Protein AF-B8ABE3-F1 (afdb_monomer_lite)

Foldseek 3Di:
DDDDPPDDVVLVVLVVLLVVLVVLLVLLVVQLVVLWCCPDCVRPVVLVVLLVVLVVLLVVLVVLLVVLVLLLVLLVLVLVLLVVLLVLLVVLLVLLVVLLDPPDDLVRLVVSQVVNLVSVVVSVVSQVVRDDPPHRDQCQPPDPRRRPLFFWLWAPWFFADKWDDQKFDKKWKWKAAQHIDIFTAHIRRALLNVQVRVQVCCVPRQKHKFKKWKKWKAKPDWAKWWKQKAWQAPGTDIFIFTQPDQQAQVRCVRVQVSQCVCCVRRQWHWDADPRNNTIIIIRRSQTKIKIATQDDPDTKMWMWIWPRNVCVVPVDTDTDDIDIHDHGDMIIHGMIMIMTGLGKMWMAMDTSRSGHNDIDTGDTGGLSPQRSSDSVSSVVNSVSSVSSSVNSVVSSVVSVVSSVVSVVSSVVSVVVSVVSVVVSCVSIGDDSVVSVVSSVVSVVSSVVSVVVVDDPDDDDDDAFFAQEDFDDDDVVVVVVVVVVCVVVVQDDDCDPVLVVVQVVLCVLQVHPGDHDDPWLLVVLLVVCVVVVQAFEEEEALAAPLSQVVSCVVNVYHYQHAAADLQQRKHDLVRVVVRDDPRYAAYEIECPQQFDDPLVSRVVVCVVVVHFYEYADQNNVPFAAPVGGSQVGTPGYTYGDDSQQDPPQVLFQVLLVVLLVLLCVLQPPQFQKDFHDGPTPRGSNSWGKIFRGPRQLDWPVVLQVLCVVVSWHKDLRPPPGNLPDPVRVPPPSSPCVSHVSNRNSSRGIIIGRGGNPDDSVNSNVSSCSSRCSSVVVPPD

Sequence (779 aa):
MASTINTNISSLTAQRNLSLSQSSLNTSIQRLSSGLRINSAKDDAAGLAISERFTSQIRGMNQAARNANDGISLSQVAESALAGAGNILQRVRELSVQSANATNSAGDRKAIQAEVGQLLSELDRIAGTTEFNGQKLLDGSFGSATFQLTASASGAATTGASAGSAGAAAGTVVIAGLQTKTVNVAASGTAADIASAVNAVADSTGVTASARNVSELKFSGTGSFSLAVKGENSTASNVTFNVTANSSAAGLAEAVKAFNDVSSQTGITAKLNSDNTGLILTNESGKDINIANGASSAAGITLASQDATQTLSTGDLTFTTATAAGTGTTVASRGTVEYNSDKGYTVSGTGDTMTTTTATTSSMKSVSTIDVSTVDGSTRALKIIDAALSAVNGQRASFGALQSRFETAIANLNTSSENMSASRSRIQDADFASETANLSRAQILQQAGTAMGLPMSERQQETPVYVTQPYLPPLEEFLPYLRGIWDRKILTNNGPCHQELEFKLQEYLGLQHISLFANGTIALVTALQALRITGEVITTPYSFVATAHSLLWNGIKPVFVDIDPQTLNLDPAKIEAAITPQTTAILPVHCYGHPCDVAAIQNIADNYGLKVIYDAAHAFGVRDTEGSILRHGDLSVLSFHATKLQHIDKVIARRADIHARYRRLLAGINGIAFIQSDAHRHNHAYFPILVGEDYPISRDALYEHLKLHGIHGRRYFHPPISSFPMYKALPSANAQNLPNAHRASASILCLPMFPALADDTVEMIAALIRDIGSGAAAA

Organism: Oryza sativa subsp. indica (NCBI:txid39946)

Structure (mmCIF, N/CA/C/O backbone):
data_AF-B8ABE3-F1
#
_entry.id   AF-B8ABE3-F1
#
loop_
_atom_site.group_PDB
_atom_site.id
_atom_site.type_symbol
_atom_site.label_atom_id
_atom_site.label_alt_id
_atom_site.label_comp_id
_atom_site.label_asym_id
_atom_site.label_entity_id
_atom_site.label_seq_id
_atom_site.pdbx_PDB_ins_code
_atom_site.Cartn_x
_atom_site.Cartn_y
_atom_site.Cartn_z
_atom_site.occupancy
_atom_site.B_iso_or_equiv
_atom_site.auth_seq_id
_atom_site.auth_comp_id
_atom_site.auth_asym_id
_atom_site.auth_atom_id
_atom_site.pdbx_PDB_model_num
ATOM 1 N N . MET A 1 1 ? -68.095 18.915 43.088 1.00 39.72 1 MET A N 1
ATOM 2 C CA . MET A 1 1 ? -68.014 18.411 41.700 1.00 39.72 1 MET A CA 1
ATOM 3 C C . MET A 1 1 ? -68.372 16.938 41.727 1.00 39.72 1 MET A C 1
ATOM 5 O O . MET A 1 1 ? -67.775 16.213 42.509 1.00 39.72 1 MET A O 1
ATOM 9 N N . ALA A 1 2 ? -69.401 16.534 40.983 1.00 39.31 2 ALA A N 1
ATOM 10 C CA . ALA A 1 2 ? -69.910 15.165 40.981 1.00 39.31 2 ALA A CA 1
ATOM 11 C C . ALA A 1 2 ? -68.869 14.199 40.389 1.00 39.31 2 ALA A C 1
ATOM 13 O O . ALA A 1 2 ? -68.450 14.383 39.248 1.00 39.31 2 ALA A O 1
ATOM 14 N N . SER A 1 3 ? -68.446 13.192 41.157 1.00 52.56 3 SER A N 1
ATOM 15 C CA . SER A 1 3 ? -67.665 12.068 40.641 1.00 52.56 3 SER A CA 1
ATOM 16 C C . SER A 1 3 ? -68.621 11.061 40.002 1.00 52.56 3 SER A C 1
ATOM 18 O O . SER A 1 3 ? -69.406 10.388 40.665 1.00 52.56 3 SER A O 1
ATOM 20 N N . THR A 1 4 ? -68.599 10.979 38.679 1.00 50.03 4 THR A N 1
ATOM 21 C CA . THR A 1 4 ? -69.268 9.915 37.931 1.00 50.03 4 THR A CA 1
ATOM 22 C C . THR A 1 4 ? -68.450 8.629 38.075 1.00 50.03 4 THR A C 1
ATOM 24 O O . THR A 1 4 ? -67.297 8.563 37.663 1.00 50.03 4 THR A O 1
ATOM 27 N N . ILE A 1 5 ? -69.035 7.606 38.706 1.00 54.06 5 ILE A N 1
ATOM 28 C CA . ILE A 1 5 ? -68.334 6.377 39.130 1.00 54.06 5 ILE A CA 1
ATOM 29 C C . ILE A 1 5 ? -68.120 5.389 37.964 1.00 54.06 5 ILE A C 1
ATOM 31 O O . ILE A 1 5 ? -67.139 4.653 37.956 1.00 54.06 5 ILE A O 1
ATOM 35 N N . ASN A 1 6 ? -68.981 5.406 36.939 1.00 54.00 6 ASN A N 1
ATOM 36 C CA . ASN A 1 6 ? -68.929 4.428 35.840 1.00 54.00 6 ASN A CA 1
ATOM 37 C C . ASN A 1 6 ? -67.890 4.736 34.745 1.00 54.00 6 ASN A C 1
ATOM 39 O O . ASN A 1 6 ? -67.515 3.830 34.006 1.00 54.00 6 ASN A O 1
ATOM 43 N N . THR A 1 7 ? -67.400 5.977 34.636 1.00 58.16 7 THR A N 1
ATOM 44 C CA . THR A 1 7 ? -66.435 6.373 33.595 1.00 58.16 7 THR A CA 1
ATOM 45 C C . THR A 1 7 ? -65.219 7.028 34.239 1.00 58.16 7 THR A C 1
ATOM 47 O O . THR A 1 7 ? -65.174 8.240 34.439 1.00 58.16 7 THR A O 1
ATOM 50 N N . ASN A 1 8 ? -64.210 6.222 34.569 1.00 69.00 8 ASN A N 1
ATOM 51 C CA . ASN A 1 8 ? -62.980 6.711 35.184 1.00 69.00 8 ASN A CA 1
ATOM 52 C C . ASN A 1 8 ? -62.058 7.347 34.124 1.00 69.00 8 ASN A C 1
ATOM 54 O O . ASN A 1 8 ? -61.225 6.682 33.505 1.00 69.00 8 ASN A O 1
ATOM 58 N N . ILE A 1 9 ? -62.211 8.658 33.915 1.00 71.56 9 ILE A N 1
ATOM 59 C CA . ILE A 1 9 ? -61.411 9.451 32.964 1.00 71.56 9 ILE A CA 1
ATOM 60 C C . ILE A 1 9 ? -59.908 9.375 33.291 1.00 71.56 9 ILE A C 1
ATOM 62 O O . ILE A 1 9 ? -59.082 9.349 32.376 1.00 71.56 9 ILE A O 1
ATOM 66 N N . SER A 1 10 ? -59.540 9.275 34.571 1.00 70.25 10 SER A N 1
ATOM 67 C CA . SER A 1 10 ? -58.145 9.124 35.004 1.00 70.25 10 SER A CA 1
ATOM 68 C C . SER A 1 10 ? -57.562 7.775 34.574 1.00 70.25 10 SER A C 1
ATOM 70 O O . SER A 1 10 ? -56.433 7.726 34.093 1.00 70.25 10 SER A O 1
ATOM 72 N N . SER A 1 11 ? -58.350 6.699 34.652 1.00 68.81 11 SER A N 1
ATOM 73 C CA . SER A 1 11 ? -57.968 5.369 34.155 1.00 68.81 11 SER A CA 1
ATOM 74 C C . SER A 1 11 ? -57.827 5.346 32.628 1.00 68.81 11 SER A C 1
ATOM 76 O O . SER A 1 11 ? -56.812 4.881 32.117 1.00 68.81 11 SER A O 1
ATOM 78 N N . LEU A 1 12 ? -58.770 5.943 31.889 1.00 75.62 12 LEU A N 1
ATOM 79 C CA . LEU A 1 12 ? -58.688 6.072 30.425 1.00 75.62 12 LEU A CA 1
ATOM 80 C C . LEU A 1 12 ? -57.478 6.911 29.974 1.00 75.62 12 LEU A C 1
ATOM 82 O O . LEU A 1 12 ? -56.841 6.610 28.963 1.00 75.62 12 LEU A O 1
ATOM 86 N N . THR A 1 13 ? -57.133 7.953 30.733 1.00 75.69 13 THR A N 1
ATOM 87 C CA . THR A 1 13 ? -55.951 8.790 30.476 1.00 75.69 13 THR A CA 1
ATOM 88 C C . THR A 1 13 ? -54.657 8.028 30.770 1.00 75.69 13 THR A C 1
ATOM 90 O O . THR A 1 13 ? -53.737 8.050 29.950 1.00 75.69 13 THR A O 1
ATOM 93 N N . ALA A 1 14 ? -54.597 7.287 31.883 1.00 73.81 14 ALA A N 1
ATOM 94 C CA . ALA A 1 14 ? -53.471 6.415 32.215 1.00 73.81 14 ALA A CA 1
ATOM 95 C C . ALA A 1 14 ? -53.269 5.315 31.156 1.00 73.81 14 ALA A C 1
ATOM 97 O O . ALA A 1 14 ? -52.148 5.097 30.704 1.00 73.81 14 ALA A O 1
ATOM 98 N N . GLN A 1 15 ? -54.351 4.695 30.674 1.00 77.06 15 GLN A N 1
ATOM 99 C CA . GLN A 1 15 ? -54.309 3.664 29.634 1.00 77.06 15 GLN A CA 1
ATOM 100 C C . GLN A 1 15 ? -53.825 4.209 28.278 1.00 77.06 15 GLN A C 1
ATOM 102 O O . GLN A 1 15 ? -53.043 3.551 27.582 1.00 77.06 15 GLN A O 1
ATOM 107 N N . ARG A 1 16 ? -54.227 5.433 27.906 1.00 80.62 16 ARG A N 1
ATOM 108 C CA . ARG A 1 16 ? -53.728 6.119 26.701 1.00 80.62 16 ARG A CA 1
ATOM 109 C C . ARG A 1 16 ? -52.229 6.423 26.804 1.00 80.62 16 ARG A C 1
ATOM 111 O O . ARG A 1 16 ? -51.490 6.147 25.862 1.00 80.62 16 ARG A O 1
ATOM 118 N N . ASN A 1 17 ? -51.772 6.937 27.947 1.00 81.25 17 ASN A N 1
ATOM 119 C CA . ASN A 1 17 ? -50.356 7.242 28.187 1.00 81.25 17 ASN A CA 1
ATOM 120 C C . ASN A 1 17 ? -49.483 5.978 28.255 1.00 81.25 17 ASN A C 1
ATOM 122 O O . ASN A 1 17 ? -48.353 5.980 27.757 1.00 81.25 17 ASN A O 1
ATOM 126 N N . LEU A 1 18 ? -50.019 4.881 28.798 1.00 83.44 18 LEU A N 1
ATOM 127 C CA . LEU A 1 18 ? -49.373 3.570 28.779 1.00 83.44 18 LEU A CA 1
ATOM 128 C C . LEU A 1 18 ? -49.218 3.052 27.343 1.00 83.44 18 LEU A C 1
ATOM 130 O O . LEU A 1 18 ? -48.127 2.643 26.960 1.00 83.44 18 LEU A O 1
ATOM 134 N N . SER A 1 19 ? -50.268 3.153 26.522 1.00 86.50 19 SER A N 1
ATOM 135 C CA . SER A 1 19 ? -50.233 2.730 25.112 1.00 86.50 19 SER A CA 1
ATOM 136 C C . SER A 1 19 ? -49.220 3.536 24.284 1.00 86.50 19 SER A C 1
ATOM 138 O O . SER A 1 19 ? -48.474 2.965 23.488 1.00 86.50 19 SER A O 1
ATOM 140 N N . LEU A 1 20 ? -49.131 4.854 24.507 1.00 86.50 20 LEU A N 1
ATOM 141 C CA . LEU A 1 20 ? -48.116 5.713 23.880 1.00 86.50 20 LEU A CA 1
ATOM 142 C C . LEU A 1 20 ? -46.692 5.320 24.303 1.00 86.50 20 LEU A C 1
ATOM 144 O O . LEU A 1 20 ? -45.801 5.208 23.458 1.00 86.50 20 LEU A O 1
ATOM 148 N N . SER A 1 21 ? -46.484 5.051 25.595 1.00 83.44 21 SER A N 1
ATOM 149 C CA . SER A 1 21 ? -45.188 4.606 26.127 1.00 83.44 21 SER A CA 1
ATOM 150 C C . SER A 1 21 ? -44.784 3.240 25.568 1.00 83.44 21 SER A C 1
ATOM 152 O O . SER A 1 21 ? -43.624 3.039 25.217 1.00 83.44 21 SER A O 1
ATOM 154 N N . GLN A 1 22 ? -45.745 2.331 25.396 1.00 85.81 22 GLN A N 1
ATOM 155 C CA . GLN A 1 22 ? -45.528 1.010 24.809 1.00 85.81 22 GLN A CA 1
ATOM 156 C C . GLN A 1 22 ? -45.150 1.088 23.321 1.00 85.81 22 GLN A C 1
ATOM 158 O O . GLN A 1 22 ? -44.256 0.377 22.869 1.00 85.81 22 GLN A O 1
ATOM 163 N N . SER A 1 23 ? -45.768 1.999 22.562 1.00 88.75 23 SER A N 1
ATOM 164 C CA . SER A 1 23 ? -45.387 2.257 21.167 1.00 88.75 23 SER A CA 1
ATOM 165 C C . SER A 1 23 ? -43.974 2.844 21.049 1.00 88.75 23 SER A C 1
ATOM 167 O O . SER A 1 23 ? -43.216 2.463 20.153 1.00 88.75 23 SER A O 1
ATOM 169 N N . SER A 1 24 ? -43.606 3.756 21.955 1.00 86.75 24 SER A N 1
ATOM 170 C CA . SER A 1 24 ? -42.259 4.337 22.016 1.00 86.75 24 SER A CA 1
ATOM 171 C C . SER A 1 24 ? -41.208 3.275 22.357 1.00 86.75 24 SER A C 1
ATOM 173 O O . SER A 1 24 ? -40.198 3.153 21.665 1.00 86.75 24 SER A O 1
ATOM 175 N N . LEU A 1 25 ? -41.503 2.420 23.343 1.00 88.62 25 LEU A N 1
ATOM 176 C CA . LEU A 1 25 ? -40.660 1.292 23.732 1.00 88.62 25 LEU A CA 1
ATOM 177 C C . LEU A 1 25 ? -40.395 0.345 22.555 1.00 88.62 25 LEU A C 1
ATOM 179 O O . LEU A 1 25 ? -39.243 0.034 22.266 1.00 88.62 25 LEU A O 1
ATOM 183 N N . ASN A 1 26 ? -41.447 -0.071 21.847 1.00 89.38 26 ASN A N 1
ATOM 184 C CA . ASN A 1 26 ? -41.320 -0.959 20.689 1.00 89.38 26 ASN A CA 1
ATOM 185 C C . ASN A 1 26 ? -40.455 -0.342 19.579 1.00 89.38 26 ASN A C 1
ATOM 187 O O . ASN A 1 26 ? -39.680 -1.047 18.937 1.00 89.38 26 ASN A O 1
ATOM 191 N N . THR A 1 27 ? -40.549 0.975 19.383 1.00 88.31 27 THR A N 1
ATOM 192 C CA . THR A 1 27 ? -39.736 1.698 18.395 1.00 88.31 27 THR A CA 1
ATOM 193 C C . THR A 1 27 ? -38.261 1.726 18.799 1.00 88.31 27 THR A C 1
ATOM 195 O O . THR A 1 27 ? -37.405 1.410 17.975 1.00 88.31 27 THR A O 1
ATOM 198 N N . SER A 1 28 ? -37.942 2.031 20.062 1.00 88.00 28 SER A N 1
ATOM 199 C CA . SER A 1 28 ? -36.553 1.992 20.539 1.00 88.00 28 SER A CA 1
ATOM 200 C C . SER A 1 28 ? -35.974 0.576 20.524 1.00 88.00 28 SER A C 1
ATOM 202 O O . SER A 1 28 ? -34.825 0.413 20.131 1.00 88.00 28 SER A O 1
ATOM 204 N N . ILE A 1 29 ? -36.758 -0.464 20.838 1.00 88.19 29 ILE A N 1
ATOM 205 C CA . ILE A 1 29 ? -36.323 -1.867 20.682 1.00 88.19 29 ILE A CA 1
ATOM 206 C C . ILE A 1 29 ? -36.001 -2.172 19.213 1.00 88.19 29 ILE A C 1
ATOM 208 O O . ILE A 1 29 ? -34.954 -2.746 18.914 1.00 88.19 29 ILE A O 1
ATOM 212 N N . GLN A 1 30 ? -36.862 -1.756 18.280 1.00 89.00 30 GLN A N 1
ATOM 213 C CA . GLN A 1 30 ? -36.632 -1.955 16.849 1.00 89.00 30 GLN A CA 1
ATOM 214 C C . GLN A 1 30 ? -35.341 -1.262 16.382 1.00 89.00 30 GLN A C 1
ATOM 216 O O . GLN A 1 30 ? -34.530 -1.877 15.689 1.00 89.00 30 GLN A O 1
ATOM 221 N N . ARG A 1 31 ? -35.097 -0.018 16.802 1.00 90.88 31 ARG A N 1
ATOM 222 C CA . ARG A 1 31 ? -33.874 0.727 16.458 1.00 90.88 31 ARG A CA 1
ATOM 223 C C . ARG A 1 31 ? -32.617 0.153 17.103 1.00 90.88 31 ARG A C 1
ATOM 225 O O . ARG A 1 31 ? -31.592 0.055 16.439 1.00 90.88 31 ARG A O 1
ATOM 232 N N . LEU A 1 32 ? -32.696 -0.288 18.358 1.00 88.12 32 LEU A N 1
ATOM 233 C CA . LEU A 1 32 ? -31.563 -0.899 19.057 1.00 88.12 32 LEU A CA 1
ATOM 234 C C . LEU A 1 32 ? -31.208 -2.275 18.474 1.00 88.12 32 LEU A C 1
ATOM 236 O O . LEU A 1 32 ? -30.036 -2.620 18.388 1.00 88.12 32 LEU A O 1
ATOM 240 N N . SER A 1 33 ? -32.215 -3.045 18.049 1.00 88.69 33 SER A N 1
ATOM 241 C CA . SER A 1 33 ? -32.013 -4.367 17.441 1.00 88.69 33 SER A CA 1
ATOM 242 C C . SER A 1 33 ? -31.449 -4.299 16.019 1.00 88.69 33 SER A C 1
ATOM 244 O O . SER A 1 33 ? -30.599 -5.106 15.659 1.00 88.69 33 SER A O 1
ATOM 246 N N . SER A 1 34 ? -31.899 -3.331 15.218 1.00 90.56 34 SER A N 1
ATOM 247 C CA . SER A 1 34 ? -31.419 -3.116 13.846 1.00 90.56 34 SER A CA 1
ATOM 248 C C . SER A 1 34 ? -30.115 -2.324 13.777 1.00 90.56 34 SER A C 1
ATOM 250 O O . SER A 1 34 ? -29.416 -2.392 12.770 1.00 90.56 34 SER A O 1
ATOM 252 N N . GLY A 1 35 ? -29.810 -1.532 14.810 1.00 92.31 35 GLY A N 1
ATOM 253 C CA . GLY A 1 35 ? -28.745 -0.530 14.781 1.00 92.31 35 GLY A CA 1
ATOM 254 C C . GLY A 1 35 ? -29.057 0.676 13.890 1.00 92.31 35 GLY A C 1
ATOM 255 O O . GLY A 1 35 ? -28.201 1.540 13.721 1.00 92.31 35 GLY A O 1
ATOM 256 N N . LEU A 1 36 ? -30.267 0.765 13.325 1.00 92.94 36 LEU A N 1
ATOM 257 C CA . LEU A 1 36 ? -30.668 1.822 12.401 1.00 92.94 36 LEU A CA 1
ATOM 258 C C . LEU A 1 36 ? -31.711 2.730 13.046 1.00 92.94 36 LEU A C 1
ATOM 260 O O . LEU A 1 36 ? -32.703 2.272 13.610 1.00 92.94 36 LEU A O 1
ATOM 264 N N . ARG A 1 37 ? -31.531 4.043 12.900 1.00 92.12 37 ARG A N 1
ATOM 265 C CA . ARG A 1 37 ? -32.539 5.055 13.237 1.00 92.12 37 ARG A CA 1
ATOM 266 C C . ARG A 1 37 ? -33.730 4.966 12.282 1.00 92.12 37 ARG A C 1
ATOM 268 O O . ARG A 1 37 ? -34.875 5.118 12.713 1.00 92.12 37 ARG A O 1
ATOM 275 N N . ILE A 1 38 ? -33.452 4.710 11.000 1.00 90.50 38 ILE A N 1
ATOM 276 C CA . ILE A 1 38 ? -34.440 4.586 9.922 1.00 90.50 38 ILE A CA 1
ATOM 277 C C . ILE A 1 38 ? -34.552 3.111 9.527 1.00 90.50 38 ILE A C 1
ATOM 279 O O . ILE A 1 38 ? -33.664 2.577 8.865 1.00 90.50 38 ILE A O 1
ATOM 283 N N . ASN A 1 39 ? -35.647 2.457 9.916 1.00 86.69 39 ASN A N 1
ATOM 284 C CA . ASN A 1 39 ? -35.898 1.048 9.594 1.00 86.69 39 ASN A CA 1
ATOM 285 C C . ASN A 1 39 ? -36.896 0.868 8.451 1.00 86.69 39 ASN A C 1
ATOM 287 O O . ASN A 1 39 ? -36.916 -0.161 7.782 1.00 86.69 39 ASN A O 1
ATOM 291 N N . SER A 1 40 ? -37.762 1.855 8.246 1.00 89.12 40 SER A N 1
ATOM 292 C CA . SER A 1 40 ? -38.794 1.837 7.219 1.00 89.12 40 SER A CA 1
ATOM 293 C C . SER A 1 40 ? -39.123 3.254 6.759 1.00 89.12 40 SER A C 1
ATOM 295 O O . SER A 1 40 ? -38.821 4.231 7.444 1.00 89.12 40 SER A O 1
ATOM 297 N N . ALA A 1 41 ? -39.799 3.378 5.614 1.00 86.00 41 ALA A N 1
ATOM 298 C CA . ALA A 1 41 ? -40.183 4.678 5.057 1.00 86.00 41 ALA A CA 1
ATOM 299 C C . ALA A 1 41 ? -41.081 5.513 5.993 1.00 86.00 41 ALA A C 1
ATOM 301 O O . ALA A 1 41 ? -41.134 6.732 5.852 1.00 86.00 41 ALA A O 1
ATOM 302 N N . LYS A 1 42 ? -41.756 4.879 6.968 1.00 89.00 42 LYS A N 1
ATOM 303 C CA . LYS A 1 42 ? -42.569 5.573 7.980 1.00 89.00 42 LYS A CA 1
ATOM 304 C C . LYS A 1 42 ? -41.724 6.409 8.953 1.00 89.00 42 LYS A C 1
ATOM 306 O O . LYS A 1 42 ? -42.254 7.334 9.554 1.00 89.00 42 LYS A O 1
ATOM 311 N N . ASP A 1 43 ? -40.450 6.051 9.141 1.00 86.75 43 ASP A N 1
ATOM 312 C CA . ASP A 1 43 ? -39.589 6.656 10.159 1.00 86.75 43 ASP A CA 1
ATOM 313 C C . ASP A 1 43 ? -38.986 7.977 9.659 1.00 86.75 43 ASP A C 1
ATOM 315 O O . ASP A 1 43 ? -38.913 8.941 10.418 1.00 86.75 43 ASP A O 1
ATOM 319 N N . ASP A 1 44 ? -38.562 8.011 8.388 1.00 90.44 44 ASP A N 1
ATOM 320 C CA . ASP A 1 44 ? -38.020 9.187 7.691 1.00 90.44 44 ASP A CA 1
ATOM 321 C C . ASP A 1 44 ? -37.884 8.889 6.180 1.00 90.44 44 ASP A C 1
ATOM 323 O O . ASP A 1 44 ? -36.875 8.348 5.721 1.00 90.44 44 ASP A O 1
ATOM 327 N N . ALA A 1 45 ? -38.913 9.209 5.387 1.00 89.19 45 ALA A N 1
ATOM 328 C CA . ALA A 1 45 ? -38.933 8.898 3.953 1.00 89.19 45 ALA A CA 1
ATOM 329 C C . ALA A 1 45 ? -37.813 9.606 3.163 1.00 89.19 45 ALA A C 1
ATOM 331 O O . ALA A 1 45 ? -37.221 9.017 2.256 1.00 89.19 45 ALA A O 1
ATOM 332 N N . ALA A 1 46 ? -37.490 10.854 3.519 1.00 90.50 46 ALA A N 1
ATOM 333 C CA . ALA A 1 46 ? -36.430 11.618 2.865 1.00 90.50 46 ALA A CA 1
ATOM 334 C C . ALA A 1 46 ? -35.039 11.092 3.254 1.00 90.50 46 ALA A C 1
ATOM 336 O O . ALA A 1 46 ? -34.182 10.904 2.386 1.00 90.50 46 ALA A O 1
ATOM 337 N N . GLY A 1 47 ? -34.825 10.795 4.541 1.00 91.31 47 GLY A N 1
ATOM 338 C CA . GLY A 1 47 ? -33.585 10.205 5.039 1.00 91.31 47 GLY A CA 1
ATOM 339 C C . GLY A 1 47 ? -33.311 8.824 4.442 1.00 91.31 47 GLY A C 1
ATOM 340 O O . GLY A 1 47 ? -32.167 8.536 4.078 1.00 91.31 47 GLY A O 1
ATOM 341 N N . LEU A 1 48 ? -34.351 8.004 4.248 1.00 92.19 48 LEU A N 1
ATOM 342 C CA . LEU A 1 48 ? -34.236 6.699 3.592 1.00 92.19 48 LEU A CA 1
ATOM 343 C C . LEU A 1 48 ? -33.796 6.841 2.127 1.00 92.19 48 LEU A C 1
ATOM 345 O O . LEU A 1 48 ? -32.804 6.234 1.731 1.00 92.19 48 LEU A O 1
ATOM 349 N N . ALA A 1 49 ? -34.456 7.706 1.348 1.00 92.19 49 ALA A N 1
ATOM 350 C CA . ALA A 1 49 ? -34.128 7.918 -0.066 1.00 92.19 49 ALA A CA 1
ATOM 351 C C . ALA A 1 49 ? -32.689 8.434 -0.279 1.00 92.19 49 ALA A C 1
ATOM 353 O O . ALA A 1 49 ? -31.983 8.003 -1.195 1.00 92.19 49 ALA A O 1
ATOM 354 N N . ILE A 1 50 ? -32.214 9.335 0.590 1.00 90.81 50 ILE A N 1
ATOM 355 C CA . ILE A 1 50 ? -30.826 9.823 0.550 1.00 90.81 50 ILE A CA 1
ATOM 356 C C . ILE A 1 50 ? -29.845 8.692 0.889 1.00 90.81 50 ILE A C 1
ATOM 358 O O . ILE A 1 50 ? -28.830 8.532 0.205 1.00 90.81 50 ILE A O 1
ATOM 362 N N . SER A 1 51 ? -30.159 7.883 1.903 1.00 92.62 51 SER A N 1
ATOM 363 C CA . SER A 1 51 ? -29.321 6.757 2.338 1.00 92.62 51 SER A CA 1
ATOM 364 C C . SER A 1 51 ? -29.207 5.669 1.268 1.00 92.62 51 SER A C 1
ATOM 366 O O . SER A 1 51 ? -28.123 5.122 1.049 1.00 92.62 51 SER A O 1
ATOM 368 N N . GLU A 1 52 ? -30.287 5.395 0.535 1.00 92.56 52 GLU A N 1
ATOM 369 C CA . GLU A 1 52 ? -30.284 4.477 -0.607 1.00 92.56 52 GLU A CA 1
ATOM 370 C C . GLU A 1 52 ? -29.422 5.001 -1.760 1.00 92.56 52 GLU A C 1
ATOM 372 O O . GLU A 1 52 ? -28.598 4.259 -2.306 1.00 92.56 52 GLU A O 1
ATOM 377 N N . ARG A 1 53 ? -29.525 6.299 -2.080 1.00 94.19 53 ARG A N 1
ATOM 378 C CA . ARG A 1 53 ? -28.665 6.937 -3.086 1.00 94.19 53 ARG A CA 1
ATOM 379 C C . ARG A 1 53 ? -27.190 6.849 -2.697 1.00 94.19 53 ARG A C 1
ATOM 381 O O . ARG A 1 53 ? -26.368 6.459 -3.526 1.00 94.19 53 ARG A O 1
ATOM 388 N N . PHE A 1 54 ? -26.855 7.146 -1.443 1.00 94.06 54 PHE A N 1
ATOM 389 C CA . PHE A 1 54 ? -25.496 6.997 -0.917 1.00 94.06 54 PHE A CA 1
ATOM 390 C C . PHE A 1 54 ? -25.020 5.546 -0.975 1.00 94.06 54 PHE A C 1
ATOM 392 O O . PHE A 1 54 ? -23.896 5.287 -1.390 1.00 94.06 54 PHE A O 1
ATOM 399 N N . THR A 1 55 ? -25.884 4.580 -0.666 1.00 94.06 55 THR A N 1
ATOM 400 C CA . THR A 1 55 ? -25.568 3.149 -0.791 1.00 94.06 55 THR A CA 1
ATOM 401 C C . THR A 1 55 ? -25.283 2.748 -2.240 1.00 94.06 55 THR A C 1
ATOM 403 O O . THR A 1 55 ? -24.366 1.967 -2.496 1.00 94.06 55 THR A O 1
ATOM 406 N N . SER A 1 56 ? -26.038 3.277 -3.206 1.00 94.69 56 SER A N 1
ATOM 407 C CA . SER A 1 56 ? -25.764 3.066 -4.632 1.00 94.69 56 SER A CA 1
ATOM 408 C C . SER A 1 56 ? -24.427 3.683 -5.049 1.00 94.69 56 SER A C 1
ATOM 410 O O . SER A 1 56 ? -23.637 3.035 -5.731 1.00 94.69 56 SER A O 1
ATOM 412 N N . GLN A 1 57 ? -24.144 4.911 -4.609 1.00 92.31 57 GLN A N 1
ATOM 413 C CA . GLN A 1 57 ? -22.895 5.612 -4.918 1.00 92.31 57 GLN A CA 1
ATOM 414 C C . GLN A 1 57 ? -21.674 4.915 -4.306 1.00 92.31 57 GLN A C 1
ATOM 416 O O . GLN A 1 57 ? -20.691 4.716 -5.008 1.00 92.31 57 GLN A O 1
ATOM 421 N N . ILE A 1 58 ? -21.746 4.468 -3.047 1.00 93.44 58 ILE A N 1
ATOM 422 C CA . ILE A 1 58 ? -20.684 3.695 -2.379 1.00 93.44 58 ILE A CA 1
ATOM 423 C C . ILE A 1 58 ? -20.401 2.397 -3.139 1.00 93.44 58 ILE A C 1
ATOM 425 O O . ILE A 1 58 ? -19.248 2.089 -3.428 1.00 93.44 58 ILE A O 1
ATOM 429 N N . ARG A 1 59 ? -21.445 1.652 -3.530 1.00 92.88 59 ARG A N 1
ATOM 430 C CA . ARG A 1 59 ? -21.280 0.435 -4.342 1.00 92.88 59 ARG A CA 1
ATOM 431 C C . ARG A 1 59 ? -20.627 0.734 -5.693 1.00 92.88 59 ARG A C 1
ATOM 433 O O . ARG A 1 59 ? -19.724 0.002 -6.091 1.00 92.88 59 ARG A O 1
ATOM 440 N N . GLY A 1 60 ? -21.038 1.817 -6.353 1.00 93.81 60 GLY A N 1
ATOM 441 C CA . GLY A 1 60 ? -20.436 2.283 -7.603 1.00 93.81 60 GLY A CA 1
ATOM 442 C C . GLY A 1 60 ? -18.958 2.649 -7.449 1.00 93.81 60 GLY A C 1
ATOM 443 O O . GLY A 1 60 ? -18.137 2.185 -8.233 1.00 93.81 60 GLY A O 1
ATOM 444 N N . MET A 1 61 ? -18.601 3.408 -6.409 1.00 90.94 61 MET A N 1
ATOM 445 C CA . MET A 1 61 ? -17.213 3.792 -6.119 1.00 90.94 61 MET A CA 1
ATOM 446 C C . MET A 1 61 ? -16.340 2.583 -5.773 1.00 90.94 61 MET A C 1
ATOM 448 O O . MET A 1 61 ? -15.233 2.471 -6.289 1.00 90.94 61 MET A O 1
ATOM 452 N N . ASN A 1 62 ? -16.849 1.635 -4.982 1.00 90.44 62 ASN A N 1
ATOM 453 C CA . ASN A 1 62 ? -16.122 0.407 -4.656 1.00 90.44 62 ASN A CA 1
ATOM 454 C C . ASN A 1 62 ? -15.893 -0.468 -5.900 1.00 90.44 62 ASN A C 1
ATOM 456 O O . ASN A 1 62 ? -14.822 -1.053 -6.053 1.00 90.44 62 ASN A O 1
ATOM 460 N N . GLN A 1 63 ? -16.870 -0.549 -6.812 1.00 91.25 63 GLN A N 1
ATOM 461 C CA . GLN A 1 63 ? -16.675 -1.243 -8.087 1.00 91.25 63 GLN A CA 1
ATOM 462 C C . GLN A 1 63 ? -15.684 -0.499 -8.990 1.00 91.25 63 GLN A C 1
ATOM 464 O O . GLN A 1 63 ? -14.833 -1.137 -9.597 1.00 91.25 63 GLN A O 1
ATOM 469 N N . ALA A 1 64 ? -15.748 0.832 -9.050 1.00 84.62 64 ALA A N 1
ATOM 470 C CA . ALA A 1 64 ? -14.799 1.640 -9.811 1.00 84.62 64 ALA A CA 1
ATOM 471 C C . ALA A 1 64 ? -13.363 1.485 -9.287 1.00 84.62 64 ALA A C 1
ATOM 473 O O . ALA A 1 64 ? -12.437 1.368 -10.084 1.00 84.62 64 ALA A O 1
ATOM 474 N N . ALA A 1 65 ? -13.180 1.412 -7.965 1.00 87.56 65 ALA A N 1
ATOM 475 C CA . ALA A 1 65 ? -11.884 1.142 -7.353 1.00 87.56 65 ALA A CA 1
ATOM 476 C C . ALA A 1 65 ? -11.361 -0.252 -7.735 1.00 87.56 65 ALA A C 1
ATOM 478 O O . ALA A 1 65 ? -10.190 -0.382 -8.078 1.00 87.56 65 ALA A O 1
ATOM 479 N N . ARG A 1 66 ? -12.215 -1.287 -7.750 1.00 89.81 66 ARG A N 1
ATOM 480 C CA . ARG A 1 66 ? -11.832 -2.621 -8.256 1.00 89.81 66 ARG A CA 1
ATOM 481 C C . ARG A 1 66 ? -11.430 -2.586 -9.730 1.00 89.81 66 ARG A C 1
ATOM 483 O O . ARG A 1 66 ? -10.340 -3.031 -10.053 1.00 89.81 66 ARG A O 1
ATOM 490 N N . ASN A 1 67 ? -12.234 -1.957 -10.585 1.00 83.88 67 ASN A N 1
ATOM 491 C CA . ASN A 1 67 ? -11.918 -1.822 -12.009 1.00 83.88 67 ASN A CA 1
ATOM 492 C C . ASN A 1 67 ? -10.589 -1.070 -12.239 1.00 83.88 67 ASN A C 1
ATOM 494 O O . ASN A 1 67 ? -9.844 -1.392 -13.159 1.00 83.88 67 ASN A O 1
ATOM 498 N N . ALA A 1 68 ? -10.282 -0.062 -11.414 1.00 84.38 68 ALA A N 1
ATOM 499 C CA . ALA A 1 68 ? -9.006 0.649 -11.472 1.00 84.38 68 ALA A CA 1
ATOM 500 C C . ALA A 1 68 ? -7.827 -0.232 -11.021 1.00 84.38 68 ALA A C 1
ATOM 502 O O . ALA A 1 68 ? -6.763 -0.160 -11.630 1.00 84.38 68 ALA A O 1
ATOM 503 N N . ASN A 1 69 ? -8.016 -1.095 -10.014 1.00 88.12 69 ASN A N 1
ATOM 504 C CA . ASN A 1 69 ? -7.015 -2.095 -9.628 1.00 88.12 69 ASN A CA 1
ATOM 505 C C . ASN A 1 69 ? -6.764 -3.105 -10.757 1.00 88.12 69 ASN A C 1
ATOM 507 O O . ASN A 1 69 ? -5.608 -3.374 -11.069 1.00 88.12 69 ASN A O 1
ATOM 511 N N . ASP A 1 70 ? -7.814 -3.583 -11.431 1.00 87.69 70 ASP A N 1
ATOM 512 C CA . ASP A 1 70 ? -7.667 -4.455 -12.605 1.00 87.69 70 ASP A CA 1
ATOM 513 C C . ASP A 1 70 ? -6.872 -3.749 -13.722 1.00 87.69 70 ASP A C 1
ATOM 515 O O . ASP A 1 70 ? -6.014 -4.352 -14.367 1.00 87.69 70 ASP A O 1
ATOM 519 N N . GLY A 1 71 ? -7.098 -2.442 -13.909 1.00 85.56 71 GLY A N 1
ATOM 520 C CA . GLY A 1 71 ? -6.326 -1.602 -14.827 1.00 85.56 71 GLY A CA 1
ATOM 521 C C . GLY A 1 71 ? -4.843 -1.471 -14.454 1.00 85.56 71 GLY A C 1
ATOM 522 O O . GLY A 1 71 ? -3.987 -1.483 -15.344 1.00 85.56 71 GLY A O 1
ATOM 523 N N . ILE A 1 72 ? -4.519 -1.391 -13.158 1.00 88.38 72 ILE A N 1
ATOM 524 C CA . ILE A 1 72 ? -3.132 -1.424 -12.664 1.00 88.38 72 ILE A CA 1
ATOM 525 C C . ILE A 1 72 ? -2.503 -2.785 -12.962 1.00 88.38 72 ILE A C 1
ATOM 527 O O . ILE A 1 72 ? -1.421 -2.824 -13.541 1.00 88.38 72 ILE A O 1
ATOM 531 N N . SER A 1 73 ? -3.183 -3.888 -12.640 1.00 90.50 73 SER A N 1
ATOM 532 C CA . SER A 1 73 ? -2.673 -5.240 -12.896 1.00 90.50 73 SER A CA 1
ATOM 533 C C . SER A 1 73 ? -2.408 -5.486 -14.382 1.00 90.50 73 SER A C 1
ATOM 535 O O . SER A 1 73 ? -1.342 -5.985 -14.736 1.00 90.50 73 SER A O 1
ATOM 537 N N . LEU A 1 74 ? -3.319 -5.066 -15.266 1.00 88.38 74 LEU A N 1
ATOM 538 C CA . LEU A 1 74 ? -3.109 -5.129 -16.715 1.00 88.38 74 LEU A CA 1
ATOM 539 C C . LEU A 1 74 ? -1.867 -4.330 -17.136 1.00 88.38 74 LEU A C 1
ATOM 541 O O . LEU A 1 74 ? -1.032 -4.822 -17.897 1.00 88.38 74 LEU A O 1
ATOM 545 N N . SER A 1 75 ? -1.721 -3.110 -16.615 1.00 88.25 75 SER A N 1
ATOM 546 C CA . SER A 1 75 ? -0.592 -2.229 -16.940 1.00 88.25 75 SER A CA 1
ATOM 547 C C . SER A 1 75 ? 0.745 -2.770 -16.431 1.00 88.25 75 SER A C 1
ATOM 549 O O . SER A 1 75 ? 1.762 -2.586 -17.091 1.00 88.25 75 SER A O 1
ATOM 551 N N . GLN A 1 76 ? 0.752 -3.455 -15.285 1.00 91.25 76 GLN A N 1
ATOM 552 C CA . GLN A 1 76 ? 1.937 -4.109 -14.725 1.00 91.25 76 GLN A CA 1
ATOM 553 C C . GLN A 1 76 ? 2.377 -5.308 -15.567 1.00 91.25 76 GLN A C 1
ATOM 555 O O . GLN A 1 76 ? 3.564 -5.446 -15.851 1.00 91.25 76 GLN A O 1
ATOM 560 N N . VAL A 1 77 ? 1.431 -6.139 -16.022 1.00 91.19 77 VAL A N 1
ATOM 561 C CA . VAL A 1 77 ? 1.726 -7.260 -16.930 1.00 91.19 77 VAL A CA 1
ATOM 562 C C . VAL A 1 77 ? 2.351 -6.746 -18.230 1.00 91.19 77 VAL A C 1
ATOM 564 O O . VAL A 1 77 ? 3.374 -7.271 -18.671 1.00 91.19 77 VAL A O 1
ATOM 567 N N . ALA A 1 78 ? 1.790 -5.681 -18.810 1.00 87.94 78 ALA A N 1
ATOM 568 C CA . ALA A 1 78 ? 2.338 -5.054 -20.010 1.00 87.94 78 ALA A CA 1
ATOM 569 C C . ALA A 1 78 ? 3.731 -4.436 -19.776 1.00 87.94 78 ALA A C 1
ATOM 571 O O . ALA A 1 78 ? 4.633 -4.637 -20.589 1.00 87.94 78 ALA A O 1
ATOM 572 N N . GLU A 1 79 ? 3.935 -3.711 -18.670 1.00 89.94 79 GLU A N 1
ATOM 573 C CA . GLU A 1 79 ? 5.225 -3.090 -18.334 1.00 89.94 79 GLU A CA 1
ATOM 574 C C . GLU A 1 79 ? 6.324 -4.134 -18.117 1.00 89.94 79 GLU A C 1
ATOM 576 O O . GLU A 1 79 ? 7.417 -3.981 -18.662 1.00 89.94 79 GLU A O 1
ATOM 581 N N . SER A 1 80 ? 6.023 -5.224 -17.407 1.00 91.62 80 SER A N 1
ATOM 582 C CA . SER A 1 80 ? 6.991 -6.289 -17.130 1.00 91.62 80 SER A CA 1
ATOM 583 C C . SER A 1 80 ? 7.421 -7.015 -18.405 1.00 91.62 80 SER A C 1
ATOM 585 O O . SER A 1 80 ? 8.608 -7.282 -18.608 1.00 91.62 80 SER A O 1
ATOM 587 N N . ALA A 1 81 ? 6.477 -7.289 -19.306 1.00 89.94 81 ALA A N 1
ATOM 588 C CA . ALA A 1 81 ? 6.788 -7.872 -20.606 1.00 89.94 81 ALA A CA 1
ATOM 589 C C . ALA A 1 81 ? 7.620 -6.914 -21.483 1.00 89.94 81 ALA A C 1
ATOM 591 O O . ALA A 1 81 ? 8.595 -7.335 -22.109 1.00 89.94 81 ALA A O 1
ATOM 592 N N . LEU A 1 82 ? 7.314 -5.611 -21.461 1.00 89.44 82 LEU A N 1
ATOM 593 C CA . LEU A 1 82 ? 8.114 -4.576 -22.126 1.00 89.44 82 LEU A CA 1
ATOM 594 C C . LEU A 1 82 ? 9.524 -4.433 -21.537 1.00 89.44 82 LEU A C 1
ATOM 596 O O . LEU A 1 82 ? 10.470 -4.167 -22.276 1.00 89.44 82 LEU A O 1
ATOM 600 N N . ALA A 1 83 ? 9.694 -4.615 -20.228 1.00 91.62 83 ALA A N 1
ATOM 601 C CA . ALA A 1 83 ? 11.011 -4.631 -19.598 1.00 91.62 83 ALA A CA 1
ATOM 602 C C . ALA A 1 83 ? 11.847 -5.825 -20.092 1.00 91.62 83 ALA A C 1
ATOM 604 O O . ALA A 1 83 ? 13.019 -5.656 -20.435 1.00 91.62 83 ALA A O 1
ATOM 605 N N . GLY A 1 84 ? 11.232 -7.008 -20.214 1.00 91.12 84 GLY A N 1
ATOM 606 C CA . GLY A 1 84 ? 11.852 -8.183 -20.833 1.00 91.12 84 GLY A CA 1
ATOM 607 C C . GLY A 1 84 ? 12.275 -7.928 -22.284 1.00 91.12 84 GLY A C 1
ATOM 608 O O . GLY A 1 84 ? 13.428 -8.166 -22.641 1.00 91.12 84 GLY A O 1
ATOM 609 N N . ALA A 1 85 ? 11.379 -7.352 -23.089 1.00 89.38 85 ALA A N 1
ATOM 610 C CA . ALA A 1 85 ? 11.673 -6.928 -24.458 1.00 89.38 85 ALA A CA 1
ATOM 611 C C . ALA A 1 85 ? 12.843 -5.925 -24.528 1.00 89.38 85 ALA A C 1
ATOM 613 O O . ALA A 1 85 ? 13.730 -6.058 -25.370 1.00 89.38 85 ALA A O 1
ATOM 614 N N . GLY A 1 86 ? 12.894 -4.956 -23.607 1.00 90.75 86 GLY A N 1
ATOM 615 C CA . GLY A 1 86 ? 13.986 -3.988 -23.501 1.00 90.75 86 GLY A CA 1
ATOM 616 C C . GLY A 1 86 ? 15.346 -4.636 -23.226 1.00 90.75 86 GLY A C 1
ATOM 617 O O . GLY A 1 86 ? 16.328 -4.285 -23.878 1.00 90.75 86 GLY A O 1
ATOM 618 N N . ASN A 1 87 ? 15.408 -5.619 -22.324 1.00 93.69 87 ASN A N 1
ATOM 619 C CA . ASN A 1 87 ? 16.644 -6.355 -22.029 1.00 93.69 87 ASN A CA 1
ATOM 620 C C . ASN A 1 87 ? 17.138 -7.158 -23.243 1.00 93.69 87 ASN A C 1
ATOM 622 O O . ASN A 1 87 ? 18.334 -7.174 -23.533 1.00 93.69 87 ASN A O 1
ATOM 626 N N . ILE A 1 88 ? 16.221 -7.785 -23.986 1.00 91.62 88 ILE A N 1
ATOM 627 C CA . ILE A 1 88 ? 16.551 -8.502 -25.225 1.00 91.62 88 ILE A CA 1
ATOM 628 C C . ILE A 1 88 ? 17.126 -7.534 -26.260 1.00 91.62 88 ILE A C 1
ATOM 630 O O . ILE A 1 88 ? 18.187 -7.796 -26.820 1.00 91.62 88 ILE A O 1
ATOM 634 N N . LEU A 1 89 ? 16.475 -6.390 -26.484 1.00 90.62 89 LEU A N 1
ATOM 635 C CA . LEU A 1 89 ? 16.956 -5.377 -27.425 1.00 90.62 89 LEU A CA 1
ATOM 636 C C . LEU A 1 89 ? 18.331 -4.824 -27.023 1.00 90.62 89 LEU A C 1
ATOM 638 O O . LEU A 1 89 ? 19.187 -4.639 -27.886 1.00 90.62 89 LEU A O 1
ATOM 642 N N . GLN A 1 90 ? 18.589 -4.619 -25.729 1.00 94.00 90 GLN A N 1
ATOM 643 C CA . GLN A 1 90 ? 19.920 -4.240 -25.239 1.00 94.00 90 GLN A CA 1
ATOM 644 C C . GLN A 1 90 ? 20.966 -5.320 -25.536 1.00 94.00 90 GLN A C 1
ATOM 646 O O . GLN A 1 90 ? 22.051 -4.997 -26.017 1.00 94.00 90 GLN A O 1
ATOM 651 N N . ARG A 1 91 ? 20.633 -6.602 -25.354 1.00 94.94 91 ARG A N 1
ATOM 652 C CA . ARG A 1 91 ? 21.533 -7.706 -25.708 1.00 94.94 91 ARG A CA 1
ATOM 653 C C . ARG A 1 91 ? 21.810 -7.767 -27.213 1.00 94.94 91 ARG A C 1
ATOM 655 O O . ARG A 1 91 ? 22.958 -7.910 -27.625 1.00 94.94 91 ARG A O 1
ATOM 662 N N . VAL A 1 92 ? 20.785 -7.599 -28.047 1.00 90.69 92 VAL A N 1
ATOM 663 C CA . VAL A 1 92 ? 20.950 -7.533 -29.510 1.00 90.69 92 VAL A CA 1
ATOM 664 C C . VAL A 1 92 ? 21.814 -6.327 -29.905 1.00 90.69 92 VAL A C 1
ATOM 666 O O . VAL A 1 92 ? 22.630 -6.425 -30.825 1.00 90.69 92 VAL A O 1
ATOM 669 N N . ARG A 1 93 ? 21.714 -5.206 -29.178 1.00 91.88 93 ARG A N 1
ATOM 670 C CA . ARG A 1 93 ? 22.586 -4.036 -29.356 1.00 91.88 93 ARG A CA 1
ATOM 671 C C . ARG A 1 93 ? 24.049 -4.366 -29.069 1.00 91.88 93 ARG A C 1
ATOM 673 O O . ARG A 1 93 ? 24.905 -4.024 -29.878 1.00 91.88 93 ARG A O 1
ATOM 680 N N . GLU A 1 94 ? 24.343 -5.041 -27.958 1.00 93.94 94 GLU A N 1
ATOM 681 C CA . GLU A 1 94 ? 25.705 -5.480 -27.608 1.00 93.94 94 GLU A CA 1
ATOM 682 C C . GLU A 1 94 ? 26.311 -6.358 -28.706 1.00 93.94 94 GLU A C 1
ATOM 684 O O . GLU A 1 94 ? 27.427 -6.106 -29.161 1.00 93.94 94 GLU A O 1
ATOM 689 N N . LEU A 1 95 ? 25.544 -7.340 -29.182 1.00 92.75 95 LEU A N 1
ATOM 690 C CA . LEU A 1 95 ? 25.945 -8.238 -30.264 1.00 92.75 95 LEU A CA 1
ATOM 691 C C . LEU A 1 95 ? 26.156 -7.490 -31.587 1.00 92.75 95 LEU A C 1
ATOM 693 O O . LEU A 1 95 ? 27.090 -7.789 -32.328 1.00 92.75 95 LEU A O 1
ATOM 697 N N . SER A 1 96 ? 25.344 -6.468 -31.862 1.00 90.06 96 SER A N 1
ATOM 698 C CA . SER A 1 96 ? 25.515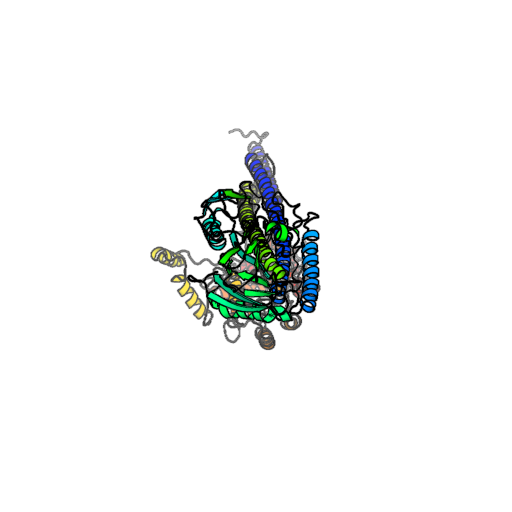 -5.600 -33.033 1.00 90.06 96 SER A CA 1
ATOM 699 C C . SER A 1 96 ? 26.808 -4.780 -32.940 1.00 90.06 96 SER A C 1
ATOM 701 O O . SER A 1 96 ? 27.553 -4.702 -33.915 1.00 90.06 96 SER A O 1
ATOM 703 N N . VAL A 1 97 ? 27.140 -4.228 -31.765 1.00 91.75 97 VAL A N 1
ATOM 704 C CA . VAL A 1 97 ? 28.433 -3.549 -31.535 1.00 91.75 97 VAL A CA 1
ATOM 705 C C . VAL A 1 97 ? 29.597 -4.530 -31.682 1.00 91.75 97 VAL A C 1
ATOM 707 O O . VAL A 1 97 ? 30.606 -4.203 -32.308 1.00 91.75 97 VAL A O 1
ATOM 710 N N . GLN A 1 98 ? 29.459 -5.745 -31.148 1.00 91.75 98 GLN A N 1
ATOM 711 C CA . GLN A 1 98 ? 30.466 -6.792 -31.289 1.00 91.75 98 GLN A CA 1
ATOM 712 C C . GLN A 1 98 ? 30.685 -7.134 -32.765 1.00 91.75 98 GLN A C 1
ATOM 714 O O . GLN A 1 98 ? 31.823 -7.139 -33.230 1.00 91.75 98 GLN A O 1
ATOM 719 N N . SER A 1 99 ? 29.617 -7.356 -33.529 1.00 89.44 99 SER A N 1
ATOM 720 C CA . SER A 1 99 ? 29.716 -7.700 -34.948 1.00 89.44 99 SER A CA 1
ATOM 721 C C . SER A 1 99 ? 30.297 -6.560 -35.798 1.00 89.44 99 SER A C 1
ATOM 723 O O . SER A 1 99 ? 31.072 -6.811 -36.726 1.00 89.44 99 SER A O 1
ATOM 725 N N . ALA A 1 100 ? 30.036 -5.301 -35.424 1.00 84.06 100 ALA A N 1
ATOM 726 C CA . ALA A 1 100 ? 30.622 -4.126 -36.069 1.00 84.06 100 ALA A CA 1
ATOM 727 C C . ALA A 1 100 ? 32.157 -4.040 -35.931 1.00 84.06 100 ALA A C 1
ATOM 729 O O . ALA A 1 100 ? 32.798 -3.337 -36.714 1.00 84.06 100 ALA A O 1
ATOM 730 N N . ASN A 1 101 ? 32.776 -4.762 -34.987 1.00 83.88 101 ASN A N 1
ATOM 731 C CA . ASN A 1 101 ? 34.230 -4.783 -34.849 1.00 83.88 101 ASN A CA 1
ATOM 732 C C . ASN A 1 101 ? 34.900 -5.428 -36.083 1.00 83.88 101 ASN A C 1
ATOM 734 O O . ASN A 1 101 ? 34.594 -6.554 -36.494 1.00 83.88 101 ASN A O 1
ATOM 738 N N . ALA A 1 102 ? 35.849 -4.703 -36.677 1.00 70.88 102 ALA A N 1
ATOM 739 C CA . ALA A 1 102 ? 36.564 -5.115 -37.879 1.00 70.88 102 ALA A CA 1
ATOM 740 C C . ALA A 1 102 ? 37.488 -6.328 -37.667 1.00 70.88 102 ALA A C 1
ATOM 742 O O . ALA A 1 102 ? 37.833 -6.984 -38.646 1.00 70.88 102 ALA A O 1
ATOM 743 N N . THR A 1 103 ? 37.862 -6.654 -36.424 1.00 79.88 103 THR A N 1
ATOM 744 C CA . THR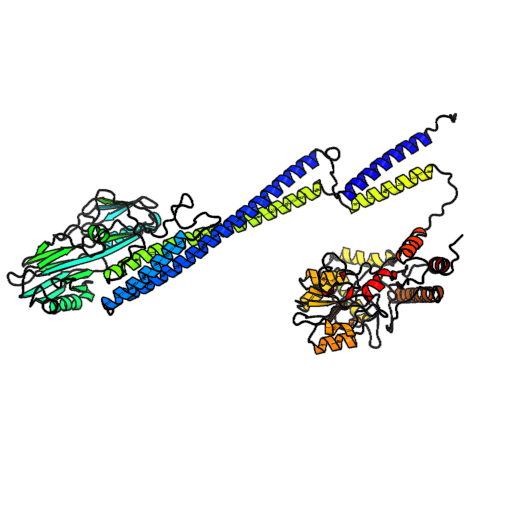 A 1 103 ? 38.694 -7.832 -36.118 1.00 79.88 103 THR A CA 1
ATOM 745 C C . THR A 1 103 ? 37.925 -9.153 -36.155 1.00 79.88 103 THR A C 1
ATOM 747 O O . THR A 1 103 ? 38.554 -10.207 -36.160 1.00 79.88 103 THR A O 1
ATOM 750 N N . ASN A 1 104 ? 36.587 -9.120 -36.165 1.00 85.25 104 ASN A N 1
ATOM 751 C CA . ASN A 1 104 ? 35.762 -10.326 -36.260 1.00 85.25 104 ASN A CA 1
ATOM 752 C C . ASN A 1 104 ? 35.715 -10.848 -37.698 1.00 85.25 104 ASN A C 1
ATOM 754 O O . ASN A 1 104 ? 35.481 -10.087 -38.643 1.00 85.25 104 ASN A O 1
ATOM 758 N N . SER A 1 105 ? 35.900 -12.159 -37.861 1.00 86.25 105 SER A N 1
ATOM 759 C CA . SER A 1 105 ? 35.812 -12.809 -39.165 1.00 86.25 105 SER A CA 1
ATOM 760 C C . SER A 1 105 ? 34.359 -12.910 -39.645 1.00 86.25 105 SER A C 1
ATOM 762 O O . SER A 1 105 ? 33.409 -12.793 -38.868 1.00 86.25 105 SER A O 1
ATOM 764 N N . ALA A 1 106 ? 34.161 -13.188 -40.936 1.00 79.06 106 ALA A N 1
ATOM 765 C CA . ALA A 1 106 ? 32.825 -13.466 -41.473 1.00 79.06 106 ALA A CA 1
ATOM 766 C C . ALA A 1 106 ? 32.158 -14.684 -40.796 1.00 79.06 106 ALA A C 1
ATOM 768 O O . ALA A 1 106 ? 30.936 -14.721 -40.659 1.00 79.06 106 ALA A O 1
ATOM 769 N N . GLY A 1 107 ? 32.954 -15.661 -40.340 1.00 83.56 107 GLY A N 1
ATOM 770 C CA . GLY A 1 107 ? 32.466 -16.808 -39.571 1.00 83.56 107 GLY A CA 1
ATOM 771 C C . GLY A 1 107 ? 31.940 -16.404 -38.192 1.00 83.56 107 GLY A C 1
ATOM 772 O O . GLY A 1 107 ? 30.839 -16.808 -37.821 1.00 83.56 107 GLY A O 1
ATOM 773 N N . ASP A 1 108 ? 32.672 -15.542 -37.481 1.00 89.31 108 ASP A N 1
ATOM 774 C CA . ASP A 1 108 ? 32.277 -15.049 -36.153 1.00 89.31 108 ASP A CA 1
ATOM 775 C C . ASP A 1 108 ? 30.985 -14.231 -36.229 1.00 89.31 108 ASP A C 1
ATOM 777 O O . ASP A 1 108 ? 30.063 -14.435 -35.440 1.00 89.31 108 ASP A O 1
ATOM 781 N N . ARG A 1 109 ? 30.858 -13.358 -37.238 1.00 87.75 109 ARG A N 1
ATOM 782 C CA . ARG A 1 109 ? 29.632 -12.569 -37.449 1.00 87.75 109 ARG A CA 1
ATOM 783 C C . ARG A 1 109 ? 28.418 -13.430 -37.769 1.00 87.75 109 ARG A C 1
ATOM 785 O O . ARG A 1 109 ? 27.314 -13.106 -37.343 1.00 87.75 109 ARG A O 1
ATOM 792 N N . LYS A 1 110 ? 28.605 -14.551 -38.472 1.00 88.44 110 LYS A N 1
ATOM 793 C CA . LYS A 1 110 ? 27.525 -15.511 -38.730 1.00 88.44 110 LYS A CA 1
ATOM 794 C C . LYS A 1 110 ? 27.051 -16.199 -37.444 1.00 88.44 110 LYS A C 1
ATOM 796 O O . LYS A 1 110 ? 25.854 -16.433 -37.298 1.00 88.44 110 LYS A O 1
ATOM 801 N N . ALA A 1 111 ? 27.958 -16.496 -36.513 1.00 89.69 111 ALA A N 1
ATOM 802 C CA . ALA A 1 111 ? 27.595 -17.036 -35.202 1.00 89.69 111 ALA A CA 1
ATOM 803 C C . ALA A 1 111 ? 26.846 -15.998 -34.348 1.00 89.69 111 ALA A C 1
ATOM 805 O O . ALA A 1 111 ? 25.801 -16.317 -33.784 1.00 89.69 111 ALA A O 1
ATOM 806 N N . ILE A 1 112 ? 27.316 -14.744 -34.337 1.00 92.75 112 ILE A N 1
ATOM 807 C CA . ILE A 1 112 ? 26.625 -13.628 -33.671 1.00 92.75 112 ILE A CA 1
ATOM 808 C C . ILE A 1 112 ? 25.213 -13.434 -34.254 1.00 92.75 112 ILE A C 1
ATOM 810 O O . ILE A 1 112 ? 24.252 -13.304 -33.500 1.00 92.75 112 ILE A O 1
ATOM 814 N N . GLN A 1 113 ? 25.057 -13.482 -35.583 1.00 91.62 113 GLN A N 1
ATOM 815 C CA . GLN A 1 113 ? 23.749 -13.380 -36.243 1.00 91.62 113 GLN A CA 1
ATOM 816 C C . GLN A 1 113 ? 22.784 -14.499 -35.817 1.00 91.62 113 GLN A C 1
ATOM 818 O O . GLN A 1 113 ? 21.583 -14.260 -35.705 1.00 91.62 113 GLN A O 1
ATOM 823 N N . ALA A 1 114 ? 23.279 -15.712 -35.555 1.00 91.38 114 ALA A N 1
ATOM 824 C CA . ALA A 1 114 ? 22.441 -16.802 -35.060 1.00 91.38 114 ALA A CA 1
ATOM 825 C C . ALA A 1 114 ? 21.923 -16.536 -33.633 1.00 91.38 114 ALA A C 1
ATOM 827 O O . ALA A 1 114 ? 20.745 -16.776 -33.367 1.00 91.38 114 ALA A O 1
ATOM 828 N N . GLU A 1 115 ? 22.764 -15.995 -32.739 1.00 94.44 115 GLU A N 1
ATOM 829 C CA . GLU A 1 115 ? 22.346 -15.566 -31.391 1.00 94.44 115 GLU A CA 1
ATOM 830 C C . GLU A 1 115 ? 21.315 -14.431 -31.474 1.00 94.44 115 GLU A C 1
ATOM 832 O O . GLU A 1 115 ? 20.264 -14.500 -30.835 1.00 94.44 115 GLU A O 1
ATOM 837 N N . VAL A 1 116 ? 21.557 -13.432 -32.332 1.00 91.81 116 VAL A N 1
ATOM 838 C CA . VAL A 1 116 ? 20.592 -12.359 -32.613 1.00 91.81 116 VAL A CA 1
ATOM 839 C C . VAL A 1 116 ? 19.254 -12.938 -33.085 1.00 91.81 116 VAL A C 1
ATOM 841 O O . VAL A 1 116 ? 18.219 -12.583 -32.533 1.00 91.81 116 VAL A O 1
ATOM 844 N N . GLY A 1 117 ? 19.246 -13.888 -34.025 1.00 88.88 117 GLY A N 1
ATOM 845 C CA . GLY A 1 117 ? 18.013 -14.522 -34.507 1.00 88.88 117 GLY A CA 1
ATOM 846 C C . GLY A 1 117 ? 17.204 -15.236 -33.412 1.00 88.88 117 GLY A C 1
ATOM 847 O O . GLY A 1 117 ? 15.971 -15.168 -33.408 1.00 88.88 117 GLY A O 1
ATOM 848 N N . GLN A 1 118 ? 17.872 -15.879 -32.447 1.00 91.62 118 GLN A N 1
ATOM 849 C CA . GLN A 1 118 ? 17.201 -16.497 -31.296 1.00 91.62 118 GLN A CA 1
ATOM 850 C C . GLN A 1 118 ? 16.586 -15.454 -30.360 1.00 91.62 118 GLN A C 1
ATOM 852 O O . GLN A 1 118 ? 15.440 -15.605 -29.940 1.00 91.62 118 GLN A O 1
ATOM 857 N N . LEU A 1 119 ? 17.318 -14.377 -30.073 1.00 91.56 119 LEU A N 1
ATOM 858 C CA . LEU A 1 119 ? 16.833 -13.267 -29.253 1.00 91.56 119 LEU A CA 1
ATOM 859 C C . LEU A 1 119 ? 15.617 -12.578 -29.886 1.00 91.56 119 LEU A C 1
ATOM 861 O O . LEU A 1 119 ? 14.660 -12.256 -29.188 1.00 91.56 119 LEU A O 1
ATOM 865 N N . LEU A 1 120 ? 15.614 -12.410 -31.209 1.00 87.12 120 LEU A N 1
ATOM 866 C CA . LEU A 1 120 ? 14.468 -11.868 -31.943 1.00 87.12 120 LEU A CA 1
ATOM 867 C C . LEU A 1 120 ? 13.252 -12.801 -31.899 1.00 87.12 120 LEU A C 1
ATOM 869 O O . LEU A 1 120 ? 12.135 -12.339 -31.690 1.00 87.12 120 LEU A O 1
ATOM 873 N N . SER A 1 121 ? 13.466 -14.113 -32.003 1.00 88.06 121 SER A N 1
ATOM 874 C CA . SER A 1 121 ? 12.382 -15.097 -31.855 1.00 88.06 121 SER A CA 1
ATOM 875 C C . SER A 1 121 ? 11.771 -15.065 -30.448 1.00 88.06 121 SER A C 1
ATOM 877 O O . SER A 1 121 ? 10.563 -15.221 -30.276 1.00 88.06 121 SER A O 1
ATOM 879 N N . GLU A 1 122 ? 12.600 -14.844 -29.428 1.00 90.25 122 GLU A N 1
ATOM 880 C CA . GLU A 1 122 ? 12.146 -14.681 -28.047 1.00 90.25 122 GLU A CA 1
ATOM 881 C C . GLU A 1 122 ? 11.366 -13.371 -27.849 1.00 90.25 122 GLU A C 1
ATOM 883 O O . GLU A 1 122 ? 10.349 -13.359 -27.153 1.00 90.25 122 GLU A O 1
ATOM 888 N N . LEU A 1 123 ? 11.780 -12.287 -28.510 1.00 87.06 123 LEU A N 1
ATOM 889 C CA . LEU A 1 123 ? 11.042 -11.023 -28.533 1.00 87.06 123 LEU A CA 1
ATOM 890 C C . LEU A 1 123 ? 9.632 -11.205 -29.124 1.00 87.06 123 LEU A C 1
ATOM 892 O O . LEU A 1 123 ? 8.650 -10.782 -28.509 1.00 87.06 123 LEU A O 1
ATOM 896 N N . ASP A 1 124 ? 9.521 -11.900 -30.261 1.00 83.62 124 ASP A N 1
ATOM 897 C CA . ASP A 1 124 ? 8.237 -12.236 -30.893 1.00 83.62 124 ASP A CA 1
ATOM 898 C C . ASP A 1 124 ? 7.377 -13.129 -29.988 1.00 83.62 124 ASP A C 1
ATOM 900 O O . ASP A 1 124 ? 6.160 -12.948 -29.878 1.00 83.62 124 ASP A O 1
ATOM 904 N N . ARG A 1 125 ? 8.003 -14.068 -29.268 1.00 86.38 125 ARG A N 1
ATOM 905 C CA . ARG A 1 125 ? 7.308 -14.902 -28.286 1.00 86.38 125 ARG A CA 1
ATOM 906 C C . ARG A 1 125 ? 6.728 -14.061 -27.150 1.00 86.38 125 ARG A C 1
ATOM 908 O O . ARG A 1 125 ? 5.568 -14.268 -26.799 1.00 86.38 125 ARG A O 1
ATOM 915 N N . ILE A 1 126 ? 7.484 -13.125 -26.572 1.00 88.62 126 ILE A N 1
ATOM 916 C CA . ILE A 1 126 ? 6.983 -12.227 -25.514 1.00 88.62 126 ILE A CA 1
ATOM 917 C C . ILE A 1 126 ? 5.795 -11.408 -26.033 1.00 88.62 126 ILE A C 1
ATOM 919 O O . ILE A 1 126 ? 4.762 -11.345 -25.361 1.00 88.62 126 ILE A O 1
ATOM 923 N N . ALA A 1 127 ? 5.898 -10.857 -27.245 1.00 82.75 127 ALA A N 1
ATOM 924 C CA . ALA A 1 127 ? 4.819 -10.102 -27.881 1.00 82.75 127 ALA A CA 1
ATOM 925 C C . ALA A 1 127 ? 3.535 -10.941 -28.046 1.00 82.75 127 ALA A C 1
ATOM 927 O O . ALA A 1 127 ? 2.453 -10.515 -27.645 1.00 82.75 127 ALA A O 1
ATOM 928 N N . GLY A 1 128 ? 3.655 -12.165 -28.575 1.00 83.31 128 GLY A N 1
ATOM 929 C CA . GLY A 1 128 ? 2.516 -13.046 -28.859 1.00 83.31 128 GLY A CA 1
ATOM 930 C C . GLY A 1 128 ? 1.937 -13.788 -27.646 1.00 83.31 128 GLY A C 1
ATOM 931 O O . GLY A 1 128 ? 0.795 -14.255 -27.685 1.00 83.31 128 GLY A O 1
ATOM 932 N N . THR A 1 129 ? 2.690 -13.921 -26.550 1.00 88.19 129 THR A N 1
ATOM 933 C CA . THR A 1 129 ? 2.245 -14.658 -25.350 1.00 88.19 129 THR A CA 1
ATOM 934 C C . THR A 1 129 ? 1.732 -13.766 -24.226 1.00 88.19 129 THR A C 1
ATOM 936 O O . THR A 1 129 ? 0.957 -14.250 -23.405 1.00 88.19 129 THR A O 1
ATOM 939 N N . THR A 1 130 ? 2.084 -12.478 -24.203 1.00 89.50 130 THR A N 1
ATOM 940 C CA . THR A 1 130 ? 1.640 -11.562 -23.143 1.00 89.50 130 THR A CA 1
ATOM 941 C C . THR A 1 130 ? 0.146 -11.268 -23.262 1.00 89.50 130 THR A C 1
ATOM 943 O O . THR A 1 130 ? -0.305 -10.582 -24.184 1.00 89.50 130 THR A O 1
ATOM 946 N N . GLU A 1 131 ? -0.625 -11.767 -22.299 1.00 88.50 131 GLU A N 1
ATOM 947 C CA . GLU A 1 131 ? -2.074 -11.608 -22.253 1.00 88.50 131 GLU A CA 1
ATOM 948 C C . GLU A 1 131 ? -2.586 -11.315 -20.845 1.00 88.50 131 GLU A C 1
ATOM 950 O O . GLU A 1 131 ? -1.998 -11.723 -19.844 1.00 88.50 131 GLU A O 1
ATOM 955 N N . PHE A 1 132 ? -3.720 -10.626 -20.779 1.00 86.19 132 PHE A N 1
ATOM 956 C CA . PHE A 1 132 ? -4.478 -10.434 -19.553 1.00 86.19 132 PHE A CA 1
ATOM 957 C C . PHE A 1 132 ? -5.934 -10.792 -19.825 1.00 86.19 132 PHE A C 1
ATOM 959 O O . PHE A 1 132 ? -6.573 -10.219 -20.706 1.00 86.19 132 PHE A O 1
ATOM 966 N N . ASN A 1 133 ? -6.453 -11.773 -19.085 1.00 83.38 133 ASN A N 1
ATOM 967 C CA . ASN A 1 133 ? -7.823 -12.268 -19.238 1.00 83.38 133 ASN A CA 1
ATOM 968 C C . ASN A 1 133 ? -8.175 -12.676 -20.692 1.00 83.38 133 ASN A C 1
ATOM 970 O O . ASN A 1 133 ? -9.244 -12.348 -21.204 1.00 83.38 133 ASN A O 1
ATOM 974 N N . GLY A 1 134 ? -7.236 -13.341 -21.378 1.00 81.50 134 GLY A N 1
ATOM 975 C CA . GLY A 1 134 ? -7.384 -13.796 -22.767 1.00 81.50 134 GLY A CA 1
ATOM 976 C C . GLY A 1 134 ? -7.238 -12.707 -23.838 1.00 81.50 134 GLY A C 1
ATOM 977 O O . GLY A 1 134 ? -7.305 -13.020 -25.025 1.00 81.50 134 GLY A O 1
ATOM 978 N N . GLN A 1 135 ? -7.023 -11.443 -23.458 1.00 81.75 135 GLN A N 1
ATOM 979 C CA . GLN A 1 135 ? -6.702 -10.373 -24.403 1.00 81.75 135 GLN A CA 1
ATOM 980 C C . GLN A 1 135 ? -5.192 -10.218 -24.526 1.00 81.75 135 GLN A C 1
ATOM 982 O O . GLN A 1 135 ? -4.501 -9.991 -23.530 1.00 81.75 135 GLN A O 1
ATOM 987 N N . LYS A 1 136 ? -4.684 -10.322 -25.755 1.00 83.19 136 LYS A N 1
ATOM 988 C CA . LYS A 1 136 ? -3.292 -10.002 -26.069 1.00 83.19 136 LYS A CA 1
ATOM 989 C C . LYS A 1 136 ? -3.062 -8.517 -25.845 1.00 83.19 136 LYS A C 1
ATOM 991 O O . LYS A 1 136 ? -3.876 -7.696 -26.251 1.00 83.19 136 LYS A O 1
ATOM 996 N N . LEU A 1 137 ? -1.975 -8.189 -25.156 1.00 82.06 137 LEU A N 1
ATOM 997 C CA . LEU A 1 137 ? -1.650 -6.803 -24.808 1.00 82.06 137 LEU A CA 1
ATOM 998 C C . LEU A 1 137 ? -0.614 -6.198 -25.756 1.00 82.06 137 LEU A C 1
ATOM 1000 O O . LEU A 1 137 ? -0.575 -4.984 -25.932 1.00 82.06 137 LEU A O 1
ATOM 1004 N N . LEU A 1 138 ? 0.236 -7.053 -26.331 1.00 76.69 138 LEU A N 1
ATOM 1005 C CA . LEU A 1 138 ? 1.487 -6.672 -26.981 1.00 76.69 138 LEU A CA 1
ATOM 1006 C C . LEU A 1 138 ? 1.577 -7.087 -28.466 1.00 76.69 138 LEU A C 1
ATOM 1008 O O . LEU A 1 138 ? 2.649 -7.020 -29.058 1.00 76.69 138 LEU A O 1
ATOM 1012 N N . ASP A 1 139 ? 0.465 -7.476 -29.090 1.00 68.50 139 ASP A N 1
ATOM 1013 C CA . ASP A 1 139 ? 0.410 -7.913 -30.498 1.00 68.50 139 ASP A CA 1
ATOM 1014 C C . ASP A 1 139 ? -0.166 -6.855 -31.461 1.00 68.50 139 ASP A C 1
ATOM 1016 O O . ASP A 1 139 ? -0.314 -7.098 -32.658 1.00 68.50 139 ASP A O 1
ATOM 1020 N N . GLY A 1 140 ? -0.531 -5.685 -30.936 1.00 63.56 140 GLY A N 1
ATOM 1021 C CA . GLY A 1 140 ? -1.100 -4.586 -31.712 1.00 63.56 140 GLY A CA 1
ATOM 1022 C C . GLY A 1 140 ? -2.612 -4.606 -31.875 1.00 63.56 140 GLY A C 1
ATOM 1023 O O . GLY A 1 140 ? -3.154 -3.649 -32.425 1.00 63.56 140 GLY A O 1
ATOM 1024 N N . SER A 1 141 ? -3.296 -5.630 -31.358 1.00 66.31 141 SER A N 1
ATOM 1025 C CA . SER A 1 141 ? -4.762 -5.704 -31.326 1.00 66.31 141 SER A CA 1
ATOM 1026 C C . SER A 1 141 ? -5.386 -4.914 -30.163 1.00 66.31 141 SER A C 1
ATOM 1028 O O . SER A 1 141 ? -6.581 -4.605 -30.180 1.00 66.31 141 SER A O 1
ATOM 1030 N N . PHE A 1 142 ? -4.583 -4.557 -29.155 1.00 60.75 142 PHE A N 1
ATOM 1031 C CA . PHE A 1 142 ? -5.036 -3.887 -27.940 1.00 60.75 142 PHE A CA 1
ATOM 1032 C C . PHE A 1 142 ? -5.158 -2.360 -28.111 1.00 60.75 142 PHE A C 1
ATOM 1034 O O . PHE A 1 142 ? -4.208 -1.607 -27.903 1.00 60.75 142 PHE A O 1
ATOM 1041 N N . GLY A 1 143 ? -6.369 -1.892 -28.438 1.00 55.25 143 GLY A N 1
ATOM 1042 C CA . GLY A 1 143 ? -6.721 -0.466 -28.523 1.00 55.25 143 GLY A CA 1
ATOM 1043 C C . GLY A 1 143 ? -6.424 0.197 -29.878 1.00 55.25 143 GLY A C 1
ATOM 1044 O O . GLY A 1 143 ? -5.941 -0.428 -30.812 1.00 55.25 143 GLY A O 1
ATOM 1045 N N . SER A 1 144 ? -6.738 1.494 -30.006 1.00 38.53 144 SER A N 1
ATOM 1046 C CA . SER A 1 144 ? -6.504 2.285 -31.233 1.00 38.53 144 SER A CA 1
ATOM 1047 C C . SER A 1 144 ? -5.043 2.710 -31.433 1.00 38.53 144 SER A C 1
ATOM 1049 O O . SER A 1 144 ? -4.725 3.387 -32.409 1.00 38.53 144 SER A O 1
ATOM 1051 N N . ALA A 1 145 ? -4.163 2.356 -30.497 1.00 39.38 145 ALA A N 1
ATOM 1052 C CA . ALA A 1 145 ? -2.725 2.442 -30.671 1.00 39.38 145 ALA A CA 1
ATOM 1053 C C . ALA A 1 145 ? -2.262 1.064 -31.141 1.00 39.38 145 ALA A C 1
ATOM 1055 O O . ALA A 1 145 ? -2.090 0.161 -30.329 1.00 39.38 145 ALA A O 1
ATOM 1056 N N . THR A 1 146 ? -2.113 0.890 -32.454 1.00 38.41 146 THR A N 1
ATOM 1057 C CA . THR A 1 146 ? -1.486 -0.298 -33.040 1.00 38.41 146 THR A CA 1
ATOM 1058 C C . THR A 1 146 ? -0.106 -0.472 -32.425 1.00 38.41 146 THR A C 1
ATOM 1060 O O . THR A 1 146 ? 0.853 0.206 -32.789 1.00 38.41 146 THR A O 1
ATOM 1063 N N . PHE A 1 147 ? -0.022 -1.359 -31.449 1.00 42.94 147 PHE A N 1
ATOM 1064 C CA . PHE A 1 147 ? 1.213 -1.747 -30.808 1.00 42.94 147 PHE A CA 1
ATOM 1065 C C . PHE A 1 147 ? 1.947 -2.740 -31.715 1.00 42.94 147 PHE A C 1
ATOM 1067 O O . PHE A 1 147 ? 1.818 -3.951 -31.597 1.00 42.94 147 PHE A O 1
ATOM 1074 N N . GLN A 1 148 ? 2.691 -2.221 -32.686 1.00 43.75 148 GLN A N 1
ATOM 1075 C CA . GLN A 1 148 ? 3.678 -3.016 -33.405 1.00 43.75 148 GLN A CA 1
ATOM 1076 C C . GLN A 1 148 ? 5.009 -2.853 -32.677 1.00 43.75 148 GLN A C 1
ATOM 1078 O O . GLN A 1 148 ? 5.685 -1.838 -32.825 1.00 43.75 148 GLN A O 1
ATOM 1083 N N . LEU A 1 149 ? 5.378 -3.872 -31.895 1.00 42.59 149 LEU A N 1
ATOM 1084 C CA . LEU A 1 149 ? 6.618 -4.000 -31.105 1.00 42.59 149 LEU A CA 1
ATOM 1085 C C . LEU A 1 149 ? 7.911 -3.889 -31.939 1.00 42.59 149 LEU A C 1
ATOM 1087 O O . LEU A 1 149 ? 9.005 -4.111 -31.430 1.00 42.59 149 LEU A O 1
ATOM 1091 N N . THR A 1 150 ? 7.811 -3.588 -33.232 1.00 40.41 150 THR A N 1
ATOM 1092 C CA . THR A 1 150 ? 8.894 -3.792 -34.184 1.00 40.41 150 THR A CA 1
ATOM 1093 C C . THR A 1 150 ? 9.064 -2.663 -35.184 1.00 40.41 150 THR A C 1
ATOM 1095 O O . THR A 1 150 ? 9.584 -2.933 -36.250 1.00 40.41 150 THR A O 1
ATOM 1098 N N . ALA A 1 151 ? 8.617 -1.434 -34.945 1.00 41.53 151 ALA A N 1
ATOM 1099 C CA . ALA A 1 151 ? 8.643 -0.456 -36.025 1.00 41.53 151 ALA A CA 1
ATOM 1100 C C . ALA A 1 151 ? 8.961 0.960 -35.572 1.00 41.53 151 ALA A C 1
ATOM 1102 O O . ALA A 1 151 ? 8.079 1.742 -35.233 1.00 41.53 151 ALA A O 1
ATOM 1103 N N . SER A 1 152 ? 10.229 1.332 -35.697 1.00 42.97 152 SER A N 1
ATOM 1104 C CA . SER A 1 152 ? 10.516 2.713 -36.059 1.00 42.97 152 SER A CA 1
ATOM 1105 C C . SER A 1 152 ? 10.153 2.884 -37.525 1.00 42.97 152 SER A C 1
ATOM 1107 O O . SER A 1 152 ? 10.541 2.083 -38.386 1.00 42.97 152 SER A O 1
ATOM 1109 N N . ALA A 1 153 ? 9.373 3.920 -37.801 1.00 45.59 153 ALA A N 1
ATOM 1110 C CA . ALA A 1 153 ? 9.253 4.450 -39.138 1.00 45.59 153 ALA A CA 1
ATOM 1111 C C . ALA A 1 153 ? 10.681 4.830 -39.559 1.00 45.59 153 ALA A C 1
ATOM 1113 O O . ALA A 1 153 ? 11.295 5.743 -39.014 1.00 45.59 153 ALA A O 1
ATOM 1114 N N . SER A 1 154 ? 11.264 4.039 -40.444 1.00 51.81 154 SER A N 1
ATOM 1115 C CA . SER A 1 154 ? 12.599 4.251 -40.984 1.00 51.81 154 SER A CA 1
ATOM 1116 C C . SER A 1 154 ? 12.532 3.723 -42.403 1.00 51.81 154 SER A C 1
ATOM 1118 O O . SER A 1 154 ? 12.334 2.533 -42.645 1.00 51.81 154 SER A O 1
ATOM 1120 N N . GLY A 1 155 ? 12.526 4.623 -43.377 1.00 48.84 155 GLY A N 1
ATOM 1121 C CA . GLY A 1 155 ? 12.122 4.192 -44.715 1.00 48.84 155 GLY A CA 1
ATOM 1122 C C . GLY A 1 155 ? 12.306 5.185 -45.835 1.00 48.84 155 GLY A C 1
ATOM 1123 O O . GLY A 1 155 ? 12.542 4.774 -46.964 1.00 48.84 155 GLY A O 1
ATOM 1124 N N . ALA A 1 156 ? 12.281 6.484 -45.549 1.00 51.06 156 ALA A N 1
ATOM 1125 C CA . ALA A 1 156 ? 12.804 7.438 -46.511 1.00 51.06 156 ALA A CA 1
ATOM 1126 C C . ALA A 1 156 ? 14.331 7.458 -46.343 1.00 51.06 156 ALA A C 1
ATOM 1128 O O . ALA A 1 156 ? 14.855 8.202 -45.522 1.00 51.06 156 ALA A O 1
ATOM 1129 N N . ALA A 1 157 ? 15.045 6.583 -47.047 1.00 52.84 157 ALA A N 1
ATOM 1130 C CA . ALA A 1 157 ? 16.446 6.835 -47.357 1.00 52.84 157 ALA A CA 1
ATOM 1131 C C . ALA A 1 157 ? 16.467 7.382 -48.773 1.00 52.84 157 ALA A C 1
ATOM 1133 O O . ALA A 1 157 ? 16.070 6.705 -49.726 1.00 52.84 157 ALA A O 1
ATOM 1134 N N . THR A 1 158 ? 16.831 8.646 -48.893 1.00 56.72 158 THR A N 1
ATOM 1135 C CA . THR A 1 158 ? 16.758 9.334 -50.165 1.00 56.72 158 THR A CA 1
ATOM 1136 C C . THR A 1 158 ? 18.125 9.292 -50.831 1.00 56.72 158 THR A C 1
ATOM 1138 O O . THR A 1 158 ? 19.150 9.685 -50.266 1.00 56.72 158 THR A O 1
ATOM 1141 N N . THR A 1 159 ? 18.148 8.715 -52.030 1.00 54.38 159 THR A N 1
ATOM 1142 C CA . THR A 1 159 ? 19.349 8.623 -52.852 1.00 54.38 159 THR A CA 1
ATOM 1143 C C . THR A 1 159 ? 19.773 9.997 -53.304 1.00 54.38 159 THR A C 1
ATOM 1145 O O . THR A 1 159 ? 18.955 10.793 -53.776 1.00 54.38 159 THR A O 1
ATOM 1148 N N . GLY A 1 160 ? 21.076 10.236 -53.229 1.00 54.03 160 GLY A N 1
ATOM 1149 C CA . GLY A 1 160 ? 21.644 11.345 -53.948 1.00 54.03 160 GLY A CA 1
ATOM 1150 C C . GLY A 1 160 ? 21.523 11.194 -55.453 1.00 54.03 160 GLY A C 1
ATOM 1151 O O . GLY A 1 160 ? 21.503 10.067 -55.946 1.00 54.03 160 GLY A O 1
ATOM 1152 N N . ALA A 1 161 ? 21.447 12.307 -56.189 1.00 49.94 161 ALA A N 1
ATOM 1153 C CA . ALA A 1 161 ? 21.591 12.261 -57.642 1.00 49.94 161 ALA A CA 1
ATOM 1154 C C . ALA A 1 161 ? 22.849 11.455 -58.022 1.00 49.94 161 ALA A C 1
ATOM 1156 O O . ALA A 1 161 ? 23.874 11.540 -57.339 1.00 49.94 161 ALA A O 1
ATOM 1157 N N . SER A 1 162 ? 22.737 10.658 -59.091 1.00 49.81 162 SER A N 1
ATOM 1158 C CA . SER A 1 162 ? 23.802 9.810 -59.645 1.00 49.81 162 SER A CA 1
ATOM 1159 C C . SER A 1 162 ? 25.141 10.546 -59.718 1.00 49.81 162 SER A C 1
ATOM 1161 O O . SER A 1 162 ? 25.155 11.734 -60.043 1.00 49.81 162 SER A O 1
ATOM 1163 N N . ALA A 1 163 ? 26.248 9.836 -59.470 1.00 51.62 163 ALA A N 1
ATOM 1164 C CA . ALA A 1 163 ? 27.596 10.402 -59.488 1.00 51.62 163 ALA A CA 1
ATOM 1165 C C . ALA A 1 163 ? 27.804 11.308 -60.724 1.00 51.62 163 ALA A C 1
ATOM 1167 O O . ALA A 1 163 ? 27.621 10.875 -61.856 1.00 51.62 163 ALA A O 1
ATOM 1168 N N . GLY A 1 164 ? 28.118 12.589 -60.544 1.00 56.81 164 GLY A N 1
ATOM 1169 C CA . GLY A 1 164 ? 28.087 13.602 -61.611 1.00 56.81 164 GLY A CA 1
ATOM 1170 C C . GLY A 1 164 ? 28.611 14.959 -61.132 1.00 56.81 164 GLY A C 1
ATOM 1171 O O . GLY A 1 164 ? 28.951 15.090 -59.959 1.00 56.81 164 GLY A O 1
ATOM 1172 N N . SER A 1 165 ? 28.745 15.946 -62.035 1.00 51.59 165 SER A N 1
ATOM 1173 C CA . SER A 1 165 ? 29.384 17.251 -61.762 1.00 51.59 165 SER A CA 1
ATOM 1174 C C . SER A 1 165 ? 28.899 17.907 -60.462 1.00 51.59 165 SER A C 1
ATOM 1176 O O . SER A 1 165 ? 27.703 17.971 -60.193 1.00 51.59 165 SER A O 1
ATOM 1178 N N . ALA A 1 166 ? 29.850 18.419 -59.675 1.00 52.50 166 ALA A N 1
ATOM 1179 C CA . ALA A 1 166 ? 29.630 18.922 -58.323 1.00 52.50 166 ALA A CA 1
ATOM 1180 C C . ALA A 1 166 ? 28.663 20.122 -58.268 1.00 52.50 166 ALA A C 1
ATOM 1182 O O . ALA A 1 166 ? 28.989 21.207 -58.749 1.00 52.50 166 ALA A O 1
ATOM 1183 N N . GLY A 1 167 ? 27.516 19.939 -57.606 1.00 58.09 167 GLY A N 1
ATOM 1184 C CA . GLY A 1 167 ? 26.677 21.039 -57.125 1.00 58.09 167 GLY A CA 1
ATOM 1185 C C . GLY A 1 167 ? 25.179 20.753 -57.177 1.00 58.09 167 GLY A C 1
ATOM 1186 O O . GLY A 1 167 ? 24.566 20.818 -58.237 1.00 58.09 167 GLY A O 1
ATOM 1187 N N . ALA A 1 168 ? 24.583 20.524 -56.009 1.00 61.62 168 ALA A N 1
ATOM 1188 C CA . ALA A 1 168 ? 23.135 20.504 -55.838 1.00 61.62 168 ALA A CA 1
ATOM 1189 C C . ALA A 1 168 ? 22.527 21.883 -56.125 1.00 61.62 168 ALA A C 1
ATOM 1191 O O . ALA A 1 168 ? 23.010 22.887 -55.591 1.00 61.62 168 ALA A O 1
ATOM 1192 N N . ALA A 1 169 ? 21.435 21.953 -56.885 1.00 67.50 169 ALA A N 1
ATOM 1193 C CA . ALA A 1 169 ? 20.605 23.154 -56.904 1.00 67.50 169 ALA A CA 1
ATOM 1194 C C . ALA A 1 169 ? 19.977 23.391 -55.518 1.00 67.50 169 ALA A C 1
ATOM 1196 O O . ALA A 1 169 ? 19.629 22.440 -54.815 1.00 67.50 169 ALA A O 1
ATOM 1197 N N . ALA A 1 170 ? 19.814 24.660 -55.132 1.00 78.31 170 ALA A N 1
ATOM 1198 C CA . ALA A 1 170 ? 19.103 25.006 -53.904 1.00 78.31 170 ALA A CA 1
ATOM 1199 C C . ALA A 1 170 ? 17.661 24.477 -53.941 1.00 78.31 170 ALA A C 1
ATOM 1201 O O . ALA A 1 170 ? 17.041 24.389 -55.004 1.00 78.31 170 ALA A O 1
ATOM 1202 N N . GLY A 1 171 ? 17.116 24.164 -52.772 1.00 81.62 171 GLY A N 1
ATOM 1203 C CA . GLY A 1 171 ? 15.768 23.627 -52.680 1.00 81.62 171 GLY A CA 1
ATOM 1204 C C . GLY A 1 171 ? 15.268 23.508 -51.251 1.00 81.62 171 GLY A C 1
ATOM 1205 O O . GLY A 1 171 ? 15.780 24.161 -50.340 1.00 81.62 171 GLY A O 1
ATOM 1206 N N . THR A 1 172 ? 14.248 22.682 -51.051 1.00 85.81 172 THR A N 1
ATOM 1207 C CA . THR A 1 172 ? 13.607 22.502 -49.744 1.00 85.81 172 THR A CA 1
ATOM 1208 C C . THR A 1 172 ? 13.373 21.036 -49.431 1.00 85.81 172 THR A C 1
ATOM 1210 O O . THR A 1 172 ? 13.199 20.229 -50.340 1.00 85.81 172 THR A O 1
ATOM 1213 N N . VAL A 1 173 ? 13.341 20.714 -48.140 1.00 86.38 173 VAL A N 1
ATOM 1214 C CA . VAL A 1 173 ? 12.900 19.428 -47.594 1.00 86.38 173 VAL A CA 1
ATOM 1215 C C . VAL A 1 173 ? 11.719 19.695 -46.668 1.00 86.38 173 VAL A C 1
ATOM 1217 O O . VAL A 1 173 ? 11.823 20.469 -45.720 1.00 86.38 173 VAL A O 1
ATOM 1220 N N . VAL A 1 174 ? 10.581 19.074 -46.950 1.00 88.44 174 VAL A N 1
ATOM 1221 C CA . VAL A 1 174 ? 9.360 19.133 -46.147 1.00 88.44 174 VAL A CA 1
ATOM 1222 C C . VAL A 1 174 ? 9.239 17.837 -45.359 1.00 88.44 174 VAL A C 1
ATOM 1224 O O . VAL A 1 174 ? 9.171 16.752 -45.936 1.00 88.44 174 VAL A O 1
ATOM 1227 N N . ILE A 1 175 ? 9.183 17.969 -44.039 1.00 88.62 175 ILE A N 1
ATOM 1228 C CA . ILE A 1 175 ? 9.037 16.874 -43.088 1.00 88.62 175 ILE A CA 1
ATOM 1229 C C . ILE A 1 175 ? 7.655 16.993 -42.460 1.00 88.62 175 ILE A C 1
ATOM 1231 O O . ILE A 1 175 ? 7.381 17.976 -41.772 1.00 88.62 175 ILE A O 1
ATOM 1235 N N . ALA A 1 176 ? 6.792 16.005 -42.687 1.00 87.25 176 ALA A N 1
ATOM 1236 C CA . ALA A 1 176 ? 5.486 15.913 -42.044 1.00 87.25 176 ALA A CA 1
ATOM 1237 C C . ALA A 1 176 ? 5.465 14.717 -41.087 1.00 87.25 176 ALA A C 1
ATOM 1239 O O . ALA A 1 176 ? 5.212 13.587 -41.503 1.00 87.25 176 ALA A O 1
ATOM 1240 N N . GLY A 1 177 ? 5.776 14.991 -39.817 1.00 84.75 177 GLY A N 1
ATOM 1241 C CA . GLY A 1 177 ? 5.651 14.053 -38.696 1.00 84.75 177 GLY A CA 1
ATOM 1242 C C . GLY A 1 177 ? 4.541 14.505 -37.744 1.00 84.75 177 GLY A C 1
ATOM 1243 O O . GLY A 1 177 ? 3.401 14.690 -38.163 1.00 84.75 177 GLY A O 1
ATOM 1244 N N . LEU A 1 178 ? 4.876 14.757 -36.474 1.00 83.31 178 LEU A N 1
ATOM 1245 C CA . LEU A 1 178 ? 3.960 15.349 -35.480 1.00 83.31 178 LEU A CA 1
ATOM 1246 C C . LEU A 1 178 ? 3.434 16.726 -35.907 1.00 83.31 178 LEU A C 1
ATOM 1248 O O . LEU A 1 178 ? 2.285 17.079 -35.649 1.00 83.31 178 LEU A O 1
ATOM 1252 N N . GLN A 1 179 ? 4.299 17.501 -36.557 1.00 88.56 179 GLN A N 1
ATOM 1253 C CA . GLN A 1 179 ? 3.975 18.740 -37.247 1.00 88.56 179 GLN A CA 1
ATOM 1254 C C . GLN A 1 179 ? 4.680 18.747 -38.600 1.00 88.56 179 GLN A C 1
ATOM 1256 O O . GLN A 1 179 ? 5.709 18.089 -38.782 1.00 88.56 179 GLN A O 1
ATOM 1261 N N . THR A 1 180 ? 4.159 19.545 -39.528 1.00 90.31 180 THR A N 1
ATOM 1262 C CA . THR A 1 180 ? 4.809 19.779 -40.817 1.00 90.31 180 THR A CA 1
ATOM 1263 C C . THR A 1 180 ? 5.774 20.957 -40.721 1.00 90.31 180 THR A C 1
ATOM 1265 O O . THR A 1 180 ? 5.372 22.069 -40.371 1.00 90.31 180 THR A O 1
ATOM 1268 N N . LYS A 1 181 ? 7.049 20.737 -41.051 1.00 92.25 181 LYS A N 1
ATOM 1269 C CA . LYS A 1 181 ? 8.078 21.782 -41.158 1.00 92.25 181 LYS A CA 1
ATOM 1270 C C . LYS A 1 181 ? 8.777 21.703 -42.508 1.00 92.25 181 LYS A C 1
ATOM 1272 O O . LYS A 1 181 ? 8.942 20.628 -43.070 1.00 92.25 181 LYS A O 1
ATOM 1277 N N . THR A 1 182 ? 9.179 22.861 -43.022 1.00 90.56 182 THR A N 1
ATOM 1278 C CA . THR A 1 182 ? 9.984 22.978 -44.243 1.00 90.56 182 THR A CA 1
ATOM 1279 C C . THR A 1 182 ? 11.362 23.500 -43.874 1.00 90.56 182 THR A C 1
ATOM 1281 O O . THR A 1 182 ? 11.475 24.466 -43.120 1.00 90.56 182 THR A O 1
ATOM 1284 N N . VAL A 1 183 ? 12.391 22.855 -44.405 1.00 88.62 183 VAL A N 1
ATOM 1285 C CA . VAL A 1 183 ? 13.801 23.162 -44.196 1.00 88.62 183 VAL A CA 1
ATOM 1286 C C . VAL A 1 183 ? 14.413 23.559 -45.535 1.00 88.62 183 VAL A C 1
ATOM 1288 O O . VAL A 1 183 ? 14.174 22.903 -46.548 1.00 88.62 183 VAL A O 1
ATOM 1291 N N . ASN A 1 184 ? 15.206 24.628 -45.549 1.00 86.81 184 ASN A N 1
ATOM 1292 C CA . ASN A 1 184 ? 15.865 25.105 -46.763 1.00 86.81 184 ASN A CA 1
ATOM 1293 C C . ASN A 1 184 ? 17.237 24.445 -46.921 1.00 86.81 184 ASN A C 1
ATOM 1295 O O . ASN A 1 184 ? 18.018 24.396 -45.973 1.00 86.81 184 ASN A O 1
ATOM 1299 N N . VAL A 1 185 ? 17.543 23.996 -48.136 1.00 82.25 185 VAL A N 1
ATOM 1300 C CA . VAL A 1 185 ? 18.833 23.415 -48.512 1.00 82.25 185 VAL A CA 1
ATOM 1301 C C . VAL A 1 185 ? 19.542 24.387 -49.447 1.00 82.25 185 VAL A C 1
ATOM 1303 O O . VAL A 1 185 ? 19.023 24.744 -50.507 1.00 82.25 185 VAL A O 1
ATOM 1306 N N . ALA A 1 186 ? 20.724 24.843 -49.036 1.00 81.62 186 ALA A N 1
ATOM 1307 C CA . ALA A 1 186 ? 21.547 25.740 -49.838 1.00 81.62 186 ALA A CA 1
ATOM 1308 C C . ALA A 1 186 ? 22.095 25.037 -51.094 1.00 81.62 186 ALA A C 1
ATOM 1310 O O . ALA A 1 186 ? 22.226 23.812 -51.131 1.00 81.62 186 ALA A O 1
ATOM 1311 N N . ALA A 1 187 ? 22.452 25.822 -52.115 1.00 78.75 187 ALA A N 1
ATOM 1312 C CA . ALA A 1 187 ? 23.163 25.299 -53.280 1.00 78.75 187 ALA A CA 1
ATOM 1313 C C . ALA A 1 187 ? 24.479 24.630 -52.843 1.00 78.75 187 ALA A C 1
ATOM 1315 O O . ALA A 1 187 ? 25.166 25.134 -51.953 1.00 78.75 187 ALA A O 1
ATOM 1316 N N . SER A 1 188 ? 24.809 23.492 -53.457 1.00 76.31 188 SER A N 1
ATOM 1317 C CA . SER A 1 188 ? 25.935 22.627 -53.068 1.00 76.31 188 SER A CA 1
ATOM 1318 C C . SER A 1 188 ? 25.874 22.098 -51.625 1.00 76.31 188 SER A C 1
ATOM 1320 O O . SER A 1 188 ? 26.900 21.707 -51.071 1.00 76.31 188 SER A O 1
ATOM 1322 N N . GLY A 1 189 ? 24.685 22.068 -51.012 1.00 78.69 189 GLY A N 1
ATOM 1323 C CA . GLY A 1 189 ? 24.471 21.436 -49.713 1.00 78.69 189 GLY A CA 1
ATOM 1324 C C . GLY A 1 189 ? 24.750 19.930 -49.755 1.00 78.69 189 GLY A C 1
ATOM 1325 O O . GLY A 1 189 ? 24.281 19.213 -50.647 1.00 78.69 189 GLY A O 1
ATOM 1326 N N . THR A 1 190 ? 25.507 19.454 -48.769 1.00 84.94 190 THR A N 1
ATOM 1327 C CA . THR A 1 190 ? 25.820 18.029 -48.583 1.00 84.94 190 THR A CA 1
ATOM 1328 C C . THR A 1 190 ? 24.709 17.318 -47.810 1.00 84.94 190 THR A C 1
ATOM 1330 O O . THR A 1 190 ? 23.887 17.962 -47.151 1.00 84.94 190 THR A O 1
ATOM 1333 N N . ALA A 1 191 ? 24.698 15.981 -47.822 1.00 85.25 191 ALA A N 1
ATOM 1334 C CA . ALA A 1 191 ? 23.765 15.206 -46.998 1.00 85.25 191 ALA A CA 1
ATOM 1335 C C . ALA A 1 191 ? 23.902 15.547 -45.500 1.00 85.25 191 ALA A C 1
ATOM 1337 O O . ALA A 1 191 ? 22.899 15.627 -44.792 1.00 85.25 191 ALA A O 1
ATOM 1338 N N . ALA A 1 192 ? 25.123 15.840 -45.040 1.00 87.31 192 ALA A N 1
ATOM 1339 C CA . ALA A 1 192 ? 25.397 16.315 -43.683 1.00 87.31 192 ALA A CA 1
ATOM 1340 C C . ALA A 1 192 ? 24.621 17.597 -43.328 1.00 87.31 192 ALA A C 1
ATOM 1342 O O . ALA A 1 192 ? 24.059 17.714 -42.238 1.00 87.31 192 ALA A O 1
ATOM 1343 N N . ASP A 1 193 ? 24.567 18.553 -44.259 1.00 87.19 193 ASP A N 1
ATOM 1344 C CA . ASP A 1 193 ? 23.910 19.845 -44.036 1.00 87.19 193 ASP A CA 1
ATOM 1345 C C . ASP A 1 193 ? 22.385 19.673 -43.986 1.00 87.19 193 ASP A C 1
ATOM 1347 O O . ASP A 1 193 ? 21.717 20.276 -43.147 1.00 87.19 193 ASP A O 1
ATOM 1351 N N . ILE A 1 194 ? 21.842 18.781 -44.824 1.00 86.19 194 ILE A N 1
ATOM 1352 C CA . ILE A 1 194 ? 20.421 18.412 -44.816 1.00 86.19 194 ILE A CA 1
ATOM 1353 C C . ILE A 1 194 ? 20.049 17.731 -43.494 1.00 86.19 194 ILE A C 1
ATOM 1355 O O . ILE A 1 194 ? 19.069 18.122 -42.861 1.00 86.19 194 ILE A O 1
ATOM 1359 N N . ALA A 1 195 ? 20.832 16.743 -43.047 1.00 87.75 195 ALA A N 1
ATOM 1360 C CA . ALA A 1 195 ? 20.570 16.042 -41.792 1.00 87.75 195 ALA A CA 1
ATOM 1361 C C . ALA A 1 195 ? 20.635 16.987 -40.584 1.00 87.75 195 ALA A C 1
ATOM 1363 O O . ALA A 1 195 ? 19.754 16.950 -39.727 1.00 87.75 195 ALA A O 1
ATOM 1364 N N . SER A 1 196 ? 21.624 17.885 -40.545 1.00 90.75 196 SER A N 1
ATOM 1365 C CA . SER A 1 196 ? 21.735 18.921 -39.512 1.00 90.75 196 SER A CA 1
ATOM 1366 C C . SER A 1 196 ? 20.502 19.830 -39.479 1.00 90.75 196 SER A C 1
ATOM 1368 O O . SER A 1 196 ? 19.902 20.048 -38.425 1.00 90.75 196 SER A O 1
ATOM 1370 N N . ALA A 1 197 ? 20.060 20.302 -40.645 1.00 89.62 197 ALA A N 1
ATOM 1371 C CA . ALA A 1 197 ? 18.928 21.210 -40.746 1.00 89.62 197 ALA A CA 1
ATOM 1372 C C . ALA A 1 197 ? 17.580 20.536 -40.401 1.00 89.62 197 ALA A C 1
ATOM 1374 O O . ALA A 1 197 ? 16.689 21.184 -39.853 1.00 89.62 197 ALA A O 1
ATOM 1375 N N . VAL A 1 198 ? 17.440 19.231 -40.653 1.00 88.75 198 VAL A N 1
ATOM 1376 C CA . VAL A 1 198 ? 16.283 18.430 -40.212 1.00 88.75 198 VAL A CA 1
ATOM 1377 C C . VAL A 1 198 ? 16.319 18.196 -38.702 1.00 88.75 198 VAL A C 1
ATOM 1379 O O . VAL A 1 198 ? 15.310 18.397 -38.029 1.00 88.75 198 VAL A O 1
ATOM 1382 N N . ASN A 1 199 ? 17.481 17.850 -38.145 1.00 91.62 199 ASN A N 1
ATOM 1383 C CA . ASN A 1 199 ? 17.636 17.653 -36.703 1.00 91.62 199 ASN A CA 1
ATOM 1384 C C . ASN A 1 199 ? 17.343 18.932 -35.903 1.00 91.62 199 ASN A C 1
ATOM 1386 O O . ASN A 1 199 ? 16.796 18.852 -34.809 1.00 91.62 199 ASN A O 1
ATOM 1390 N N . ALA A 1 200 ? 17.607 20.115 -36.466 1.00 93.19 200 ALA A N 1
ATOM 1391 C CA . ALA A 1 200 ? 17.248 21.393 -35.848 1.00 93.19 200 ALA A CA 1
ATOM 1392 C C . ALA A 1 200 ? 15.727 21.602 -35.674 1.00 93.19 200 ALA A C 1
ATOM 1394 O O . ALA A 1 200 ? 15.312 22.428 -34.863 1.00 93.19 200 ALA A O 1
ATOM 1395 N N . VAL A 1 201 ? 14.886 20.868 -36.415 1.00 92.25 201 VAL A N 1
ATOM 1396 C CA . VAL A 1 201 ? 13.417 20.894 -36.288 1.00 92.25 201 VAL A CA 1
ATOM 1397 C C . VAL A 1 201 ? 12.842 19.591 -35.713 1.00 92.25 201 VAL A C 1
ATOM 1399 O O . VAL A 1 201 ? 11.619 19.400 -35.725 1.00 92.25 201 VAL A O 1
ATOM 1402 N N . ALA A 1 202 ? 13.692 18.703 -35.188 1.00 88.38 202 ALA A N 1
ATOM 1403 C CA . ALA A 1 202 ? 13.290 17.404 -34.650 1.00 88.38 202 ALA A CA 1
ATOM 1404 C C . ALA A 1 202 ? 12.328 17.533 -33.458 1.00 88.38 202 ALA A C 1
ATOM 1406 O O . ALA A 1 202 ? 11.334 16.816 -33.416 1.00 88.38 202 ALA A O 1
ATOM 1407 N N . ASP A 1 203 ? 12.523 18.508 -32.565 1.00 89.12 203 ASP A N 1
ATOM 1408 C CA . ASP A 1 203 ? 11.645 18.722 -31.399 1.00 89.12 203 ASP A CA 1
ATOM 1409 C C . ASP A 1 203 ? 10.185 19.006 -31.788 1.00 89.12 203 ASP A C 1
ATOM 1411 O O . ASP A 1 203 ? 9.251 18.670 -31.062 1.00 89.12 203 ASP A O 1
ATOM 1415 N N . SER A 1 204 ? 9.969 19.636 -32.949 1.00 89.00 204 SER A N 1
ATOM 1416 C CA . SER A 1 204 ? 8.625 19.943 -33.455 1.00 89.00 204 SER A CA 1
ATOM 1417 C C . SER A 1 204 ? 8.044 18.828 -34.321 1.00 89.00 204 SER A C 1
ATOM 1419 O O . SER A 1 204 ? 6.833 18.619 -34.330 1.00 89.00 204 SER A O 1
ATOM 1421 N N . THR A 1 205 ? 8.888 18.162 -35.109 1.00 88.44 205 THR A N 1
ATOM 1422 C CA . THR A 1 205 ? 8.451 17.182 -36.115 1.00 88.44 205 THR A CA 1
ATOM 1423 C C . THR A 1 205 ? 8.437 15.750 -35.586 1.00 88.44 205 THR A C 1
ATOM 1425 O O . THR A 1 205 ? 7.674 14.936 -36.097 1.00 88.44 205 THR A O 1
ATOM 1428 N N . GLY A 1 206 ? 9.239 15.431 -34.569 1.00 83.19 206 GLY A N 1
ATOM 1429 C CA . GLY A 1 206 ? 9.483 14.067 -34.094 1.00 83.19 206 GLY A CA 1
ATOM 1430 C C . GLY A 1 206 ? 10.349 13.223 -35.038 1.00 83.19 206 GLY A C 1
ATOM 1431 O O . GLY A 1 206 ? 10.400 12.006 -34.878 1.00 83.19 206 GLY A O 1
ATOM 1432 N N . VAL A 1 207 ? 10.996 13.835 -36.038 1.00 84.38 207 VAL A N 1
ATOM 1433 C CA . VAL A 1 207 ? 11.805 13.141 -37.051 1.00 84.38 207 VAL A CA 1
ATOM 1434 C C . VAL A 1 207 ? 13.259 13.583 -36.930 1.00 84.38 207 VAL A C 1
ATOM 1436 O O . VAL A 1 207 ? 13.558 14.775 -36.985 1.00 84.38 207 VAL A O 1
ATOM 1439 N N . THR A 1 208 ? 14.165 12.619 -36.797 1.00 86.19 208 THR A N 1
ATOM 1440 C CA . THR A 1 208 ? 15.615 12.837 -36.835 1.00 86.19 208 THR A CA 1
ATOM 1441 C C . THR A 1 208 ? 16.187 12.375 -38.171 1.00 86.19 208 THR A C 1
ATOM 1443 O O . THR A 1 208 ? 15.556 11.617 -38.909 1.00 86.19 208 THR A O 1
ATOM 1446 N N . ALA A 1 209 ? 17.379 12.851 -38.514 1.00 85.81 209 ALA A N 1
ATOM 1447 C CA . ALA A 1 209 ? 18.074 12.497 -39.741 1.00 85.81 209 ALA A CA 1
ATOM 1448 C C . ALA A 1 209 ? 19.546 12.170 -39.470 1.00 85.81 209 ALA A C 1
ATOM 1450 O O . ALA A 1 209 ? 20.216 12.828 -38.673 1.00 85.81 209 ALA A O 1
ATOM 1451 N N . SER A 1 210 ? 20.065 11.175 -40.182 1.00 85.00 210 SER A N 1
ATOM 1452 C CA . SER A 1 210 ? 21.489 10.842 -40.225 1.00 85.00 210 SER A CA 1
ATOM 1453 C C . SER A 1 210 ? 21.985 10.894 -41.664 1.00 85.00 210 SER A C 1
ATOM 1455 O O . SER A 1 210 ? 21.244 10.551 -42.584 1.00 85.00 210 SER A O 1
ATOM 1457 N N . ALA A 1 211 ? 23.222 11.337 -41.863 1.00 87.00 211 ALA A N 1
ATOM 1458 C CA . ALA A 1 211 ? 23.836 11.426 -43.180 1.00 87.00 211 ALA A CA 1
ATOM 1459 C C . ALA A 1 211 ? 25.027 10.482 -43.272 1.00 87.00 211 ALA A C 1
ATOM 1461 O O . ALA A 1 211 ? 25.745 10.297 -42.293 1.00 87.00 211 ALA A O 1
ATOM 1462 N N . ARG A 1 212 ? 25.239 9.896 -44.451 1.00 86.94 212 ARG A N 1
ATOM 1463 C CA . ARG A 1 212 ? 26.396 9.042 -44.727 1.00 86.94 212 ARG A CA 1
ATOM 1464 C C . ARG A 1 212 ? 26.676 8.981 -46.217 1.00 86.94 212 ARG A C 1
ATOM 1466 O O . ARG A 1 212 ? 25.739 8.910 -47.006 1.00 86.94 212 ARG A O 1
ATOM 1473 N N . ASN A 1 213 ? 27.941 8.966 -46.617 1.00 88.75 213 ASN A N 1
ATOM 1474 C CA . ASN A 1 213 ? 28.320 8.800 -48.015 1.00 88.75 213 ASN A CA 1
ATOM 1475 C C . ASN A 1 213 ? 29.092 7.497 -48.207 1.00 88.75 213 ASN A C 1
ATOM 1477 O O . ASN A 1 213 ? 30.191 7.341 -47.680 1.00 88.75 213 ASN A O 1
ATOM 1481 N N . VAL A 1 214 ? 28.507 6.573 -48.967 1.00 89.88 214 VAL A N 1
ATOM 1482 C CA . VAL A 1 214 ? 29.142 5.320 -49.374 1.00 89.88 214 VAL A CA 1
ATOM 1483 C C . VAL A 1 214 ? 29.208 5.300 -50.894 1.00 89.88 214 VAL A C 1
ATOM 1485 O O . VAL A 1 214 ? 28.216 5.568 -51.571 1.00 89.88 214 VAL A O 1
ATOM 1488 N N . SER A 1 215 ? 30.385 5.009 -51.439 1.00 90.75 215 SER A N 1
ATOM 1489 C CA . SER A 1 215 ? 30.627 5.024 -52.882 1.00 90.75 215 SER A CA 1
ATOM 1490 C C . SER A 1 215 ? 31.480 3.845 -53.319 1.00 90.75 215 SER A C 1
ATOM 1492 O O . SER A 1 215 ? 32.422 3.478 -52.621 1.00 90.75 215 SER A O 1
ATOM 1494 N N . GLU A 1 216 ? 31.197 3.286 -54.491 1.00 92.81 216 GLU A N 1
ATOM 1495 C CA . GLU A 1 216 ? 32.041 2.274 -55.122 1.00 92.81 216 GLU A CA 1
ATOM 1496 C C . GLU A 1 216 ? 32.959 2.933 -56.157 1.00 92.81 216 GLU A C 1
ATOM 1498 O O . GLU A 1 216 ? 32.495 3.532 -57.128 1.00 92.81 216 GLU A O 1
ATOM 1503 N N . LEU A 1 217 ? 34.269 2.813 -55.947 1.00 92.75 217 LEU A N 1
ATOM 1504 C CA . LEU A 1 217 ? 35.316 3.238 -56.868 1.00 92.75 217 LEU A CA 1
ATOM 1505 C C . LEU A 1 217 ? 35.909 2.009 -57.567 1.00 92.75 217 LEU A C 1
ATOM 1507 O O . LEU A 1 217 ? 36.468 1.127 -56.916 1.00 92.75 217 LEU A O 1
ATOM 1511 N N . LYS A 1 218 ? 35.848 1.973 -58.898 1.00 92.44 218 LYS A N 1
ATOM 1512 C CA . LYS A 1 218 ? 36.485 0.937 -59.728 1.00 92.44 218 LYS A CA 1
ATOM 1513 C C . LYS A 1 218 ? 37.496 1.551 -60.689 1.00 92.44 218 LYS A C 1
ATOM 1515 O O . LYS A 1 218 ? 37.393 2.717 -61.074 1.00 92.44 218 LYS A O 1
ATOM 1520 N N . PHE A 1 219 ? 38.470 0.739 -61.087 1.00 91.12 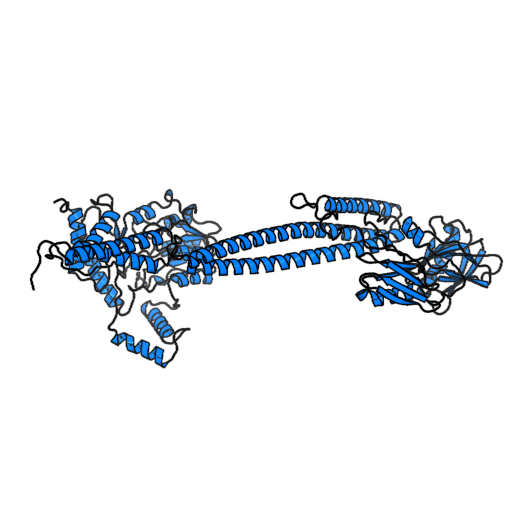219 PHE A N 1
ATOM 1521 C CA . PHE A 1 219 ? 39.559 1.132 -61.977 1.00 91.12 219 PHE A CA 1
ATOM 1522 C C . PHE A 1 219 ? 39.412 0.431 -63.327 1.00 91.12 219 PHE A C 1
ATOM 1524 O O . PHE A 1 219 ? 39.315 -0.795 -63.395 1.00 91.12 219 PHE A O 1
ATOM 1531 N N . SER A 1 220 ? 39.423 1.205 -64.413 1.00 87.00 220 SER A N 1
ATOM 1532 C CA . SER A 1 220 ? 39.250 0.678 -65.779 1.00 87.00 220 SER A CA 1
ATOM 1533 C C . SER A 1 220 ? 40.454 -0.121 -66.299 1.00 87.00 220 SER A C 1
ATOM 1535 O O . SER A 1 220 ? 40.330 -0.834 -67.291 1.00 87.00 220 SER A O 1
ATOM 1537 N N . GLY A 1 221 ? 41.601 -0.050 -65.618 1.00 85.06 221 GLY A N 1
ATOM 1538 C CA . GLY A 1 221 ? 42.809 -0.795 -65.961 1.00 85.06 221 GLY A CA 1
ATOM 1539 C C . GLY A 1 221 ? 43.861 -0.749 -64.854 1.00 85.06 221 GLY A C 1
ATOM 1540 O O . GLY A 1 221 ? 43.630 -0.207 -63.773 1.00 85.06 221 GLY A O 1
ATOM 1541 N N . THR A 1 222 ? 45.023 -1.334 -65.134 1.00 87.69 222 THR A N 1
ATOM 1542 C CA . THR A 1 222 ? 46.200 -1.347 -64.253 1.00 87.69 222 THR A CA 1
ATOM 1543 C C . THR A 1 222 ? 47.146 -0.197 -64.590 1.00 87.69 222 THR A C 1
ATOM 1545 O O . THR A 1 222 ? 47.243 0.198 -65.751 1.00 87.69 222 THR A O 1
ATOM 1548 N N . GLY A 1 223 ? 47.894 0.305 -63.612 1.00 88.38 223 GLY A N 1
ATOM 1549 C CA . GLY A 1 223 ? 48.838 1.405 -63.814 1.00 88.38 223 GLY A CA 1
ATOM 1550 C C . GLY A 1 223 ? 48.967 2.307 -62.594 1.00 88.38 223 GLY A C 1
ATOM 1551 O O . GLY A 1 223 ? 48.480 1.976 -61.513 1.00 88.38 223 GLY A O 1
ATOM 1552 N N . SER A 1 224 ? 49.640 3.444 -62.771 1.00 88.75 224 SER A N 1
ATOM 1553 C CA . SER A 1 224 ? 49.783 4.454 -61.721 1.00 88.75 224 SER A CA 1
ATOM 1554 C C . SER A 1 224 ? 48.616 5.436 -61.760 1.00 88.75 224 SER A C 1
ATOM 1556 O O . SER A 1 224 ? 48.298 5.990 -62.813 1.00 88.75 224 SER A O 1
ATOM 1558 N N . PHE A 1 225 ? 47.992 5.659 -60.609 1.00 90.31 225 PHE A N 1
ATOM 1559 C CA . PHE A 1 225 ? 46.895 6.601 -60.433 1.00 90.31 225 PHE A CA 1
ATOM 1560 C C . PHE A 1 225 ? 47.343 7.741 -59.523 1.00 90.31 225 PHE A C 1
ATOM 1562 O O . PHE A 1 225 ? 48.008 7.514 -58.515 1.00 90.31 225 PHE A O 1
ATOM 1569 N N . SER A 1 226 ? 46.947 8.970 -59.862 1.00 91.62 226 SER A N 1
ATOM 1570 C CA . SER A 1 226 ? 47.071 10.137 -58.986 1.00 91.62 226 SER A CA 1
ATOM 1571 C C . SER A 1 226 ? 45.709 10.800 -58.890 1.00 91.62 226 SER A C 1
ATOM 1573 O O . SER A 1 226 ? 45.220 11.354 -59.871 1.00 91.62 226 SER A O 1
ATOM 1575 N N . LEU A 1 227 ? 45.068 10.696 -57.733 1.00 91.88 227 LEU A N 1
ATOM 1576 C CA . LEU A 1 227 ? 43.704 11.156 -57.514 1.00 91.88 227 LEU A CA 1
ATOM 1577 C C . LEU A 1 227 ? 43.705 12.317 -56.524 1.00 91.88 227 LEU A C 1
ATOM 1579 O O . LEU A 1 227 ? 44.154 12.154 -55.394 1.00 91.88 227 LEU A O 1
ATOM 1583 N N . ALA A 1 228 ? 43.174 13.475 -56.907 1.00 92.56 228 ALA A N 1
ATOM 1584 C CA . ALA A 1 228 ? 42.934 14.552 -55.951 1.00 92.56 228 ALA A CA 1
ATOM 1585 C C . ALA A 1 228 ? 41.577 14.319 -55.276 1.00 92.56 228 ALA A C 1
ATOM 1587 O O . ALA A 1 228 ? 40.528 14.425 -55.913 1.00 92.56 228 ALA A O 1
ATOM 1588 N N . VAL A 1 229 ? 41.610 13.968 -53.992 1.00 92.94 229 VAL A N 1
ATOM 1589 C CA . VAL A 1 229 ? 40.450 13.539 -53.208 1.00 92.94 229 VAL A CA 1
ATOM 1590 C C . VAL A 1 229 ? 40.027 14.644 -52.245 1.00 92.94 229 VAL A C 1
ATOM 1592 O O . VAL A 1 229 ? 40.830 15.153 -51.456 1.00 92.94 229 VAL A O 1
ATOM 1595 N N . LYS A 1 230 ? 38.746 15.009 -52.290 1.00 91.19 230 LYS A N 1
ATOM 1596 C CA . LYS A 1 230 ? 38.133 15.983 -51.388 1.00 91.19 230 LYS A CA 1
ATOM 1597 C C . LYS A 1 230 ? 36.868 15.412 -50.748 1.00 91.19 230 LYS A C 1
ATOM 1599 O O . LYS A 1 230 ? 35.927 15.070 -51.459 1.00 91.19 230 LYS A O 1
ATOM 1604 N N . GLY A 1 231 ? 36.862 15.364 -49.421 1.00 91.38 231 GLY A N 1
ATOM 1605 C CA . GLY A 1 231 ? 35.712 15.083 -48.566 1.00 91.38 231 GLY A CA 1
ATOM 1606 C C . GLY A 1 231 ? 35.527 16.225 -47.567 1.00 91.38 231 GLY A C 1
ATOM 1607 O O . GLY A 1 231 ? 35.001 17.280 -47.915 1.00 91.38 231 GLY A O 1
ATOM 1608 N N . GLU A 1 232 ? 36.010 16.032 -46.341 1.00 90.81 232 GLU A N 1
ATOM 1609 C CA . GLU A 1 232 ? 35.942 17.018 -45.246 1.00 90.81 232 GLU A CA 1
ATOM 1610 C C . GLU A 1 232 ? 37.023 18.109 -45.317 1.00 90.81 232 GLU A C 1
ATOM 1612 O O . GLU A 1 232 ? 36.866 19.195 -44.756 1.00 90.81 232 GLU A O 1
ATOM 1617 N N . ASN A 1 233 ? 38.109 17.850 -46.040 1.00 89.38 233 ASN A N 1
ATOM 1618 C CA . ASN A 1 233 ? 39.194 18.794 -46.273 1.00 89.38 233 ASN A CA 1
ATOM 1619 C C . ASN A 1 233 ? 38.754 20.001 -47.120 1.00 89.38 233 ASN A C 1
ATOM 1621 O O . ASN A 1 233 ? 38.042 19.889 -48.121 1.00 89.38 233 ASN A O 1
ATOM 1625 N N . SER A 1 234 ? 39.264 21.184 -46.766 1.00 85.38 234 SER A N 1
ATOM 1626 C CA . SER A 1 234 ? 39.038 22.426 -47.520 1.00 85.38 234 SER A CA 1
ATOM 1627 C C . SER A 1 234 ? 39.688 22.390 -48.912 1.00 85.38 234 SER A C 1
ATOM 1629 O O . SER A 1 234 ? 39.060 22.791 -49.902 1.00 85.38 234 SER A O 1
ATOM 1631 N N . THR A 1 235 ? 40.898 21.829 -48.996 1.00 87.56 235 THR A N 1
ATOM 1632 C CA . THR A 1 235 ? 41.689 21.629 -50.221 1.00 87.56 235 THR A CA 1
ATOM 1633 C C . THR A 1 235 ? 41.885 20.139 -50.484 1.00 87.56 235 THR A C 1
ATOM 1635 O O . THR A 1 235 ? 42.184 19.403 -49.550 1.00 87.56 235 THR A O 1
ATOM 1638 N N . ALA A 1 236 ? 41.747 19.698 -51.741 1.00 89.38 236 ALA A N 1
ATOM 1639 C CA . ALA A 1 236 ? 41.890 18.290 -52.118 1.00 89.38 236 ALA A CA 1
ATOM 1640 C C . ALA A 1 236 ? 43.287 17.733 -51.779 1.00 89.38 236 ALA A C 1
ATOM 1642 O O . ALA A 1 236 ? 44.300 18.373 -52.063 1.00 89.38 236 ALA A O 1
ATOM 1643 N N . SER A 1 237 ? 43.332 16.525 -51.218 1.00 92.56 237 SER A N 1
ATOM 1644 C CA . SER A 1 237 ? 44.563 15.799 -50.898 1.00 92.56 237 SER A CA 1
ATOM 1645 C C . SER A 1 237 ? 44.898 14.854 -52.050 1.00 92.56 237 SER A C 1
ATOM 1647 O O . SER A 1 237 ? 44.024 14.137 -52.535 1.00 92.56 237 SER A O 1
ATOM 1649 N N . ASN A 1 238 ? 46.147 14.855 -52.515 1.00 91.19 238 ASN A N 1
ATOM 1650 C CA . ASN A 1 238 ? 46.562 13.983 -53.613 1.00 91.19 238 ASN A CA 1
ATOM 1651 C C . ASN A 1 238 ? 46.879 12.571 -53.097 1.00 91.19 238 ASN A C 1
ATOM 1653 O O . ASN A 1 238 ? 47.679 12.410 -52.177 1.00 91.19 238 ASN A O 1
ATOM 1657 N N . VAL A 1 239 ? 46.268 11.564 -53.712 1.00 92.56 239 VAL A N 1
ATOM 1658 C CA . VAL A 1 239 ? 46.388 10.144 -53.381 1.00 92.56 239 VAL A CA 1
ATOM 1659 C C . VAL A 1 239 ? 47.012 9.435 -54.579 1.00 92.56 239 VAL A C 1
ATOM 1661 O O . VAL A 1 239 ? 46.376 9.301 -55.625 1.00 92.56 239 VAL A O 1
ATOM 1664 N N . THR A 1 240 ? 48.267 9.005 -54.441 1.00 91.44 24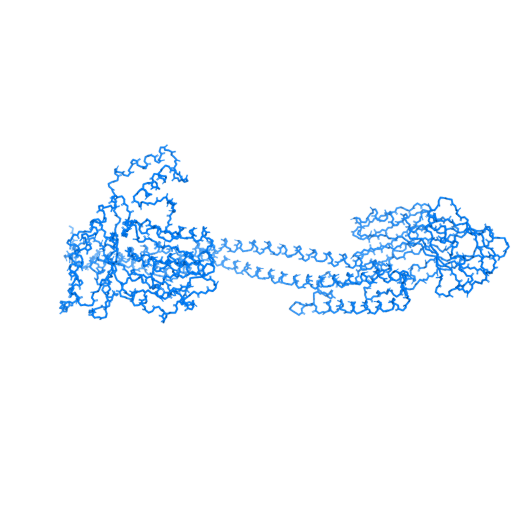0 THR A N 1
ATOM 1665 C CA . THR A 1 240 ? 49.024 8.333 -55.509 1.00 91.44 240 THR A CA 1
ATOM 1666 C C . THR A 1 240 ? 49.316 6.885 -55.132 1.00 91.44 240 THR A C 1
ATOM 1668 O O . THR A 1 240 ? 49.764 6.618 -54.019 1.00 91.44 240 THR A O 1
ATOM 1671 N N . PHE A 1 241 ? 49.063 5.954 -56.050 1.00 92.75 241 PHE A N 1
ATOM 1672 C CA . PHE A 1 241 ? 49.269 4.513 -55.856 1.00 92.75 241 PHE A CA 1
ATOM 1673 C C . PHE A 1 241 ? 49.359 3.790 -57.201 1.00 92.75 241 PHE A C 1
ATOM 1675 O O . PHE A 1 241 ? 48.984 4.345 -58.239 1.00 92.75 241 PHE A O 1
ATOM 1682 N N . ASN A 1 242 ? 49.792 2.528 -57.183 1.00 91.00 242 ASN A N 1
ATOM 1683 C CA . ASN A 1 242 ? 49.727 1.659 -58.348 1.00 91.00 242 ASN A CA 1
ATOM 1684 C C . ASN A 1 242 ? 48.649 0.581 -58.181 1.00 91.00 242 ASN A C 1
ATOM 1686 O O . ASN A 1 242 ? 48.506 -0.040 -57.132 1.00 91.00 242 ASN A O 1
ATOM 1690 N N . VAL A 1 243 ? 47.905 0.328 -59.256 1.00 91.38 243 VAL A N 1
ATOM 1691 C CA . VAL A 1 243 ? 47.004 -0.824 -59.376 1.00 91.38 243 VAL A CA 1
ATOM 1692 C C . VAL A 1 243 ? 47.697 -1.867 -60.238 1.00 91.38 243 VAL A C 1
ATOM 1694 O O . VAL A 1 243 ? 47.908 -1.642 -61.431 1.00 91.38 243 VAL A O 1
ATOM 1697 N N . THR A 1 244 ? 48.055 -3.006 -59.648 1.00 90.12 244 THR A N 1
ATOM 1698 C CA . THR A 1 244 ? 48.752 -4.100 -60.352 1.00 90.12 244 THR A CA 1
ATOM 1699 C C . THR A 1 244 ? 47.787 -5.131 -60.942 1.00 90.12 244 THR A C 1
ATOM 1701 O O . THR A 1 244 ? 48.117 -5.776 -61.932 1.00 90.12 244 THR A O 1
ATOM 1704 N N . ALA A 1 245 ? 46.575 -5.238 -60.388 1.00 91.12 245 ALA A N 1
ATOM 1705 C CA . ALA A 1 245 ? 45.435 -5.964 -60.950 1.00 91.12 245 ALA A CA 1
ATOM 1706 C C . ALA A 1 245 ? 44.128 -5.352 -60.417 1.00 91.12 245 ALA A C 1
ATOM 1708 O O . ALA A 1 245 ? 44.003 -5.122 -59.217 1.00 91.12 245 ALA A O 1
ATOM 1709 N N . ASN A 1 246 ? 43.141 -5.111 -61.282 1.00 85.88 246 ASN A N 1
ATOM 1710 C CA . ASN A 1 246 ? 41.878 -4.447 -60.924 1.00 85.88 246 ASN A CA 1
ATOM 1711 C C . ASN A 1 246 ? 40.739 -5.413 -60.527 1.00 85.88 246 ASN A C 1
ATOM 1713 O O . ASN A 1 246 ? 39.610 -4.980 -60.325 1.00 85.88 246 ASN A O 1
ATOM 1717 N N . SER A 1 247 ? 41.031 -6.710 -60.390 1.00 88.94 247 SER A N 1
ATOM 1718 C CA . SER A 1 247 ? 40.076 -7.756 -59.989 1.00 88.94 247 SER A CA 1
ATOM 1719 C C . SER A 1 247 ? 40.663 -8.721 -58.948 1.00 88.94 247 SER A C 1
ATOM 1721 O O . SER A 1 247 ? 40.419 -9.927 -58.994 1.00 88.94 247 SER A O 1
ATOM 1723 N N . SER A 1 248 ? 41.524 -8.223 -58.055 1.00 91.38 248 SER A N 1
ATOM 1724 C CA . SER A 1 248 ? 42.088 -9.022 -56.963 1.00 91.38 248 SER A CA 1
ATOM 1725 C C . SER A 1 248 ? 42.384 -8.170 -55.730 1.00 91.38 248 SER A C 1
ATOM 1727 O O . SER A 1 248 ? 42.789 -7.013 -55.849 1.00 91.38 248 SER A O 1
ATOM 1729 N N . ALA A 1 249 ? 42.272 -8.772 -54.543 1.00 88.75 249 ALA A N 1
ATOM 1730 C CA . ALA A 1 249 ? 42.562 -8.094 -53.280 1.00 88.75 249 ALA A CA 1
ATOM 1731 C C . ALA A 1 249 ? 44.016 -7.596 -53.199 1.00 88.75 249 ALA A C 1
ATOM 1733 O O . ALA A 1 249 ? 44.265 -6.472 -52.771 1.00 88.75 249 ALA A O 1
ATOM 1734 N N . ALA A 1 250 ? 44.974 -8.407 -53.663 1.00 91.12 250 ALA A N 1
ATOM 1735 C CA . ALA A 1 250 ? 46.389 -8.039 -53.685 1.00 91.12 250 ALA A CA 1
ATOM 1736 C C . ALA A 1 250 ? 46.671 -6.869 -54.642 1.00 91.12 250 ALA A C 1
ATOM 1738 O O . ALA A 1 250 ? 47.457 -5.985 -54.314 1.00 91.12 250 ALA A O 1
ATOM 1739 N N . GLY A 1 251 ? 45.997 -6.831 -55.797 1.00 91.31 251 GLY A N 1
ATOM 1740 C CA . GLY A 1 251 ? 46.207 -5.797 -56.811 1.00 91.31 251 GLY A CA 1
ATOM 1741 C C . GLY A 1 251 ? 45.662 -4.412 -56.455 1.00 91.31 251 GLY A C 1
ATOM 1742 O O . GLY A 1 251 ? 46.088 -3.420 -57.045 1.00 91.31 251 GLY A O 1
ATOM 1743 N N . LEU A 1 252 ? 44.759 -4.350 -55.472 1.00 92.75 252 LEU A N 1
ATOM 1744 C CA . LEU A 1 252 ? 44.100 -3.135 -54.986 1.00 92.75 252 LEU A CA 1
ATOM 1745 C C . LEU A 1 252 ? 44.568 -2.708 -53.580 1.00 92.75 252 LEU A C 1
ATOM 1747 O O . LEU A 1 252 ? 44.127 -1.676 -53.072 1.00 92.75 252 LEU A O 1
ATOM 1751 N N . ALA A 1 253 ? 45.465 -3.467 -52.942 1.00 93.12 253 ALA A N 1
ATOM 1752 C CA . ALA A 1 253 ? 45.904 -3.216 -51.568 1.00 93.12 253 ALA A CA 1
ATOM 1753 C C . ALA A 1 253 ? 46.610 -1.857 -51.395 1.00 93.12 253 ALA A C 1
ATOM 1755 O O . ALA A 1 253 ? 46.362 -1.157 -50.411 1.00 93.12 253 ALA A O 1
ATOM 1756 N N . GLU A 1 254 ? 47.441 -1.448 -52.363 1.00 94.31 254 GLU A N 1
ATOM 1757 C CA . GLU A 1 254 ? 48.095 -0.130 -52.340 1.00 94.31 254 GLU A CA 1
ATOM 1758 C C . GLU A 1 254 ? 47.085 1.014 -52.435 1.00 94.31 254 GLU A C 1
ATOM 1760 O O . GLU A 1 254 ? 47.225 2.007 -51.725 1.00 94.31 254 GLU A O 1
ATOM 1765 N N . ALA A 1 255 ? 46.035 0.856 -53.248 1.00 92.88 255 ALA A N 1
ATOM 1766 C CA . ALA A 1 255 ? 44.965 1.840 -53.354 1.00 92.88 255 ALA A CA 1
ATOM 1767 C C . ALA A 1 255 ? 44.238 2.003 -52.011 1.00 92.88 255 ALA A C 1
ATOM 1769 O O . ALA A 1 255 ? 44.081 3.121 -51.523 1.00 92.88 255 ALA A O 1
ATOM 1770 N N . VAL A 1 256 ? 43.857 0.893 -51.366 1.00 94.31 256 VAL A N 1
ATOM 1771 C CA . VAL A 1 256 ? 43.211 0.912 -50.040 1.00 94.31 256 VAL A CA 1
ATOM 1772 C C . VAL A 1 256 ? 44.094 1.621 -49.013 1.00 94.31 256 VAL A C 1
ATOM 1774 O O . VAL A 1 256 ? 43.614 2.483 -48.276 1.00 94.31 256 VAL A O 1
ATOM 1777 N N . LYS A 1 257 ? 45.392 1.296 -48.983 1.00 94.88 257 LYS A N 1
ATOM 1778 C CA . LYS A 1 257 ? 46.349 1.941 -48.080 1.00 94.88 257 LYS A CA 1
ATOM 1779 C C . LYS A 1 257 ? 46.459 3.444 -48.354 1.00 94.88 257 LYS A C 1
ATOM 1781 O O . LYS A 1 257 ? 46.346 4.227 -47.420 1.00 94.88 257 LYS A O 1
ATOM 1786 N N . ALA A 1 258 ? 46.620 3.850 -49.612 1.00 94.50 258 ALA A N 1
ATOM 1787 C CA . ALA A 1 258 ? 46.818 5.250 -49.982 1.00 94.50 258 ALA A CA 1
ATOM 1788 C C . ALA A 1 258 ? 45.616 6.142 -49.622 1.00 94.50 258 ALA A C 1
ATOM 1790 O O . ALA A 1 258 ? 45.807 7.258 -49.145 1.00 94.50 258 ALA A O 1
ATOM 1791 N N . PHE A 1 259 ? 44.383 5.649 -49.792 1.00 94.62 259 PHE A N 1
ATOM 1792 C CA . PHE A 1 259 ? 43.187 6.359 -49.324 1.00 94.62 259 PHE A CA 1
ATOM 1793 C C . PHE A 1 259 ? 43.143 6.458 -47.792 1.00 94.62 259 PHE A C 1
ATOM 1795 O O . PHE A 1 259 ? 42.856 7.525 -47.251 1.00 94.62 259 PHE A O 1
ATOM 1802 N N . ASN A 1 260 ? 43.464 5.372 -47.084 1.00 94.88 260 ASN A N 1
ATOM 1803 C CA . ASN A 1 260 ? 43.431 5.357 -45.621 1.00 94.88 260 ASN A CA 1
ATOM 1804 C C . ASN A 1 260 ? 44.546 6.202 -44.977 1.00 94.88 260 ASN A C 1
ATOM 1806 O O . ASN A 1 260 ? 44.303 6.795 -43.926 1.00 94.88 260 ASN A O 1
ATOM 1810 N N . ASP A 1 261 ? 45.712 6.343 -45.613 1.00 94.38 261 ASP A N 1
ATOM 1811 C CA . ASP A 1 261 ? 46.816 7.196 -45.144 1.00 94.38 261 ASP A CA 1
ATOM 1812 C C . ASP A 1 261 ? 46.418 8.692 -45.097 1.00 94.38 261 ASP A C 1
ATOM 1814 O O . ASP A 1 261 ? 46.931 9.444 -44.268 1.00 94.38 261 ASP A O 1
ATOM 1818 N N . VAL A 1 262 ? 45.463 9.129 -45.935 1.00 93.56 262 VAL A N 1
ATOM 1819 C CA . VAL A 1 262 ? 44.918 10.505 -45.939 1.00 93.56 262 VAL A CA 1
ATOM 1820 C C . VAL A 1 262 ? 43.531 10.623 -45.287 1.00 93.56 262 VAL A C 1
ATOM 1822 O O . VAL A 1 262 ? 42.908 11.690 -45.337 1.00 93.56 262 VAL A O 1
ATOM 1825 N N . SER A 1 263 ? 43.022 9.553 -44.668 1.00 93.94 263 SER A N 1
ATOM 1826 C CA . SER A 1 263 ? 41.672 9.511 -44.078 1.00 93.94 263 SER A CA 1
ATOM 1827 C C . SER A 1 263 ? 41.451 10.557 -42.982 1.00 93.94 263 SER A C 1
ATOM 1829 O O . SER A 1 263 ? 40.367 11.122 -42.898 1.00 93.94 263 SER A O 1
ATOM 1831 N N . SER A 1 264 ? 42.476 10.895 -42.193 1.00 92.12 264 SER A N 1
ATOM 1832 C CA . SER A 1 264 ? 42.379 11.905 -41.126 1.00 92.12 264 SER A CA 1
ATOM 1833 C C . SER A 1 264 ? 42.158 13.331 -41.640 1.00 92.12 264 SER A C 1
ATOM 1835 O O . SER A 1 264 ? 41.685 14.182 -40.894 1.00 92.12 264 SER A O 1
ATOM 1837 N N . GLN A 1 265 ? 42.501 13.599 -42.904 1.00 91.62 265 GLN A N 1
ATOM 1838 C CA . GLN A 1 265 ? 42.284 14.893 -43.556 1.00 91.62 265 GLN A CA 1
ATOM 1839 C C . GLN A 1 265 ? 41.001 14.888 -44.386 1.00 91.62 265 GLN A C 1
ATOM 1841 O O . GLN A 1 265 ? 40.253 15.859 -44.391 1.00 91.62 265 GLN A O 1
ATOM 1846 N N . THR A 1 266 ? 40.770 13.804 -45.126 1.00 92.50 266 THR A N 1
ATOM 1847 C CA . THR A 1 266 ? 39.655 13.700 -46.076 1.00 92.50 266 THR A CA 1
ATOM 1848 C C . THR A 1 266 ? 38.350 13.237 -45.428 1.00 92.50 266 THR A C 1
ATOM 1850 O O . THR A 1 266 ? 37.286 13.455 -46.002 1.00 92.50 266 THR A O 1
ATOM 1853 N N . GLY A 1 267 ? 38.414 12.580 -44.266 1.00 91.75 267 GLY A N 1
ATOM 1854 C CA . GLY A 1 267 ? 37.287 11.887 -43.638 1.00 91.75 267 GLY A CA 1
ATOM 1855 C C . GLY A 1 267 ? 36.829 10.643 -44.410 1.00 91.75 267 GLY A C 1
ATOM 1856 O O . GLY A 1 267 ? 35.744 10.128 -44.153 1.00 91.75 267 GLY A O 1
ATOM 1857 N N . ILE A 1 268 ? 37.599 10.184 -45.405 1.00 94.38 268 ILE A N 1
ATOM 1858 C CA . ILE A 1 268 ? 37.237 9.061 -46.275 1.00 94.38 268 ILE A CA 1
ATOM 1859 C C . ILE A 1 268 ? 38.053 7.838 -45.873 1.00 94.38 268 ILE A C 1
ATOM 1861 O O . ILE A 1 268 ? 39.281 7.869 -45.862 1.00 94.38 268 ILE A O 1
ATOM 1865 N N . THR A 1 269 ? 37.358 6.745 -45.587 1.00 92.94 269 THR A N 1
ATOM 1866 C CA . THR A 1 269 ? 37.959 5.427 -45.367 1.00 92.94 269 THR A CA 1
ATOM 1867 C C . THR A 1 269 ? 37.708 4.534 -46.574 1.00 92.94 269 THR A C 1
ATOM 1869 O O . THR A 1 269 ? 36.662 4.627 -47.216 1.00 92.94 269 THR A O 1
ATOM 1872 N N . ALA A 1 270 ? 38.669 3.672 -46.896 1.00 93.62 270 ALA A N 1
ATOM 1873 C CA . ALA A 1 270 ? 38.595 2.746 -48.017 1.00 93.62 270 ALA A CA 1
ATOM 1874 C C . ALA A 1 270 ? 38.704 1.293 -47.547 1.00 93.62 270 ALA A C 1
ATOM 1876 O O . ALA A 1 270 ? 39.548 0.949 -46.716 1.00 93.62 270 ALA A O 1
ATOM 1877 N N . LYS A 1 271 ? 37.883 0.424 -48.137 1.00 90.94 271 LYS A N 1
ATOM 1878 C CA . LYS A 1 271 ? 37.983 -1.041 -48.037 1.00 90.94 271 LYS A CA 1
ATOM 1879 C C . LYS A 1 271 ? 37.701 -1.679 -49.394 1.00 90.94 271 LYS A C 1
ATOM 1881 O O . LYS A 1 271 ? 37.146 -1.023 -50.264 1.00 90.94 271 LYS A O 1
ATOM 1886 N N . LEU A 1 272 ? 38.041 -2.950 -49.580 1.00 90.50 272 LEU A N 1
ATOM 1887 C CA . LEU A 1 272 ? 37.648 -3.687 -50.787 1.00 90.50 272 LEU A CA 1
ATOM 1888 C C . LEU A 1 272 ? 36.135 -3.946 -50.804 1.00 90.50 272 LEU A C 1
ATOM 1890 O O . LEU A 1 272 ? 35.517 -4.115 -49.748 1.00 90.50 272 LEU A O 1
ATOM 1894 N N . ASN A 1 273 ? 35.542 -3.976 -51.999 1.00 88.06 273 ASN A N 1
ATOM 1895 C CA . ASN A 1 273 ? 34.194 -4.513 -52.184 1.00 88.06 273 ASN A CA 1
ATOM 1896 C C . ASN A 1 273 ? 34.189 -6.048 -52.019 1.00 88.06 273 ASN A C 1
ATOM 1898 O O . ASN A 1 273 ? 35.244 -6.683 -52.013 1.00 88.06 273 ASN A O 1
ATOM 1902 N N . SER A 1 274 ? 33.004 -6.650 -51.866 1.00 82.38 274 SER A N 1
ATOM 1903 C CA . SER A 1 274 ? 32.846 -8.103 -51.655 1.00 82.38 274 SER A CA 1
ATOM 1904 C C . SER A 1 274 ? 33.507 -8.947 -52.746 1.00 82.38 274 SER A C 1
ATOM 1906 O O . SER A 1 274 ? 34.021 -10.028 -52.467 1.00 82.38 274 SER A O 1
ATOM 1908 N N . ASP A 1 275 ? 33.538 -8.420 -53.969 1.00 85.69 275 ASP A N 1
ATOM 1909 C CA . ASP A 1 275 ? 33.991 -9.137 -55.159 1.00 85.69 275 ASP A CA 1
ATOM 1910 C C . ASP A 1 275 ? 35.483 -8.904 -55.454 1.00 85.69 275 ASP A C 1
ATOM 1912 O O . ASP A 1 275 ? 36.022 -9.457 -56.410 1.00 85.69 275 ASP A O 1
ATOM 1916 N N . ASN A 1 276 ? 36.171 -8.085 -54.647 1.00 88.75 276 ASN A N 1
ATOM 1917 C CA . ASN A 1 276 ? 37.562 -7.659 -54.842 1.00 88.75 276 ASN A CA 1
ATOM 1918 C C . ASN A 1 276 ? 37.848 -7.013 -56.217 1.00 88.75 276 ASN A C 1
ATOM 1920 O O . ASN A 1 276 ? 38.954 -7.125 -56.749 1.00 88.75 276 ASN A O 1
ATOM 1924 N N . THR A 1 277 ? 36.857 -6.333 -56.794 1.00 90.75 277 THR A N 1
ATOM 1925 C CA . THR A 1 277 ? 36.928 -5.637 -58.094 1.00 90.75 277 THR A CA 1
ATOM 1926 C C . THR A 1 277 ? 36.989 -4.113 -57.969 1.00 90.75 277 THR A C 1
ATOM 1928 O O . THR A 1 277 ? 37.117 -3.407 -58.968 1.00 90.75 277 THR A O 1
ATOM 1931 N N . GLY A 1 278 ? 36.891 -3.583 -56.750 1.00 92.38 278 GLY A N 1
ATOM 1932 C CA . GLY A 1 278 ? 36.884 -2.150 -56.485 1.00 92.38 278 GLY A CA 1
ATOM 1933 C C . GLY A 1 278 ? 37.010 -1.820 -55.002 1.00 92.38 278 GLY A C 1
ATOM 1934 O O . GLY A 1 278 ? 37.155 -2.700 -54.150 1.00 92.38 278 GLY A O 1
ATOM 1935 N N . LEU A 1 279 ? 36.962 -0.525 -54.703 1.00 93.50 279 LEU A N 1
ATOM 1936 C CA . LEU A 1 279 ? 37.032 0.034 -53.358 1.00 93.50 279 LEU A CA 1
ATOM 1937 C C . LEU A 1 279 ? 35.664 0.581 -52.955 1.00 93.50 279 LEU A C 1
ATOM 1939 O O . LEU A 1 279 ? 35.035 1.314 -53.710 1.00 93.50 279 LEU A O 1
ATOM 1943 N N . ILE A 1 280 ? 35.243 0.288 -51.731 1.00 92.94 280 ILE A N 1
ATOM 1944 C CA . ILE A 1 280 ? 34.166 0.997 -51.051 1.00 92.94 280 ILE A CA 1
ATOM 1945 C C . ILE A 1 280 ? 34.785 2.149 -50.272 1.00 92.94 280 ILE A C 1
ATOM 1947 O O . ILE A 1 280 ? 35.532 1.931 -49.316 1.00 92.94 280 ILE A O 1
ATOM 1951 N N . LEU A 1 281 ? 34.461 3.367 -50.691 1.00 93.44 281 LEU A N 1
ATOM 1952 C CA . LEU A 1 281 ? 34.825 4.604 -50.019 1.00 93.44 281 LEU A CA 1
ATOM 1953 C C . LEU A 1 281 ? 33.679 5.029 -49.109 1.00 93.44 281 LEU A C 1
ATOM 1955 O O . LEU A 1 281 ? 32.532 5.091 -49.546 1.00 93.44 281 LEU A O 1
ATOM 1959 N N . THR A 1 282 ? 33.983 5.305 -47.846 1.00 91.88 282 THR A N 1
ATOM 1960 C CA . THR A 1 282 ? 32.989 5.695 -46.844 1.00 91.88 282 THR A CA 1
ATOM 1961 C C . THR A 1 282 ? 33.405 6.983 -46.155 1.00 91.88 282 THR A C 1
ATOM 1963 O O . THR A 1 282 ? 34.500 7.061 -45.598 1.00 91.88 282 THR A O 1
ATOM 1966 N N . ASN A 1 283 ? 32.511 7.967 -46.161 1.00 91.56 283 ASN A N 1
ATOM 1967 C CA . ASN A 1 283 ? 32.580 9.151 -45.319 1.00 91.56 283 ASN A CA 1
ATOM 1968 C C . ASN A 1 283 ? 31.367 9.154 -44.373 1.00 91.56 283 ASN A C 1
ATOM 1970 O O . ASN A 1 283 ? 30.215 9.267 -44.805 1.00 91.56 283 ASN A O 1
ATOM 1974 N N . GLU A 1 284 ? 31.638 8.993 -43.078 1.00 88.44 284 GLU A N 1
ATOM 1975 C CA . GLU A 1 284 ? 30.602 8.839 -42.047 1.00 88.44 284 GLU A CA 1
ATOM 1976 C C . GLU A 1 284 ? 29.918 10.161 -41.673 1.00 88.44 284 GLU A C 1
ATOM 1978 O O . GLU A 1 284 ? 28.823 10.136 -41.122 1.00 88.44 284 GLU A O 1
ATOM 1983 N N . SER A 1 285 ? 30.503 11.321 -41.998 1.00 87.94 285 SER A N 1
ATOM 1984 C CA . SER A 1 285 ? 29.837 12.612 -41.772 1.00 87.94 285 SER A CA 1
ATOM 1985 C C . SER A 1 285 ? 28.772 12.924 -42.827 1.00 87.94 285 SER A C 1
ATOM 1987 O O . SER A 1 285 ? 27.939 13.805 -42.617 1.00 87.94 285 SER A O 1
ATOM 1989 N N . GLY A 1 286 ? 28.766 12.203 -43.955 1.00 86.50 286 GLY A N 1
ATOM 1990 C CA . GLY A 1 286 ? 27.840 12.434 -45.061 1.00 86.50 286 GLY A CA 1
ATOM 1991 C C . GLY A 1 286 ? 28.231 13.613 -45.954 1.00 86.50 286 GLY A C 1
ATOM 1992 O O . GLY A 1 286 ? 27.379 14.147 -46.670 1.00 86.50 286 GLY A O 1
ATOM 1993 N N . LYS A 1 287 ? 29.500 14.036 -45.917 1.00 88.44 287 LYS A N 1
ATOM 1994 C CA . LYS A 1 287 ? 30.057 14.985 -46.889 1.00 88.44 287 LYS A CA 1
ATOM 1995 C C . LYS A 1 287 ? 30.248 14.310 -48.252 1.00 88.44 287 LYS A C 1
ATOM 1997 O O . LYS A 1 287 ? 30.355 13.086 -48.362 1.00 88.44 287 LYS A O 1
ATOM 2002 N N . ASP A 1 288 ? 30.247 15.111 -49.312 1.00 88.31 288 ASP A N 1
ATOM 2003 C CA . ASP A 1 288 ? 30.399 14.608 -50.681 1.00 88.31 288 ASP A CA 1
ATOM 2004 C C . ASP A 1 288 ? 31.831 14.104 -50.922 1.00 88.31 288 ASP A C 1
ATOM 2006 O O . ASP A 1 288 ? 32.797 14.722 -50.478 1.00 88.31 288 ASP A O 1
ATOM 2010 N N . ILE A 1 289 ? 31.971 12.992 -51.644 1.00 90.94 289 ILE A N 1
ATOM 2011 C CA . ILE A 1 289 ? 33.259 12.403 -52.022 1.00 90.94 289 ILE A CA 1
ATOM 2012 C C . ILE A 1 289 ? 33.576 12.864 -53.440 1.00 90.94 289 ILE A C 1
ATOM 2014 O O . ILE A 1 289 ? 33.001 12.369 -54.407 1.00 90.94 289 ILE A O 1
ATOM 2018 N N . ASN A 1 290 ? 34.500 13.811 -53.567 1.00 90.00 290 ASN A N 1
ATOM 2019 C CA . ASN A 1 290 ? 34.945 14.347 -54.848 1.00 90.00 290 ASN A CA 1
ATOM 2020 C C . ASN A 1 290 ? 36.316 13.775 -55.201 1.00 90.00 290 ASN A C 1
ATOM 2022 O O . ASN A 1 290 ? 37.252 13.861 -54.405 1.00 90.00 290 ASN A O 1
ATOM 2026 N N . ILE A 1 291 ? 36.448 13.222 -56.402 1.00 91.06 291 ILE A N 1
ATOM 2027 C CA . ILE A 1 291 ? 37.685 12.617 -56.891 1.00 91.06 291 ILE A CA 1
ATOM 2028 C C . ILE A 1 291 ? 37.993 13.193 -58.266 1.00 91.06 291 ILE A C 1
ATOM 2030 O O . ILE A 1 291 ? 37.260 12.953 -59.225 1.00 91.06 291 ILE A O 1
ATOM 2034 N N . ALA A 1 292 ? 39.091 13.938 -58.368 1.00 89.94 292 ALA A N 1
ATOM 2035 C CA . ALA A 1 292 ? 39.633 14.376 -59.647 1.00 89.94 292 ALA A CA 1
ATOM 2036 C C . ALA A 1 292 ? 40.745 13.428 -60.099 1.00 89.94 292 ALA A C 1
ATOM 2038 O O . ALA A 1 292 ? 41.706 13.188 -59.365 1.00 89.94 292 ALA A O 1
ATOM 2039 N N . ASN A 1 293 ? 40.616 12.885 -61.309 1.00 87.25 293 ASN A N 1
ATOM 2040 C CA . ASN A 1 293 ? 41.590 11.954 -61.864 1.00 87.25 293 ASN A CA 1
ATOM 2041 C C . ASN A 1 293 ? 42.748 12.715 -62.527 1.00 87.25 293 ASN A C 1
ATOM 2043 O O . ASN A 1 293 ? 42.617 13.219 -63.640 1.00 87.25 293 ASN A O 1
ATOM 2047 N N . GLY A 1 294 ? 43.889 12.790 -61.848 1.00 80.38 294 GLY A N 1
ATOM 2048 C CA . GLY A 1 294 ? 45.130 13.392 -62.340 1.00 80.38 294 GLY A CA 1
ATOM 2049 C C . GLY A 1 294 ? 46.115 12.394 -62.961 1.00 80.38 294 GLY A C 1
ATOM 2050 O O . GLY A 1 294 ? 47.282 12.737 -63.124 1.00 80.38 294 GLY A O 1
ATOM 2051 N N . ALA A 1 295 ? 45.699 11.158 -63.265 1.00 75.19 295 ALA A N 1
ATOM 2052 C CA . ALA A 1 295 ? 46.590 10.124 -63.793 1.00 75.19 295 ALA A CA 1
ATOM 2053 C C . ALA A 1 295 ? 47.056 10.400 -65.239 1.00 75.19 295 ALA A C 1
ATOM 2055 O O . ALA A 1 295 ? 46.280 10.848 -66.089 1.00 75.19 295 ALA A O 1
ATOM 2056 N N . SER A 1 296 ? 48.315 10.066 -65.539 1.00 64.81 296 SER A N 1
ATOM 2057 C CA . SER A 1 296 ? 48.927 10.207 -66.869 1.00 64.81 296 SER A CA 1
ATOM 2058 C C . SER A 1 296 ? 48.618 8.991 -67.765 1.00 64.81 296 SER A C 1
ATOM 2060 O O . SER A 1 296 ? 49.151 7.913 -67.526 1.00 64.81 296 SER A O 1
ATOM 2062 N N . SER A 1 297 ? 47.832 9.198 -68.836 1.00 58.75 297 SER A N 1
ATOM 2063 C CA . SER A 1 297 ? 47.342 8.222 -69.849 1.00 58.75 297 SER A CA 1
ATOM 2064 C C . SER A 1 297 ? 46.304 7.184 -69.392 1.00 58.75 297 SER A C 1
ATOM 2066 O O . SER A 1 297 ? 46.500 6.544 -68.372 1.00 58.75 297 SER A O 1
ATOM 2068 N N . ALA A 1 298 ? 45.246 6.998 -70.209 1.00 58.59 298 ALA A N 1
ATOM 2069 C CA . ALA A 1 298 ? 44.218 5.927 -70.307 1.00 58.59 298 ALA A CA 1
ATOM 2070 C C . ALA A 1 298 ? 43.643 5.248 -69.033 1.00 58.59 298 ALA A C 1
ATOM 2072 O O . ALA A 1 298 ? 42.781 4.379 -69.142 1.00 58.59 298 ALA A O 1
ATOM 2073 N N . ALA A 1 299 ? 44.059 5.648 -67.837 1.00 71.31 299 ALA A N 1
ATOM 2074 C CA . ALA A 1 299 ? 43.686 5.075 -66.556 1.00 71.31 299 ALA A CA 1
ATOM 2075 C C . ALA A 1 299 ? 42.408 5.752 -66.041 1.00 71.31 299 ALA A C 1
ATOM 2077 O O . ALA A 1 299 ? 42.437 6.656 -65.206 1.00 71.31 299 ALA A O 1
ATOM 2078 N N . GLY A 1 300 ? 41.265 5.355 -66.598 1.00 85.25 300 GLY A N 1
ATOM 2079 C CA . GLY A 1 300 ? 39.955 5.830 -66.159 1.00 85.25 300 GLY A CA 1
ATOM 2080 C C . GLY A 1 300 ? 39.546 5.232 -64.812 1.00 85.25 300 GLY A C 1
ATOM 2081 O O . GLY A 1 300 ? 39.884 4.086 -64.493 1.00 85.25 300 GLY A O 1
ATOM 2082 N N . ILE A 1 301 ? 38.772 5.991 -64.047 1.00 90.38 301 ILE A N 1
ATOM 2083 C CA . ILE A 1 301 ? 38.075 5.504 -62.854 1.00 90.38 301 ILE A CA 1
ATOM 2084 C C . ILE A 1 301 ? 36.570 5.541 -63.099 1.00 90.38 301 ILE A C 1
ATOM 2086 O O . ILE A 1 301 ? 36.096 6.331 -63.914 1.00 90.38 301 ILE A O 1
ATOM 2090 N N . THR A 1 302 ? 35.810 4.729 -62.378 1.00 90.88 302 THR A N 1
ATOM 2091 C CA . THR A 1 302 ? 34.354 4.874 -62.299 1.00 90.88 302 THR A CA 1
ATOM 2092 C C . THR A 1 302 ? 33.941 5.004 -60.847 1.00 90.88 302 THR A C 1
ATOM 2094 O O . THR A 1 302 ? 34.397 4.215 -60.019 1.00 90.88 302 THR A O 1
ATOM 2097 N N . LEU A 1 303 ? 33.075 5.968 -60.548 1.00 91.00 303 LEU A N 1
ATOM 2098 C CA . LEU A 1 303 ? 32.537 6.191 -59.211 1.00 91.00 303 LEU A CA 1
ATOM 2099 C C . LEU A 1 303 ? 31.019 6.014 -59.242 1.00 91.00 303 LEU A C 1
ATOM 2101 O O . LEU A 1 303 ? 30.349 6.609 -60.084 1.00 91.00 303 LEU A O 1
ATOM 2105 N N . ALA A 1 304 ? 30.485 5.210 -58.331 1.00 89.25 304 ALA A N 1
ATOM 2106 C CA . ALA A 1 304 ? 29.052 5.018 -58.154 1.00 89.25 304 ALA A CA 1
ATOM 2107 C C . ALA A 1 304 ? 28.646 5.384 -56.724 1.00 89.25 304 ALA A C 1
ATOM 2109 O O . ALA A 1 304 ? 29.261 4.916 -55.767 1.00 89.25 304 ALA A O 1
ATOM 2110 N N . SER A 1 305 ? 27.611 6.208 -56.572 1.00 87.44 305 SER A N 1
ATOM 2111 C CA . SER A 1 305 ? 27.020 6.522 -55.265 1.00 87.44 305 SER A CA 1
ATOM 2112 C C . SER A 1 305 ? 26.134 5.377 -54.791 1.00 87.44 305 SER A C 1
ATOM 2114 O O . SER A 1 305 ? 25.542 4.679 -55.618 1.00 87.44 305 SER A O 1
ATOM 2116 N N . GLN A 1 306 ? 26.008 5.198 -53.477 1.00 85.75 306 GLN A N 1
ATOM 2117 C CA . GLN A 1 306 ? 25.068 4.244 -52.895 1.00 85.75 306 GLN A CA 1
ATOM 2118 C C . GLN A 1 306 ? 23.632 4.513 -53.365 1.00 85.75 306 GLN A C 1
ATOM 2120 O O . GLN A 1 306 ? 23.114 5.623 -53.231 1.00 85.75 306 GLN A O 1
ATOM 2125 N N . ASP A 1 307 ? 22.965 3.465 -53.846 1.00 82.31 307 ASP A N 1
ATOM 2126 C CA . ASP A 1 307 ? 21.520 3.465 -54.035 1.00 82.31 307 ASP A CA 1
ATOM 2127 C C . ASP A 1 307 ? 20.860 3.158 -52.685 1.00 82.31 307 ASP A C 1
ATOM 2129 O O . ASP A 1 307 ? 20.653 2.007 -52.304 1.00 82.31 307 ASP A O 1
ATOM 2133 N N . ALA A 1 308 ? 20.604 4.205 -51.905 1.00 74.94 308 ALA A N 1
ATOM 2134 C CA . ALA A 1 308 ? 19.973 4.126 -50.597 1.00 74.94 308 ALA A CA 1
ATOM 2135 C C . ALA A 1 308 ? 18.600 3.440 -50.634 1.00 74.94 308 ALA A C 1
ATOM 2137 O O . ALA A 1 308 ? 18.276 2.715 -49.700 1.00 74.94 308 ALA A O 1
ATOM 2138 N N . THR A 1 309 ? 17.811 3.632 -51.696 1.00 72.56 309 THR A N 1
ATOM 2139 C CA . THR A 1 309 ? 16.459 3.072 -51.810 1.00 72.56 309 THR A CA 1
ATOM 2140 C C . THR A 1 309 ? 16.517 1.568 -52.057 1.00 72.56 309 THR A C 1
ATOM 2142 O O . THR A 1 309 ? 15.898 0.801 -51.318 1.00 72.56 309 THR A O 1
ATOM 2145 N N . GLN A 1 310 ? 17.326 1.126 -53.024 1.00 73.81 310 GLN A N 1
ATOM 2146 C CA . GLN A 1 310 ? 17.521 -0.299 -53.286 1.00 73.81 310 GLN A CA 1
ATOM 2147 C C . GLN A 1 310 ? 18.256 -0.983 -52.130 1.00 73.81 310 GLN A C 1
ATOM 2149 O O . GLN A 1 310 ? 17.828 -2.056 -51.713 1.00 73.81 310 GLN A O 1
ATOM 2154 N N . THR A 1 311 ? 19.265 -0.335 -51.533 1.00 74.19 311 THR A N 1
ATOM 2155 C CA . THR A 1 311 ? 19.984 -0.850 -50.351 1.00 74.19 311 THR A CA 1
ATOM 2156 C C . THR A 1 311 ? 19.038 -1.064 -49.172 1.00 74.19 311 THR A C 1
ATOM 2158 O O . THR A 1 311 ? 19.161 -2.045 -48.440 1.00 74.19 311 THR A O 1
ATOM 2161 N N . LEU A 1 312 ? 18.065 -0.165 -48.989 1.00 68.31 312 LEU A N 1
ATOM 2162 C CA . LEU A 1 312 ? 17.028 -0.327 -47.975 1.00 68.31 312 LEU A CA 1
ATOM 2163 C C . LEU A 1 312 ? 16.119 -1.528 -48.241 1.00 68.31 312 LEU A C 1
ATOM 2165 O O . LEU A 1 312 ? 15.675 -2.156 -47.284 1.00 68.31 312 LEU A O 1
ATOM 2169 N N . SER A 1 313 ? 15.829 -1.821 -49.509 1.00 67.81 313 SER A N 1
ATOM 2170 C CA . SER A 1 313 ? 14.921 -2.903 -49.901 1.00 67.81 313 SER A CA 1
ATOM 2171 C C . SER A 1 313 ? 15.568 -4.289 -49.864 1.00 67.81 313 SER A C 1
ATOM 2173 O O . SER A 1 313 ? 14.910 -5.258 -49.494 1.00 67.81 313 SER A O 1
ATOM 2175 N N . THR A 1 314 ? 16.847 -4.392 -50.235 1.00 68.06 314 THR A N 1
ATOM 2176 C CA . THR A 1 314 ? 17.559 -5.672 -50.360 1.00 68.06 314 THR A CA 1
ATOM 2177 C C . THR A 1 314 ? 18.343 -6.039 -49.107 1.00 68.06 314 THR A C 1
ATOM 2179 O O . THR A 1 314 ? 18.646 -7.210 -48.912 1.00 68.06 314 THR A O 1
ATOM 2182 N N . GLY A 1 315 ? 18.691 -5.059 -48.266 1.00 64.88 315 GLY A N 1
ATOM 2183 C CA . GLY A 1 315 ? 19.584 -5.257 -47.123 1.00 64.88 315 GLY A CA 1
ATOM 2184 C C . GLY A 1 315 ? 21.071 -5.298 -47.496 1.00 64.88 315 GLY A C 1
ATOM 2185 O O . GLY A 1 315 ? 21.919 -5.219 -46.610 1.00 64.88 315 GLY A O 1
ATOM 2186 N N . ASP A 1 316 ? 21.419 -5.315 -48.779 1.00 73.38 316 ASP A N 1
ATOM 2187 C CA . ASP A 1 316 ? 22.802 -5.304 -49.259 1.00 73.38 316 ASP A CA 1
ATOM 2188 C C . ASP A 1 316 ? 23.177 -3.941 -49.840 1.00 73.38 316 ASP A C 1
ATOM 2190 O O . ASP A 1 316 ? 22.335 -3.235 -50.394 1.00 73.38 316 ASP A O 1
ATOM 2194 N N . LEU A 1 317 ? 24.455 -3.560 -49.734 1.00 80.69 317 LEU A N 1
ATOM 2195 C CA . LEU A 1 317 ? 24.949 -2.335 -50.366 1.00 80.69 317 LEU A CA 1
ATOM 2196 C C . LEU A 1 317 ? 24.770 -2.436 -51.884 1.00 80.69 317 LEU A C 1
ATOM 2198 O O . LEU A 1 317 ? 25.421 -3.242 -52.546 1.00 80.69 317 LEU A O 1
ATOM 2202 N N . THR A 1 318 ? 23.910 -1.583 -52.427 1.00 84.06 318 THR A N 1
ATOM 2203 C CA . THR A 1 318 ? 23.693 -1.435 -53.866 1.00 84.06 318 THR A CA 1
ATOM 2204 C C . THR A 1 318 ? 24.154 -0.053 -54.308 1.00 84.06 318 THR A C 1
ATOM 2206 O O . THR A 1 318 ? 24.169 0.902 -53.526 1.00 84.06 318 THR A O 1
ATOM 2209 N N . PHE A 1 319 ? 24.573 0.055 -55.565 1.00 86.94 319 PHE A N 1
ATOM 2210 C CA . PHE A 1 319 ? 25.144 1.275 -56.121 1.00 86.94 319 PHE A CA 1
ATOM 2211 C C . PHE A 1 319 ? 24.373 1.708 -57.364 1.00 86.94 319 PHE A C 1
ATOM 2213 O O . PHE A 1 319 ? 23.885 0.884 -58.137 1.00 86.94 319 PHE A O 1
ATOM 2220 N N . THR A 1 320 ? 24.280 3.021 -57.541 1.00 85.44 320 THR A N 1
ATOM 2221 C CA . THR A 1 320 ? 23.713 3.664 -58.729 1.00 85.44 320 THR A CA 1
ATOM 2222 C C . THR A 1 320 ? 24.569 3.389 -59.972 1.00 85.44 320 THR A C 1
ATOM 2224 O O . THR A 1 320 ? 25.646 2.795 -59.900 1.00 85.44 320 THR A O 1
ATOM 2227 N N . THR A 1 321 ? 24.104 3.823 -61.147 1.00 83.88 321 THR A N 1
ATOM 2228 C CA . THR A 1 321 ? 24.908 3.713 -62.375 1.00 83.88 321 THR A CA 1
ATOM 2229 C C . THR A 1 321 ? 26.227 4.473 -62.205 1.00 83.88 321 THR A C 1
ATOM 2231 O O . THR A 1 321 ? 26.222 5.652 -61.855 1.00 83.88 321 THR A O 1
ATOM 2234 N N . ALA A 1 322 ? 27.351 3.790 -62.434 1.00 84.81 322 ALA A N 1
ATOM 2235 C CA . ALA A 1 322 ? 28.675 4.364 -62.233 1.00 84.81 322 ALA A CA 1
ATOM 2236 C C . ALA A 1 322 ? 29.006 5.417 -63.297 1.00 84.81 322 ALA A C 1
ATOM 2238 O O . ALA A 1 322 ? 28.752 5.218 -64.486 1.00 84.81 322 ALA A O 1
ATOM 2239 N N . THR A 1 323 ? 29.663 6.493 -62.876 1.00 85.50 323 THR A N 1
ATOM 2240 C CA . THR A 1 323 ? 30.104 7.571 -63.765 1.00 85.50 323 THR A CA 1
ATOM 2241 C C . THR A 1 323 ? 31.599 7.489 -63.987 1.00 85.50 323 THR A C 1
ATOM 2243 O O . THR A 1 323 ? 32.381 7.414 -63.038 1.00 85.50 323 THR A O 1
ATOM 2246 N N . ALA A 1 324 ? 31.998 7.488 -65.257 1.00 85.88 324 ALA A N 1
ATOM 2247 C CA . ALA A 1 324 ? 33.394 7.413 -65.652 1.00 85.88 324 ALA A CA 1
ATOM 2248 C C . ALA A 1 324 ? 34.083 8.782 -65.551 1.00 85.88 324 ALA A C 1
ATOM 2250 O O . ALA A 1 324 ? 33.571 9.782 -66.050 1.00 85.88 324 ALA A O 1
ATOM 2251 N N . ALA A 1 325 ? 35.281 8.800 -64.969 1.00 83.19 325 ALA A N 1
ATOM 2252 C CA . ALA A 1 325 ? 36.207 9.925 -64.990 1.00 83.19 325 ALA A CA 1
ATOM 2253 C C . ALA A 1 325 ? 37.510 9.532 -65.699 1.00 83.19 325 ALA A C 1
ATOM 2255 O O . ALA A 1 325 ? 38.320 8.749 -65.187 1.00 83.19 325 ALA A O 1
ATOM 2256 N N . GLY A 1 326 ? 37.723 10.110 -66.882 1.00 80.00 326 GLY A N 1
ATOM 2257 C CA . GLY A 1 326 ? 39.016 10.103 -67.566 1.00 80.00 326 GLY A CA 1
ATOM 2258 C C . GLY A 1 326 ? 39.995 11.120 -66.966 1.00 80.00 326 GLY A C 1
ATOM 2259 O O . GLY A 1 326 ? 39.663 11.855 -66.035 1.00 80.00 326 GLY A O 1
ATOM 2260 N N . THR A 1 327 ? 41.206 11.191 -67.512 1.00 80.69 327 THR A N 1
ATOM 2261 C CA . THR A 1 327 ? 42.228 12.157 -67.079 1.00 80.69 327 THR A CA 1
ATOM 2262 C C . THR A 1 327 ? 41.708 13.601 -67.129 1.00 80.69 327 THR A C 1
ATOM 2264 O O . THR A 1 327 ? 41.115 14.024 -68.118 1.00 80.69 327 THR A O 1
ATOM 2267 N N . GLY A 1 328 ? 41.951 14.364 -66.063 1.00 79.44 328 GLY A N 1
ATOM 2268 C CA . GLY A 1 328 ? 41.568 15.771 -65.922 1.00 79.44 328 GLY A CA 1
ATOM 2269 C C . GLY A 1 328 ? 40.105 16.005 -65.538 1.00 79.44 328 GLY A C 1
ATOM 2270 O O . GLY A 1 328 ? 39.691 17.158 -65.435 1.00 79.44 328 GLY A O 1
ATOM 2271 N N . THR A 1 329 ? 39.320 14.946 -65.321 1.00 84.19 329 THR A N 1
ATOM 2272 C CA . THR A 1 329 ? 37.900 15.056 -64.954 1.00 84.19 329 THR A CA 1
ATOM 2273 C C . THR A 1 329 ? 37.670 14.776 -63.470 1.00 84.19 329 THR A C 1
ATOM 2275 O O . THR A 1 329 ? 38.388 13.982 -62.855 1.00 84.19 329 THR A O 1
ATOM 2278 N N . THR A 1 330 ? 36.657 15.433 -62.901 1.00 85.00 330 THR A N 1
ATOM 2279 C CA . THR A 1 330 ? 36.223 15.244 -61.512 1.00 85.00 330 THR A CA 1
ATOM 2280 C C . THR A 1 330 ? 34.888 14.524 -61.485 1.00 85.00 330 THR A C 1
ATOM 2282 O O . THR A 1 330 ? 33.935 14.964 -62.125 1.00 85.00 330 THR A O 1
ATOM 2285 N N . VAL A 1 331 ? 34.809 13.455 -60.700 1.00 87.25 331 VAL A N 1
ATOM 2286 C CA . VAL A 1 331 ? 33.557 12.790 -60.335 1.00 87.25 331 VAL A CA 1
ATOM 2287 C C . VAL A 1 331 ? 33.254 13.065 -58.874 1.00 87.25 331 VAL A C 1
ATOM 2289 O O . VAL A 1 331 ? 34.144 13.021 -58.026 1.00 87.25 331 VAL A O 1
ATOM 2292 N N . ALA A 1 332 ? 31.994 13.361 -58.584 1.00 85.69 332 ALA A N 1
ATOM 2293 C CA . ALA A 1 332 ? 31.501 13.521 -57.230 1.00 85.69 332 ALA A CA 1
ATOM 2294 C C . ALA A 1 332 ? 30.490 12.420 -56.944 1.00 85.69 332 ALA A C 1
ATOM 2296 O O . ALA A 1 332 ? 29.622 12.141 -57.769 1.00 85.69 332 ALA A O 1
ATOM 2297 N N . SER A 1 333 ? 30.600 11.813 -55.772 1.00 86.62 333 SER A N 1
ATOM 2298 C CA . SER A 1 333 ? 29.554 10.988 -55.197 1.00 86.62 333 SER A CA 1
ATOM 2299 C C . SER A 1 333 ? 28.949 11.729 -54.025 1.00 86.62 333 SER A C 1
ATOM 2301 O O . SER A 1 333 ? 29.668 12.220 -53.147 1.00 86.62 333 SER A O 1
ATOM 2303 N N . ARG A 1 334 ? 27.626 11.809 -54.009 1.00 80.06 334 ARG A N 1
ATOM 2304 C CA . ARG A 1 334 ? 26.915 12.542 -52.977 1.00 80.06 334 ARG A CA 1
ATOM 2305 C C . ARG A 1 334 ? 26.416 11.611 -51.873 1.00 80.06 334 ARG A C 1
ATOM 2307 O O . ARG A 1 334 ? 26.144 10.435 -52.108 1.00 80.06 334 ARG A O 1
ATOM 2314 N N . GLY A 1 335 ? 26.304 12.157 -50.664 1.00 80.75 335 GLY A N 1
ATOM 2315 C CA . GLY A 1 335 ? 25.822 11.411 -49.503 1.00 80.75 335 GLY A CA 1
ATOM 2316 C C . GLY A 1 335 ? 24.334 11.050 -49.568 1.00 80.75 335 GLY A C 1
ATOM 2317 O O . GLY A 1 335 ? 23.557 11.619 -50.333 1.00 80.75 335 GLY A O 1
ATOM 2318 N N . THR A 1 336 ? 23.940 10.121 -48.709 1.00 80.31 336 THR A N 1
ATOM 2319 C CA . THR A 1 336 ? 22.562 9.684 -48.466 1.00 80.31 336 THR A CA 1
ATOM 2320 C C . THR A 1 336 ? 22.070 10.267 -47.143 1.00 80.31 336 THR A C 1
ATOM 2322 O O . THR A 1 336 ? 22.862 10.437 -46.209 1.00 80.31 336 THR A O 1
ATOM 2325 N N . VAL A 1 337 ? 20.775 10.587 -47.062 1.00 80.56 337 VAL A N 1
ATOM 2326 C CA . VAL A 1 337 ? 20.114 11.001 -45.816 1.00 80.56 337 VAL A CA 1
ATOM 2327 C C . VAL A 1 337 ? 19.093 9.938 -45.437 1.00 80.56 337 VAL A C 1
ATOM 2329 O O . VAL A 1 337 ? 18.234 9.572 -46.237 1.00 80.56 337 VAL A O 1
ATOM 2332 N N . GLU A 1 338 ? 19.195 9.440 -44.212 1.00 79.75 338 GLU A N 1
ATOM 2333 C CA . GLU A 1 338 ? 18.256 8.491 -43.626 1.00 79.75 338 GLU A CA 1
ATOM 2334 C C . GLU A 1 338 ? 17.478 9.191 -42.513 1.00 79.75 338 GLU A C 1
ATOM 2336 O O . GLU A 1 338 ? 18.066 9.655 -41.531 1.00 79.75 338 GLU A O 1
ATOM 2341 N N . TYR A 1 339 ? 16.161 9.274 -42.687 1.00 79.12 339 TYR A N 1
ATOM 2342 C CA . TYR A 1 339 ? 15.234 9.845 -41.711 1.00 79.12 339 TYR A CA 1
ATOM 2343 C C . TYR A 1 339 ? 14.705 8.754 -40.776 1.00 79.12 339 TYR A C 1
ATOM 2345 O O . TYR A 1 339 ? 14.483 7.626 -41.219 1.00 79.12 339 TYR A O 1
ATOM 2353 N N . ASN A 1 340 ? 14.467 9.089 -39.509 1.00 76.12 340 ASN A N 1
ATOM 2354 C CA . ASN A 1 340 ? 14.015 8.142 -38.496 1.00 76.12 340 ASN A CA 1
ATOM 2355 C C . ASN A 1 340 ? 13.008 8.779 -37.526 1.00 76.12 340 ASN A C 1
ATOM 2357 O O . ASN A 1 340 ? 13.165 9.933 -37.127 1.00 76.12 340 ASN A O 1
ATOM 2361 N N . SER A 1 341 ? 11.982 8.024 -37.129 1.00 75.75 341 SER A N 1
ATOM 2362 C CA . SER A 1 341 ? 11.005 8.435 -36.114 1.00 75.75 341 SER A CA 1
ATOM 2363 C C . SER A 1 341 ? 10.373 7.222 -35.422 1.00 75.75 341 SER A C 1
ATOM 2365 O O . SER A 1 341 ? 10.314 6.124 -35.979 1.00 75.75 341 SER A O 1
ATOM 2367 N N . ASP A 1 342 ? 9.872 7.423 -34.205 1.00 65.44 342 ASP A N 1
ATOM 2368 C CA . ASP A 1 342 ? 9.036 6.463 -33.475 1.00 65.44 342 ASP A CA 1
ATOM 2369 C C . ASP A 1 342 ? 7.582 6.429 -33.992 1.00 65.44 342 ASP A C 1
ATOM 2371 O O . ASP A 1 342 ? 6.787 5.597 -33.556 1.00 65.44 342 ASP A O 1
ATOM 2375 N N . LYS A 1 343 ? 7.221 7.316 -34.932 1.00 69.44 343 LYS A N 1
ATOM 2376 C CA . LYS A 1 343 ? 5.882 7.439 -35.528 1.00 69.44 343 LYS A CA 1
ATOM 2377 C C . LYS A 1 343 ? 5.953 7.568 -37.045 1.00 69.44 343 LYS A C 1
ATOM 2379 O O . LYS A 1 343 ? 6.973 7.961 -37.595 1.00 69.44 343 LYS A O 1
ATOM 2384 N N . GLY A 1 344 ? 4.848 7.277 -37.733 1.00 73.62 344 GLY A N 1
ATOM 2385 C CA . GLY A 1 344 ? 4.759 7.470 -39.183 1.00 73.62 344 GLY A CA 1
ATOM 2386 C C . GLY A 1 344 ? 5.006 8.928 -39.594 1.00 73.62 344 GLY A C 1
ATOM 2387 O O . GLY A 1 344 ? 4.489 9.849 -38.962 1.00 73.62 344 GLY A O 1
ATOM 2388 N N . TYR A 1 345 ? 5.776 9.131 -40.662 1.00 78.31 345 TYR A N 1
ATOM 2389 C CA . TYR A 1 345 ? 6.069 10.449 -41.232 1.00 78.31 345 TYR A CA 1
ATOM 2390 C C . TYR A 1 345 ? 6.131 10.388 -42.761 1.00 78.31 345 TYR A C 1
ATOM 2392 O O . TYR A 1 345 ? 6.225 9.320 -43.369 1.00 78.31 345 TYR A O 1
ATOM 2400 N N . THR A 1 346 ? 6.107 11.554 -43.402 1.00 82.19 346 THR A N 1
ATOM 2401 C CA . THR A 1 346 ? 6.423 11.679 -44.829 1.00 82.19 346 THR A CA 1
ATOM 2402 C C . THR A 1 346 ? 7.528 12.704 -45.041 1.00 82.19 346 THR A C 1
ATOM 2404 O O . THR A 1 346 ? 7.619 13.698 -44.313 1.00 82.19 346 THR A O 1
ATOM 2407 N N . VAL A 1 347 ? 8.380 12.449 -46.033 1.00 80.50 347 VAL A N 1
ATOM 2408 C CA . VAL A 1 347 ? 9.409 13.392 -46.482 1.00 80.50 347 VAL A CA 1
ATOM 2409 C C . VAL A 1 347 ? 9.208 13.659 -47.963 1.00 80.50 347 VAL A C 1
ATOM 2411 O O . VAL A 1 347 ? 9.046 12.738 -48.760 1.00 80.50 347 VAL A O 1
ATOM 2414 N N . SER A 1 348 ? 9.220 14.931 -48.332 1.00 82.56 348 SER A N 1
ATOM 2415 C CA . SER A 1 348 ? 9.249 15.384 -49.725 1.00 82.56 348 SER A CA 1
ATOM 2416 C C . SER A 1 348 ? 10.236 16.529 -49.855 1.00 82.56 348 SER A C 1
ATOM 2418 O O . SER A 1 348 ? 10.659 17.102 -48.852 1.00 82.56 348 SER A O 1
ATOM 2420 N N . GLY A 1 349 ? 10.582 16.905 -51.075 1.00 78.81 349 GLY A N 1
ATOM 2421 C CA . GLY A 1 349 ? 11.339 18.125 -51.282 1.00 78.81 349 GLY A CA 1
ATOM 2422 C C . GLY A 1 349 ? 11.296 18.626 -52.709 1.00 78.81 349 GLY A C 1
ATOM 2423 O O . GLY A 1 349 ? 10.697 18.027 -53.596 1.00 78.81 349 GLY A O 1
ATOM 2424 N N . THR A 1 350 ? 11.900 19.787 -52.916 1.00 73.81 350 THR A N 1
ATOM 2425 C CA . THR A 1 350 ? 12.031 20.421 -54.230 1.00 73.81 350 THR A CA 1
ATOM 2426 C C . THR A 1 350 ? 13.501 20.700 -54.511 1.00 73.81 350 THR A C 1
ATOM 2428 O O . THR A 1 350 ? 14.271 20.903 -53.572 1.00 73.81 350 THR A O 1
ATOM 2431 N N . GLY A 1 351 ? 13.890 20.722 -55.790 1.00 67.75 351 GLY A N 1
ATOM 2432 C CA . GLY A 1 351 ? 15.285 20.897 -56.213 1.00 67.75 351 GLY A CA 1
ATOM 2433 C C . GLY A 1 351 ? 16.093 19.593 -56.216 1.00 67.75 351 GLY A C 1
ATOM 2434 O O . GLY A 1 351 ? 15.544 18.510 -56.045 1.00 67.75 351 GLY A O 1
ATOM 2435 N N . ASP A 1 352 ? 17.410 19.697 -56.412 1.00 63.53 352 ASP A N 1
ATOM 2436 C CA . ASP A 1 352 ? 18.353 18.561 -56.392 1.00 63.53 352 ASP A CA 1
ATOM 2437 C C . ASP A 1 352 ? 18.804 18.232 -54.948 1.00 63.53 352 ASP A C 1
ATOM 2439 O O . ASP A 1 352 ? 19.987 18.114 -54.615 1.00 63.53 352 ASP A O 1
ATOM 2443 N N . THR A 1 353 ? 17.833 18.174 -54.036 1.00 56.38 353 THR A N 1
ATOM 2444 C CA . THR A 1 353 ? 18.039 18.151 -52.578 1.00 56.38 353 THR A CA 1
ATOM 2445 C C . THR A 1 353 ? 18.103 16.752 -51.993 1.00 56.38 353 THR A C 1
ATOM 2447 O O . THR A 1 353 ? 17.888 16.586 -50.797 1.00 56.38 353 THR A O 1
ATOM 2450 N N . MET A 1 354 ? 18.418 15.738 -52.804 1.00 65.44 354 MET A N 1
ATOM 2451 C CA . MET A 1 354 ? 18.471 14.346 -52.340 1.00 65.44 354 MET A CA 1
ATOM 2452 C C . MET A 1 354 ? 17.133 13.920 -51.763 1.00 65.44 354 MET A C 1
ATOM 2454 O O . MET A 1 354 ? 17.103 13.300 -50.717 1.00 65.44 354 MET A O 1
ATOM 2458 N N . THR A 1 355 ? 16.021 14.334 -52.366 1.00 59.75 355 THR A N 1
ATOM 2459 C CA . THR A 1 355 ? 14.657 13.963 -51.975 1.00 59.75 355 THR A CA 1
ATOM 2460 C C . THR A 1 355 ? 13.776 13.962 -53.223 1.00 59.75 355 THR A C 1
ATOM 2462 O O . THR A 1 355 ? 14.100 14.607 -54.220 1.00 59.75 355 THR A O 1
ATOM 2465 N N . THR A 1 356 ? 12.671 13.218 -53.207 1.00 60.91 356 THR A N 1
ATOM 2466 C CA . THR A 1 356 ? 11.719 13.198 -54.323 1.00 60.91 356 THR A CA 1
ATOM 2467 C C . THR A 1 356 ? 10.665 14.293 -54.164 1.00 60.91 356 THR A C 1
ATOM 2469 O O . THR A 1 356 ? 10.216 14.593 -53.056 1.00 60.91 356 THR A O 1
ATOM 2472 N N . THR A 1 357 ? 10.199 14.851 -55.286 1.00 62.44 357 THR A N 1
ATOM 2473 C CA . THR A 1 357 ? 9.060 15.792 -55.317 1.00 62.44 357 THR A CA 1
ATOM 2474 C C . THR A 1 357 ? 7.750 15.152 -54.869 1.00 62.44 357 THR A C 1
ATOM 2476 O O . THR A 1 357 ? 6.869 15.833 -54.351 1.00 62.44 357 THR A O 1
ATOM 2479 N N . THR A 1 358 ? 7.630 13.833 -55.028 1.00 67.31 358 THR A N 1
ATOM 2480 C CA . THR A 1 358 ? 6.539 13.043 -54.449 1.00 67.31 358 THR A CA 1
ATOM 2481 C C . THR A 1 358 ? 6.875 12.688 -53.005 1.00 67.31 358 THR A C 1
ATOM 2483 O O . THR A 1 358 ? 7.984 12.228 -52.730 1.00 67.31 358 THR A O 1
ATOM 2486 N N . ALA A 1 359 ? 5.923 12.883 -52.091 1.00 66.75 359 ALA A N 1
ATOM 2487 C CA . ALA A 1 359 ? 6.092 12.539 -50.685 1.00 66.75 359 ALA A CA 1
ATOM 2488 C C . ALA A 1 359 ? 6.341 11.039 -50.508 1.00 66.75 359 ALA A C 1
ATOM 2490 O O . ALA A 1 359 ? 5.484 10.206 -50.803 1.00 66.75 359 ALA A O 1
ATOM 2491 N N . THR A 1 360 ? 7.525 10.709 -50.004 1.00 68.75 360 THR A N 1
ATOM 2492 C CA . THR A 1 360 ? 7.884 9.351 -49.617 1.00 68.75 360 THR A CA 1
ATOM 2493 C C . THR A 1 360 ? 7.343 9.108 -48.217 1.00 68.75 360 THR A C 1
ATOM 2495 O O . THR A 1 360 ? 7.691 9.820 -47.271 1.00 68.75 360 THR A O 1
ATOM 2498 N N . THR A 1 361 ? 6.458 8.121 -48.092 1.00 70.06 361 THR A N 1
ATOM 2499 C CA . THR A 1 361 ? 5.912 7.703 -46.797 1.00 70.06 361 THR A CA 1
ATOM 2500 C C . THR A 1 361 ? 6.905 6.788 -46.104 1.00 70.06 361 THR A C 1
ATOM 2502 O O . THR A 1 361 ? 7.511 5.926 -46.739 1.00 70.06 361 THR A O 1
ATOM 2505 N N . SER A 1 362 ? 7.079 6.968 -44.800 1.00 70.56 362 SER A N 1
ATOM 2506 C CA . SER A 1 362 ? 7.932 6.104 -44.002 1.00 70.56 362 SER A CA 1
ATOM 2507 C C . SER A 1 362 ? 7.431 4.657 -44.025 1.00 70.56 362 SER A C 1
ATOM 2509 O O . SER A 1 362 ? 6.289 4.393 -43.645 1.00 70.56 362 SER A O 1
ATOM 2511 N N . SER A 1 363 ? 8.288 3.715 -44.413 1.00 60.31 363 SER A N 1
ATOM 2512 C CA . SER A 1 363 ? 8.067 2.292 -44.159 1.00 60.31 363 SER A CA 1
ATOM 2513 C C . SER A 1 363 ? 8.503 1.937 -42.740 1.00 60.31 363 SER A C 1
ATOM 2515 O O . SER A 1 363 ? 9.447 2.510 -42.200 1.00 60.31 363 SER A O 1
ATOM 2517 N N . MET A 1 364 ? 7.831 0.969 -42.137 1.00 59.06 364 MET A N 1
ATOM 2518 C CA . MET A 1 364 ? 8.218 0.410 -40.848 1.00 59.06 364 MET A CA 1
ATOM 2519 C C . MET A 1 364 ? 9.232 -0.715 -41.071 1.00 59.06 364 MET A C 1
ATOM 2521 O O . MET A 1 364 ? 8.905 -1.690 -41.747 1.00 59.06 364 MET A O 1
ATOM 2525 N N . LYS A 1 365 ? 10.454 -0.597 -40.532 1.00 58.88 365 LYS A N 1
ATOM 2526 C CA . LYS A 1 365 ? 11.425 -1.705 -40.567 1.00 58.88 365 LYS A CA 1
ATOM 2527 C C . LYS A 1 365 ? 11.219 -2.593 -39.357 1.00 58.88 365 LYS A C 1
ATOM 2529 O O . LYS A 1 365 ? 11.396 -2.129 -38.235 1.00 58.88 365 LYS A O 1
ATOM 2534 N N . SER A 1 366 ? 10.867 -3.853 -39.607 1.00 63.53 366 SER A N 1
ATOM 2535 C CA . SER A 1 366 ? 10.715 -4.838 -38.544 1.00 63.53 366 SER A CA 1
ATOM 2536 C C . SER A 1 366 ? 12.061 -5.136 -37.890 1.00 63.53 366 SER A C 1
ATOM 2538 O O . SER A 1 366 ? 13.054 -5.386 -38.568 1.00 63.53 366 SER A O 1
ATOM 2540 N N . VAL A 1 367 ? 12.087 -5.184 -36.561 1.00 64.44 367 VAL A N 1
ATOM 2541 C CA . VAL A 1 367 ? 13.233 -5.692 -35.789 1.00 64.44 367 VAL A CA 1
ATOM 2542 C C . VAL A 1 367 ? 13.569 -7.143 -36.204 1.00 64.44 367 VAL A C 1
ATOM 2544 O O . VAL A 1 367 ? 14.724 -7.550 -36.131 1.00 64.44 367 VAL A O 1
ATOM 2547 N N . SER A 1 368 ? 12.602 -7.895 -36.751 1.00 64.75 368 SER A N 1
ATOM 2548 C CA . SER A 1 368 ? 12.811 -9.250 -37.296 1.00 64.75 368 SER A CA 1
ATOM 2549 C C . SER A 1 368 ? 13.726 -9.314 -38.529 1.00 64.75 368 SER A C 1
ATOM 2551 O O . SER A 1 368 ? 14.273 -10.373 -38.823 1.00 64.75 368 SER A O 1
ATOM 2553 N N . THR A 1 369 ? 13.942 -8.200 -39.241 1.00 68.62 369 THR A N 1
ATOM 2554 C CA . THR A 1 369 ? 14.802 -8.146 -40.439 1.00 68.62 369 THR A CA 1
ATOM 2555 C C . THR A 1 369 ? 16.221 -7.657 -40.134 1.00 68.62 369 THR A C 1
ATOM 2557 O O . THR A 1 369 ? 16.929 -7.214 -41.038 1.00 68.62 369 THR A O 1
ATOM 2560 N N . ILE A 1 370 ? 16.637 -7.664 -38.863 1.00 76.38 370 ILE A N 1
ATOM 2561 C CA . ILE A 1 370 ? 17.993 -7.275 -38.468 1.00 76.38 370 ILE A CA 1
ATOM 2562 C C . ILE A 1 370 ? 19.000 -8.335 -38.931 1.00 76.38 370 ILE A C 1
ATOM 2564 O O . ILE A 1 370 ? 18.937 -9.500 -38.535 1.00 76.38 370 ILE A O 1
ATOM 2568 N N . ASP A 1 371 ? 19.974 -7.892 -39.725 1.00 81.88 371 ASP A N 1
ATOM 2569 C CA . ASP A 1 371 ? 21.129 -8.688 -40.131 1.00 81.88 371 ASP A CA 1
ATOM 2570 C C . ASP A 1 371 ? 22.435 -7.984 -39.741 1.00 81.88 371 ASP A C 1
ATOM 2572 O O . ASP A 1 371 ? 22.748 -6.896 -40.230 1.00 81.88 371 ASP A O 1
ATOM 2576 N N . VAL A 1 372 ? 23.201 -8.619 -38.857 1.00 86.06 372 VAL A N 1
ATOM 2577 C CA . VAL A 1 372 ? 24.515 -8.181 -38.380 1.00 86.06 372 VAL A CA 1
ATOM 2578 C C . VAL A 1 372 ? 25.662 -8.979 -39.002 1.00 86.06 372 VAL A C 1
ATOM 2580 O O . VAL A 1 372 ? 26.806 -8.813 -38.593 1.00 86.06 372 VAL A O 1
ATOM 2583 N N . SER A 1 373 ? 25.415 -9.821 -40.009 1.00 85.44 373 SER A N 1
ATOM 2584 C CA . SER A 1 373 ? 26.451 -10.631 -40.674 1.00 85.44 373 SER A CA 1
ATOM 2585 C C . SER A 1 373 ? 27.536 -9.793 -41.374 1.00 85.44 373 SER A C 1
ATOM 2587 O O . SER A 1 373 ? 28.660 -10.257 -41.593 1.00 85.44 373 SER A O 1
ATOM 2589 N N . THR A 1 374 ? 27.245 -8.522 -41.663 1.00 80.81 374 THR A N 1
ATOM 2590 C CA . THR A 1 374 ? 28.177 -7.547 -42.240 1.00 80.81 374 THR A CA 1
ATOM 2591 C C . THR A 1 374 ? 28.393 -6.354 -41.297 1.00 80.81 374 THR A C 1
ATOM 2593 O O . THR A 1 374 ? 27.520 -6.017 -40.496 1.00 80.81 374 THR A O 1
ATOM 2596 N N . VAL A 1 375 ? 29.552 -5.674 -41.394 1.00 76.56 375 VAL A N 1
ATOM 2597 C CA . VAL A 1 375 ? 29.813 -4.428 -40.625 1.00 76.56 375 VAL A CA 1
ATOM 2598 C C . VAL A 1 375 ? 28.729 -3.390 -40.900 1.00 76.56 375 VAL A C 1
ATOM 2600 O O . VAL A 1 375 ? 28.251 -2.726 -39.990 1.00 76.56 375 VAL A O 1
ATOM 2603 N N . ASP A 1 376 ? 28.329 -3.273 -42.166 1.00 73.62 376 ASP A N 1
ATOM 2604 C CA . ASP A 1 376 ? 27.306 -2.321 -42.587 1.00 73.62 376 ASP A CA 1
ATOM 2605 C C . ASP A 1 376 ? 25.933 -2.679 -42.004 1.00 73.62 376 ASP A C 1
ATOM 2607 O O . ASP A 1 376 ? 25.253 -1.827 -41.433 1.00 73.62 376 ASP A O 1
ATOM 2611 N N . GLY A 1 377 ? 25.580 -3.967 -42.058 1.00 78.19 377 GLY A N 1
ATOM 2612 C CA . GLY A 1 377 ? 24.397 -4.525 -41.412 1.00 78.19 377 GLY A CA 1
ATOM 2613 C C . GLY A 1 377 ? 24.355 -4.243 -39.917 1.00 78.19 377 GLY A C 1
ATOM 2614 O O . GLY A 1 377 ? 23.344 -3.758 -39.421 1.00 78.19 377 GLY A O 1
ATOM 2615 N N . SER A 1 378 ? 25.483 -4.406 -39.227 1.00 83.06 378 SER A N 1
ATOM 2616 C CA . SER A 1 378 ? 25.614 -4.116 -37.794 1.00 83.06 378 SER A CA 1
ATOM 2617 C C . SER A 1 378 ? 25.379 -2.643 -37.465 1.00 83.06 378 SER A C 1
ATOM 2619 O O . SER A 1 378 ? 24.635 -2.326 -36.540 1.00 83.06 378 SER A O 1
ATOM 2621 N N . THR A 1 379 ? 25.939 -1.721 -38.251 1.00 77.00 379 THR A N 1
ATOM 2622 C CA . THR A 1 379 ? 25.720 -0.280 -38.052 1.00 77.00 379 THR A CA 1
ATOM 2623 C C . THR A 1 379 ? 24.258 0.114 -38.279 1.00 77.00 379 THR A C 1
ATOM 2625 O O . THR A 1 379 ? 23.721 0.944 -37.546 1.00 77.00 379 THR A O 1
ATOM 2628 N N . ARG A 1 380 ? 23.576 -0.497 -39.256 1.00 74.44 380 ARG A N 1
ATOM 2629 C CA . ARG A 1 380 ? 22.135 -0.279 -39.483 1.00 74.44 380 ARG A CA 1
ATOM 2630 C C . ARG A 1 380 ? 21.283 -0.913 -38.386 1.00 74.44 380 ARG A C 1
ATOM 2632 O O . ARG A 1 380 ? 20.323 -0.292 -37.937 1.00 74.44 380 ARG A O 1
ATOM 2639 N N . ALA A 1 381 ? 21.651 -2.109 -37.929 1.00 80.81 381 ALA A N 1
ATOM 2640 C CA . ALA A 1 381 ? 20.996 -2.797 -36.826 1.00 80.81 381 ALA A CA 1
ATOM 2641 C C . ALA A 1 381 ? 20.990 -1.928 -35.567 1.00 80.81 381 ALA A C 1
ATOM 2643 O O . ALA A 1 381 ? 19.937 -1.752 -34.965 1.00 80.81 381 ALA A O 1
ATOM 2644 N N . LEU A 1 382 ? 22.120 -1.293 -35.227 1.00 82.25 382 LEU A N 1
ATOM 2645 C CA . LEU A 1 382 ? 22.208 -0.378 -34.084 1.00 82.25 382 LEU A CA 1
ATOM 2646 C C . LEU A 1 382 ? 21.181 0.757 -34.154 1.00 82.25 382 LEU A C 1
ATOM 2648 O O . LEU A 1 382 ? 20.506 1.016 -33.162 1.00 82.25 382 LEU A O 1
ATOM 2652 N N . LYS A 1 383 ? 20.995 1.380 -35.325 1.00 74.75 383 LYS A N 1
ATOM 2653 C CA . LYS A 1 383 ? 19.991 2.444 -35.496 1.00 74.75 383 LYS A CA 1
ATOM 2654 C C . LYS A 1 383 ? 18.563 1.934 -35.284 1.00 74.75 383 LYS A C 1
ATOM 2656 O O . LYS A 1 383 ? 17.770 2.598 -34.622 1.00 74.75 383 LYS A O 1
ATOM 2661 N N . ILE A 1 384 ? 18.242 0.760 -35.834 1.00 75.44 384 ILE A N 1
ATOM 2662 C CA . ILE A 1 384 ? 16.920 0.131 -35.684 1.00 75.44 384 ILE A CA 1
ATOM 2663 C C . ILE A 1 384 ? 16.666 -0.215 -34.211 1.00 75.44 384 ILE A C 1
ATOM 2665 O O . ILE A 1 384 ? 15.585 0.052 -33.691 1.00 75.44 384 ILE A O 1
ATOM 2669 N N . ILE A 1 385 ? 17.669 -0.762 -33.520 1.00 81.50 385 ILE A N 1
ATOM 2670 C CA . ILE A 1 385 ? 17.568 -1.165 -32.114 1.00 81.50 385 ILE A CA 1
ATOM 2671 C C . ILE A 1 385 ? 17.445 0.047 -31.193 1.00 81.50 385 ILE A C 1
ATOM 2673 O O . ILE A 1 385 ? 16.602 0.032 -30.303 1.00 81.50 385 ILE A O 1
ATOM 2677 N N . ASP A 1 386 ? 18.236 1.102 -31.399 1.00 79.94 386 ASP A N 1
ATOM 2678 C CA . ASP A 1 386 ? 18.157 2.325 -30.590 1.00 79.94 386 ASP A CA 1
ATOM 2679 C C . ASP A 1 386 ? 16.767 2.969 -30.705 1.00 79.94 386 ASP A C 1
ATOM 2681 O O . ASP A 1 386 ? 16.184 3.422 -29.715 1.00 79.94 386 ASP A O 1
ATOM 2685 N N . ALA A 1 387 ? 16.190 2.943 -31.904 1.00 72.75 387 ALA A N 1
ATOM 2686 C CA . ALA A 1 387 ? 14.860 3.468 -32.151 1.00 72.75 387 ALA A CA 1
ATOM 2687 C C . ALA A 1 387 ? 13.750 2.557 -31.572 1.00 72.75 387 ALA A C 1
ATOM 2689 O O . ALA A 1 387 ? 12.803 3.059 -30.961 1.00 72.75 387 ALA A O 1
ATOM 2690 N N . ALA A 1 388 ? 13.912 1.229 -31.633 1.00 76.81 388 ALA A N 1
ATOM 2691 C CA . ALA A 1 388 ? 13.031 0.269 -30.961 1.00 76.81 388 ALA A CA 1
ATOM 2692 C C . ALA A 1 388 ? 13.094 0.383 -29.424 1.00 76.81 388 ALA A C 1
ATOM 2694 O O . ALA A 1 388 ? 12.060 0.369 -28.756 1.00 76.81 388 ALA A O 1
ATOM 2695 N N . LEU A 1 389 ? 14.289 0.563 -28.850 1.00 83.00 389 LEU A N 1
ATOM 2696 C CA . LEU A 1 389 ? 14.490 0.810 -27.419 1.00 83.00 389 LEU A CA 1
ATOM 2697 C C . LEU A 1 389 ? 13.810 2.107 -26.975 1.00 83.00 389 LEU A C 1
ATOM 2699 O O . LEU A 1 389 ? 13.177 2.135 -25.919 1.00 83.00 389 LEU A O 1
ATOM 2703 N N . SER A 1 390 ? 13.903 3.168 -27.781 1.00 79.75 390 SER A N 1
ATOM 2704 C CA . SER A 1 390 ? 13.196 4.426 -27.525 1.00 79.75 390 SER A CA 1
ATOM 2705 C C . SER A 1 390 ? 11.677 4.218 -27.479 1.00 79.75 390 SER A C 1
ATOM 2707 O O . SER A 1 390 ? 11.027 4.645 -26.523 1.00 79.75 390 SER A O 1
ATOM 2709 N N . ALA A 1 391 ? 11.118 3.476 -28.441 1.00 75.38 391 ALA A N 1
ATOM 2710 C CA . ALA A 1 391 ? 9.692 3.151 -28.473 1.00 75.38 391 ALA A CA 1
ATOM 2711 C C . ALA A 1 391 ? 9.247 2.320 -27.251 1.00 75.38 391 ALA A C 1
ATOM 2713 O O . ALA A 1 391 ? 8.252 2.655 -26.603 1.00 75.38 391 ALA A O 1
ATOM 2714 N N . VAL A 1 392 ? 10.012 1.285 -26.873 1.00 82.69 392 VAL A N 1
ATOM 2715 C CA . VAL A 1 392 ? 9.758 0.476 -25.664 1.00 82.69 392 VAL A CA 1
ATOM 2716 C C . VAL A 1 392 ? 9.777 1.348 -24.406 1.00 82.69 392 VAL A C 1
ATOM 2718 O O . VAL A 1 392 ? 8.867 1.263 -23.579 1.00 82.69 392 VAL A O 1
ATOM 2721 N N . ASN A 1 393 ? 10.769 2.228 -24.267 1.00 83.50 393 ASN A N 1
ATOM 2722 C CA . ASN A 1 393 ? 10.873 3.131 -23.122 1.00 83.50 393 ASN A CA 1
ATOM 2723 C C . ASN A 1 393 ? 9.719 4.144 -23.069 1.00 83.50 393 ASN A C 1
ATOM 2725 O O . ASN A 1 393 ? 9.162 4.371 -21.993 1.00 83.50 393 ASN A O 1
ATOM 2729 N N . GLY A 1 394 ? 9.311 4.707 -24.211 1.00 81.94 394 GLY A N 1
ATOM 2730 C CA . GLY A 1 394 ? 8.158 5.607 -24.301 1.00 81.94 394 GLY A CA 1
ATOM 2731 C C . GLY A 1 394 ? 6.848 4.932 -23.882 1.00 81.94 394 GLY A C 1
ATOM 2732 O O . GLY A 1 394 ? 6.038 5.515 -23.152 1.00 81.94 394 GLY A O 1
ATOM 2733 N N . GLN A 1 395 ? 6.664 3.666 -24.259 1.00 80.94 395 GLN A N 1
ATOM 2734 C CA . GLN A 1 395 ? 5.492 2.900 -23.848 1.00 80.94 395 GLN A CA 1
ATOM 2735 C C . GLN A 1 395 ? 5.520 2.550 -22.354 1.00 80.94 395 GLN A C 1
ATOM 2737 O O . GLN A 1 395 ? 4.505 2.703 -21.672 1.00 80.94 395 GLN A O 1
ATOM 2742 N N . ARG A 1 396 ? 6.677 2.146 -21.809 1.00 86.75 396 ARG A N 1
ATOM 2743 C CA . ARG A 1 396 ? 6.844 1.909 -20.362 1.00 86.75 396 ARG A CA 1
ATOM 2744 C C . ARG A 1 396 ? 6.552 3.165 -19.546 1.00 86.75 396 ARG A C 1
ATOM 2746 O O . ARG A 1 396 ? 5.851 3.086 -18.541 1.00 86.75 396 ARG A O 1
ATOM 2753 N N . ALA A 1 397 ? 7.006 4.329 -20.012 1.00 85.75 397 ALA A N 1
ATOM 2754 C CA . ALA A 1 397 ? 6.683 5.609 -19.388 1.00 85.75 397 ALA A CA 1
ATOM 2755 C C . ALA A 1 397 ? 5.168 5.886 -19.397 1.00 85.75 397 ALA A C 1
ATOM 2757 O O . ALA A 1 397 ? 4.611 6.321 -18.390 1.00 85.75 397 ALA A O 1
ATOM 2758 N N . SER A 1 398 ? 4.486 5.573 -20.502 1.00 84.06 398 SER A N 1
ATOM 2759 C CA . SER A 1 398 ? 3.031 5.735 -20.622 1.00 84.06 398 SER A CA 1
ATOM 2760 C C . SER A 1 398 ? 2.260 4.813 -19.670 1.00 84.06 398 SER A C 1
ATOM 2762 O O . SER A 1 398 ? 1.338 5.271 -18.993 1.00 84.06 398 SER A O 1
ATOM 2764 N N . PHE A 1 399 ? 2.657 3.540 -19.551 1.00 86.12 399 PHE A N 1
ATOM 2765 C CA . PHE A 1 399 ? 2.067 2.613 -18.579 1.00 86.12 399 PHE A CA 1
ATOM 2766 C C . PHE A 1 399 ? 2.362 3.021 -17.132 1.00 86.12 399 PHE A C 1
ATOM 2768 O O . PHE A 1 399 ? 1.469 2.928 -16.294 1.00 86.12 399 PHE A O 1
ATOM 2775 N N . GLY A 1 400 ? 3.560 3.532 -16.836 1.00 88.12 400 GLY A N 1
ATOM 2776 C CA . GLY A 1 400 ? 3.890 4.083 -15.519 1.00 88.12 400 GLY A CA 1
ATOM 2777 C C . GLY A 1 400 ? 3.015 5.286 -15.152 1.00 88.12 400 GLY A C 1
ATOM 2778 O O . GLY A 1 400 ? 2.427 5.324 -14.075 1.00 88.12 400 GLY A O 1
ATOM 2779 N N . ALA A 1 401 ? 2.833 6.233 -16.078 1.00 85.81 401 ALA A N 1
ATOM 2780 C CA . ALA A 1 401 ? 1.945 7.380 -15.870 1.00 85.81 401 ALA A CA 1
ATOM 2781 C C . ALA A 1 401 ? 0.480 6.956 -15.655 1.00 85.81 401 ALA A C 1
ATOM 2783 O O . ALA A 1 401 ? -0.234 7.534 -14.831 1.00 85.81 401 ALA A O 1
ATOM 2784 N N . LEU A 1 402 ? 0.027 5.932 -16.382 1.00 84.19 402 LEU A N 1
ATOM 2785 C CA . LEU A 1 402 ? -1.316 5.376 -16.252 1.00 84.19 402 LEU A CA 1
ATOM 2786 C C . LEU A 1 402 ? -1.514 4.667 -14.900 1.00 84.19 402 LEU A C 1
ATOM 2788 O O . LEU A 1 402 ? -2.558 4.859 -14.276 1.00 84.19 402 LEU A O 1
ATOM 2792 N N . GLN A 1 403 ? -0.500 3.950 -14.401 1.00 89.19 403 GLN A N 1
ATOM 2793 C CA . GLN A 1 403 ? -0.490 3.384 -13.045 1.00 89.19 403 GLN A CA 1
ATOM 2794 C C . GLN A 1 403 ? -0.631 4.481 -11.983 1.00 89.19 403 GLN A C 1
ATOM 2796 O O . GLN A 1 403 ? -1.575 4.436 -11.195 1.00 89.19 403 GLN A O 1
ATOM 2801 N N . SER A 1 404 ? 0.198 5.531 -12.021 1.00 89.94 404 SER A N 1
ATOM 2802 C CA . SER A 1 404 ? 0.105 6.645 -11.060 1.00 89.94 404 SER A CA 1
ATOM 2803 C C . SER A 1 404 ? -1.252 7.357 -11.106 1.00 89.94 404 SER A C 1
ATOM 2805 O O . SER A 1 404 ? -1.795 7.787 -10.081 1.00 89.94 404 SER A O 1
ATOM 2807 N N . ARG A 1 405 ? -1.848 7.464 -12.301 1.00 89.50 405 ARG A N 1
ATOM 2808 C CA . ARG A 1 405 ? -3.194 8.021 -12.466 1.00 89.50 405 ARG A CA 1
ATOM 2809 C C . ARG A 1 405 ? -4.260 7.127 -11.828 1.00 89.50 405 ARG A C 1
ATOM 2811 O O . ARG A 1 405 ? -5.169 7.663 -11.191 1.00 89.50 405 ARG A O 1
ATOM 2818 N N . PHE A 1 406 ? -4.169 5.804 -11.972 1.00 87.81 406 PHE A N 1
ATOM 2819 C CA . PHE A 1 406 ? -5.090 4.875 -11.313 1.00 87.81 406 PHE A CA 1
ATOM 2820 C C . PHE A 1 406 ? -4.915 4.853 -9.795 1.00 87.81 406 PHE A C 1
ATOM 2822 O O . PHE A 1 406 ? -5.921 4.893 -9.094 1.00 87.81 406 PHE A O 1
ATOM 2829 N N . GLU A 1 407 ? -3.688 4.887 -9.274 1.00 92.56 407 GLU A N 1
ATOM 2830 C CA . GLU A 1 407 ? -3.425 4.984 -7.830 1.00 92.56 407 GLU A CA 1
ATOM 2831 C C . GLU A 1 407 ? -4.067 6.240 -7.226 1.00 92.56 407 GLU A C 1
ATOM 2833 O O . GLU A 1 407 ? -4.799 6.168 -6.235 1.00 92.56 407 GLU A O 1
ATOM 2838 N N . THR A 1 408 ? -3.884 7.388 -7.885 1.00 93.38 408 THR A N 1
ATOM 2839 C CA . THR A 1 408 ? -4.508 8.654 -7.469 1.00 93.38 408 THR A CA 1
ATOM 2840 C C . THR A 1 408 ? -6.037 8.580 -7.551 1.00 93.38 408 THR A C 1
ATOM 2842 O O . THR A 1 408 ? -6.742 9.065 -6.663 1.00 93.38 408 THR A O 1
ATOM 2845 N N . ALA A 1 409 ? -6.582 7.959 -8.602 1.00 87.88 409 ALA A N 1
ATOM 2846 C CA . ALA A 1 409 ? -8.023 7.771 -8.744 1.00 87.88 409 ALA A CA 1
ATOM 2847 C C . ALA A 1 409 ? -8.596 6.863 -7.642 1.00 87.88 409 ALA A C 1
ATOM 2849 O O . ALA A 1 409 ? -9.639 7.189 -7.080 1.00 87.88 409 ALA A O 1
ATOM 2850 N N . ILE A 1 410 ? -7.909 5.772 -7.291 1.00 91.94 410 ILE A N 1
ATOM 2851 C CA . ILE A 1 410 ? -8.300 4.857 -6.209 1.00 91.94 410 ILE A CA 1
ATOM 2852 C C . ILE A 1 410 ? -8.291 5.584 -4.865 1.00 91.94 410 ILE A C 1
ATOM 2854 O O . ILE A 1 410 ? -9.265 5.478 -4.120 1.00 91.94 410 ILE A O 1
ATOM 2858 N N . ALA A 1 411 ? -7.246 6.363 -4.569 1.00 92.88 411 ALA A N 1
ATOM 2859 C CA . ALA A 1 411 ? -7.180 7.157 -3.344 1.00 92.88 411 ALA A CA 1
ATOM 2860 C C . ALA A 1 411 ? -8.388 8.105 -3.228 1.00 92.88 411 ALA A C 1
ATOM 2862 O O . ALA A 1 411 ? -9.099 8.088 -2.223 1.00 92.88 411 ALA A O 1
ATOM 2863 N N . ASN A 1 412 ? -8.700 8.843 -4.299 1.00 93.00 412 ASN A N 1
ATOM 2864 C CA . ASN A 1 412 ? -9.857 9.742 -4.341 1.00 93.00 412 ASN A CA 1
ATOM 2865 C C . ASN A 1 412 ? -11.202 9.006 -4.209 1.00 93.00 412 ASN A C 1
ATOM 2867 O O . ASN A 1 412 ? -12.110 9.489 -3.523 1.00 93.00 412 ASN A O 1
ATOM 2871 N N . LEU A 1 413 ? -11.348 7.844 -4.854 1.00 92.12 413 LEU A N 1
ATOM 2872 C CA . LEU A 1 413 ? -12.545 7.004 -4.761 1.00 92.12 413 LEU A CA 1
ATOM 2873 C C . LEU A 1 413 ? -12.744 6.467 -3.340 1.00 92.12 413 LEU A C 1
ATOM 2875 O O . LEU A 1 413 ? -13.867 6.499 -2.839 1.00 92.12 413 LEU A O 1
ATOM 2879 N N . ASN A 1 414 ? -11.674 6.036 -2.672 1.00 92.06 414 ASN A N 1
ATOM 2880 C CA . ASN A 1 414 ? -11.720 5.542 -1.297 1.00 92.06 414 ASN A CA 1
ATOM 2881 C C . ASN A 1 414 ? -12.096 6.654 -0.315 1.00 92.06 414 ASN A C 1
ATOM 2883 O O . ASN A 1 414 ? -13.027 6.473 0.467 1.00 92.06 414 ASN A O 1
ATOM 2887 N N . THR A 1 415 ? -11.470 7.831 -0.413 1.00 93.81 415 THR A N 1
ATOM 2888 C CA . THR A 1 415 ? -11.840 8.995 0.409 1.00 93.81 415 THR A CA 1
ATOM 2889 C C . THR A 1 415 ? -13.293 9.411 0.173 1.00 93.81 415 THR A C 1
ATOM 2891 O O . THR A 1 415 ? -14.028 9.709 1.115 1.00 93.81 415 THR A O 1
ATOM 2894 N N . SER A 1 416 ? -13.759 9.395 -1.078 1.00 91.19 416 SER A N 1
ATOM 2895 C CA . SER A 1 416 ? -15.160 9.698 -1.397 1.00 91.19 416 SER A CA 1
ATOM 2896 C C . SER A 1 416 ? -16.119 8.638 -0.842 1.00 91.19 416 SER A C 1
ATOM 2898 O O . SER A 1 416 ? -17.177 8.985 -0.317 1.00 91.19 416 SER A O 1
ATOM 2900 N N . SER A 1 417 ? -15.743 7.356 -0.900 1.00 94.56 417 SER A N 1
ATOM 2901 C CA . SER A 1 417 ? -16.499 6.232 -0.331 1.00 94.56 417 SER A CA 1
ATOM 2902 C C . SER A 1 417 ? -16.595 6.316 1.196 1.00 94.56 417 SER A C 1
ATOM 2904 O O . SER A 1 417 ? -17.678 6.122 1.755 1.00 94.56 417 SER A O 1
ATOM 2906 N N . GLU A 1 418 ? -15.510 6.695 1.872 1.00 94.50 418 GLU A N 1
ATOM 2907 C CA . GLU A 1 418 ? -15.467 6.924 3.319 1.00 94.50 418 GLU A CA 1
ATOM 2908 C C . GLU A 1 418 ? -16.355 8.106 3.727 1.00 94.50 418 GLU A C 1
ATOM 2910 O O . GLU A 1 418 ? -17.239 7.957 4.574 1.00 94.50 418 GLU A O 1
ATOM 2915 N N . ASN A 1 419 ? -16.214 9.254 3.057 1.00 93.69 419 ASN A N 1
ATOM 2916 C CA . ASN A 1 419 ? -17.037 10.440 3.308 1.00 93.69 419 ASN A CA 1
ATOM 2917 C C . ASN A 1 419 ? -18.533 10.165 3.097 1.00 93.69 419 ASN A C 1
ATOM 2919 O O . ASN A 1 419 ? -19.384 10.630 3.868 1.00 93.69 419 ASN A O 1
ATOM 2923 N N . MET A 1 420 ? -18.864 9.388 2.063 1.00 93.12 420 MET A N 1
ATOM 2924 C CA . MET A 1 420 ? -20.235 8.987 1.771 1.00 93.12 420 MET A CA 1
ATOM 2925 C C . MET A 1 420 ? -20.766 7.990 2.805 1.00 93.12 420 MET A C 1
ATOM 2927 O O . MET A 1 420 ? -21.918 8.097 3.223 1.00 93.12 420 MET A O 1
ATOM 2931 N N . SER A 1 421 ? -19.927 7.061 3.268 1.00 94.12 421 SER A N 1
ATOM 2932 C CA . SER A 1 421 ? -20.273 6.097 4.319 1.00 94.12 421 SER A CA 1
ATOM 2933 C C . SER A 1 421 ? -20.508 6.789 5.660 1.00 94.12 421 SER A C 1
ATOM 2935 O O . SER A 1 421 ? -21.523 6.529 6.301 1.00 94.12 421 SER A O 1
ATOM 2937 N N . ALA A 1 422 ? -19.654 7.741 6.041 1.00 94.75 422 ALA A N 1
ATOM 2938 C CA . ALA A 1 422 ? -19.835 8.556 7.241 1.00 94.75 422 ALA A CA 1
ATOM 2939 C C . ALA A 1 422 ? -21.107 9.418 7.159 1.00 94.75 422 ALA A C 1
ATOM 2941 O O . ALA A 1 422 ? -21.844 9.558 8.136 1.00 94.75 422 ALA A O 1
ATOM 2942 N N . SER A 1 423 ? -21.402 9.977 5.980 1.00 94.00 423 SER A N 1
ATOM 2943 C CA . SER A 1 423 ? -22.632 10.746 5.752 1.00 94.00 423 SER A CA 1
ATOM 2944 C C . SER A 1 423 ? -23.882 9.871 5.803 1.00 94.00 423 SER A C 1
ATOM 2946 O O . SER A 1 423 ? -24.878 10.287 6.389 1.00 94.00 423 SER A O 1
ATOM 2948 N N . ARG A 1 424 ? -23.827 8.649 5.257 1.00 94.56 424 ARG A N 1
ATOM 2949 C CA . ARG A 1 424 ? -24.909 7.664 5.376 1.00 94.56 424 ARG A CA 1
ATOM 2950 C C . ARG A 1 424 ? -25.120 7.247 6.830 1.00 94.56 424 ARG A C 1
ATOM 2952 O O . ARG A 1 424 ? -26.257 7.255 7.282 1.00 94.56 424 ARG A O 1
ATOM 2959 N N . SER A 1 425 ? -24.043 6.958 7.559 1.00 94.75 425 SER A N 1
ATOM 2960 C CA . SER A 1 425 ? -24.085 6.550 8.967 1.00 94.75 425 SER A CA 1
ATOM 2961 C C . SER A 1 425 ? -24.793 7.590 9.839 1.00 94.75 425 SER A C 1
ATOM 2963 O O . SER A 1 425 ? -25.736 7.258 10.548 1.00 94.75 425 SER A O 1
ATOM 2965 N N . ARG A 1 426 ? -24.472 8.883 9.679 1.00 92.00 426 ARG A N 1
ATOM 2966 C CA . ARG A 1 426 ? -25.167 9.973 10.394 1.00 92.00 426 ARG A CA 1
ATOM 2967 C C . ARG A 1 426 ? -26.674 10.050 10.124 1.00 92.00 426 ARG A C 1
ATOM 2969 O O . ARG A 1 426 ? -27.413 10.556 10.963 1.00 92.00 426 ARG A O 1
ATOM 2976 N N . ILE A 1 427 ? -27.127 9.623 8.946 1.00 90.94 427 ILE A N 1
ATOM 2977 C CA . ILE A 1 427 ? -28.543 9.681 8.561 1.00 90.94 427 ILE A CA 1
ATOM 2978 C C . ILE A 1 427 ? -29.272 8.417 9.019 1.00 90.94 427 ILE A C 1
ATOM 2980 O O . ILE A 1 427 ? -30.381 8.512 9.553 1.00 90.94 427 ILE A O 1
ATOM 2984 N N . GLN A 1 428 ? -28.669 7.253 8.790 1.00 91.88 428 GLN A N 1
ATOM 2985 C CA . GLN A 1 428 ? -29.339 5.962 8.868 1.00 91.88 428 GLN A CA 1
ATOM 2986 C C . GLN A 1 428 ? -29.105 5.234 10.194 1.00 91.88 428 GLN A C 1
ATOM 2988 O O . GLN A 1 428 ? -30.027 4.564 10.660 1.00 91.88 428 GLN A O 1
ATOM 2993 N N . ASP A 1 429 ? -27.931 5.373 10.808 1.00 93.88 429 ASP A N 1
ATOM 2994 C CA . ASP A 1 429 ? -27.551 4.595 11.987 1.00 93.88 429 ASP A CA 1
ATOM 2995 C C . ASP A 1 429 ? -28.141 5.208 13.264 1.00 93.88 429 ASP A C 1
ATOM 2997 O O . ASP A 1 429 ? -28.357 6.419 13.373 1.00 93.88 429 ASP A O 1
ATOM 3001 N N . ALA A 1 430 ? -28.454 4.349 14.232 1.00 89.69 430 ALA A N 1
ATOM 3002 C CA . ALA A 1 430 ? -28.928 4.760 15.544 1.00 89.69 430 ALA A CA 1
ATOM 3003 C C . ALA A 1 430 ? -27.750 4.987 16.498 1.00 89.69 430 ALA A C 1
ATOM 3005 O O . ALA A 1 430 ? -26.870 4.139 16.635 1.00 89.69 430 ALA A O 1
ATOM 3006 N N . ASP A 1 431 ? -27.776 6.103 17.227 1.00 91.69 431 ASP A N 1
ATOM 3007 C CA . ASP A 1 431 ? -26.878 6.304 18.363 1.00 91.69 431 ASP A CA 1
ATOM 3008 C C . ASP A 1 431 ? -27.328 5.407 19.523 1.00 91.69 431 ASP A C 1
ATOM 3010 O O . ASP A 1 431 ? -28.373 5.632 20.144 1.00 91.69 431 ASP A O 1
ATOM 3014 N N . PHE A 1 432 ? -26.519 4.389 19.819 1.00 87.25 432 PHE A N 1
ATOM 3015 C CA . PHE A 1 432 ? -26.788 3.421 20.875 1.00 87.25 432 PHE A CA 1
ATOM 3016 C C . PHE A 1 432 ? -26.971 4.082 22.246 1.00 87.25 432 PHE A C 1
ATOM 3018 O O . PHE A 1 432 ? -27.824 3.645 23.019 1.00 87.25 432 PHE A O 1
ATOM 3025 N N . ALA A 1 433 ? -26.220 5.142 22.561 1.00 86.06 433 ALA A N 1
ATOM 3026 C CA . ALA A 1 433 ? -26.337 5.828 23.844 1.00 86.06 433 ALA A CA 1
ATOM 3027 C C . ALA A 1 433 ? -27.696 6.530 23.966 1.00 86.06 433 ALA A C 1
ATOM 3029 O O . ALA A 1 433 ? -28.378 6.407 24.987 1.00 86.06 433 ALA A O 1
ATOM 3030 N N . SER A 1 434 ? -28.121 7.208 22.896 1.00 88.31 434 SER A N 1
ATOM 3031 C CA . SER A 1 434 ? -29.420 7.882 22.841 1.00 88.31 434 SER A CA 1
ATOM 3032 C C . SER A 1 434 ? -30.585 6.888 22.873 1.00 88.31 434 SER A C 1
ATOM 3034 O O . SER A 1 434 ? -31.504 7.036 23.681 1.00 88.31 434 SER A O 1
ATOM 3036 N N . GLU A 1 435 ? -30.540 5.825 22.063 1.00 89.38 435 GLU A N 1
ATOM 3037 C CA . GLU A 1 435 ? -31.623 4.834 22.020 1.00 89.38 435 GLU A CA 1
ATOM 3038 C C . GLU A 1 435 ? -31.688 3.971 23.287 1.00 89.38 435 GLU A C 1
ATOM 3040 O O . GLU A 1 435 ? -32.783 3.630 23.728 1.00 89.38 435 GLU A O 1
ATOM 3045 N N . THR A 1 436 ? -30.564 3.698 23.957 1.00 85.69 436 THR A N 1
ATOM 3046 C CA . THR A 1 436 ? -30.564 3.024 25.271 1.00 85.69 436 THR A CA 1
ATOM 3047 C C . THR A 1 436 ? -31.166 3.916 26.358 1.00 85.69 436 THR A C 1
ATOM 3049 O O . THR A 1 436 ? -31.900 3.431 27.225 1.00 85.69 436 THR A O 1
ATOM 3052 N N . ALA A 1 437 ? -30.917 5.228 26.308 1.00 87.56 437 ALA A N 1
ATOM 3053 C CA . ALA A 1 437 ? -31.548 6.188 27.209 1.00 87.56 437 ALA A CA 1
ATOM 3054 C C . ALA A 1 437 ? -33.061 6.302 26.952 1.00 87.56 437 ALA A C 1
ATOM 3056 O O . ALA A 1 437 ? -33.845 6.311 27.904 1.00 87.56 437 ALA A O 1
ATOM 3057 N N . ASN A 1 438 ? -33.486 6.329 25.685 1.00 85.38 438 ASN A N 1
ATOM 3058 C CA . ASN A 1 438 ? -34.903 6.327 25.309 1.00 85.38 438 ASN A CA 1
ATOM 3059 C C . ASN A 1 438 ? -35.598 5.019 25.703 1.00 85.38 438 ASN A C 1
ATOM 3061 O O . ASN A 1 438 ? -36.695 5.069 26.258 1.00 85.38 438 ASN A O 1
ATOM 3065 N N . LEU A 1 439 ? -34.943 3.870 25.505 1.00 87.50 439 LEU A N 1
ATOM 3066 C CA . LEU A 1 439 ? -35.423 2.562 25.945 1.00 87.50 439 LEU A CA 1
ATOM 3067 C C . LEU A 1 439 ? -35.611 2.538 27.462 1.00 87.50 439 LEU A C 1
ATOM 3069 O O . LEU A 1 439 ? -36.687 2.194 27.942 1.00 87.50 439 LEU A O 1
ATOM 3073 N N . SER A 1 440 ? -34.592 2.959 28.212 1.00 86.81 440 SER A N 1
ATOM 3074 C CA . SER A 1 440 ? -34.637 3.001 29.677 1.00 86.81 440 SER A CA 1
ATOM 3075 C C . SER A 1 440 ? -35.746 3.935 30.167 1.00 86.81 440 SER A C 1
ATOM 3077 O O . SER A 1 440 ? -36.533 3.567 31.036 1.00 86.81 440 SER A O 1
ATOM 3079 N N . ARG A 1 441 ? -35.885 5.121 29.558 1.00 86.81 441 ARG A N 1
ATOM 3080 C CA . ARG A 1 441 ? -36.982 6.056 29.845 1.00 86.81 441 ARG A CA 1
ATOM 3081 C C . ARG A 1 441 ? -38.346 5.418 29.570 1.00 86.81 441 ARG A C 1
ATOM 3083 O O . ARG A 1 441 ? -39.241 5.535 30.400 1.00 86.81 441 ARG A O 1
ATOM 3090 N N . ALA A 1 442 ? -38.511 4.751 28.429 1.00 85.50 442 ALA A N 1
ATOM 3091 C CA . ALA A 1 442 ? -39.765 4.109 28.046 1.00 85.50 442 ALA A CA 1
ATOM 3092 C C . ALA A 1 442 ? -40.115 2.921 28.960 1.00 85.50 442 ALA A C 1
ATOM 3094 O O . ALA A 1 442 ? -41.277 2.774 29.333 1.00 85.50 442 ALA A O 1
ATOM 3095 N N . GLN A 1 443 ? -39.127 2.128 29.391 1.00 84.50 443 GLN A N 1
ATOM 3096 C CA . GLN A 1 443 ? -39.300 1.047 30.369 1.00 84.50 443 GLN A CA 1
ATOM 3097 C C . GLN A 1 443 ? -39.715 1.585 31.741 1.00 84.50 443 GLN A C 1
ATOM 3099 O O . GLN A 1 443 ? -40.657 1.071 32.338 1.00 84.50 443 GLN A O 1
ATOM 3104 N N . ILE A 1 444 ? -39.073 2.657 32.217 1.00 83.31 444 ILE A N 1
ATOM 3105 C CA . ILE A 1 444 ? -39.438 3.314 33.480 1.00 83.31 444 ILE A CA 1
ATOM 3106 C C . ILE A 1 444 ? -40.861 3.877 33.398 1.00 83.31 444 ILE A C 1
ATOM 3108 O O . ILE A 1 444 ? -41.640 3.690 34.325 1.00 83.31 444 ILE A O 1
ATOM 3112 N N . LEU A 1 445 ? -41.239 4.517 32.288 1.00 79.88 445 LEU A N 1
ATOM 3113 C CA . LEU A 1 445 ? -42.599 5.030 32.084 1.00 79.88 445 LEU A CA 1
ATOM 3114 C C . LEU A 1 445 ? -43.644 3.911 31.989 1.00 79.88 445 LEU A C 1
ATOM 3116 O O . LEU A 1 445 ? -44.746 4.068 32.507 1.00 79.88 445 LEU A O 1
ATOM 3120 N N . GLN A 1 446 ? -43.309 2.771 31.382 1.00 79.56 446 GLN A N 1
ATOM 3121 C CA . GLN A 1 446 ? -44.177 1.593 31.350 1.00 79.56 446 GLN A CA 1
ATOM 3122 C C . GLN A 1 446 ? -44.360 1.000 32.756 1.00 79.56 446 GLN A C 1
ATOM 3124 O O . GLN A 1 446 ? -45.483 0.696 33.162 1.00 79.56 446 GLN A O 1
ATOM 3129 N N . GLN A 1 447 ? -43.276 0.873 33.526 1.00 79.06 447 GLN A N 1
ATOM 3130 C CA . GLN A 1 447 ? -43.313 0.404 34.913 1.00 79.06 447 GLN A CA 1
ATOM 3131 C C . GLN A 1 447 ? -44.060 1.386 35.826 1.00 79.06 447 GLN A C 1
ATOM 3133 O O . GLN A 1 447 ? -44.843 0.963 36.668 1.00 79.06 447 GLN A O 1
ATOM 3138 N N . ALA A 1 448 ? -43.895 2.694 35.627 1.00 71.69 448 ALA A N 1
ATOM 3139 C CA . ALA A 1 448 ? -44.626 3.724 36.360 1.00 71.69 448 ALA A CA 1
ATOM 3140 C C . ALA A 1 448 ? -46.116 3.753 35.982 1.00 71.69 448 ALA A C 1
ATOM 3142 O O . ALA A 1 448 ? -46.965 3.845 36.861 1.00 71.69 448 ALA A O 1
ATOM 3143 N N . GLY A 1 449 ? -46.452 3.620 34.696 1.00 66.44 449 GLY A N 1
ATOM 3144 C CA . GLY A 1 449 ? -47.836 3.580 34.215 1.00 66.44 449 GLY A CA 1
ATOM 3145 C C . GLY A 1 449 ? -48.594 2.324 34.653 1.00 66.44 449 GLY A C 1
ATOM 3146 O O . GLY A 1 449 ? -49.792 2.396 34.914 1.00 66.44 449 GLY A O 1
ATOM 3147 N N . THR A 1 450 ? -47.900 1.191 34.790 1.00 68.69 450 THR A N 1
ATOM 3148 C CA . THR A 1 450 ? -48.458 -0.045 35.370 1.00 68.69 450 THR A CA 1
ATOM 3149 C C . THR A 1 450 ? -48.546 0.025 36.898 1.00 68.69 450 THR A C 1
ATOM 3151 O O . THR A 1 450 ? -49.550 -0.401 37.463 1.00 68.69 450 THR A O 1
ATOM 3154 N N . ALA A 1 451 ? -47.566 0.638 37.572 1.00 53.16 451 ALA A N 1
ATOM 3155 C CA . ALA A 1 451 ? -47.574 0.848 39.023 1.00 53.16 451 ALA A CA 1
ATOM 3156 C C . ALA A 1 451 ? -48.614 1.885 39.491 1.00 53.16 451 ALA A C 1
ATOM 3158 O O . ALA A 1 451 ? -49.212 1.703 40.544 1.00 53.16 451 ALA A O 1
ATOM 3159 N N . MET A 1 452 ? -48.901 2.925 38.699 1.00 53.56 452 MET A N 1
ATOM 3160 C CA . MET A 1 452 ? -49.994 3.883 38.951 1.00 53.56 452 MET A CA 1
ATOM 3161 C C . MET A 1 452 ? -51.392 3.233 38.925 1.00 53.56 452 MET A C 1
ATOM 3163 O O . MET A 1 452 ? -52.359 3.851 39.366 1.00 53.56 452 MET A O 1
ATOM 3167 N N . GLY A 1 453 ? -51.510 2.003 38.411 1.00 47.28 453 GLY A N 1
ATOM 3168 C CA . GLY A 1 453 ? -52.731 1.198 38.437 1.00 47.28 453 GLY A CA 1
ATOM 3169 C C . GLY A 1 453 ? -52.905 0.313 39.681 1.00 47.28 453 GLY A C 1
ATOM 3170 O O . GLY A 1 453 ? -53.924 -0.368 39.771 1.00 47.28 453 GLY A O 1
ATOM 3171 N N . LEU A 1 454 ? -51.954 0.297 40.626 1.00 38.03 454 LEU A N 1
ATOM 3172 C CA . LEU A 1 454 ? -51.976 -0.548 41.832 1.00 38.03 454 LEU A CA 1
ATOM 3173 C C . LEU A 1 454 ? -52.026 0.295 43.127 1.00 38.03 454 LEU A C 1
ATOM 3175 O O . LEU A 1 454 ? -51.579 1.444 43.119 1.00 38.03 454 LEU A O 1
ATOM 3179 N N . PRO A 1 455 ? -52.564 -0.236 44.250 1.00 36.69 455 PRO A N 1
ATOM 3180 C CA . PRO A 1 455 ? -52.653 0.501 45.509 1.00 36.69 455 PRO A CA 1
ATOM 3181 C C . PRO A 1 455 ? -51.265 0.889 46.028 1.00 36.69 455 PRO A C 1
ATOM 3183 O O . PRO A 1 455 ? -50.378 0.055 46.185 1.00 36.69 455 PRO A O 1
ATOM 3186 N N . MET A 1 456 ? -51.100 2.181 46.298 1.00 32.88 456 MET A N 1
ATOM 3187 C CA . MET A 1 456 ? -49.859 2.835 46.697 1.00 32.88 456 MET A CA 1
ATOM 3188 C C . MET A 1 456 ? -49.646 2.685 48.213 1.00 32.88 456 MET A C 1
ATOM 3190 O O . MET A 1 456 ? -49.886 3.613 48.976 1.00 32.88 456 MET A O 1
ATOM 3194 N N . SER A 1 457 ? -49.242 1.500 48.664 1.00 34.69 457 SER A N 1
ATOM 3195 C CA . SER A 1 457 ? -48.720 1.280 50.017 1.00 34.69 457 SER A CA 1
ATOM 3196 C C . SER A 1 457 ? -47.491 0.387 49.898 1.00 34.69 457 SER A C 1
ATOM 3198 O O . SER A 1 457 ? -47.575 -0.670 49.290 1.00 34.69 457 SER A O 1
ATOM 3200 N N . GLU A 1 458 ? -46.369 0.847 50.453 1.00 37.16 458 GLU A N 1
ATOM 3201 C CA . GLU A 1 458 ? -45.065 0.163 50.535 1.00 37.16 458 GLU A CA 1
ATOM 3202 C C . GLU A 1 458 ? -44.202 0.125 49.259 1.00 37.16 458 GLU A C 1
ATOM 3204 O O . GLU A 1 458 ? -44.130 -0.870 48.546 1.00 37.16 458 GLU A O 1
ATOM 3209 N N . ARG A 1 459 ? -43.414 1.189 49.039 1.00 36.53 459 ARG A N 1
ATOM 3210 C CA . ARG A 1 459 ? -42.012 1.052 48.596 1.00 36.53 459 ARG A CA 1
ATOM 3211 C C . ARG A 1 459 ? -41.163 2.170 49.191 1.00 36.53 459 ARG A C 1
ATOM 3213 O O . ARG A 1 459 ? -41.305 3.328 48.804 1.00 36.53 459 ARG A O 1
ATOM 3220 N N . GLN A 1 460 ? -40.251 1.815 50.090 1.00 34.53 460 GLN A N 1
ATOM 3221 C CA . GLN A 1 460 ? -39.061 2.620 50.351 1.00 34.53 460 GLN A CA 1
ATOM 3222 C C . GLN A 1 460 ? -38.123 2.460 49.142 1.00 34.53 460 GLN A C 1
ATOM 3224 O O . GLN A 1 460 ? -37.789 1.345 48.751 1.00 34.53 460 GLN A O 1
ATOM 3229 N N . GLN A 1 461 ? -37.763 3.565 48.487 1.00 37.97 461 GLN A N 1
ATOM 3230 C CA . GLN A 1 461 ? -36.723 3.588 47.456 1.00 37.97 461 GLN A CA 1
ATOM 3231 C C . GLN A 1 461 ? -35.364 3.705 48.150 1.00 37.97 461 GLN A C 1
ATOM 3233 O O . GLN A 1 461 ? -35.009 4.790 48.607 1.00 37.97 461 GLN A O 1
ATOM 3238 N N . GLU A 1 462 ? -34.605 2.613 48.228 1.00 52.28 462 GLU A N 1
ATOM 3239 C CA . GLU A 1 462 ? -33.200 2.664 48.638 1.00 52.28 462 GLU A CA 1
ATOM 3240 C C . GLU A 1 462 ? -32.282 2.935 47.435 1.00 52.28 462 GLU A C 1
ATOM 3242 O O . GLU A 1 462 ? -32.497 2.454 46.319 1.00 52.28 462 GLU A O 1
ATOM 3247 N N . THR A 1 463 ? -31.267 3.768 47.657 1.00 68.44 463 THR A N 1
ATOM 3248 C CA . THR A 1 463 ? -30.271 4.194 46.664 1.00 68.44 463 THR A CA 1
ATOM 3249 C C . THR A 1 463 ? -29.400 3.006 46.215 1.00 68.44 463 THR A C 1
ATOM 3251 O O . THR A 1 463 ? -28.881 2.303 47.079 1.00 68.44 463 THR A O 1
ATOM 3254 N N . PRO A 1 464 ? -29.168 2.778 44.905 1.00 83.31 464 PRO A N 1
ATOM 3255 C CA . PRO A 1 464 ? -28.382 1.634 44.434 1.00 83.31 464 PRO A CA 1
ATOM 3256 C C . PRO A 1 464 ? -26.908 1.716 44.861 1.00 83.31 464 PRO A C 1
ATOM 3258 O O . PRO A 1 464 ? -26.262 2.758 44.728 1.00 83.31 464 PRO A O 1
ATOM 3261 N N . VAL A 1 465 ? -26.355 0.588 45.311 1.00 89.12 465 VAL A N 1
ATOM 3262 C CA . VAL A 1 465 ? -24.964 0.442 45.760 1.00 89.12 465 VAL A CA 1
ATOM 3263 C C . VAL A 1 465 ? -24.130 -0.158 44.631 1.00 89.12 465 VAL A C 1
ATOM 3265 O O . VAL A 1 465 ? -24.294 -1.319 44.265 1.00 89.12 465 VAL A O 1
ATOM 3268 N N . TYR A 1 466 ? -23.205 0.615 44.064 1.00 89.19 466 TYR A N 1
ATOM 3269 C CA . TYR A 1 466 ? -22.343 0.158 42.968 1.00 89.19 466 TYR A CA 1
ATOM 3270 C C . TYR A 1 466 ? -21.039 -0.474 43.459 1.00 89.19 466 TYR A C 1
ATOM 3272 O O . TYR A 1 466 ? -20.556 -0.167 44.542 1.00 89.19 466 TYR A O 1
ATOM 3280 N N . VAL A 1 467 ? -20.413 -1.311 42.621 1.00 87.38 467 VAL A N 1
ATOM 3281 C CA . VAL A 1 467 ? -19.118 -1.954 42.919 1.00 87.38 467 VAL A CA 1
ATOM 3282 C C . VAL A 1 467 ? -18.042 -0.950 43.370 1.00 87.38 467 VAL A C 1
ATOM 3284 O O . VAL A 1 467 ? -17.174 -1.268 44.174 1.00 87.38 467 VAL A O 1
ATOM 3287 N N . THR A 1 468 ? -18.093 0.270 42.835 1.00 84.44 468 THR A N 1
ATOM 3288 C CA . THR A 1 468 ? -17.182 1.367 43.142 1.00 84.44 468 THR A CA 1
ATOM 3289 C C . THR A 1 468 ? -17.928 2.688 43.031 1.00 84.44 468 THR A C 1
ATOM 3291 O O . THR A 1 468 ? -18.781 2.854 42.160 1.00 84.44 468 THR A O 1
ATOM 3294 N N . GLN A 1 469 ? -17.520 3.657 43.844 1.00 79.12 469 GLN A N 1
ATOM 3295 C CA . GLN A 1 469 ? -17.944 5.049 43.760 1.00 79.12 469 GLN A CA 1
ATOM 3296 C C . GLN A 1 469 ? -16.707 5.951 43.919 1.00 79.12 469 GLN A C 1
ATOM 3298 O O . GLN A 1 469 ? -15.860 5.648 44.768 1.00 79.12 469 GLN A O 1
ATOM 3303 N N . PRO A 1 470 ? -16.545 7.012 43.102 1.00 74.94 470 PRO A N 1
ATOM 3304 C CA . PRO A 1 470 ? -15.462 7.969 43.294 1.00 74.94 470 PRO A CA 1
ATOM 3305 C C . PRO A 1 470 ? -15.576 8.649 44.655 1.00 74.94 470 PRO A C 1
ATOM 3307 O O . PRO A 1 470 ? -16.660 9.069 45.057 1.00 74.94 470 PRO A O 1
ATOM 3310 N N . TYR A 1 471 ? -14.439 8.811 45.328 1.00 73.12 471 TYR A N 1
ATOM 3311 C CA . TYR A 1 471 ? -14.341 9.794 46.399 1.00 73.12 471 TYR A CA 1
ATOM 3312 C C . TYR A 1 471 ? -14.208 11.177 45.759 1.00 73.12 471 TYR A C 1
ATOM 3314 O O . TYR A 1 471 ? -13.263 11.417 45.005 1.00 73.12 471 TYR A O 1
ATOM 3322 N N . LEU A 1 472 ? -15.164 12.060 46.037 1.00 73.75 472 LEU A N 1
ATOM 3323 C CA . LEU A 1 472 ? -15.115 13.454 45.617 1.00 73.75 472 LEU A CA 1
ATOM 3324 C C . LEU A 1 472 ? -14.797 14.302 46.856 1.00 73.75 472 LEU A C 1
ATOM 3326 O O . LEU A 1 472 ? -15.594 14.276 47.797 1.00 73.75 472 LEU A O 1
ATOM 3330 N N . PRO A 1 473 ? -13.653 15.011 46.901 1.00 71.62 473 PRO A N 1
ATOM 3331 C CA . PRO A 1 473 ? -13.408 15.982 47.963 1.00 71.62 473 PRO A CA 1
ATOM 3332 C C . PRO A 1 473 ? -14.462 17.105 47.899 1.00 71.62 473 PRO A C 1
ATOM 3334 O O . PRO A 1 473 ? -15.092 17.282 46.847 1.00 71.62 473 PRO A O 1
ATOM 3337 N N . PRO A 1 474 ? -14.664 17.870 48.991 1.00 81.31 474 PRO A N 1
ATOM 3338 C CA . PRO A 1 474 ? -15.498 19.067 48.958 1.00 81.31 474 PRO A CA 1
ATOM 3339 C C . PRO A 1 474 ? -15.131 19.947 47.762 1.00 81.31 474 PRO A C 1
ATOM 3341 O O . PRO A 1 474 ? -13.950 20.153 47.464 1.00 81.31 474 PRO A O 1
ATOM 3344 N N . LEU A 1 475 ? -16.139 20.451 47.047 1.00 82.44 475 LEU A N 1
ATOM 3345 C CA . LEU A 1 475 ? -15.918 21.198 45.808 1.00 82.44 475 LEU A CA 1
ATOM 3346 C C . LEU A 1 475 ? -15.035 22.431 46.058 1.00 82.44 475 LEU A C 1
ATOM 3348 O O . LEU A 1 475 ? -14.226 22.806 45.211 1.00 82.44 475 LEU A O 1
ATOM 3352 N N . GLU A 1 476 ? -15.142 23.014 47.247 1.00 87.19 476 GLU A N 1
ATOM 3353 C CA . GLU A 1 476 ? -14.376 24.157 47.731 1.00 87.19 476 GLU A CA 1
ATOM 3354 C C . GLU A 1 476 ? -12.865 23.896 47.761 1.00 87.19 476 GLU A C 1
ATOM 3356 O O . GLU A 1 476 ? -12.095 24.827 47.535 1.00 87.19 476 GLU A O 1
ATOM 3361 N N . GLU A 1 477 ? -12.429 22.651 47.977 1.00 82.25 477 GLU A N 1
ATOM 3362 C CA . GLU A 1 477 ? -11.012 22.263 47.922 1.00 82.25 477 GLU A CA 1
ATOM 3363 C C . GLU A 1 477 ? -10.504 22.151 46.475 1.00 82.25 477 GLU A C 1
ATOM 3365 O O . GLU A 1 477 ? -9.318 22.343 46.204 1.00 82.25 477 GLU A O 1
ATOM 3370 N N . PHE A 1 478 ? -11.401 21.890 45.519 1.00 83.31 478 PHE A N 1
ATOM 3371 C CA . PHE A 1 478 ? -11.071 21.765 44.099 1.00 83.31 478 PHE A CA 1
ATOM 3372 C C . PHE A 1 478 ? -11.061 23.116 43.363 1.00 83.31 478 PHE A C 1
ATOM 3374 O O . PHE A 1 478 ? -10.252 23.337 42.457 1.00 83.31 478 PHE A O 1
ATOM 3381 N N . LEU A 1 479 ? -11.928 24.053 43.766 1.00 88.25 479 LEU A N 1
ATOM 3382 C CA . LEU A 1 479 ? -12.070 25.372 43.134 1.00 88.25 479 LEU A CA 1
ATOM 3383 C C . LEU A 1 479 ? -10.759 26.185 43.027 1.00 88.25 479 LEU A C 1
ATOM 3385 O O . LEU A 1 479 ? -10.564 26.808 41.980 1.00 88.25 479 LEU A O 1
ATOM 3389 N N . PRO A 1 480 ? -9.843 26.206 44.019 1.00 89.94 480 PRO A N 1
ATOM 3390 C CA . PRO A 1 480 ? -8.568 26.917 43.907 1.00 89.94 480 PRO A CA 1
ATOM 3391 C C . PRO A 1 480 ? -7.693 26.423 42.750 1.00 89.94 480 PRO A C 1
ATOM 3393 O O . PRO A 1 480 ? -7.088 27.238 42.052 1.00 89.94 480 PRO A O 1
ATOM 3396 N N . TYR A 1 481 ? -7.667 25.109 42.496 1.00 87.25 481 TYR A N 1
ATOM 3397 C CA . TYR A 1 481 ? -6.925 24.535 41.371 1.00 87.25 481 TYR A CA 1
ATOM 3398 C C . TYR A 1 481 ? -7.509 24.996 40.033 1.00 87.25 481 TYR A C 1
ATOM 3400 O O . TYR A 1 481 ? -6.766 25.459 39.166 1.00 87.25 481 TYR A O 1
ATOM 3408 N N . LEU A 1 482 ? -8.840 24.948 39.887 1.00 89.94 482 LEU A N 1
ATOM 3409 C CA . LEU A 1 482 ? -9.530 25.418 38.682 1.00 89.94 482 LEU A CA 1
ATOM 3410 C C . LEU A 1 482 ? -9.328 26.915 38.437 1.00 89.94 482 LEU A C 1
ATOM 3412 O O . LEU A 1 482 ? -9.042 27.304 37.306 1.00 89.94 482 LEU A O 1
ATOM 3416 N N . ARG A 1 483 ? -9.432 27.751 39.479 1.00 93.94 483 ARG A N 1
ATOM 3417 C CA . ARG A 1 483 ? -9.158 29.196 39.381 1.00 93.94 483 ARG A CA 1
ATOM 3418 C C . ARG A 1 483 ? -7.733 29.448 38.904 1.00 93.94 483 ARG A C 1
ATOM 3420 O O . ARG A 1 483 ? -7.544 30.165 37.932 1.00 93.94 483 ARG A O 1
ATOM 3427 N N . GLY A 1 484 ? -6.750 28.760 39.491 1.00 91.75 484 GLY A N 1
ATOM 3428 C CA . GLY A 1 484 ? -5.358 28.862 39.056 1.00 91.75 484 GLY A CA 1
ATOM 3429 C C . GLY A 1 484 ? -5.141 28.446 37.596 1.00 91.75 484 GLY A C 1
ATOM 3430 O O . GLY A 1 484 ? -4.310 29.036 36.908 1.00 91.75 484 GLY A O 1
ATOM 3431 N N . ILE A 1 485 ? -5.873 27.449 37.091 1.00 93.19 485 ILE A N 1
ATOM 3432 C CA . ILE A 1 485 ? -5.849 27.080 35.665 1.00 93.19 485 ILE A CA 1
ATOM 3433 C C . ILE A 1 485 ? -6.460 28.200 34.807 1.00 93.19 485 ILE A C 1
ATOM 3435 O O . ILE A 1 485 ? -5.868 28.580 33.794 1.00 93.19 485 ILE A O 1
ATOM 3439 N N . TRP A 1 486 ? -7.604 28.754 35.223 1.00 94.44 486 TRP A N 1
ATOM 3440 C CA . TRP A 1 486 ? -8.318 29.822 34.513 1.00 94.44 486 TRP A CA 1
ATOM 3441 C C . TRP A 1 486 ? -7.496 31.111 34.411 1.00 94.44 486 TRP A C 1
ATOM 3443 O O . TRP A 1 486 ? -7.402 31.700 33.334 1.00 94.44 486 TRP A O 1
ATOM 3453 N N . ASP A 1 487 ? -6.844 31.500 35.508 1.00 95.81 487 ASP A N 1
ATOM 3454 C CA . ASP A 1 487 ? -6.014 32.703 35.589 1.00 95.81 487 ASP A CA 1
ATOM 3455 C C . ASP A 1 487 ? -4.766 32.582 34.706 1.00 95.81 487 ASP A C 1
ATOM 3457 O O . ASP A 1 487 ? -4.410 33.514 33.983 1.00 95.81 487 ASP A O 1
ATOM 3461 N N . ARG A 1 488 ? -4.117 31.407 34.713 1.00 95.25 488 ARG A N 1
ATOM 3462 C CA . ARG A 1 488 ? -2.913 31.148 33.904 1.00 95.25 488 ARG A CA 1
ATOM 3463 C C . ARG A 1 488 ? -3.223 30.927 32.425 1.00 95.25 488 ARG A C 1
ATOM 3465 O O . ARG A 1 488 ? -2.336 31.116 31.600 1.00 95.25 488 ARG A O 1
ATOM 3472 N N . LYS A 1 489 ? -4.445 30.496 32.087 1.00 95.12 489 LYS A N 1
ATOM 3473 C CA . LYS A 1 489 ? -4.860 30.080 30.732 1.00 95.12 489 LYS A CA 1
ATOM 3474 C C . LYS A 1 489 ? -3.996 28.952 30.144 1.00 95.12 489 LYS A C 1
ATOM 3476 O O . LYS A 1 489 ? -3.872 28.826 28.928 1.00 95.12 489 LYS A O 1
ATOM 3481 N N . ILE A 1 490 ? -3.418 28.112 31.005 1.00 92.75 490 ILE A N 1
ATOM 3482 C CA . ILE A 1 490 ? -2.632 26.930 30.622 1.00 92.75 490 ILE A CA 1
ATOM 3483 C C . ILE A 1 490 ? -3.451 25.689 30.981 1.00 92.75 490 ILE A C 1
ATOM 3485 O O . ILE A 1 490 ? -3.517 25.304 32.146 1.00 92.75 490 ILE A O 1
ATOM 3489 N N . LEU A 1 491 ? -4.095 25.088 29.978 1.00 91.56 491 LEU A N 1
ATOM 3490 C CA . LEU A 1 491 ? -5.033 23.967 30.152 1.00 91.56 491 LEU A CA 1
ATOM 3491 C C . LEU A 1 491 ? -4.370 22.579 30.061 1.00 91.56 491 LEU A C 1
ATOM 3493 O O . LEU A 1 491 ? -4.898 21.613 30.599 1.00 91.56 491 LEU A O 1
ATOM 3497 N N . THR A 1 492 ? -3.249 22.460 29.345 1.00 91.75 492 THR A N 1
ATOM 3498 C CA . THR A 1 492 ? -2.571 21.191 29.011 1.00 91.75 492 THR A CA 1
ATOM 3499 C C . THR A 1 492 ? -1.077 21.451 28.723 1.00 91.75 492 THR A C 1
ATOM 3501 O O . THR A 1 492 ? -0.557 22.487 29.134 1.00 91.75 492 THR A O 1
ATOM 3504 N N . ASN A 1 493 ? -0.392 20.540 28.022 1.00 90.44 493 ASN A N 1
ATOM 3505 C CA . ASN A 1 493 ? 0.967 20.669 27.482 1.00 90.44 493 ASN A CA 1
ATOM 3506 C C . ASN A 1 493 ? 2.024 20.945 28.560 1.00 90.44 493 ASN A C 1
ATOM 3508 O O . ASN A 1 493 ? 2.680 21.983 28.550 1.00 90.44 493 ASN A O 1
ATOM 3512 N N . ASN A 1 494 ? 2.181 19.997 29.488 1.00 89.75 494 ASN A N 1
ATOM 3513 C CA . ASN A 1 494 ? 3.138 20.082 30.596 1.00 89.75 494 ASN A CA 1
ATOM 3514 C C . ASN A 1 494 ? 2.962 21.346 31.472 1.00 89.75 494 ASN A C 1
ATOM 3516 O O . ASN A 1 494 ? 3.928 21.975 31.902 1.00 89.75 494 ASN A O 1
ATOM 3520 N N . GLY A 1 495 ? 1.711 21.756 31.710 1.00 92.44 495 GLY A N 1
ATOM 3521 C CA . GLY A 1 495 ? 1.390 22.898 32.567 1.00 92.44 495 GLY A CA 1
ATOM 3522 C C . GLY A 1 495 ? 1.697 22.660 34.058 1.00 92.44 495 GLY A C 1
ATOM 3523 O O . GLY A 1 495 ? 1.967 21.531 34.465 1.00 92.44 495 GLY A O 1
ATOM 3524 N N . PRO A 1 496 ? 1.586 23.688 34.919 1.00 92.31 496 PRO A N 1
ATOM 3525 C CA . PRO A 1 496 ? 1.996 23.599 36.327 1.00 92.31 496 PRO A CA 1
ATOM 3526 C C . PRO A 1 496 ? 1.345 22.457 37.122 1.00 92.31 496 PRO A C 1
ATOM 3528 O O . PRO A 1 496 ? 2.021 21.783 37.890 1.00 92.31 496 PRO A O 1
ATOM 3531 N N . CYS A 1 497 ? 0.051 22.188 36.907 1.00 89.81 497 CYS A N 1
ATOM 3532 C CA . CYS A 1 497 ? -0.646 21.090 37.589 1.00 89.81 497 CYS A CA 1
ATOM 3533 C C . CYS A 1 497 ? -0.144 19.701 37.159 1.00 89.81 497 CYS A C 1
ATOM 3535 O O . CYS A 1 497 ? -0.208 18.769 37.954 1.00 89.81 497 CYS A O 1
ATOM 3537 N N . HIS A 1 498 ? 0.349 19.558 35.922 1.00 91.81 498 HIS A N 1
ATOM 3538 C CA . HIS A 1 498 ? 0.960 18.318 35.437 1.00 91.81 498 HIS A CA 1
ATOM 3539 C C . HIS A 1 498 ? 2.279 18.062 36.170 1.00 91.81 498 HIS A C 1
ATOM 3541 O O . HIS A 1 498 ? 2.433 17.014 36.787 1.00 91.81 498 HIS A O 1
ATOM 3547 N N . GLN A 1 499 ? 3.170 19.058 36.178 1.00 92.44 499 GLN A N 1
ATOM 3548 C CA . GLN A 1 499 ? 4.480 18.974 36.832 1.00 92.44 499 GLN A CA 1
ATOM 3549 C C . GLN A 1 499 ? 4.353 18.748 38.346 1.00 92.44 499 GLN A C 1
ATOM 3551 O O . GLN A 1 499 ? 5.067 17.933 38.921 1.00 92.44 499 GLN A O 1
ATOM 3556 N N . GLU A 1 500 ? 3.408 19.433 39.002 1.00 90.75 500 GLU A N 1
ATOM 3557 C CA . GLU A 1 500 ? 3.157 19.256 40.437 1.00 90.75 500 GLU A CA 1
ATOM 3558 C C . GLU A 1 500 ? 2.648 17.845 40.759 1.00 90.75 500 GLU A C 1
ATOM 3560 O O . GLU A 1 500 ? 3.082 17.236 41.739 1.00 90.75 500 GLU A O 1
ATOM 3565 N N . LEU A 1 501 ? 1.730 17.313 39.944 1.00 89.25 501 LEU A N 1
ATOM 3566 C CA . LEU A 1 501 ? 1.222 15.957 40.124 1.00 89.25 501 LEU A CA 1
ATOM 3567 C C . LEU A 1 501 ? 2.328 14.920 39.903 1.00 89.25 501 LEU A C 1
ATOM 3569 O O . LEU A 1 501 ? 2.457 13.999 40.702 1.00 89.25 501 LEU A O 1
ATOM 3573 N N . GLU A 1 502 ? 3.127 15.078 38.851 1.00 91.81 502 GLU A N 1
ATOM 3574 C CA . GLU A 1 502 ? 4.245 14.191 38.527 1.00 91.81 502 GLU A CA 1
ATOM 3575 C C . GLU A 1 502 ? 5.263 14.136 39.676 1.00 91.81 502 GLU A C 1
ATOM 3577 O O . GLU A 1 502 ? 5.548 13.050 40.183 1.00 91.81 502 GLU A O 1
ATOM 3582 N N . PHE A 1 503 ? 5.684 15.299 40.186 1.00 92.06 503 PHE A N 1
ATOM 3583 C CA . PHE A 1 503 ? 6.589 15.405 41.332 1.00 92.06 503 PHE A CA 1
ATOM 3584 C C . PHE A 1 503 ? 6.024 14.732 42.593 1.00 92.06 503 PHE A C 1
ATOM 3586 O O . PHE A 1 503 ? 6.689 13.911 43.226 1.00 92.06 503 PHE A O 1
ATOM 3593 N N . LYS A 1 504 ? 4.762 15.021 42.942 1.00 89.88 504 LYS A N 1
ATOM 3594 C CA . LYS A 1 504 ? 4.108 14.424 44.120 1.00 89.88 504 LYS A CA 1
ATOM 3595 C C . LYS A 1 504 ? 3.979 12.908 44.010 1.00 89.88 504 LYS A C 1
ATOM 3597 O O . LYS A 1 504 ? 4.048 12.207 45.019 1.00 89.88 504 LYS A O 1
ATOM 3602 N N . LEU A 1 505 ? 3.769 12.387 42.803 1.00 90.38 505 LEU A N 1
ATOM 3603 C CA . LEU A 1 505 ? 3.697 10.947 42.580 1.00 90.38 505 LEU A CA 1
ATOM 3604 C C . LEU A 1 505 ? 5.067 10.281 42.678 1.00 90.38 505 LEU A C 1
ATOM 3606 O O . LEU A 1 505 ? 5.142 9.195 43.250 1.00 90.38 505 LEU A O 1
ATOM 3610 N N . GLN A 1 506 ? 6.129 10.921 42.178 1.00 92.69 506 GLN A N 1
ATOM 3611 C CA . GLN A 1 506 ? 7.503 10.430 42.329 1.00 92.69 506 GLN A CA 1
ATOM 3612 C C . GLN A 1 506 ? 7.868 10.304 43.809 1.00 92.69 506 GLN A C 1
ATOM 3614 O O . GLN A 1 506 ? 8.327 9.246 44.239 1.00 92.69 506 GLN A O 1
ATOM 3619 N N . GLU A 1 507 ? 7.568 11.337 44.601 1.00 92.06 507 GLU A N 1
ATOM 3620 C CA . GLU A 1 507 ? 7.798 11.343 46.047 1.00 92.06 507 GLU A CA 1
ATOM 3621 C C . GLU A 1 507 ? 6.963 10.266 46.763 1.00 92.06 507 GLU A C 1
ATOM 3623 O O . GLU A 1 507 ? 7.504 9.446 47.504 1.00 92.06 507 GLU A O 1
ATOM 3628 N N . TYR A 1 508 ? 5.650 10.206 46.505 1.00 89.62 508 TYR A N 1
ATOM 3629 C CA . TYR A 1 508 ? 4.754 9.268 47.191 1.00 89.62 508 TYR A CA 1
ATOM 3630 C C . TYR A 1 508 ? 5.066 7.795 46.881 1.00 89.62 508 TYR A C 1
ATOM 3632 O O . TYR A 1 508 ? 5.020 6.935 47.769 1.00 89.62 508 TYR A O 1
ATOM 3640 N N . LEU A 1 509 ? 5.359 7.487 45.614 1.00 90.44 509 LEU A N 1
ATOM 3641 C CA . LEU A 1 509 ? 5.655 6.127 45.160 1.00 90.44 509 LEU A CA 1
ATOM 3642 C C . LEU A 1 509 ? 7.134 5.755 45.337 1.00 90.44 509 LEU A C 1
ATOM 3644 O O . LEU A 1 509 ? 7.463 4.579 45.210 1.00 90.44 509 LEU A O 1
ATOM 3648 N N . GLY A 1 510 ? 8.009 6.713 45.654 1.00 92.06 510 GLY A N 1
ATOM 3649 C CA . GLY A 1 510 ? 9.450 6.486 45.774 1.00 92.06 510 GLY A CA 1
ATOM 3650 C C . GLY A 1 510 ? 10.100 6.086 44.447 1.00 92.06 510 GLY A C 1
ATOM 3651 O O . GLY A 1 510 ? 10.967 5.216 44.433 1.00 92.06 510 GLY A O 1
ATOM 3652 N N . LEU A 1 511 ? 9.648 6.668 43.332 1.00 92.12 511 LEU A N 1
ATOM 3653 C CA . LEU A 1 511 ? 10.138 6.367 41.983 1.00 92.12 511 LEU A CA 1
ATOM 3654 C C . LEU A 1 511 ? 10.941 7.548 41.434 1.00 92.12 511 LEU A C 1
ATOM 3656 O O . LEU A 1 511 ? 10.534 8.698 41.577 1.00 92.12 511 LEU A O 1
ATOM 3660 N N . GLN A 1 512 ? 12.056 7.266 40.757 1.00 89.81 512 GLN A N 1
ATOM 3661 C CA . GLN A 1 512 ? 12.904 8.309 40.164 1.00 89.81 512 GLN A CA 1
ATOM 3662 C C . GLN A 1 512 ? 12.235 8.995 38.970 1.00 89.81 512 GLN A C 1
ATOM 3664 O O . GLN A 1 512 ? 12.363 10.204 38.794 1.00 89.81 512 GLN A O 1
ATOM 3669 N N . HIS A 1 513 ? 11.487 8.240 38.167 1.00 91.88 513 HIS A N 1
ATOM 3670 C CA . HIS A 1 513 ? 10.855 8.726 36.946 1.00 91.88 513 HIS A CA 1
ATOM 3671 C C . HIS A 1 513 ? 9.399 8.274 36.891 1.00 91.88 513 HIS A C 1
ATOM 3673 O O . HIS A 1 513 ? 9.089 7.105 37.109 1.00 91.88 513 HIS A O 1
ATOM 3679 N N . ILE A 1 514 ? 8.512 9.214 36.590 1.00 92.88 514 ILE A N 1
ATOM 3680 C CA . ILE A 1 514 ? 7.105 8.987 36.261 1.00 92.88 514 ILE A CA 1
ATOM 3681 C C . ILE A 1 514 ? 6.823 9.832 35.025 1.00 92.88 514 ILE A C 1
ATOM 3683 O O . ILE A 1 514 ? 7.469 10.853 34.841 1.00 92.88 514 ILE A O 1
ATOM 3687 N N . SER A 1 515 ? 5.900 9.383 34.177 1.00 93.19 515 SER A N 1
ATOM 3688 C CA . SER A 1 515 ? 5.357 10.194 33.092 1.00 93.19 515 SER A CA 1
ATOM 3689 C C . SER A 1 515 ? 3.843 10.040 33.052 1.00 93.19 515 SER A C 1
ATOM 3691 O O . SER A 1 515 ? 3.315 8.931 33.198 1.00 93.19 515 SER A O 1
ATOM 3693 N N . LEU A 1 516 ? 3.133 11.157 32.905 1.00 92.25 516 LEU A N 1
ATOM 3694 C CA . LEU A 1 516 ? 1.675 11.184 32.946 1.00 92.25 516 LEU A CA 1
ATOM 3695 C C . LEU A 1 516 ? 1.073 11.103 31.542 1.00 92.25 516 LEU A C 1
ATOM 3697 O O . LEU A 1 516 ? 1.349 11.923 30.669 1.00 92.25 516 LEU A O 1
ATOM 3701 N N . PHE A 1 517 ? 0.155 10.156 31.370 1.00 92.88 517 PHE A N 1
ATOM 3702 C CA . PHE A 1 517 ? -0.610 9.954 30.143 1.00 92.88 517 PHE A CA 1
ATOM 3703 C C . PHE A 1 517 ? -2.096 10.216 30.376 1.00 92.88 517 PHE A C 1
ATOM 3705 O O . PHE A 1 517 ? -2.584 10.187 31.506 1.00 92.88 517 PHE A O 1
ATOM 3712 N N . ALA A 1 518 ? -2.845 10.412 29.290 1.00 90.69 518 ALA A N 1
ATOM 3713 C CA . ALA A 1 518 ? -4.289 10.629 29.363 1.00 90.69 518 ALA A CA 1
ATOM 3714 C C . ALA A 1 518 ? -5.058 9.421 29.941 1.00 90.69 518 ALA A C 1
ATOM 3716 O O . ALA A 1 518 ? -6.115 9.599 30.542 1.00 90.69 518 ALA A O 1
ATOM 3717 N N . ASN A 1 519 ? -4.559 8.193 29.750 1.00 91.62 519 ASN A N 1
ATOM 3718 C CA . ASN A 1 519 ? -5.109 6.966 30.334 1.00 91.62 519 ASN A CA 1
ATOM 3719 C C . ASN A 1 519 ? -4.075 5.821 30.321 1.00 91.62 519 ASN A C 1
ATOM 3721 O O . ASN A 1 519 ? -3.050 5.902 29.643 1.00 91.62 519 ASN A O 1
ATOM 3725 N N . GLY A 1 520 ? -4.377 4.736 31.046 1.00 91.12 520 GLY A N 1
ATOM 3726 C CA . GLY A 1 520 ? -3.492 3.569 31.161 1.00 91.12 520 GLY A CA 1
ATOM 3727 C C . GLY A 1 520 ? -3.266 2.804 29.850 1.00 91.12 520 GLY A C 1
ATOM 3728 O O . GLY A 1 520 ? -2.191 2.251 29.651 1.00 91.12 520 GLY A O 1
ATOM 3729 N N . THR A 1 521 ? -4.226 2.804 28.917 1.00 95.00 521 THR A N 1
ATOM 3730 C CA . THR A 1 521 ? -4.058 2.128 27.616 1.00 95.00 521 THR A CA 1
ATOM 3731 C C . THR A 1 521 ? -3.018 2.834 26.752 1.00 95.00 521 THR A C 1
ATOM 3733 O O . THR A 1 521 ? -2.146 2.173 26.201 1.00 95.00 521 THR A O 1
ATOM 3736 N N . ILE A 1 522 ? -3.064 4.169 26.667 1.00 95.56 522 ILE A N 1
ATOM 3737 C CA . ILE A 1 522 ? -2.052 4.953 25.942 1.00 95.56 522 ILE A CA 1
ATOM 3738 C C . ILE A 1 522 ? -0.680 4.797 26.604 1.00 95.56 522 ILE A C 1
ATOM 3740 O O . ILE A 1 522 ? 0.320 4.698 25.897 1.00 95.56 522 ILE A O 1
ATOM 3744 N N . ALA A 1 523 ? -0.622 4.722 27.936 1.00 95.62 523 ALA A N 1
ATOM 3745 C CA . ALA A 1 523 ? 0.628 4.468 28.646 1.00 95.62 523 ALA A CA 1
ATOM 3746 C C . ALA A 1 523 ? 1.222 3.089 28.297 1.00 95.62 523 ALA A C 1
ATOM 3748 O O . ALA A 1 523 ? 2.408 3.014 27.994 1.00 95.62 523 ALA A O 1
ATOM 3749 N N . LEU A 1 524 ? 0.410 2.023 28.237 1.00 97.12 524 LEU A N 1
ATOM 3750 C CA . LEU A 1 524 ? 0.852 0.696 27.774 1.00 97.12 524 LEU A CA 1
ATOM 3751 C C . LEU A 1 524 ? 1.322 0.723 26.315 1.00 97.12 524 LEU A C 1
ATOM 3753 O O . LEU A 1 524 ? 2.403 0.229 26.008 1.00 97.12 524 LEU A O 1
ATOM 3757 N N . VAL A 1 525 ? 0.544 1.343 25.420 1.00 97.69 525 VAL A N 1
ATOM 3758 C CA . VAL A 1 525 ? 0.912 1.485 24.001 1.00 97.69 525 VAL A CA 1
ATOM 3759 C C . VAL A 1 525 ? 2.248 2.212 23.859 1.00 97.69 525 VAL A C 1
ATOM 3761 O O . VAL A 1 525 ? 3.112 1.757 23.115 1.00 97.69 525 VAL A O 1
ATOM 3764 N N . THR A 1 526 ? 2.439 3.299 24.607 1.00 97.50 526 THR A N 1
ATOM 3765 C CA . THR A 1 526 ? 3.675 4.086 24.576 1.00 97.50 526 THR A CA 1
ATOM 3766 C C . THR A 1 526 ? 4.845 3.316 25.184 1.00 97.50 526 THR A C 1
ATOM 3768 O O . THR A 1 526 ? 5.939 3.365 24.635 1.00 97.50 526 THR A O 1
ATOM 3771 N N . ALA A 1 527 ? 4.635 2.565 26.271 1.00 97.06 527 ALA A N 1
ATOM 3772 C CA . ALA A 1 527 ? 5.665 1.728 26.887 1.00 97.06 527 ALA A CA 1
ATOM 3773 C C . ALA A 1 527 ? 6.198 0.666 25.910 1.00 97.06 527 ALA A C 1
ATOM 3775 O O . ALA A 1 527 ? 7.410 0.517 25.756 1.00 97.06 527 ALA A O 1
ATOM 3776 N N . LEU A 1 528 ? 5.295 -0.011 25.190 1.00 98.12 528 LEU A N 1
ATOM 3777 C CA . LEU A 1 528 ? 5.647 -0.991 24.158 1.00 98.12 528 LEU A CA 1
ATOM 3778 C C . LEU A 1 528 ? 6.466 -0.353 23.023 1.00 98.12 528 LEU A C 1
ATOM 3780 O O . LEU A 1 528 ? 7.474 -0.916 22.597 1.00 98.12 528 LEU A O 1
ATOM 3784 N N . GLN A 1 529 ? 6.078 0.842 22.567 1.00 97.69 529 GLN A N 1
ATOM 3785 C CA . GLN A 1 529 ? 6.798 1.577 21.520 1.00 97.69 529 GLN A CA 1
ATOM 3786 C C . GLN A 1 529 ? 8.162 2.095 21.990 1.00 97.69 529 GLN A C 1
ATOM 3788 O O . GLN A 1 529 ? 9.146 1.986 21.259 1.00 97.69 529 GLN A O 1
ATOM 3793 N N . ALA A 1 530 ? 8.241 2.627 23.212 1.00 97.31 530 ALA A N 1
ATOM 3794 C CA . ALA A 1 530 ? 9.471 3.162 23.791 1.00 97.31 530 ALA A CA 1
ATOM 3795 C C . ALA A 1 530 ? 10.547 2.078 23.939 1.00 97.31 530 ALA A C 1
ATOM 3797 O O . ALA A 1 530 ? 11.716 2.322 23.643 1.00 97.31 530 ALA A O 1
ATOM 3798 N N . LEU A 1 531 ? 10.137 0.865 24.322 1.00 97.50 531 LEU A N 1
ATOM 3799 C CA . LEU A 1 531 ? 11.011 -0.306 24.406 1.00 97.50 531 LEU A CA 1
ATOM 3800 C C . LEU A 1 531 ? 11.192 -1.036 23.064 1.00 97.50 531 LEU A C 1
ATOM 3802 O O . LEU A 1 531 ? 11.958 -1.994 22.998 1.00 97.50 531 LEU A O 1
ATOM 3806 N N . ARG A 1 532 ? 10.538 -0.570 21.988 1.00 97.44 532 ARG A N 1
ATOM 3807 C CA . ARG A 1 532 ? 10.587 -1.148 20.630 1.00 97.44 532 ARG A CA 1
ATOM 3808 C C . ARG A 1 532 ? 10.192 -2.629 20.587 1.00 97.44 532 ARG A C 1
ATOM 3810 O O . ARG A 1 532 ? 10.790 -3.424 19.863 1.00 97.44 532 ARG A O 1
ATOM 3817 N N . ILE A 1 533 ? 9.176 -2.994 21.364 1.00 98.31 533 ILE A N 1
ATOM 3818 C CA . ILE A 1 533 ? 8.661 -4.363 21.435 1.00 98.31 533 ILE A CA 1
ATOM 3819 C C . ILE A 1 533 ? 7.951 -4.718 20.124 1.00 98.31 533 ILE A C 1
ATOM 3821 O O . ILE A 1 533 ? 7.139 -3.945 19.618 1.00 98.31 533 ILE A O 1
ATOM 3825 N N . THR A 1 534 ? 8.260 -5.887 19.565 1.00 97.12 534 THR A N 1
ATOM 3826 C CA . THR A 1 534 ? 7.698 -6.401 18.301 1.00 97.12 534 THR A CA 1
ATOM 3827 C C . THR A 1 534 ? 7.528 -7.923 18.372 1.00 97.12 534 THR A C 1
ATOM 3829 O O . THR A 1 534 ? 7.973 -8.548 19.328 1.00 97.12 534 THR A O 1
ATOM 3832 N N . GLY A 1 535 ? 6.883 -8.554 17.389 1.00 97.56 535 GLY A N 1
ATOM 3833 C CA . GLY A 1 535 ? 6.726 -10.014 17.379 1.00 97.56 535 GLY A CA 1
ATOM 3834 C C . GLY A 1 535 ? 5.687 -10.499 18.393 1.00 97.56 535 GLY A C 1
ATOM 3835 O O . GLY A 1 535 ? 4.520 -10.109 18.312 1.00 97.56 535 GLY A O 1
ATOM 3836 N N . GLU A 1 536 ? 6.099 -11.366 19.316 1.00 98.44 536 GLU A N 1
ATOM 3837 C CA . GLU A 1 536 ? 5.238 -12.015 20.306 1.00 98.44 536 GLU A CA 1
ATOM 3838 C C . GLU A 1 536 ? 5.492 -11.495 21.726 1.00 98.44 536 GLU A C 1
ATOM 3840 O O . GLU A 1 536 ? 6.635 -11.307 22.148 1.00 98.44 536 GLU A O 1
ATOM 3845 N N . VAL A 1 537 ? 4.412 -11.299 22.486 1.00 98.75 537 VAL A N 1
ATOM 3846 C CA . VAL A 1 537 ? 4.485 -10.927 23.906 1.00 98.75 537 VAL A CA 1
ATOM 3847 C C . VAL A 1 537 ? 3.652 -11.881 24.737 1.00 98.75 537 VAL A C 1
ATOM 3849 O O . VAL A 1 537 ? 2.448 -12.027 24.509 1.00 98.75 537 VAL A O 1
ATOM 3852 N N . ILE A 1 538 ? 4.295 -12.504 25.723 1.00 98.75 538 ILE A N 1
ATOM 3853 C CA . ILE A 1 538 ? 3.635 -13.409 26.662 1.00 98.75 538 ILE A CA 1
ATOM 3854 C C . ILE A 1 538 ? 2.822 -12.581 27.657 1.00 98.75 538 ILE A C 1
ATOM 3856 O O . ILE A 1 538 ? 3.338 -11.649 28.265 1.00 98.75 538 ILE A O 1
ATOM 3860 N N . THR A 1 539 ? 1.543 -12.899 27.834 1.00 98.44 539 THR A N 1
ATOM 3861 C CA . THR A 1 539 ? 0.660 -12.172 28.756 1.00 98.44 539 THR A CA 1
ATOM 3862 C C . THR A 1 539 ? -0.427 -13.078 29.332 1.00 98.44 539 THR A C 1
ATOM 3864 O O . THR A 1 539 ? -0.611 -14.218 28.905 1.00 98.44 539 THR A O 1
ATOM 3867 N N . THR A 1 540 ? -1.164 -12.572 30.318 1.00 97.62 540 THR A N 1
ATOM 3868 C CA . THR A 1 540 ? -2.266 -13.297 30.957 1.00 97.62 540 THR A CA 1
ATOM 3869 C C . THR A 1 540 ? -3.567 -13.168 30.150 1.00 97.62 540 THR A C 1
ATOM 3871 O O . THR A 1 540 ? -3.900 -12.080 29.671 1.00 97.62 540 THR A O 1
ATOM 3874 N N . PRO A 1 541 ? -4.369 -14.241 30.012 1.00 96.88 541 PRO A N 1
ATOM 3875 C CA . PRO A 1 541 ? -5.735 -14.155 29.493 1.00 96.88 541 PRO A CA 1
ATOM 3876 C C . PRO A 1 541 ? -6.714 -13.554 30.515 1.00 96.88 541 PRO A C 1
ATOM 3878 O O . PRO A 1 541 ? -7.873 -13.305 30.179 1.00 96.88 541 PRO A O 1
ATOM 3881 N N . TYR A 1 542 ? -6.284 -13.352 31.762 1.00 97.25 542 TYR A N 1
ATOM 3882 C CA . TYR A 1 542 ? -7.122 -12.951 32.884 1.00 97.25 542 TYR A CA 1
ATOM 3883 C C . TYR A 1 542 ? -6.769 -11.537 33.361 1.00 97.25 542 TYR A C 1
ATOM 3885 O O . TYR A 1 542 ? -6.014 -11.333 34.307 1.00 97.25 542 TYR A O 1
ATOM 3893 N N . SER A 1 543 ? -7.307 -10.538 32.663 1.00 95.69 543 SER A N 1
ATOM 3894 C CA . SER A 1 543 ? -7.164 -9.115 32.990 1.00 95.69 543 SER A CA 1
ATOM 3895 C C . SER A 1 543 ? -8.283 -8.308 32.319 1.00 95.69 543 SER A C 1
ATOM 3897 O O . SER A 1 543 ? -9.162 -8.858 31.647 1.00 95.69 543 SER A O 1
ATOM 3899 N N . PHE A 1 544 ? -8.251 -6.986 32.466 1.00 94.62 544 PHE A N 1
ATOM 3900 C CA . PHE A 1 544 ? -9.025 -6.088 31.627 1.00 94.62 544 PHE A CA 1
ATOM 3901 C C . PHE A 1 544 ? -8.458 -6.052 30.200 1.00 94.62 544 PHE A C 1
ATOM 3903 O O . PHE A 1 544 ? -7.250 -6.090 29.984 1.00 94.62 544 PHE A O 1
ATOM 3910 N N . VAL A 1 545 ? -9.334 -5.916 29.202 1.00 94.69 545 VAL A N 1
ATOM 3911 C CA . VAL A 1 545 ? -8.972 -6.058 27.779 1.00 94.69 545 VAL A CA 1
ATOM 3912 C C . VAL A 1 545 ? -7.878 -5.091 27.297 1.00 94.69 545 VAL A C 1
ATOM 3914 O O . VAL A 1 545 ? -7.193 -5.376 26.317 1.00 94.69 545 VAL A O 1
ATOM 3917 N N . ALA A 1 546 ? -7.686 -3.961 27.986 1.00 95.31 546 ALA A N 1
ATOM 3918 C CA . ALA A 1 546 ? -6.658 -2.976 27.655 1.00 95.31 546 ALA A CA 1
ATOM 3919 C C . ALA A 1 546 ? -5.246 -3.579 27.578 1.00 95.31 546 ALA A C 1
ATOM 3921 O O . ALA A 1 546 ? -4.483 -3.157 26.711 1.00 95.31 546 ALA A O 1
ATOM 3922 N N . THR A 1 547 ? -4.928 -4.579 28.412 1.00 96.56 547 THR A N 1
ATOM 3923 C CA . THR A 1 547 ? -3.622 -5.250 28.413 1.00 96.56 547 THR A CA 1
ATOM 3924 C C . THR A 1 547 ? -3.326 -5.847 27.030 1.00 96.56 547 THR A C 1
ATOM 3926 O O . THR A 1 547 ? -2.387 -5.425 26.359 1.00 96.56 547 THR A O 1
ATOM 3929 N N . ALA A 1 548 ? -4.187 -6.739 26.528 1.00 96.69 548 ALA A N 1
ATOM 3930 C CA . ALA A 1 548 ? -3.987 -7.377 25.224 1.00 96.69 548 ALA A CA 1
ATOM 3931 C C . ALA A 1 548 ? -4.266 -6.438 24.039 1.00 96.69 548 ALA A C 1
ATOM 3933 O O . ALA A 1 548 ? -3.570 -6.506 23.028 1.00 96.69 548 ALA A O 1
ATOM 3934 N N . HIS A 1 549 ? -5.246 -5.529 24.148 1.00 96.06 549 HIS A N 1
ATOM 3935 C CA . HIS A 1 549 ? -5.505 -4.563 23.074 1.00 96.06 549 HIS A CA 1
ATOM 3936 C C . HIS A 1 549 ? -4.313 -3.632 22.849 1.00 96.06 549 HIS A C 1
ATOM 3938 O O . HIS A 1 549 ? -4.078 -3.251 21.710 1.00 96.06 549 HIS A O 1
ATOM 3944 N N . SER A 1 550 ? -3.538 -3.297 23.887 1.00 97.25 550 SER A N 1
ATOM 3945 C CA . SER A 1 550 ? -2.326 -2.485 23.718 1.00 97.25 550 SER A CA 1
ATOM 3946 C C . SER A 1 550 ? -1.257 -3.180 22.862 1.00 97.25 550 SER A C 1
ATOM 3948 O O . SER A 1 550 ? -0.551 -2.509 22.109 1.00 97.25 550 SER A O 1
ATOM 3950 N N . LEU A 1 551 ? -1.193 -4.518 22.908 1.00 97.81 551 LEU A N 1
ATOM 3951 C CA . LEU A 1 551 ? -0.340 -5.334 22.041 1.00 97.81 551 LEU A CA 1
ATOM 3952 C C . LEU A 1 551 ? -0.867 -5.322 20.606 1.00 97.81 551 LEU A C 1
ATOM 3954 O O . LEU A 1 551 ? -0.148 -4.933 19.687 1.00 97.81 551 LEU A O 1
ATOM 3958 N N . LEU A 1 552 ? -2.150 -5.652 20.424 1.00 95.44 552 LEU A N 1
ATOM 3959 C CA . LEU A 1 552 ? -2.783 -5.686 19.104 1.00 95.44 552 LEU A CA 1
ATOM 3960 C C . LEU A 1 552 ? -2.688 -4.331 18.386 1.00 95.44 552 LEU A C 1
ATOM 3962 O O . LEU A 1 552 ? -2.419 -4.285 17.188 1.00 95.44 552 LEU A O 1
ATOM 3966 N N . TRP A 1 553 ? -2.863 -3.224 19.114 1.00 96.19 553 TRP A N 1
ATOM 3967 C CA . TRP A 1 553 ? -2.797 -1.870 18.558 1.00 96.19 553 TRP A CA 1
ATOM 3968 C C . TRP A 1 553 ? -1.391 -1.485 18.077 1.00 96.19 553 TRP A C 1
ATOM 3970 O O . TRP A 1 553 ? -1.256 -0.651 17.187 1.00 96.19 553 TRP A O 1
ATOM 3980 N N . ASN A 1 554 ? -0.356 -2.133 18.618 1.00 96.94 554 ASN A N 1
ATOM 3981 C CA . ASN A 1 554 ? 1.031 -2.013 18.170 1.00 96.94 554 ASN A CA 1
ATOM 3982 C C . ASN A 1 554 ? 1.432 -3.074 17.130 1.00 96.94 554 ASN A C 1
ATOM 3984 O O . ASN A 1 554 ? 2.608 -3.183 16.794 1.00 96.94 554 ASN A O 1
ATOM 3988 N N . GLY A 1 555 ? 0.488 -3.879 16.626 1.00 96.56 555 GLY A N 1
ATOM 3989 C CA . GLY A 1 555 ? 0.790 -4.979 15.705 1.00 96.56 555 GLY A CA 1
ATOM 3990 C C . GLY A 1 555 ? 1.565 -6.133 16.354 1.00 96.56 555 GLY A C 1
ATOM 3991 O O . GLY A 1 555 ? 2.188 -6.923 15.650 1.00 96.56 555 GLY A O 1
ATOM 3992 N N . ILE A 1 556 ? 1.539 -6.231 17.685 1.00 98.25 556 ILE A N 1
ATOM 3993 C CA . ILE A 1 556 ? 2.211 -7.270 18.468 1.00 98.25 556 ILE A CA 1
ATOM 3994 C C . ILE A 1 556 ? 1.223 -8.409 18.728 1.00 98.25 556 ILE A C 1
ATOM 3996 O O . ILE A 1 556 ? 0.068 -8.182 19.102 1.00 98.25 556 ILE A O 1
ATOM 4000 N N . LYS A 1 557 ? 1.676 -9.652 18.560 1.00 97.88 557 LYS A N 1
ATOM 4001 C CA . LYS A 1 557 ? 0.856 -10.845 18.773 1.00 97.88 557 LYS A CA 1
ATOM 4002 C C . LYS A 1 557 ? 0.871 -11.248 20.258 1.00 97.88 557 LYS A C 1
ATOM 4004 O O . LYS A 1 557 ? 1.934 -11.596 20.774 1.00 97.88 557 LYS A O 1
ATOM 4009 N N . PRO A 1 558 ? -0.279 -11.255 20.958 1.00 98.06 558 PRO A N 1
ATOM 4010 C CA . PRO A 1 558 ? -0.333 -11.760 22.323 1.00 98.06 558 PRO A CA 1
ATOM 4011 C C . PRO A 1 558 ? -0.195 -13.287 22.351 1.00 98.06 558 PRO A C 1
ATOM 4013 O O . PRO A 1 558 ? -0.840 -14.006 21.583 1.00 98.06 558 PRO A O 1
ATOM 4016 N N . VAL A 1 559 ? 0.611 -13.786 23.283 1.00 98.38 559 VAL A N 1
ATOM 4017 C CA . VAL A 1 559 ? 0.736 -15.207 23.613 1.00 98.38 559 VAL A CA 1
ATOM 4018 C C . VAL A 1 559 ? 0.178 -15.405 25.017 1.00 98.38 559 VAL A C 1
ATOM 4020 O O . VAL A 1 559 ? 0.800 -15.022 26.003 1.00 98.38 559 VAL A O 1
ATOM 4023 N N . PHE A 1 560 ? -1.034 -15.953 25.109 1.00 98.44 560 PHE A N 1
ATOM 4024 C CA . PHE A 1 560 ? -1.677 -16.176 26.399 1.00 98.44 560 PHE A CA 1
ATOM 4025 C C . PHE A 1 560 ? -1.074 -17.378 27.121 1.00 98.44 560 PHE A C 1
ATOM 4027 O O . PHE A 1 560 ? -1.021 -18.476 26.569 1.00 98.44 560 PHE A O 1
ATOM 4034 N N . VAL A 1 561 ? -0.674 -17.158 28.369 1.00 98.38 561 VAL A N 1
ATOM 4035 C CA . VAL A 1 561 ? -0.229 -18.193 29.304 1.00 98.38 561 VAL A CA 1
ATOM 4036 C C . VAL A 1 561 ? -1.159 -18.185 30.510 1.00 98.38 561 VAL A C 1
ATOM 4038 O O . VAL A 1 561 ? -1.603 -17.128 30.958 1.00 98.38 561 VAL A O 1
ATOM 4041 N N . ASP A 1 562 ? -1.513 -19.376 30.985 1.00 98.19 562 ASP A N 1
ATOM 4042 C CA . ASP A 1 562 ? -2.494 -19.555 32.054 1.00 98.19 562 ASP A CA 1
ATOM 4043 C C . ASP A 1 562 ? -2.044 -18.916 33.379 1.00 98.19 562 ASP A C 1
ATOM 4045 O O . ASP A 1 562 ? -0.873 -18.597 33.587 1.00 98.19 562 ASP A O 1
ATOM 4049 N N . ILE A 1 563 ? -3.002 -18.735 34.281 1.00 97.38 563 ILE A N 1
ATOM 4050 C CA . ILE A 1 563 ? -2.765 -18.140 35.596 1.00 97.38 563 ILE A CA 1
ATOM 4051 C C . ILE A 1 563 ? -2.522 -19.197 36.671 1.00 97.38 563 ILE A C 1
ATOM 4053 O O . ILE A 1 563 ? -2.990 -20.340 36.573 1.00 97.38 563 ILE A O 1
ATOM 4057 N N . ASP A 1 564 ? -1.851 -18.775 37.736 1.00 95.50 564 ASP A N 1
ATOM 4058 C CA . ASP A 1 564 ? -1.808 -19.507 38.994 1.00 95.50 564 ASP A CA 1
ATOM 4059 C C . ASP A 1 564 ? -3.199 -19.419 39.657 1.00 95.50 564 ASP A C 1
ATOM 4061 O O . ASP A 1 564 ? -3.728 -18.319 39.853 1.00 95.50 564 ASP A O 1
ATOM 4065 N N . PRO A 1 565 ? -3.839 -20.554 39.990 1.00 92.12 565 PRO A N 1
ATOM 4066 C CA . PRO A 1 565 ? -5.189 -20.569 40.543 1.00 92.12 565 PRO A CA 1
ATOM 4067 C C . PRO A 1 565 ? -5.300 -19.956 41.950 1.00 92.12 565 PRO A C 1
ATOM 4069 O O . PRO A 1 565 ? -6.419 -19.668 42.374 1.00 92.12 565 PRO A O 1
ATOM 4072 N N . GLN A 1 566 ? -4.196 -19.767 42.681 1.00 90.25 566 GLN A N 1
ATOM 4073 C CA . GLN A 1 566 ? -4.206 -19.182 44.028 1.00 90.25 566 GLN A CA 1
ATOM 4074 C C . GLN A 1 566 ? -4.098 -17.654 44.002 1.00 90.25 566 GLN A C 1
ATOM 4076 O O . GLN A 1 566 ? -4.842 -16.966 44.710 1.00 90.25 566 GLN A O 1
ATOM 4081 N N . THR A 1 567 ? -3.195 -17.129 43.172 1.00 92.00 567 THR A N 1
ATOM 4082 C CA . THR A 1 567 ? -2.905 -15.688 43.071 1.00 92.00 567 THR A CA 1
ATOM 4083 C C . THR A 1 567 ? -3.696 -14.991 41.960 1.00 92.00 567 THR A C 1
ATOM 4085 O O . THR A 1 567 ? -3.891 -13.776 41.998 1.00 92.00 567 THR A O 1
ATOM 4088 N N . LEU A 1 568 ? -4.176 -15.754 40.973 1.00 94.75 568 LEU A N 1
ATOM 4089 C CA . LEU A 1 568 ? -4.775 -15.296 39.712 1.00 94.75 568 LEU A CA 1
ATOM 4090 C C . LEU A 1 568 ? -3.848 -14.436 38.835 1.00 94.75 568 LEU A C 1
ATOM 4092 O O . LEU A 1 568 ? -4.301 -13.824 37.864 1.00 94.75 568 LEU A O 1
ATOM 4096 N N . ASN A 1 569 ? -2.556 -14.408 39.157 1.00 96.06 569 ASN A N 1
ATOM 4097 C CA . ASN A 1 569 ? -1.522 -13.772 38.355 1.00 96.06 569 ASN A CA 1
ATOM 4098 C C . ASN A 1 569 ? -0.967 -14.752 37.310 1.00 96.06 569 ASN A C 1
ATOM 4100 O O . ASN A 1 569 ? -1.221 -15.954 37.363 1.00 96.06 569 ASN A O 1
ATOM 4104 N N . LEU A 1 570 ? -0.225 -14.222 36.335 1.00 97.38 570 LEU A N 1
ATOM 4105 C CA . LEU A 1 570 ? 0.471 -15.022 35.324 1.00 97.38 570 LEU A CA 1
ATOM 4106 C C . LEU A 1 570 ? 1.376 -16.066 36.001 1.00 97.38 570 LEU A C 1
ATOM 4108 O O . LEU A 1 570 ? 2.202 -15.677 36.823 1.00 97.38 570 LEU A O 1
ATOM 4112 N N . ASP A 1 571 ? 1.225 -17.347 35.653 1.00 97.44 571 ASP A N 1
ATOM 4113 C CA . ASP A 1 571 ? 1.995 -18.448 36.247 1.00 97.44 571 ASP A CA 1
ATOM 4114 C C . ASP A 1 571 ? 3.421 -18.497 35.663 1.00 97.44 571 ASP A C 1
ATOM 4116 O O . ASP A 1 571 ? 3.572 -18.865 34.489 1.00 97.44 571 ASP A O 1
ATOM 4120 N N . PRO A 1 572 ? 4.477 -18.169 36.438 1.00 97.00 572 PRO A N 1
ATOM 4121 C CA . PRO A 1 572 ? 5.846 -18.167 35.930 1.00 97.00 572 PRO A CA 1
ATOM 4122 C C . PRO A 1 572 ? 6.298 -19.539 35.422 1.00 97.00 572 PRO A C 1
ATOM 4124 O O . PRO A 1 572 ? 7.037 -19.610 34.441 1.00 97.00 572 PRO A O 1
ATOM 4127 N N . ALA A 1 573 ? 5.805 -20.632 36.019 1.00 97.00 573 ALA A N 1
ATOM 4128 C CA . ALA A 1 573 ? 6.195 -21.993 35.649 1.00 97.00 573 ALA A CA 1
ATOM 4129 C C . ALA A 1 573 ? 5.716 -22.396 34.244 1.00 97.00 573 ALA A C 1
ATOM 4131 O O . ALA A 1 573 ? 6.207 -23.368 33.672 1.00 97.00 573 ALA A O 1
ATOM 4132 N N . LYS A 1 574 ? 4.762 -21.653 33.670 1.00 97.19 574 LYS A N 1
ATOM 4133 C CA . LYS A 1 574 ? 4.225 -21.894 32.325 1.00 97.19 574 LYS A CA 1
ATOM 4134 C C . LYS A 1 574 ? 4.778 -20.937 31.264 1.00 97.19 574 LYS A C 1
ATOM 4136 O O . LYS A 1 574 ? 4.470 -21.121 30.088 1.00 97.19 574 LYS A O 1
ATOM 4141 N N . ILE A 1 575 ? 5.577 -19.935 31.646 1.00 97.94 575 ILE A N 1
ATOM 4142 C CA . ILE A 1 575 ? 6.088 -18.915 30.715 1.00 97.94 575 ILE A CA 1
ATOM 4143 C C . ILE A 1 575 ? 7.104 -19.515 29.743 1.00 97.94 575 ILE A C 1
ATOM 4145 O O . ILE A 1 575 ? 6.958 -19.324 28.539 1.00 97.94 575 ILE A O 1
ATOM 4149 N N . GLU A 1 576 ? 8.104 -20.255 30.233 1.00 97.25 576 GLU A N 1
ATOM 4150 C CA . GLU A 1 576 ? 9.202 -20.761 29.389 1.00 97.25 576 GLU A CA 1
ATOM 4151 C C . GLU A 1 576 ? 8.702 -21.640 28.235 1.00 97.25 576 GLU A C 1
ATOM 4153 O O . GLU A 1 576 ? 9.174 -21.518 27.108 1.00 97.25 576 GLU A O 1
ATOM 4158 N N . ALA A 1 577 ? 7.680 -22.464 28.486 1.00 96.56 577 ALA A N 1
ATOM 4159 C CA . ALA A 1 577 ? 7.073 -23.327 27.474 1.00 96.56 577 ALA A CA 1
ATOM 4160 C C . ALA A 1 577 ? 6.367 -22.555 26.341 1.00 96.56 577 ALA A C 1
ATOM 4162 O O . ALA A 1 577 ? 6.083 -23.131 25.291 1.00 96.56 577 ALA A O 1
ATOM 4163 N N . ALA A 1 578 ? 6.065 -21.271 26.548 1.00 97.12 578 ALA A N 1
ATOM 4164 C CA . ALA A 1 578 ? 5.427 -20.403 25.565 1.00 97.12 578 ALA A CA 1
ATOM 4165 C C . ALA A 1 578 ? 6.420 -19.513 24.797 1.00 97.12 578 ALA A C 1
ATOM 4167 O O . ALA A 1 578 ? 5.998 -18.803 23.882 1.00 97.12 578 ALA A O 1
ATOM 4168 N N . ILE A 1 579 ? 7.712 -19.537 25.148 1.00 97.94 579 ILE A N 1
ATOM 4169 C CA . ILE A 1 579 ? 8.745 -18.736 24.483 1.00 97.94 579 ILE A CA 1
ATOM 4170 C C . ILE A 1 579 ? 9.032 -19.308 23.091 1.00 97.94 579 ILE A C 1
ATOM 4172 O O . ILE A 1 579 ? 9.262 -20.503 22.905 1.00 97.94 579 ILE A O 1
ATOM 4176 N N . THR A 1 580 ? 9.067 -18.423 22.100 1.00 97.38 580 THR A N 1
ATOM 4177 C CA . THR A 1 580 ? 9.460 -18.712 20.718 1.00 97.38 580 THR A CA 1
ATOM 4178 C C . THR A 1 580 ? 10.587 -17.765 20.288 1.00 97.38 580 THR A C 1
ATOM 4180 O O . THR A 1 580 ? 10.819 -16.748 20.944 1.00 97.38 580 THR A O 1
ATOM 4183 N N . PRO A 1 581 ? 11.253 -18.004 19.141 1.00 97.12 581 PRO A N 1
ATOM 4184 C CA . PRO A 1 581 ? 12.205 -17.038 18.583 1.00 97.12 581 PRO A CA 1
ATOM 4185 C C . PRO A 1 581 ? 11.605 -15.656 18.260 1.00 97.12 581 PRO A C 1
ATOM 4187 O O . PRO A 1 581 ? 12.354 -14.728 17.977 1.00 97.12 581 PRO A O 1
ATOM 4190 N N . GLN A 1 582 ? 10.272 -15.515 18.249 1.00 97.88 582 GLN A N 1
ATOM 4191 C CA . GLN A 1 582 ? 9.583 -14.237 18.038 1.00 97.88 582 GLN A CA 1
ATOM 4192 C C . GLN A 1 582 ? 9.217 -13.535 19.351 1.00 97.88 582 GLN A C 1
ATOM 4194 O O . GLN A 1 582 ? 8.739 -12.402 19.307 1.00 97.88 582 GLN A O 1
ATOM 4199 N N . THR A 1 583 ? 9.390 -14.186 20.504 1.00 98.50 583 THR A N 1
ATOM 4200 C CA . THR A 1 583 ? 9.055 -13.600 21.804 1.00 98.50 583 THR A CA 1
ATOM 4201 C C . THR A 1 583 ? 10.056 -12.510 22.167 1.00 98.50 583 THR A C 1
ATOM 4203 O O . THR A 1 583 ? 11.259 -12.748 22.165 1.00 98.50 583 THR A O 1
ATOM 4206 N N . THR A 1 584 ? 9.562 -11.314 22.492 1.00 98.38 584 THR A N 1
ATOM 4207 C CA . THR A 1 584 ? 10.417 -10.160 22.833 1.00 98.38 584 THR A CA 1
ATOM 4208 C C . THR A 1 584 ? 10.129 -9.565 24.206 1.00 98.38 584 THR A C 1
ATOM 4210 O O . THR A 1 584 ? 10.989 -8.886 24.771 1.00 98.38 584 THR A O 1
ATOM 4213 N N . ALA A 1 585 ? 8.947 -9.817 24.775 1.00 98.69 585 ALA A N 1
ATOM 4214 C CA . ALA A 1 585 ? 8.608 -9.342 26.110 1.00 98.69 585 ALA A CA 1
ATOM 4215 C C . ALA A 1 585 ? 7.596 -10.233 26.839 1.00 98.69 585 ALA A C 1
ATOM 4217 O O . ALA A 1 585 ? 6.887 -11.046 26.240 1.00 98.69 585 ALA A O 1
ATOM 4218 N N . ILE A 1 586 ? 7.502 -10.006 28.146 1.00 98.75 586 ILE A N 1
ATOM 4219 C CA . ILE A 1 586 ? 6.483 -10.528 29.048 1.00 98.75 586 ILE A CA 1
ATOM 4220 C C . ILE A 1 586 ? 5.698 -9.324 29.592 1.00 98.75 586 ILE A C 1
ATOM 4222 O O . ILE A 1 586 ? 6.281 -8.371 30.111 1.00 98.75 586 ILE A O 1
ATOM 4226 N N . LEU A 1 587 ? 4.371 -9.366 29.467 1.00 98.69 587 LEU A N 1
ATOM 4227 C CA . LEU A 1 587 ? 3.428 -8.353 29.950 1.00 98.69 587 LEU A CA 1
ATOM 4228 C C . LEU A 1 587 ? 2.506 -8.955 31.030 1.00 98.69 587 LEU A C 1
ATOM 4230 O O . LEU A 1 587 ? 1.345 -9.272 30.742 1.00 98.69 587 LEU A O 1
ATOM 4234 N N . PRO A 1 588 ? 3.005 -9.200 32.256 1.00 98.00 588 PRO A N 1
ATOM 4235 C CA . PRO A 1 588 ? 2.185 -9.636 33.386 1.00 98.00 588 PRO A CA 1
ATOM 4236 C C . PRO A 1 588 ? 1.292 -8.510 33.934 1.00 98.00 588 PRO A C 1
ATOM 4238 O O . PRO A 1 588 ? 1.537 -7.323 33.719 1.00 98.00 588 PRO A O 1
ATOM 4241 N N . VAL A 1 589 ? 0.256 -8.889 34.686 1.00 97.56 589 VAL A N 1
ATOM 4242 C CA . VAL A 1 589 ? -0.692 -7.963 35.328 1.00 97.56 589 VAL A CA 1
ATOM 4243 C C . VAL A 1 589 ? -0.709 -8.236 36.825 1.00 97.56 589 VAL A C 1
ATOM 4245 O O . VAL A 1 589 ? -0.934 -9.375 37.222 1.00 97.56 589 VAL A O 1
ATOM 4248 N N . HIS A 1 590 ? -0.566 -7.199 37.652 1.00 95.31 590 HIS A N 1
ATOM 4249 C CA . HIS A 1 590 ? -0.793 -7.300 39.100 1.00 95.31 590 HIS A CA 1
ATOM 4250 C C . HIS A 1 590 ? -2.300 -7.356 39.397 1.00 95.31 590 HIS A C 1
ATOM 4252 O O . HIS A 1 590 ? -2.954 -6.330 39.640 1.00 95.31 590 HIS A O 1
ATOM 4258 N N . CYS A 1 591 ? -2.893 -8.546 39.302 1.00 94.12 591 CYS A N 1
ATOM 4259 C CA . CYS A 1 591 ? -4.338 -8.728 39.333 1.00 94.12 591 CYS A CA 1
ATOM 4260 C C . CYS A 1 591 ? -4.926 -8.284 40.684 1.00 94.12 591 CYS A C 1
ATOM 4262 O O . CYS A 1 591 ? -4.456 -8.666 41.748 1.00 94.12 591 CYS A O 1
ATOM 4264 N N . TYR A 1 592 ? -5.943 -7.415 40.649 1.00 92.12 592 TYR A N 1
ATOM 4265 C CA . TYR A 1 592 ? -6.579 -6.779 41.821 1.00 92.12 592 TYR A CA 1
ATOM 4266 C C . TYR A 1 592 ? -5.661 -6.034 42.805 1.00 92.12 592 TYR A C 1
ATOM 4268 O O . TYR A 1 592 ? -6.136 -5.610 43.857 1.00 92.12 592 TYR A O 1
ATOM 4276 N N . GLY A 1 593 ? -4.398 -5.796 42.444 1.00 90.25 593 GLY A N 1
ATOM 4277 C CA . GLY A 1 593 ? -3.394 -5.212 43.333 1.00 90.25 593 GLY A CA 1
ATOM 4278 C C . GLY A 1 593 ? -2.515 -6.252 44.032 1.00 90.25 593 GLY A C 1
ATOM 4279 O O . GLY A 1 593 ? -1.630 -5.862 44.790 1.00 90.25 593 GLY A O 1
ATOM 4280 N N . HIS A 1 594 ? -2.703 -7.544 43.753 1.00 92.62 594 HIS A N 1
ATOM 4281 C CA . HIS A 1 594 ? -1.809 -8.605 44.201 1.00 92.62 594 HIS A CA 1
ATOM 4282 C C . HIS A 1 594 ? -0.542 -8.623 43.330 1.00 92.62 594 HIS A C 1
ATOM 4284 O O . HIS A 1 594 ? -0.653 -8.760 42.105 1.00 92.62 594 HIS A O 1
ATOM 4290 N N . PRO A 1 595 ? 0.658 -8.473 43.923 1.00 93.88 595 PRO A N 1
ATOM 4291 C CA . PRO A 1 595 ? 1.922 -8.573 43.205 1.00 93.88 595 PRO A CA 1
ATOM 4292 C C . PRO A 1 595 ? 2.061 -9.901 42.462 1.00 93.88 595 PRO A C 1
ATOM 4294 O O . PRO A 1 595 ? 1.677 -10.949 42.977 1.00 93.88 595 PRO A O 1
ATOM 4297 N N . CYS A 1 596 ? 2.621 -9.850 41.254 1.00 95.12 596 CYS A N 1
ATOM 4298 C CA . CYS A 1 596 ? 3.084 -11.057 40.572 1.00 95.12 596 CYS A CA 1
ATOM 4299 C C . CYS A 1 596 ? 4.346 -11.578 41.271 1.00 95.12 596 CYS A C 1
ATOM 4301 O O . CYS A 1 596 ? 4.975 -10.837 42.028 1.00 95.12 596 CYS A O 1
ATOM 4303 N N . ASP A 1 597 ? 4.766 -12.801 40.948 1.00 94.56 597 ASP A N 1
ATOM 4304 C CA . ASP A 1 597 ? 6.106 -13.275 41.300 1.00 94.56 597 ASP A CA 1
ATOM 4305 C C . ASP A 1 597 ? 7.155 -12.557 40.435 1.00 94.56 597 ASP A C 1
ATOM 4307 O O . ASP A 1 597 ? 7.598 -13.033 39.387 1.00 94.56 597 ASP A O 1
ATOM 4311 N N . VAL A 1 598 ? 7.485 -11.334 40.854 1.00 95.69 598 VAL A N 1
ATOM 4312 C CA . VAL A 1 598 ? 8.371 -10.434 40.115 1.00 95.69 598 VAL A CA 1
ATOM 4313 C C . VAL A 1 598 ? 9.784 -10.994 39.992 1.00 95.69 598 VAL A C 1
ATOM 4315 O O . VAL A 1 598 ? 10.435 -10.757 38.978 1.00 95.69 598 VAL A O 1
ATOM 4318 N N . ALA A 1 599 ? 10.233 -11.776 40.978 1.00 95.06 599 ALA A N 1
ATOM 4319 C CA . ALA A 1 599 ? 11.554 -12.388 40.978 1.00 95.06 599 ALA A CA 1
ATOM 4320 C C . ALA A 1 599 ? 11.633 -13.525 39.953 1.00 95.06 599 ALA A C 1
ATOM 4322 O O . ALA A 1 599 ? 12.552 -13.548 39.136 1.00 95.06 599 ALA A O 1
ATOM 4323 N N . ALA A 1 600 ? 10.655 -14.438 39.940 1.00 97.06 600 ALA A N 1
ATOM 4324 C CA . ALA A 1 600 ? 10.628 -15.524 38.963 1.00 97.06 600 ALA A CA 1
ATOM 4325 C C . ALA A 1 600 ? 10.487 -15.000 37.527 1.00 97.06 600 ALA A C 1
ATOM 4327 O O . ALA A 1 600 ? 11.214 -15.440 36.637 1.00 97.06 600 ALA A O 1
ATOM 4328 N N . ILE A 1 601 ? 9.601 -14.023 37.299 1.00 98.06 601 ILE A N 1
ATOM 4329 C CA . ILE A 1 601 ? 9.402 -13.431 35.969 1.00 98.06 601 ILE A CA 1
ATOM 4330 C C . ILE A 1 601 ? 10.665 -12.702 35.495 1.00 98.06 601 ILE A C 1
ATOM 4332 O O . ILE A 1 601 ? 11.040 -12.856 34.333 1.00 98.06 601 ILE A O 1
ATOM 4336 N N . GLN A 1 602 ? 11.339 -11.949 36.373 1.00 98.12 602 GLN A N 1
ATOM 4337 C CA . GLN A 1 602 ? 12.581 -11.260 36.013 1.00 98.12 602 GLN A CA 1
ATOM 4338 C C . GLN A 1 602 ? 13.699 -12.255 35.681 1.00 98.12 602 GLN A C 1
ATOM 4340 O O . GLN A 1 602 ? 14.357 -12.094 34.659 1.00 98.12 602 GLN A O 1
ATOM 4345 N N . ASN A 1 603 ? 13.854 -13.327 36.465 1.00 98.31 603 ASN A N 1
ATOM 4346 C CA . ASN A 1 603 ? 14.842 -14.373 36.181 1.00 98.31 603 ASN A CA 1
ATOM 4347 C C . ASN A 1 603 ? 14.614 -15.024 34.806 1.00 98.31 603 ASN A C 1
ATOM 4349 O O . ASN A 1 603 ? 15.567 -15.256 34.065 1.00 98.31 603 ASN A O 1
ATOM 4353 N N . ILE A 1 604 ? 13.357 -15.300 34.438 1.00 98.38 604 ILE A N 1
ATOM 4354 C CA . ILE A 1 604 ? 13.023 -15.817 33.102 1.00 98.38 604 ILE A CA 1
ATOM 4355 C C . ILE A 1 604 ? 13.366 -14.772 32.036 1.00 98.38 604 ILE A C 1
ATOM 4357 O O . ILE A 1 604 ? 13.993 -15.096 31.032 1.00 98.38 604 ILE A O 1
ATOM 4361 N N . ALA A 1 605 ? 12.996 -13.512 32.240 1.00 98.25 605 ALA A N 1
ATOM 4362 C CA . ALA A 1 605 ? 13.282 -12.465 31.270 1.00 98.25 605 ALA A CA 1
ATOM 4363 C C . ALA A 1 605 ? 14.789 -12.287 31.025 1.00 98.25 605 ALA A C 1
ATOM 4365 O O . ALA A 1 605 ? 15.211 -12.240 29.871 1.00 98.25 605 ALA A O 1
ATOM 4366 N N . ASP A 1 606 ? 15.597 -12.289 32.085 1.00 98.06 606 ASP A N 1
ATOM 4367 C CA . ASP A 1 606 ? 17.052 -12.158 32.005 1.00 98.06 606 ASP A CA 1
ATOM 4368 C C . ASP A 1 606 ? 17.692 -13.354 31.278 1.00 98.06 606 ASP A C 1
ATOM 4370 O O . ASP A 1 606 ? 18.567 -13.165 30.431 1.00 98.06 606 ASP A O 1
ATOM 4374 N N . ASN A 1 607 ? 17.212 -14.577 31.535 1.00 97.75 607 ASN A N 1
ATOM 4375 C CA . ASN A 1 607 ? 17.721 -15.797 30.897 1.00 97.75 607 ASN A CA 1
ATOM 4376 C C . ASN A 1 607 ? 17.502 -15.826 29.375 1.00 97.75 607 ASN A C 1
ATOM 4378 O O . ASN A 1 607 ? 18.341 -16.359 28.648 1.00 97.75 607 ASN A O 1
ATOM 4382 N N . TYR A 1 608 ? 16.392 -15.264 28.886 1.00 97.62 608 TYR A N 1
ATOM 4383 C CA . TYR A 1 608 ? 16.024 -15.285 27.461 1.00 97.62 608 TYR A CA 1
ATOM 4384 C C . TYR A 1 608 ? 16.165 -13.918 26.772 1.00 97.62 608 TYR A C 1
ATOM 4386 O O . TYR A 1 608 ? 15.818 -13.783 25.599 1.00 97.62 608 TYR A O 1
ATOM 4394 N N . GLY A 1 609 ? 16.678 -12.901 27.472 1.00 97.06 609 GLY A N 1
ATOM 4395 C CA . GLY A 1 609 ? 16.842 -11.547 26.938 1.00 97.06 609 GLY A CA 1
ATOM 4396 C C . GLY A 1 609 ? 15.521 -10.838 26.611 1.00 97.06 609 GLY A C 1
ATOM 4397 O O . GLY A 1 609 ? 15.472 -10.035 25.678 1.00 97.06 609 GLY A O 1
ATOM 4398 N N . LEU A 1 610 ? 14.449 -11.143 27.346 1.00 98.38 610 LEU A N 1
ATOM 4399 C CA . LEU A 1 610 ? 13.123 -10.552 27.163 1.00 98.38 610 LEU A CA 1
ATOM 4400 C C . LEU A 1 610 ? 12.966 -9.274 27.989 1.00 98.38 610 LEU A C 1
ATOM 4402 O O . LEU A 1 610 ? 13.592 -9.099 29.031 1.00 98.38 610 LEU A O 1
ATOM 4406 N N . LYS A 1 611 ? 12.077 -8.386 27.544 1.00 98.56 611 LYS A N 1
ATOM 4407 C CA . LYS A 1 611 ? 11.652 -7.218 28.326 1.00 98.56 611 LYS A CA 1
ATOM 4408 C C . LYS A 1 611 ? 10.479 -7.548 29.238 1.00 98.56 611 LYS A C 1
ATOM 4410 O O . LYS A 1 611 ? 9.629 -8.355 28.874 1.00 98.56 611 LYS A O 1
ATOM 4415 N N . VAL A 1 612 ? 10.392 -6.904 30.398 1.00 98.56 612 VAL A N 1
ATOM 4416 C CA . VAL A 1 612 ? 9.266 -7.073 31.327 1.00 98.56 612 VAL A CA 1
ATOM 4417 C C . VAL A 1 612 ? 8.538 -5.755 31.490 1.00 98.56 612 VAL A C 1
ATOM 4419 O O . VAL A 1 612 ? 9.105 -4.766 31.949 1.00 98.56 612 VAL A O 1
ATOM 4422 N N . ILE A 1 613 ? 7.260 -5.740 31.133 1.00 98.44 613 ILE A N 1
ATOM 4423 C CA . ILE A 1 613 ? 6.397 -4.574 31.311 1.00 98.44 613 ILE A CA 1
ATOM 4424 C C . ILE A 1 613 ? 5.264 -4.996 32.233 1.00 98.44 613 ILE A C 1
ATOM 4426 O O . ILE A 1 613 ? 4.518 -5.900 31.890 1.00 98.44 613 ILE A O 1
ATOM 4430 N N . TYR A 1 614 ? 5.095 -4.367 33.391 1.00 98.19 614 TYR A N 1
ATOM 4431 C CA . TYR A 1 614 ? 3.967 -4.687 34.267 1.00 98.19 614 TYR A CA 1
ATOM 4432 C C . TYR A 1 614 ? 2.762 -3.812 33.930 1.00 98.19 614 TYR A C 1
ATOM 4434 O O . TYR A 1 614 ? 2.818 -2.582 34.017 1.00 98.19 614 TYR A O 1
ATOM 4442 N N . ASP A 1 615 ? 1.627 -4.441 33.623 1.00 97.62 615 ASP A N 1
ATOM 4443 C CA . ASP A 1 615 ? 0.332 -3.781 33.758 1.00 97.62 615 ASP A CA 1
ATOM 4444 C C . ASP A 1 615 ? -0.018 -3.719 35.250 1.00 97.62 615 ASP A C 1
ATOM 4446 O O . ASP A 1 615 ? -0.603 -4.618 35.864 1.00 97.62 615 ASP A O 1
ATOM 4450 N N . ALA A 1 616 ? 0.400 -2.616 35.852 1.00 95.19 616 ALA A N 1
ATOM 4451 C CA . ALA A 1 616 ? 0.201 -2.304 37.249 1.00 95.19 616 ALA A CA 1
ATOM 4452 C C . ALA A 1 616 ? -1.070 -1.471 37.462 1.00 95.19 616 ALA A C 1
ATOM 4454 O O . ALA A 1 616 ? -1.193 -0.774 38.474 1.00 95.19 616 ALA A O 1
ATOM 4455 N N . ALA A 1 617 ? -2.054 -1.542 36.552 1.00 92.69 617 ALA A N 1
ATOM 4456 C CA . ALA A 1 617 ? -3.261 -0.733 36.630 1.00 92.69 617 ALA A CA 1
ATOM 4457 C C . ALA A 1 617 ? -3.931 -0.821 38.003 1.00 92.69 617 ALA A C 1
ATOM 4459 O O . ALA A 1 617 ? -4.451 0.184 38.469 1.00 92.69 617 ALA A O 1
ATOM 4460 N N . HIS A 1 618 ? -3.894 -1.960 38.697 1.00 91.38 618 HIS A N 1
ATOM 4461 C CA . HIS A 1 618 ? -4.517 -2.133 40.014 1.00 91.38 618 HIS A CA 1
ATOM 4462 C C . HIS A 1 618 ? -3.592 -1.866 41.206 1.00 91.38 618 HIS A C 1
ATOM 4464 O O . HIS A 1 618 ? -4.073 -1.859 42.334 1.00 91.38 618 HIS A O 1
ATOM 4470 N N . ALA A 1 619 ? -2.305 -1.600 40.991 1.00 92.25 619 ALA A N 1
ATOM 4471 C CA . ALA A 1 619 ? -1.280 -1.666 42.032 1.00 92.25 619 ALA A CA 1
ATOM 4472 C C . ALA A 1 619 ? -0.856 -0.3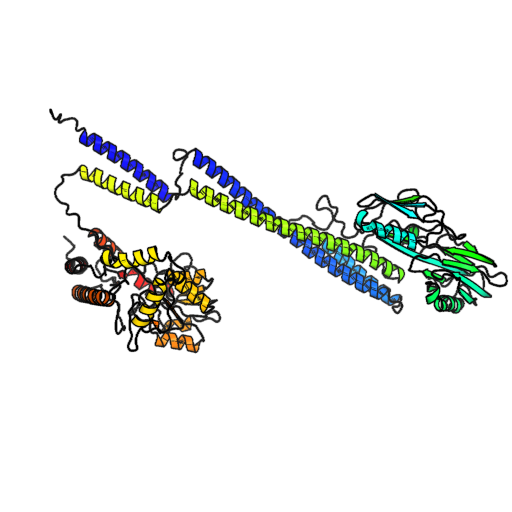01 42.612 1.00 92.25 619 ALA A C 1
ATOM 4474 O O . ALA A 1 619 ? 0.210 -0.169 43.209 1.00 92.25 619 ALA A O 1
ATOM 4475 N N . PHE A 1 620 ? -1.688 0.739 42.478 1.00 90.94 620 PHE A N 1
ATOM 4476 C CA . PHE A 1 620 ? -1.374 2.051 43.056 1.00 90.94 620 PHE A CA 1
ATOM 4477 C C . PHE A 1 620 ? -1.247 1.969 44.583 1.00 90.94 620 PHE A C 1
ATOM 4479 O O . PHE A 1 620 ? -2.200 1.570 45.254 1.00 90.94 620 PHE A O 1
ATOM 4486 N N . GLY A 1 621 ? -0.088 2.353 45.122 1.00 88.75 621 GLY A N 1
ATOM 4487 C CA . GLY A 1 621 ? 0.199 2.301 46.559 1.00 88.75 621 GLY A CA 1
ATOM 4488 C C . GLY A 1 621 ? 0.473 0.899 47.117 1.00 88.75 621 GLY A C 1
ATOM 4489 O O . GLY A 1 621 ? 0.608 0.761 48.333 1.00 88.75 621 GLY A O 1
ATOM 4490 N N . VAL A 1 622 ? 0.562 -0.128 46.264 1.00 91.75 622 VAL A N 1
ATOM 4491 C CA . VAL A 1 622 ? 0.964 -1.480 46.675 1.00 91.75 622 VAL A CA 1
ATOM 4492 C C . VAL A 1 622 ? 2.473 -1.511 46.905 1.00 91.75 622 VAL A C 1
ATOM 4494 O O . VAL A 1 622 ? 3.243 -0.983 46.097 1.00 91.75 622 VAL A O 1
ATOM 4497 N N . ARG A 1 623 ? 2.891 -2.111 48.023 1.00 91.62 623 ARG A N 1
ATOM 4498 C CA . ARG A 1 623 ? 4.302 -2.231 48.401 1.00 91.62 623 ARG A CA 1
ATOM 4499 C C . ARG A 1 623 ? 4.663 -3.670 48.740 1.00 91.62 623 ARG A C 1
ATOM 4501 O O . ARG A 1 623 ? 3.872 -4.382 49.363 1.00 91.62 623 ARG A O 1
ATOM 4508 N N . ASP A 1 624 ? 5.868 -4.051 48.350 1.00 89.75 624 ASP A N 1
ATOM 4509 C CA . ASP A 1 624 ? 6.560 -5.238 48.843 1.00 89.75 624 ASP A CA 1
ATOM 4510 C C . ASP A 1 624 ? 7.523 -4.843 49.983 1.00 89.75 624 ASP A C 1
ATOM 4512 O O . ASP A 1 624 ? 7.414 -3.752 50.553 1.00 89.75 624 ASP A O 1
ATOM 4516 N N . THR A 1 625 ? 8.449 -5.731 50.339 1.00 86.38 625 THR A N 1
ATOM 4517 C CA . THR A 1 625 ? 9.410 -5.522 51.429 1.00 86.38 625 THR A CA 1
ATOM 4518 C C . THR A 1 625 ? 10.415 -4.397 51.185 1.00 86.38 625 THR A C 1
ATOM 4520 O O . THR A 1 625 ? 10.929 -3.851 52.157 1.00 86.38 625 THR A O 1
ATOM 4523 N N . GLU A 1 626 ? 10.698 -4.022 49.934 1.00 87.19 626 GLU A N 1
ATOM 4524 C CA . GLU A 1 626 ? 11.715 -3.004 49.609 1.00 87.19 626 GLU A CA 1
ATOM 4525 C C . GLU A 1 626 ? 11.118 -1.711 49.026 1.00 87.19 626 GLU A C 1
ATOM 4527 O O . GLU A 1 626 ? 11.849 -0.781 48.693 1.00 87.19 626 GLU A O 1
ATOM 4532 N N . GLY A 1 627 ? 9.787 -1.598 48.947 1.00 91.12 627 GLY A N 1
ATOM 4533 C CA . GLY A 1 627 ? 9.113 -0.361 48.548 1.00 91.12 627 GLY A CA 1
ATOM 4534 C C . GLY A 1 627 ? 7.967 -0.569 47.565 1.00 91.12 627 GLY A C 1
ATOM 4535 O O . GLY A 1 627 ? 7.242 -1.557 47.624 1.00 91.12 627 GLY A O 1
ATOM 4536 N N . SER A 1 628 ? 7.755 0.402 46.675 1.00 93.31 628 SER A N 1
ATOM 4537 C CA . SER A 1 628 ? 6.697 0.334 45.660 1.00 93.31 628 SER A CA 1
ATOM 4538 C C . SER A 1 628 ? 6.926 -0.832 44.702 1.00 93.31 628 SER A C 1
ATOM 4540 O O . SER A 1 628 ? 8.038 -1.001 44.204 1.00 93.31 628 SER A O 1
ATOM 4542 N N . ILE A 1 629 ? 5.868 -1.592 44.402 1.00 94.00 629 ILE A N 1
ATOM 4543 C CA . ILE A 1 629 ? 5.935 -2.704 43.438 1.00 94.00 629 ILE A CA 1
ATOM 4544 C C . ILE A 1 629 ? 6.223 -2.219 42.006 1.00 94.00 629 ILE A C 1
ATOM 4546 O O . ILE A 1 629 ? 6.725 -2.956 41.170 1.00 94.00 629 ILE A O 1
ATOM 4550 N N . LEU A 1 630 ? 5.974 -0.938 41.734 1.00 94.19 630 LEU A N 1
ATOM 4551 C CA . LEU A 1 630 ? 6.156 -0.318 40.420 1.00 94.19 630 LEU A CA 1
ATOM 4552 C C . LEU A 1 630 ? 7.624 -0.131 40.020 1.00 94.19 630 LEU A C 1
ATOM 4554 O O . LEU A 1 630 ? 7.890 0.358 38.926 1.00 94.19 630 LEU A O 1
ATOM 4558 N N . ARG A 1 631 ? 8.568 -0.456 40.913 1.00 94.31 631 ARG A N 1
ATOM 4559 C CA . ARG A 1 631 ? 10.005 -0.427 40.611 1.00 94.31 631 ARG A CA 1
ATOM 4560 C C . ARG A 1 631 ? 10.472 -1.638 39.799 1.00 94.31 631 ARG A C 1
ATOM 4562 O O . ARG A 1 631 ? 11.607 -1.634 39.342 1.00 94.31 631 ARG A O 1
ATOM 4569 N N . HIS A 1 632 ? 9.637 -2.673 39.690 1.00 94.75 632 HIS A N 1
ATOM 4570 C CA . HIS A 1 632 ? 9.977 -3.917 39.003 1.00 94.75 632 HIS A CA 1
ATOM 4571 C C . HIS A 1 632 ? 9.686 -3.841 37.501 1.00 94.75 632 HIS A C 1
ATOM 4573 O O . HIS A 1 632 ? 8.789 -3.113 37.060 1.00 94.75 632 HIS A O 1
ATOM 4579 N N . GLY A 1 633 ? 10.426 -4.650 36.739 1.00 95.06 633 GLY A N 1
ATOM 4580 C CA . GLY A 1 633 ? 10.403 -4.683 35.276 1.00 95.06 633 GLY A CA 1
ATOM 4581 C C . GLY A 1 633 ? 11.113 -3.492 34.627 1.00 95.06 633 GLY A C 1
ATOM 4582 O O . GLY A 1 633 ? 11.588 -2.582 35.302 1.00 95.06 633 GLY A O 1
ATOM 4583 N N . ASP A 1 634 ? 11.170 -3.484 33.295 1.00 97.25 634 ASP A N 1
ATOM 4584 C CA . ASP A 1 634 ? 11.693 -2.354 32.522 1.00 97.25 634 ASP A CA 1
ATOM 4585 C C . ASP A 1 634 ? 10.762 -1.133 32.620 1.00 97.25 634 ASP A C 1
ATOM 4587 O O . ASP A 1 634 ? 11.227 0.004 32.683 1.00 97.25 634 ASP A O 1
ATOM 4591 N N . LEU A 1 635 ? 9.441 -1.360 32.620 1.00 96.75 635 LEU A N 1
ATOM 4592 C CA . LEU A 1 635 ? 8.413 -0.330 32.792 1.00 96.75 635 LEU A CA 1
ATOM 4593 C C . LEU A 1 635 ? 7.201 -0.889 33.551 1.00 96.75 635 LEU A C 1
ATOM 4595 O O . LEU A 1 635 ? 6.761 -2.009 33.309 1.00 96.75 635 LEU A O 1
ATOM 4599 N N . SER A 1 636 ? 6.597 -0.068 34.408 1.00 96.25 636 SER A N 1
ATOM 4600 C CA . SER A 1 636 ? 5.341 -0.378 35.101 1.00 96.25 636 SER A CA 1
ATOM 4601 C C . SER A 1 636 ? 4.285 0.674 34.773 1.00 96.25 636 SER A C 1
ATOM 4603 O O . SER A 1 636 ? 4.510 1.871 34.960 1.00 96.25 636 SER A O 1
ATOM 4605 N N . VAL A 1 637 ? 3.114 0.244 34.302 1.00 95.50 637 VAL A N 1
ATOM 4606 C CA . VAL A 1 637 ? 2.041 1.151 33.876 1.00 95.50 637 VAL A CA 1
ATOM 4607 C C . VAL A 1 637 ? 0.901 1.180 34.885 1.00 95.50 637 VAL A C 1
ATOM 4609 O O . VAL A 1 637 ? 0.260 0.175 35.171 1.00 95.50 637 VAL A O 1
ATOM 4612 N N . LEU A 1 638 ? 0.608 2.373 35.397 1.00 90.50 638 LEU A N 1
ATOM 4613 C CA . LEU A 1 638 ? -0.508 2.630 36.300 1.00 90.50 638 LEU A CA 1
ATOM 4614 C C . LEU A 1 638 ? -1.748 3.135 35.555 1.00 90.50 638 LEU A C 1
ATOM 4616 O O . LEU A 1 638 ? -1.680 3.711 34.472 1.00 90.50 638 LEU A O 1
ATOM 4620 N N . SER A 1 639 ? -2.900 3.011 36.214 1.00 85.44 639 SER A N 1
ATOM 4621 C CA . SER A 1 639 ? -4.140 3.659 35.790 1.00 85.44 639 SER A CA 1
ATOM 4622 C C . SER A 1 639 ? -4.760 4.458 36.937 1.00 85.44 639 SER A C 1
ATOM 4624 O O . SER A 1 639 ? -5.001 3.914 38.022 1.00 85.44 639 SER A O 1
ATOM 4626 N N . PHE A 1 640 ? -5.057 5.737 36.690 1.00 74.31 640 PHE A N 1
ATOM 4627 C CA . PHE A 1 640 ? -5.823 6.599 37.592 1.00 74.31 640 PHE A CA 1
ATOM 4628 C C . PHE A 1 640 ? -7.312 6.467 37.278 1.00 74.31 640 PHE A C 1
ATOM 4630 O O . PHE A 1 640 ? -7.832 7.046 36.331 1.00 74.31 640 PHE A O 1
ATOM 4637 N N . HIS A 1 641 ? -7.993 5.658 38.085 1.00 64.69 641 HIS A N 1
ATOM 4638 C CA . HIS A 1 641 ? -9.442 5.487 38.045 1.00 64.69 641 HIS A CA 1
ATOM 4639 C C . HIS A 1 641 ? -10.074 6.229 39.233 1.00 64.69 641 HIS A C 1
ATOM 4641 O O . HIS A 1 641 ? -9.376 6.565 40.191 1.00 64.69 641 HIS A O 1
ATOM 4647 N N . ALA A 1 642 ? -11.401 6.398 39.224 1.00 52.03 642 ALA A N 1
ATOM 4648 C CA . ALA A 1 642 ? -12.215 6.948 40.320 1.00 52.03 642 ALA A CA 1
ATOM 4649 C C . ALA A 1 642 ? -11.884 6.386 41.724 1.00 52.03 642 ALA A C 1
ATOM 4651 O O . ALA A 1 642 ? -12.217 6.985 42.742 1.00 52.03 642 ALA A O 1
ATOM 4652 N N . THR A 1 643 ? -11.208 5.237 41.795 1.00 50.16 643 THR A N 1
ATOM 4653 C CA . THR A 1 643 ? -10.755 4.588 43.025 1.00 50.16 643 THR A CA 1
ATOM 4654 C C . THR A 1 643 ? -9.436 5.135 43.602 1.00 50.16 643 THR A C 1
ATOM 4656 O O . THR A 1 643 ? -9.046 4.670 44.673 1.00 50.16 643 THR A O 1
ATOM 4659 N N . LYS A 1 644 ? -8.722 6.067 42.953 1.00 61.41 644 LYS A N 1
ATOM 4660 C CA . LYS A 1 644 ? -7.333 6.447 43.310 1.00 61.41 644 LYS A CA 1
ATOM 4661 C C . LYS A 1 644 ? -7.105 7.960 43.284 1.00 61.41 644 LYS A C 1
ATOM 4663 O O . LYS A 1 644 ? -6.328 8.463 42.479 1.00 61.41 644 LYS A O 1
ATOM 4668 N N . LEU A 1 645 ? -7.810 8.692 44.137 1.00 60.84 645 LEU A N 1
ATOM 4669 C CA . LEU A 1 645 ? -7.733 10.155 44.201 1.00 60.84 645 LEU A CA 1
ATOM 4670 C C . LEU A 1 645 ? -7.446 10.622 45.638 1.00 60.84 645 LEU A C 1
ATOM 4672 O O . LEU A 1 645 ? -7.325 9.788 46.532 1.00 60.84 645 LEU A O 1
ATOM 4676 N N . GLN A 1 646 ? -7.241 11.935 45.798 1.00 57.09 646 GLN A N 1
ATOM 4677 C CA . GLN A 1 646 ? -6.743 12.656 46.984 1.00 57.09 646 GLN A CA 1
ATOM 4678 C C . GLN A 1 646 ? -7.077 12.013 48.351 1.00 57.09 646 GLN A C 1
ATOM 4680 O O . GLN A 1 646 ? -8.167 11.494 48.567 1.00 57.09 646 GLN A O 1
ATOM 4685 N N . HIS A 1 647 ? -6.123 12.087 49.292 1.00 72.94 647 HIS A N 1
ATOM 4686 C CA . HIS A 1 647 ? -6.122 11.371 50.584 1.00 72.94 647 HIS A CA 1
ATOM 4687 C C . HIS A 1 647 ? -6.001 9.845 50.475 1.00 72.94 647 HIS A C 1
ATOM 4689 O O . HIS A 1 647 ? -6.614 9.104 51.247 1.00 72.94 647 HIS A O 1
ATOM 4695 N N . ILE A 1 648 ? -5.170 9.371 49.546 1.00 79.62 648 ILE A N 1
ATOM 4696 C CA . ILE A 1 648 ? -5.050 7.944 49.243 1.00 79.62 648 ILE A CA 1
ATOM 4697 C C . ILE A 1 648 ? -4.740 7.077 50.474 1.00 79.62 648 ILE A C 1
ATOM 4699 O O . ILE A 1 648 ? -5.325 6.009 50.600 1.00 79.62 648 ILE A O 1
ATOM 4703 N N . ASP A 1 649 ? -3.916 7.530 51.425 1.00 84.56 649 ASP A N 1
ATOM 4704 C CA . ASP A 1 649 ? -3.620 6.733 52.624 1.00 84.56 649 ASP A CA 1
ATOM 4705 C C . ASP A 1 649 ? -4.858 6.533 53.509 1.00 84.56 649 ASP A C 1
ATOM 4707 O O . ASP A 1 649 ? -5.088 5.428 53.998 1.00 84.56 649 ASP A O 1
ATOM 4711 N N . LYS A 1 650 ? -5.712 7.561 53.645 1.00 84.62 650 LYS A N 1
ATOM 4712 C CA . LYS A 1 650 ? -6.997 7.443 54.356 1.00 84.62 650 LYS A CA 1
ATOM 4713 C C . LYS A 1 650 ? -7.949 6.504 53.616 1.00 84.62 650 LYS A C 1
ATOM 4715 O O . LYS A 1 650 ? -8.626 5.693 54.240 1.00 84.62 650 LYS A O 1
ATOM 4720 N N . VAL A 1 651 ? -7.982 6.589 52.285 1.00 86.69 651 VAL A N 1
ATOM 4721 C CA . VAL A 1 651 ? -8.803 5.710 51.440 1.00 86.69 651 VAL A CA 1
ATOM 4722 C C . VAL A 1 651 ? -8.340 4.255 51.543 1.00 86.69 651 VAL A C 1
ATOM 4724 O O . VAL A 1 651 ? -9.179 3.367 51.677 1.00 86.69 651 VAL A O 1
ATOM 4727 N N . ILE A 1 652 ? -7.028 3.999 51.510 1.00 88.81 652 ILE A N 1
ATOM 4728 C CA . ILE A 1 652 ? -6.446 2.660 51.667 1.00 88.81 652 ILE A CA 1
ATOM 4729 C C . ILE A 1 652 ? -6.770 2.104 53.057 1.00 88.81 652 ILE A C 1
ATOM 4731 O O . ILE A 1 652 ? -7.219 0.966 53.144 1.00 88.81 652 ILE A O 1
ATOM 4735 N N . ALA A 1 653 ? -6.616 2.903 54.119 1.00 89.94 653 ALA A N 1
ATOM 4736 C CA . ALA A 1 653 ? -6.960 2.488 55.480 1.00 89.94 653 ALA A CA 1
ATOM 4737 C C . ALA A 1 653 ? -8.447 2.110 55.599 1.00 89.94 653 ALA A C 1
ATOM 4739 O O . ALA A 1 653 ? -8.770 0.999 56.011 1.00 89.94 653 ALA A O 1
ATOM 4740 N N . ARG A 1 654 ? -9.358 2.968 55.120 1.00 90.88 654 ARG A N 1
ATOM 4741 C CA . ARG A 1 654 ? -10.801 2.681 55.152 1.00 90.88 654 ARG A CA 1
ATOM 4742 C C . ARG A 1 654 ? -11.175 1.439 54.337 1.00 90.88 654 ARG A C 1
ATOM 4744 O O . ARG A 1 654 ? -12.040 0.667 54.743 1.00 90.88 654 ARG A O 1
ATOM 4751 N N . ARG A 1 655 ? -10.532 1.218 53.188 1.00 91.56 655 ARG A N 1
ATOM 4752 C CA . ARG A 1 655 ? -10.733 -0.008 52.399 1.00 91.56 655 ARG A CA 1
ATOM 4753 C C . ARG A 1 655 ? -10.195 -1.247 53.101 1.00 91.56 655 ARG A C 1
ATOM 4755 O O . ARG A 1 655 ? -10.815 -2.298 52.980 1.00 91.56 655 ARG A O 1
ATOM 4762 N N . ALA A 1 656 ? -9.084 -1.138 53.828 1.00 92.50 656 ALA A N 1
ATOM 4763 C CA . ALA A 1 656 ? -8.558 -2.234 54.635 1.00 92.50 656 ALA A CA 1
ATOM 4764 C C . ALA A 1 656 ? -9.561 -2.647 55.726 1.00 92.50 656 ALA A C 1
ATOM 4766 O O . ALA A 1 656 ? -9.811 -3.842 55.888 1.00 92.50 656 ALA A O 1
ATOM 4767 N N . ASP A 1 657 ? -10.218 -1.682 56.381 1.00 94.06 657 ASP A N 1
ATOM 4768 C CA . ASP A 1 657 ? -11.268 -1.948 57.375 1.00 94.06 657 ASP A CA 1
ATOM 4769 C C . ASP A 1 657 ? -12.471 -2.680 56.758 1.00 94.06 657 ASP A C 1
ATOM 4771 O O . ASP A 1 657 ? -12.900 -3.723 57.259 1.00 94.06 657 ASP A O 1
ATOM 4775 N N . ILE A 1 658 ? -12.987 -2.176 55.629 1.00 94.44 658 ILE A N 1
ATOM 4776 C CA . ILE A 1 658 ? -14.101 -2.801 54.894 1.00 94.44 658 ILE A CA 1
ATOM 4777 C C . ILE A 1 658 ? -13.713 -4.210 54.425 1.00 94.44 658 ILE A C 1
ATOM 4779 O O . ILE A 1 658 ? -14.489 -5.156 54.563 1.00 94.44 658 ILE A O 1
ATOM 4783 N N . HIS A 1 659 ? -12.499 -4.375 53.898 1.00 94.19 659 HIS A N 1
ATOM 4784 C CA . HIS A 1 659 ? -11.976 -5.663 53.452 1.00 94.19 659 HIS A CA 1
ATOM 4785 C C . HIS A 1 659 ? -11.876 -6.661 54.617 1.00 94.19 659 HIS A C 1
ATOM 4787 O O . HIS A 1 659 ? -12.294 -7.812 54.480 1.00 94.19 659 HIS A O 1
ATOM 4793 N N . ALA A 1 660 ? -11.366 -6.238 55.777 1.00 93.69 660 ALA A N 1
ATOM 4794 C CA . ALA A 1 660 ? -11.313 -7.068 56.979 1.00 93.69 660 ALA A CA 1
ATOM 4795 C C . ALA A 1 660 ? -12.719 -7.461 57.463 1.00 93.69 660 ALA A C 1
ATOM 4797 O O . ALA A 1 660 ? -12.930 -8.606 57.873 1.00 93.69 660 ALA A O 1
ATOM 4798 N N . ARG A 1 661 ? -13.694 -6.546 57.364 1.00 95.12 661 ARG A N 1
ATOM 4799 C CA . ARG A 1 661 ? -15.098 -6.808 57.704 1.00 95.12 661 ARG A CA 1
ATOM 4800 C C . ARG A 1 661 ? -15.722 -7.845 56.771 1.00 95.12 661 ARG A C 1
ATOM 4802 O O . ARG A 1 661 ? -16.234 -8.844 57.268 1.00 95.12 661 ARG A O 1
ATOM 4809 N N . TYR A 1 662 ? -15.612 -7.683 55.450 1.00 95.75 662 TYR A N 1
ATOM 4810 C CA . TYR A 1 662 ? -16.092 -8.699 54.506 1.00 95.75 662 TYR A CA 1
ATOM 4811 C C . TYR A 1 662 ? -15.437 -10.060 54.746 1.00 95.75 662 TYR A C 1
ATOM 4813 O O . TYR A 1 662 ? -16.145 -11.061 54.810 1.00 95.75 662 TYR A O 1
ATOM 4821 N N . ARG A 1 663 ? -14.107 -10.116 54.931 1.00 93.88 663 ARG A N 1
ATOM 4822 C CA . ARG A 1 663 ? -13.419 -11.387 55.214 1.00 93.88 663 ARG A CA 1
ATOM 4823 C C . ARG A 1 663 ? -13.951 -12.058 56.472 1.00 93.88 663 ARG A C 1
ATOM 4825 O O . ARG A 1 663 ? -14.149 -13.263 56.453 1.00 93.88 663 ARG A O 1
ATOM 4832 N N . ARG A 1 664 ? -14.210 -11.299 57.540 1.00 94.62 664 ARG A N 1
ATOM 4833 C CA . ARG A 1 664 ? -14.783 -11.843 58.778 1.00 94.62 664 ARG A CA 1
ATOM 4834 C C . ARG A 1 664 ? -16.206 -12.365 58.572 1.00 94.62 664 ARG A C 1
ATOM 4836 O O . ARG A 1 664 ? -16.519 -13.443 59.056 1.00 94.62 664 ARG A O 1
ATOM 4843 N N . LEU A 1 665 ? -17.056 -11.606 57.881 1.00 94.62 665 LEU A N 1
ATOM 4844 C CA . LEU A 1 665 ? -18.478 -11.932 57.717 1.00 94.62 665 LEU A CA 1
ATOM 4845 C C . LEU A 1 665 ? -18.734 -13.074 56.729 1.00 94.62 665 LEU A C 1
ATOM 4847 O O . LEU A 1 665 ? -19.725 -13.784 56.870 1.00 94.62 665 LEU A O 1
ATOM 4851 N N . LEU A 1 666 ? -17.856 -13.225 55.737 1.00 93.94 666 LEU A N 1
ATOM 4852 C CA . LEU A 1 666 ? -17.951 -14.252 54.701 1.00 93.94 666 LEU A CA 1
ATOM 4853 C C . LEU A 1 666 ? -17.078 -15.484 55.000 1.00 93.94 666 LEU A C 1
ATOM 4855 O O . LEU A 1 666 ? -17.129 -16.463 54.258 1.00 93.94 666 LEU A O 1
ATOM 4859 N N . ALA A 1 667 ? -16.268 -15.456 56.064 1.00 91.31 667 ALA A N 1
ATOM 4860 C CA . ALA A 1 667 ? -15.457 -16.600 56.467 1.00 91.31 667 ALA A CA 1
ATOM 4861 C C . ALA A 1 667 ? -16.341 -17.800 56.837 1.00 91.31 667 ALA A C 1
ATOM 4863 O O . ALA A 1 667 ? -17.296 -17.673 57.600 1.00 91.31 667 ALA A O 1
ATOM 4864 N N . GLY A 1 668 ? -15.983 -18.978 56.323 1.00 86.06 668 GLY A N 1
ATOM 4865 C CA . GLY A 1 668 ? -16.666 -20.234 56.639 1.00 86.06 668 GLY A CA 1
ATOM 4866 C C . GLY A 1 668 ? -17.950 -20.498 55.847 1.00 86.06 668 GLY A C 1
ATOM 4867 O O . GLY A 1 668 ? -18.578 -21.527 56.075 1.00 86.06 668 GLY A O 1
ATOM 4868 N N . ILE A 1 669 ? -18.337 -19.626 54.907 1.00 92.06 669 ILE A N 1
ATOM 4869 C CA . ILE A 1 669 ? -19.434 -19.921 53.975 1.00 92.06 669 ILE A CA 1
ATOM 4870 C C . ILE A 1 669 ? -18.945 -20.961 52.960 1.00 92.06 669 ILE A C 1
ATOM 4872 O O . ILE A 1 669 ? -18.002 -20.707 52.208 1.00 92.06 669 ILE A O 1
ATOM 4876 N N . ASN A 1 670 ? -19.590 -22.130 52.934 1.00 90.62 670 ASN A N 1
ATOM 4877 C CA . ASN A 1 670 ? -19.236 -23.198 52.002 1.00 90.62 670 ASN A CA 1
ATOM 4878 C C . ASN A 1 670 ? -19.395 -22.729 50.546 1.00 90.62 670 ASN A C 1
ATOM 4880 O O . ASN A 1 670 ? -20.389 -22.090 50.210 1.00 90.62 670 ASN A O 1
ATOM 4884 N N . GLY A 1 671 ? -18.409 -23.016 49.695 1.00 91.00 671 GLY A N 1
ATOM 4885 C CA . GLY A 1 671 ? -18.398 -22.575 48.297 1.00 91.00 671 GLY A CA 1
ATOM 4886 C C . GLY A 1 671 ? -17.994 -21.111 48.055 1.00 91.00 671 GLY A C 1
ATOM 4887 O O . GLY A 1 671 ? -17.945 -20.702 46.899 1.00 91.00 671 GLY A O 1
ATOM 4888 N N . ILE A 1 672 ? -17.656 -20.322 49.086 1.00 93.88 672 ILE A N 1
ATOM 4889 C CA . ILE A 1 672 ? -17.081 -18.974 48.925 1.00 93.88 672 ILE A CA 1
ATOM 4890 C C . ILE A 1 672 ? -15.599 -18.984 49.310 1.00 93.88 672 ILE A C 1
ATOM 4892 O O . ILE A 1 672 ? -15.242 -19.235 50.459 1.00 93.88 672 ILE A O 1
ATOM 4896 N N . ALA A 1 673 ? -14.728 -18.662 48.352 1.00 92.31 673 ALA A N 1
ATOM 4897 C CA . ALA A 1 673 ? -13.285 -18.563 48.562 1.00 92.31 673 ALA A CA 1
ATOM 4898 C C . ALA A 1 673 ? -12.749 -17.146 48.302 1.00 92.31 673 ALA A C 1
ATOM 4900 O O . ALA A 1 673 ? -13.337 -16.350 47.566 1.00 92.31 673 ALA A O 1
ATOM 4901 N N . PHE A 1 674 ? -11.598 -16.839 48.904 1.00 91.12 674 PHE A N 1
ATOM 4902 C CA . PHE A 1 674 ? -10.893 -15.568 48.734 1.00 91.12 674 PHE A CA 1
ATOM 4903 C C . PHE A 1 674 ? -9.568 -15.783 48.008 1.00 91.12 674 PHE A C 1
ATOM 4905 O O . PHE A 1 674 ? -8.908 -16.800 48.211 1.00 91.12 674 PHE A O 1
ATOM 4912 N N . ILE A 1 675 ? -9.143 -14.780 47.243 1.00 88.00 675 ILE A N 1
ATOM 4913 C CA . ILE A 1 675 ? -7.813 -14.760 46.624 1.00 88.00 675 ILE A CA 1
ATOM 4914 C C . ILE A 1 675 ? -6.743 -14.611 47.719 1.00 88.00 675 ILE A C 1
ATOM 4916 O O . ILE A 1 675 ? -6.944 -13.876 48.701 1.00 88.00 675 ILE A O 1
ATOM 4920 N N . GLN A 1 676 ? -5.629 -15.330 47.576 1.00 75.25 676 GLN A N 1
ATOM 4921 C CA . GLN A 1 676 ? -4.468 -15.199 48.457 1.00 75.25 676 GLN A CA 1
ATOM 4922 C C . GLN A 1 676 ? -3.571 -14.037 48.010 1.00 75.25 676 GLN A C 1
ATOM 4924 O O . GLN A 1 676 ? -3.529 -13.683 46.837 1.00 75.25 676 GLN A O 1
ATOM 4929 N N . SER A 1 677 ? -2.901 -13.390 48.964 1.00 69.75 677 SER A N 1
ATOM 4930 C CA . SER A 1 677 ? -2.104 -12.192 48.704 1.00 69.75 677 SER A CA 1
ATOM 4931 C C . SER A 1 677 ? -0.812 -12.218 49.496 1.00 69.75 677 SER A C 1
ATOM 4933 O O . SER A 1 677 ? -0.868 -12.205 50.723 1.00 69.75 677 SER A O 1
ATOM 4935 N N . ASP A 1 678 ? 0.307 -12.076 48.791 1.00 67.06 678 ASP A N 1
ATOM 4936 C CA . ASP A 1 678 ? 1.648 -11.965 49.382 1.00 67.06 678 ASP A CA 1
ATOM 4937 C C . ASP A 1 678 ? 2.127 -10.506 49.505 1.00 67.06 678 ASP A C 1
ATOM 4939 O O . ASP A 1 678 ? 3.262 -10.223 49.885 1.00 67.06 678 ASP A O 1
ATOM 4943 N N . ALA A 1 679 ? 1.259 -9.539 49.185 1.00 69.75 679 ALA A N 1
ATOM 4944 C CA . ALA A 1 679 ? 1.570 -8.117 49.310 1.00 69.75 679 ALA A CA 1
ATOM 4945 C C . ALA A 1 679 ? 1.854 -7.720 50.769 1.00 69.75 679 ALA A C 1
ATOM 4947 O O . ALA A 1 679 ? 0.992 -7.881 51.634 1.00 69.75 679 ALA A O 1
ATOM 4948 N N . HIS A 1 680 ? 3.005 -7.086 51.016 1.00 76.94 680 HIS A N 1
ATOM 4949 C CA . HIS A 1 680 ? 3.331 -6.528 52.332 1.00 76.94 680 HIS A CA 1
ATOM 4950 C C . HIS A 1 680 ? 2.387 -5.374 52.709 1.00 76.94 680 HIS A C 1
ATOM 4952 O O . HIS A 1 680 ? 1.902 -5.293 53.837 1.00 76.94 680 HIS A O 1
ATOM 4958 N N . ARG A 1 681 ? 2.065 -4.500 51.744 1.00 85.94 681 ARG A N 1
ATOM 4959 C CA . ARG A 1 681 ? 1.004 -3.489 51.866 1.00 85.94 681 ARG A CA 1
ATOM 4960 C C . ARG A 1 681 ? 0.123 -3.507 50.620 1.00 85.94 681 ARG A C 1
ATOM 4962 O O . ARG A 1 681 ? 0.590 -3.198 49.527 1.00 85.94 681 ARG A O 1
ATOM 4969 N N . HIS A 1 682 ? -1.158 -3.821 50.798 1.00 90.25 682 HIS A N 1
ATOM 4970 C CA . HIS A 1 682 ? -2.163 -3.861 49.733 1.00 90.25 682 HIS A CA 1
ATOM 4971 C C . HIS A 1 682 ? -3.043 -2.594 49.739 1.00 90.25 682 HIS A C 1
ATOM 4973 O O . HIS A 1 682 ? -3.204 -1.943 50.770 1.00 90.25 682 HIS A O 1
ATOM 4979 N N . ASN A 1 683 ? -3.629 -2.225 48.593 1.00 89.88 683 ASN A N 1
ATOM 4980 C CA . ASN A 1 683 ? -4.459 -1.011 48.473 1.00 89.88 683 ASN A CA 1
ATOM 4981 C C . ASN A 1 683 ? -5.975 -1.255 48.620 1.00 89.88 683 ASN A C 1
ATOM 4983 O O . ASN A 1 683 ? -6.756 -0.303 48.689 1.00 89.88 683 ASN A O 1
ATOM 4987 N N . HIS A 1 684 ? -6.378 -2.529 48.634 1.00 90.81 684 HIS A N 1
ATOM 4988 C CA . HIS A 1 684 ? -7.748 -3.018 48.819 1.00 90.81 684 HIS A CA 1
ATOM 4989 C C . HIS A 1 684 ? -8.773 -2.361 47.881 1.00 90.81 684 HIS A C 1
ATOM 4991 O O . HIS A 1 684 ? -9.927 -2.165 48.247 1.00 90.81 684 HIS A O 1
ATOM 4997 N N . ALA A 1 685 ? -8.362 -2.003 46.660 1.00 88.62 685 ALA A N 1
ATOM 4998 C CA . ALA A 1 685 ? -9.244 -1.352 45.692 1.00 88.62 685 ALA A CA 1
ATOM 4999 C C . ALA A 1 685 ? -10.382 -2.262 45.193 1.00 88.62 685 ALA A C 1
ATOM 5001 O O . ALA A 1 685 ? -11.381 -1.757 44.684 1.00 88.62 685 ALA A O 1
ATOM 5002 N N . TYR A 1 686 ? -10.237 -3.579 45.350 1.00 91.75 686 TYR A N 1
ATOM 5003 C CA . TYR A 1 686 ? -11.206 -4.591 44.945 1.00 91.75 686 TYR A CA 1
ATOM 5004 C C . TYR A 1 686 ? -11.450 -5.588 46.080 1.00 91.75 686 TYR A C 1
ATOM 5006 O O . TYR A 1 686 ? -10.543 -5.881 46.860 1.00 91.75 686 TYR A O 1
ATOM 5014 N N . PHE A 1 687 ? -12.666 -6.143 46.131 1.00 93.81 687 PHE A N 1
ATOM 5015 C CA . PHE A 1 687 ? -13.001 -7.288 46.979 1.00 93.81 687 PHE A CA 1
ATOM 5016 C C . PHE A 1 687 ? -13.588 -8.434 46.141 1.00 93.81 687 PHE A C 1
ATOM 5018 O O . PHE A 1 687 ? -14.810 -8.561 46.025 1.00 93.81 687 PHE A O 1
ATOM 5025 N N . PRO A 1 688 ? -12.732 -9.217 45.469 1.00 94.44 688 PRO A N 1
ATOM 5026 C CA . PRO A 1 688 ? -13.157 -10.402 44.739 1.00 94.44 688 PRO A CA 1
ATOM 5027 C C . PRO A 1 688 ? -13.473 -11.574 45.679 1.00 94.44 688 PRO A C 1
ATOM 5029 O O . PRO A 1 688 ? -12.688 -11.892 46.572 1.00 94.44 688 PRO A O 1
ATOM 5032 N N . ILE A 1 689 ? -14.584 -12.256 45.412 1.00 95.25 689 ILE A N 1
ATOM 5033 C CA . ILE A 1 689 ? -14.900 -13.586 45.941 1.00 95.25 689 ILE A CA 1
ATOM 5034 C C . ILE A 1 689 ? -14.984 -14.593 44.791 1.00 95.25 689 ILE A C 1
ATOM 5036 O O . ILE A 1 689 ? -15.404 -14.250 43.683 1.00 95.25 689 ILE A O 1
ATOM 5040 N N . LEU A 1 690 ? -14.584 -15.832 45.051 1.00 94.69 690 LEU A N 1
ATOM 5041 C CA . LEU A 1 690 ? -14.732 -16.959 44.136 1.00 94.69 690 LEU A CA 1
ATOM 5042 C C . LEU A 1 690 ? -15.933 -17.790 44.590 1.00 94.69 690 LEU A C 1
ATOM 5044 O O . LEU A 1 690 ? -15.916 -18.350 45.684 1.00 94.69 690 LEU A O 1
ATOM 5048 N N . VAL A 1 691 ? -16.964 -17.844 43.752 1.00 95.62 691 VAL A N 1
ATOM 5049 C CA . VAL A 1 691 ? -18.170 -18.653 43.951 1.00 95.62 691 VAL A CA 1
ATOM 5050 C C . VAL A 1 691 ? -17.932 -20.017 43.307 1.00 95.62 691 VAL A C 1
ATOM 5052 O O . VAL A 1 691 ? -17.939 -20.138 42.081 1.00 95.62 691 VAL A O 1
ATOM 5055 N N . GLY A 1 692 ? -17.638 -21.013 44.137 1.00 92.31 692 GLY A N 1
ATOM 5056 C CA . GLY A 1 692 ? -17.425 -22.398 43.733 1.00 92.31 692 GLY A CA 1
ATOM 5057 C C . GLY A 1 692 ? -18.731 -23.144 43.463 1.00 92.31 692 GLY A C 1
ATOM 5058 O O . GLY A 1 692 ? -19.819 -22.652 43.749 1.00 92.31 692 GLY A O 1
ATOM 5059 N N . GLU A 1 693 ? -18.608 -24.358 42.929 1.00 88.44 693 GLU A N 1
ATOM 5060 C CA . GLU A 1 693 ? -19.751 -25.234 42.627 1.00 88.44 693 GLU A CA 1
ATOM 5061 C C . GLU A 1 693 ? -20.482 -25.713 43.890 1.00 88.44 693 GLU A C 1
ATOM 5063 O O . GLU A 1 693 ? -21.672 -26.004 43.834 1.00 88.44 693 GLU A O 1
ATOM 5068 N N . ASP A 1 694 ? -19.793 -25.726 45.035 1.00 90.44 694 ASP A N 1
ATOM 5069 C CA . ASP A 1 694 ? -20.367 -26.081 46.338 1.00 90.44 694 ASP A CA 1
ATOM 5070 C C . ASP A 1 694 ? -21.284 -24.989 46.921 1.00 90.44 694 ASP A C 1
ATOM 5072 O O . ASP A 1 694 ? -21.919 -25.200 47.958 1.00 90.44 694 ASP A O 1
ATOM 5076 N N . TYR A 1 695 ? -21.341 -23.807 46.296 1.00 93.56 695 TYR A N 1
ATOM 5077 C CA . TYR A 1 695 ? -22.271 -22.753 46.689 1.00 93.56 695 TYR A CA 1
ATOM 5078 C C . TYR A 1 695 ? -23.655 -23.010 46.054 1.00 93.56 695 TYR A C 1
ATOM 5080 O O . TYR A 1 695 ? -23.718 -23.379 44.881 1.00 93.56 695 TYR A O 1
ATOM 5088 N N . PRO A 1 696 ? -24.786 -22.789 46.759 1.00 92.06 696 PRO A N 1
ATOM 5089 C CA . PRO A 1 696 ? -26.109 -23.248 46.303 1.00 92.06 696 PRO A CA 1
ATOM 5090 C C . PRO A 1 696 ? -26.608 -22.686 44.964 1.00 92.06 696 PRO A C 1
ATOM 5092 O O . PRO A 1 696 ? -27.527 -23.243 44.364 1.00 92.06 696 PRO A O 1
ATOM 5095 N N . ILE A 1 697 ? -26.040 -21.573 44.498 1.00 93.50 697 ILE A N 1
ATOM 5096 C CA . ILE A 1 697 ? -26.384 -20.943 43.222 1.00 93.50 697 ILE A CA 1
ATOM 5097 C C . ILE A 1 697 ? -25.115 -20.569 42.454 1.00 93.50 697 ILE A C 1
ATOM 5099 O O . ILE A 1 697 ? -24.062 -20.330 43.037 1.00 93.50 697 ILE A O 1
ATOM 5103 N N . SER A 1 698 ? -25.205 -20.457 41.129 1.00 95.00 698 SER A N 1
ATOM 5104 C CA . SER A 1 698 ? -24.053 -20.045 40.319 1.00 95.00 698 SER A CA 1
ATOM 5105 C C . SER A 1 698 ? -23.625 -18.600 40.614 1.00 95.00 698 SER A C 1
ATOM 5107 O O . SER A 1 698 ? -24.421 -17.775 41.069 1.00 95.00 698 SER A O 1
ATOM 5109 N N . ARG A 1 699 ? -22.380 -18.247 40.263 1.00 95.12 699 ARG A N 1
ATOM 5110 C CA . ARG A 1 699 ? -21.871 -16.864 40.338 1.00 95.12 699 ARG A CA 1
ATOM 5111 C C . ARG A 1 699 ? -22.815 -15.860 39.673 1.00 95.12 699 ARG A C 1
ATOM 5113 O O . ARG A 1 699 ? -23.072 -14.795 40.228 1.00 95.12 699 ARG A O 1
ATOM 5120 N N . ASP A 1 700 ? -23.328 -16.186 38.486 1.00 94.56 700 ASP A N 1
ATOM 5121 C CA . ASP A 1 700 ? -24.234 -15.307 37.737 1.00 94.56 700 ASP A CA 1
ATOM 5122 C C . ASP A 1 700 ? -25.611 -15.180 38.407 1.00 94.56 700 ASP A C 1
ATOM 5124 O O . ASP A 1 700 ? -26.173 -14.086 38.435 1.00 94.56 700 ASP A O 1
ATOM 5128 N N . ALA A 1 701 ? -26.122 -16.258 39.010 1.00 93.69 701 ALA A N 1
ATOM 5129 C CA . ALA A 1 701 ? -27.348 -16.207 39.801 1.00 93.69 701 ALA A CA 1
ATOM 5130 C C . ALA A 1 701 ? -27.166 -15.364 41.074 1.00 93.69 701 ALA A C 1
ATOM 5132 O O . ALA A 1 701 ? -28.024 -14.539 41.381 1.00 93.69 701 ALA A O 1
ATOM 5133 N N . LEU A 1 702 ? -26.027 -15.491 41.768 1.00 94.62 702 LEU A N 1
ATOM 5134 C CA . LEU A 1 702 ? -25.693 -14.639 42.913 1.00 94.62 702 LEU A CA 1
ATOM 5135 C C . LEU A 1 702 ? -25.570 -13.168 42.502 1.00 94.62 702 LEU A C 1
ATOM 5137 O O . LEU A 1 702 ? -26.064 -12.282 43.196 1.00 94.62 702 LEU A O 1
ATOM 5141 N N . TYR A 1 703 ? -24.949 -12.897 41.354 1.00 94.94 703 TYR A N 1
ATOM 5142 C CA . TYR A 1 703 ? -24.852 -11.549 40.804 1.00 94.94 703 TYR A CA 1
ATOM 5143 C C . TYR A 1 703 ? -26.232 -10.918 40.560 1.00 94.94 703 TYR A C 1
ATOM 5145 O O . TYR A 1 703 ? -26.460 -9.781 40.976 1.00 94.94 703 TYR A O 1
ATOM 5153 N N . GLU A 1 704 ? -27.160 -11.640 39.923 1.00 93.94 704 GLU A N 1
ATOM 5154 C CA . GLU A 1 704 ? -28.523 -11.141 39.708 1.00 93.94 704 GLU A CA 1
ATOM 5155 C C . GLU A 1 704 ? -29.308 -11.028 41.025 1.00 93.94 704 GLU A C 1
ATOM 5157 O O . GLU A 1 704 ? -30.035 -10.055 41.211 1.00 93.94 704 GLU A O 1
ATOM 5162 N N . HIS A 1 705 ? -29.102 -11.939 41.982 1.00 91.00 705 HIS A N 1
ATOM 5163 C CA . HIS A 1 705 ? -29.723 -11.859 43.305 1.00 91.00 705 HIS A CA 1
ATOM 5164 C C . HIS A 1 705 ? -29.311 -10.593 44.073 1.00 91.00 705 HIS A C 1
ATOM 5166 O O . HIS A 1 705 ? -30.165 -9.869 44.583 1.00 91.00 705 HIS A O 1
ATOM 5172 N N . LEU A 1 706 ? -28.013 -10.275 44.109 1.00 92.69 706 LEU A N 1
ATOM 5173 C CA . LEU A 1 706 ? -27.519 -9.034 44.713 1.00 92.69 706 LEU A CA 1
ATOM 5174 C C . LEU A 1 706 ? -28.080 -7.803 43.989 1.00 92.69 706 LEU A C 1
ATOM 5176 O O . LEU A 1 706 ? -28.515 -6.842 44.621 1.00 92.69 706 LEU A O 1
ATOM 5180 N N . LYS A 1 707 ? -28.144 -7.849 42.657 1.00 91.38 707 LYS A N 1
ATOM 5181 C CA . LYS A 1 707 ? -28.669 -6.756 41.833 1.00 91.38 707 LYS A CA 1
ATOM 5182 C C . LYS A 1 707 ? -30.159 -6.491 42.068 1.00 91.38 707 LYS A C 1
ATOM 5184 O O . LYS A 1 707 ? -30.560 -5.330 42.037 1.00 91.38 707 LYS A O 1
ATOM 5189 N N . LEU A 1 708 ? -30.964 -7.522 42.340 1.00 88.81 708 LEU A N 1
ATOM 5190 C CA . LEU A 1 708 ? -32.369 -7.366 42.747 1.00 88.81 708 LEU A CA 1
ATOM 5191 C C . LEU A 1 708 ? -32.511 -6.607 44.075 1.00 88.81 708 LEU A C 1
ATOM 5193 O O . LEU A 1 708 ? -33.480 -5.876 44.251 1.00 88.81 708 LEU A O 1
ATOM 5197 N N . HIS A 1 709 ? -31.513 -6.712 44.954 1.00 88.81 709 HIS A N 1
ATOM 5198 C CA . HIS A 1 709 ? -31.412 -5.965 46.212 1.00 88.81 709 HIS A CA 1
ATOM 5199 C C . HIS A 1 709 ? -30.667 -4.624 46.052 1.00 88.81 709 HIS A C 1
ATOM 5201 O O . HIS A 1 709 ? -30.164 -4.066 47.021 1.00 88.81 709 HIS A O 1
ATOM 5207 N N . GLY A 1 710 ? -30.538 -4.106 44.824 1.00 90.19 710 GLY A N 1
ATOM 5208 C CA . GLY A 1 710 ? -29.869 -2.828 44.555 1.00 90.19 710 GLY A CA 1
ATOM 5209 C C . GLY A 1 710 ? -28.342 -2.857 44.697 1.00 90.19 710 GLY A C 1
ATOM 5210 O O . GLY A 1 710 ? -27.709 -1.803 44.656 1.00 90.19 710 GLY A O 1
ATOM 5211 N N . ILE A 1 711 ? -27.728 -4.038 44.836 1.00 93.31 711 ILE A N 1
ATOM 5212 C CA . ILE A 1 711 ? -26.280 -4.220 44.996 1.00 93.31 711 ILE A CA 1
ATOM 5213 C C . ILE A 1 711 ? -25.667 -4.627 43.652 1.00 93.31 711 ILE A C 1
ATOM 5215 O O . ILE A 1 711 ? -25.777 -5.759 43.183 1.00 93.31 711 ILE A O 1
ATOM 5219 N N . HIS A 1 712 ? -24.955 -3.703 43.020 1.00 92.25 712 HIS A N 1
ATOM 5220 C CA . HIS A 1 712 ? -24.389 -3.878 41.687 1.00 92.25 712 HIS A CA 1
ATOM 5221 C C . HIS A 1 712 ? -22.896 -4.222 41.735 1.00 92.25 712 HIS A C 1
ATOM 5223 O O . HIS A 1 712 ? -22.041 -3.351 41.556 1.00 92.25 712 HIS A O 1
ATOM 5229 N N . GLY A 1 713 ? -22.573 -5.507 41.898 1.00 91.62 713 GLY A N 1
ATOM 5230 C CA . GLY A 1 713 ? -21.204 -6.022 41.759 1.00 91.62 713 GLY A CA 1
ATOM 5231 C C . GLY A 1 713 ? -20.654 -5.995 40.320 1.00 91.62 713 GLY A C 1
ATOM 5232 O O . GLY A 1 713 ? -21.280 -5.490 39.373 1.00 91.62 713 GLY A O 1
ATOM 5233 N N . ARG A 1 714 ? -19.462 -6.572 40.126 1.00 94.06 714 ARG A N 1
ATOM 5234 C CA . ARG A 1 714 ? -18.865 -6.799 38.795 1.00 94.06 714 ARG A CA 1
ATOM 5235 C C . ARG A 1 714 ? -18.192 -8.157 38.694 1.00 94.06 714 ARG A C 1
ATOM 5237 O O . ARG A 1 714 ? -17.564 -8.619 39.631 1.00 94.06 714 ARG A O 1
ATOM 5244 N N . ARG A 1 715 ? -18.254 -8.755 37.510 1.00 94.25 715 ARG A N 1
ATOM 5245 C CA . ARG A 1 715 ? -17.578 -10.013 37.175 1.00 94.25 715 ARG A CA 1
ATOM 5246 C C . ARG A 1 715 ? -16.210 -9.705 36.572 1.00 94.25 715 ARG A C 1
ATOM 5248 O O . ARG A 1 715 ? -15.989 -9.927 35.389 1.00 94.25 715 ARG A O 1
ATOM 5255 N N . TYR A 1 716 ? -15.336 -9.061 37.341 1.00 92.88 716 TYR A N 1
ATOM 5256 C CA . TYR A 1 716 ? -13.976 -8.790 36.876 1.00 92.88 716 TYR A CA 1
ATOM 5257 C C . TYR A 1 716 ? -13.141 -10.051 37.070 1.00 92.88 716 TYR A C 1
ATOM 5259 O O . TYR A 1 716 ? -12.996 -10.419 38.220 1.00 92.88 716 TYR A O 1
ATOM 5267 N N . PHE A 1 717 ? -12.611 -10.738 36.056 1.00 94.88 717 PHE A N 1
ATOM 5268 C CA . PHE A 1 717 ? -12.794 -10.492 34.618 1.00 94.88 717 PHE A CA 1
ATOM 5269 C C . PHE A 1 717 ? -13.542 -11.638 33.942 1.00 94.88 717 PHE A C 1
ATOM 5271 O O . PHE A 1 717 ? -13.153 -12.803 34.024 1.00 94.88 717 PHE A O 1
ATOM 5278 N N . HIS A 1 718 ? -14.644 -11.289 33.280 1.00 93.81 718 HIS A N 1
ATOM 5279 C CA . HIS A 1 718 ? -15.510 -12.222 32.584 1.00 93.81 718 HIS A CA 1
ATOM 5280 C C . HIS A 1 718 ? -16.081 -11.620 31.292 1.00 93.81 718 HIS A C 1
ATOM 5282 O O . HIS A 1 718 ? -16.654 -10.526 31.350 1.00 93.81 718 HIS A O 1
ATOM 5288 N N . PRO A 1 719 ? -15.994 -12.336 30.154 1.00 94.81 719 PRO A N 1
ATOM 5289 C CA . PRO A 1 719 ? -15.251 -13.593 29.953 1.00 94.81 719 PRO A CA 1
ATOM 5290 C C . PRO A 1 719 ? -13.718 -13.344 29.902 1.00 94.81 719 PRO A C 1
ATOM 5292 O O . PRO A 1 719 ? -13.313 -12.178 29.893 1.00 94.81 719 PRO A O 1
ATOM 5295 N N . PRO A 1 720 ? -12.842 -14.376 29.919 1.00 95.56 720 PRO A N 1
ATOM 5296 C CA . PRO A 1 720 ? -11.395 -14.150 29.824 1.00 95.56 720 PRO A CA 1
ATOM 5297 C C . PRO A 1 720 ? -11.036 -13.548 28.457 1.00 95.56 720 PRO A C 1
ATOM 5299 O O . PRO A 1 720 ? -11.716 -13.815 27.463 1.00 95.56 720 PRO A O 1
ATOM 5302 N N . ILE A 1 721 ? -9.962 -12.759 28.381 1.00 96.81 721 ILE A N 1
ATOM 5303 C CA . ILE A 1 721 ? -9.567 -12.011 27.174 1.00 96.81 721 ILE A CA 1
ATOM 5304 C C . ILE A 1 721 ? -9.387 -12.950 25.974 1.00 96.81 721 ILE A C 1
ATOM 5306 O O . ILE A 1 721 ? -9.838 -12.636 24.874 1.00 96.81 721 ILE A O 1
ATOM 5310 N N . SER A 1 722 ? -8.801 -14.130 26.192 1.00 96.06 722 SER A N 1
ATOM 5311 C CA . SER A 1 722 ? -8.587 -15.164 25.168 1.00 96.06 722 SER A CA 1
ATOM 5312 C C . SER A 1 722 ? -9.867 -15.571 24.424 1.00 96.06 722 SER A C 1
ATOM 5314 O O . SER A 1 722 ? -9.803 -15.978 23.268 1.00 96.06 722 SER A O 1
ATOM 5316 N N . SER A 1 723 ? -11.043 -15.417 25.041 1.00 95.50 723 SER A N 1
ATOM 5317 C CA . SER A 1 723 ? -12.333 -15.762 24.429 1.00 95.50 723 SER A CA 1
ATOM 5318 C C . SER A 1 723 ? -12.863 -14.719 23.437 1.00 95.50 723 SER A C 1
ATOM 5320 O O . SER A 1 723 ? -13.830 -14.987 22.717 1.00 95.50 723 SER A O 1
ATOM 5322 N N . PHE A 1 724 ? -12.269 -13.523 23.386 1.00 95.88 724 PHE A N 1
ATOM 5323 C CA . PHE A 1 724 ? -12.803 -12.442 22.563 1.00 95.88 724 PHE A CA 1
ATOM 5324 C C . PHE A 1 724 ? -12.579 -12.739 21.069 1.00 95.88 724 PHE A C 1
ATOM 5326 O O . PHE A 1 724 ? -11.587 -13.381 20.709 1.00 95.88 724 PHE A O 1
ATOM 5333 N N . PRO A 1 725 ? -13.459 -12.265 20.162 1.00 94.00 725 PRO A N 1
ATOM 5334 C CA . PRO A 1 725 ? -13.408 -12.626 18.743 1.00 94.00 725 PRO A CA 1
ATOM 5335 C C . PRO A 1 725 ? -12.062 -12.397 18.044 1.00 94.00 725 PRO A C 1
ATOM 5337 O O . PRO A 1 725 ? -11.711 -13.187 17.174 1.00 94.00 725 PRO A O 1
ATOM 5340 N N . MET A 1 726 ? -11.312 -11.362 18.430 1.00 93.38 726 MET A N 1
ATOM 5341 C CA . MET A 1 726 ? -9.996 -11.045 17.861 1.00 93.38 726 MET A CA 1
ATOM 5342 C C . MET A 1 726 ? -8.863 -11.961 18.346 1.00 93.38 726 MET A C 1
ATOM 5344 O O . MET A 1 726 ? -7.815 -12.004 17.711 1.00 93.38 726 MET A O 1
ATOM 5348 N N . TYR A 1 727 ? -9.058 -12.695 19.445 1.00 95.75 727 TYR A N 1
ATOM 5349 C CA . TYR A 1 727 ? -8.022 -13.524 20.067 1.00 95.75 727 TYR A CA 1
ATOM 5350 C C . TYR A 1 727 ? -8.323 -15.013 20.023 1.00 95.75 727 TYR A C 1
ATOM 5352 O O . TYR A 1 727 ? -7.392 -15.804 19.955 1.00 95.75 727 TYR A O 1
ATOM 5360 N N . LYS A 1 728 ? -9.600 -15.408 20.008 1.00 93.06 728 LYS A N 1
ATOM 5361 C CA . LYS A 1 728 ? -10.035 -16.813 20.102 1.00 93.06 728 LYS A CA 1
ATOM 5362 C C . LYS A 1 728 ? -9.458 -17.748 19.031 1.00 93.06 728 LYS A C 1
ATOM 5364 O O . LYS A 1 728 ? -9.521 -18.960 19.190 1.00 93.06 728 LYS A O 1
ATOM 5369 N N . ALA A 1 729 ? -8.958 -17.195 17.924 1.00 93.94 729 ALA A N 1
ATOM 5370 C CA . ALA A 1 729 ? -8.318 -17.946 16.844 1.00 93.94 729 ALA A CA 1
ATOM 5371 C C . ALA A 1 729 ? -6.814 -18.196 17.080 1.00 93.94 729 ALA A C 1
ATOM 5373 O O . ALA A 1 729 ? -6.204 -18.973 16.349 1.00 93.94 729 ALA A O 1
ATOM 5374 N N . LEU A 1 730 ? -6.201 -17.541 18.071 1.00 95.00 730 LEU A N 1
ATOM 5375 C CA . LEU A 1 730 ? -4.799 -17.748 18.416 1.00 95.00 730 LEU A CA 1
ATOM 5376 C C . LEU A 1 730 ? -4.618 -19.135 19.052 1.00 95.00 730 LEU A C 1
ATOM 5378 O O . LEU A 1 730 ? -5.394 -19.495 19.937 1.00 95.00 730 LEU A O 1
ATOM 5382 N N . PRO A 1 731 ? -3.566 -19.894 18.693 1.00 94.19 731 PRO A N 1
ATOM 5383 C CA . PRO A 1 731 ? -3.298 -21.196 19.311 1.00 94.19 731 PRO A CA 1
ATOM 5384 C C . PRO A 1 731 ? -3.166 -21.131 20.842 1.00 94.19 731 PRO A C 1
ATOM 5386 O O . PRO A 1 731 ? -3.665 -22.002 21.553 1.00 94.19 731 PRO A O 1
ATOM 5389 N N . SER A 1 732 ? -2.553 -20.059 21.355 1.00 96.00 732 SER A N 1
ATOM 5390 C CA . SER A 1 732 ? -2.403 -19.792 22.792 1.00 96.00 732 SER A CA 1
ATOM 5391 C C . SER A 1 732 ? -3.724 -19.452 23.494 1.00 96.00 732 SER A C 1
ATOM 5393 O O . SER A 1 732 ? -3.821 -19.594 24.705 1.00 96.00 732 SER A O 1
ATOM 5395 N N . ALA A 1 733 ? -4.765 -19.049 22.755 1.00 96.19 733 ALA A N 1
ATOM 5396 C CA . ALA A 1 733 ? -6.075 -18.701 23.305 1.00 96.19 733 ALA A CA 1
ATOM 5397 C C . ALA A 1 733 ? -7.014 -19.908 23.488 1.00 96.19 733 ALA A C 1
ATOM 5399 O O . ALA A 1 733 ? -8.140 -19.736 23.960 1.00 96.19 733 ALA A O 1
ATOM 5400 N N . ASN A 1 734 ? -6.585 -21.121 23.122 1.00 94.94 734 ASN A N 1
ATOM 5401 C CA . ASN A 1 734 ? -7.389 -22.324 23.313 1.00 94.94 734 ASN A CA 1
ATOM 5402 C C . ASN A 1 734 ? -7.674 -22.548 24.811 1.00 94.94 734 ASN A C 1
ATOM 5404 O O . ASN A 1 734 ? -6.753 -22.661 25.619 1.00 94.94 734 ASN A O 1
ATOM 5408 N N . ALA A 1 735 ? -8.956 -22.668 25.167 1.00 92.62 735 ALA A N 1
ATOM 5409 C CA . ALA A 1 735 ? -9.416 -22.863 26.542 1.00 92.62 735 ALA A CA 1
ATOM 5410 C C . ALA A 1 735 ? -8.784 -24.082 27.240 1.00 92.62 735 ALA A C 1
ATOM 5412 O O . ALA A 1 735 ? -8.614 -24.068 28.455 1.00 92.62 735 ALA A O 1
ATOM 5413 N N . GLN A 1 736 ? -8.394 -25.112 26.480 1.00 93.56 736 GLN A N 1
ATOM 5414 C CA . GLN A 1 736 ? -7.710 -26.306 26.995 1.00 93.56 736 GLN A CA 1
ATOM 5415 C C . GLN A 1 736 ? -6.330 -25.986 27.588 1.00 93.56 736 GLN A C 1
ATOM 5417 O O . GLN A 1 736 ? -5.900 -26.656 28.521 1.00 93.56 736 GLN A O 1
ATOM 5422 N N . ASN A 1 737 ? -5.666 -24.943 27.082 1.00 93.88 737 ASN A N 1
ATOM 5423 C CA . ASN A 1 737 ? -4.363 -24.486 27.567 1.00 93.88 737 ASN A CA 1
ATOM 5424 C C . ASN A 1 737 ? -4.488 -23.497 28.735 1.00 93.88 737 ASN A C 1
ATOM 5426 O O . ASN A 1 737 ? -3.498 -23.227 29.409 1.00 93.88 737 ASN A O 1
ATOM 5430 N N . LEU A 1 738 ? -5.693 -22.961 28.975 1.00 97.19 738 LEU A N 1
ATOM 5431 C CA . LEU A 1 738 ? -5.968 -21.891 29.941 1.00 97.19 738 LEU A CA 1
ATOM 5432 C C . LEU A 1 738 ? -7.033 -22.281 30.999 1.00 97.19 738 LEU A C 1
ATOM 5434 O O . LEU A 1 738 ? -7.930 -21.479 31.296 1.00 97.19 738 LEU A O 1
ATOM 5438 N N . PRO A 1 739 ? -7.016 -23.509 31.557 1.00 96.94 739 PRO A N 1
ATOM 5439 C CA . PRO A 1 739 ? -8.103 -24.005 32.399 1.00 96.94 739 PRO A CA 1
ATOM 5440 C C . PRO A 1 739 ? -8.314 -23.168 33.668 1.00 96.94 739 PRO A C 1
ATOM 5442 O O . PRO A 1 739 ? -9.462 -22.977 34.081 1.00 96.94 739 PRO A O 1
ATOM 5445 N N . ASN A 1 740 ? -7.246 -22.637 34.276 1.00 96.69 740 ASN A N 1
ATOM 5446 C CA . ASN A 1 740 ? -7.365 -21.859 35.508 1.00 96.69 740 ASN A CA 1
ATOM 5447 C C . ASN A 1 740 ? -7.999 -20.493 35.242 1.00 96.69 740 ASN A C 1
ATOM 5449 O O . ASN A 1 740 ? -8.901 -20.089 35.975 1.00 96.69 740 ASN A O 1
ATOM 5453 N N . ALA A 1 741 ? -7.607 -19.818 34.160 1.00 96.69 741 ALA A N 1
ATOM 5454 C CA . ALA A 1 741 ? -8.200 -18.543 33.768 1.00 96.69 741 ALA A CA 1
ATOM 5455 C C . ALA A 1 741 ? -9.698 -18.661 33.449 1.00 96.69 741 ALA A C 1
ATOM 5457 O O . ALA A 1 741 ? -10.493 -17.813 33.863 1.00 96.69 741 ALA A O 1
ATOM 5458 N N . HIS A 1 742 ? -10.105 -19.726 32.751 1.00 96.06 742 HIS A N 1
ATOM 5459 C CA . HIS A 1 742 ? -11.518 -19.984 32.466 1.00 96.06 742 HIS A CA 1
ATOM 5460 C C . HIS A 1 742 ? -12.315 -20.294 33.738 1.00 96.06 742 HIS A C 1
ATOM 5462 O O . HIS A 1 742 ? -13.402 -19.738 33.919 1.00 96.06 742 HIS A O 1
ATOM 5468 N N . ARG A 1 743 ? -11.763 -21.114 34.645 1.00 94.81 743 ARG A N 1
ATOM 5469 C CA . ARG A 1 743 ? -12.387 -21.410 35.943 1.00 94.81 743 ARG A CA 1
ATOM 5470 C C . ARG A 1 743 ? -12.556 -20.141 36.776 1.00 94.81 743 ARG A C 1
ATOM 5472 O O . ARG A 1 743 ? -13.672 -19.843 37.189 1.00 94.81 743 ARG A O 1
ATOM 5479 N N . ALA A 1 744 ? -11.488 -19.360 36.945 1.00 94.94 744 ALA A N 1
ATOM 5480 C CA . ALA A 1 744 ? -11.517 -18.104 37.692 1.00 94.94 744 ALA A CA 1
ATOM 5481 C C . ALA A 1 744 ? -12.551 -17.128 37.112 1.00 94.94 744 ALA A C 1
ATOM 5483 O O . ALA A 1 744 ? -13.372 -16.574 37.839 1.00 94.94 744 ALA A O 1
ATOM 5484 N N . SER A 1 745 ? -12.586 -16.974 35.787 1.00 95.75 745 SER A N 1
ATOM 5485 C CA . SER A 1 745 ? -13.549 -16.103 35.112 1.00 95.75 745 SER A CA 1
ATOM 5486 C C . SER A 1 745 ? -15.010 -16.510 35.332 1.00 95.75 745 SER A C 1
ATOM 5488 O O . SER A 1 745 ? -15.889 -15.645 35.443 1.00 95.75 745 SER A O 1
ATOM 5490 N N . ALA A 1 746 ? -15.295 -17.810 35.409 1.00 94.50 746 ALA A N 1
ATOM 5491 C CA . ALA A 1 746 ? -16.636 -18.321 35.676 1.00 94.50 746 ALA A CA 1
ATOM 5492 C C . ALA A 1 746 ? -17.068 -18.112 37.140 1.00 94.50 746 ALA A C 1
ATOM 5494 O O . ALA A 1 746 ? -18.239 -17.828 37.388 1.00 94.50 746 ALA A O 1
ATOM 5495 N N . SER A 1 747 ? -16.134 -18.176 38.095 1.00 95.44 747 SER A N 1
ATOM 5496 C CA . SER A 1 747 ? -16.425 -18.115 39.535 1.00 95.44 747 SER A CA 1
ATOM 5497 C C . SER A 1 747 ? -16.281 -16.726 40.170 1.00 95.44 747 SER A C 1
ATOM 5499 O O . SER A 1 747 ? -16.764 -16.513 41.278 1.00 95.44 747 SER A O 1
ATOM 5501 N N . ILE A 1 748 ? -15.631 -15.757 39.520 1.00 96.12 748 ILE A N 1
ATOM 5502 C CA . ILE A 1 748 ? -15.269 -14.479 40.158 1.00 96.12 748 ILE A CA 1
ATOM 5503 C C . ILE A 1 748 ? -16.429 -13.482 40.303 1.00 96.12 748 ILE A C 1
ATOM 5505 O O . ILE A 1 748 ? -17.116 -13.153 39.337 1.00 96.12 748 ILE A O 1
ATOM 5509 N N . LEU A 1 749 ? -16.615 -12.899 41.484 1.00 96.44 749 LEU A N 1
ATOM 5510 C CA . LEU A 1 749 ? -17.535 -11.784 41.705 1.00 96.44 749 LEU A CA 1
ATOM 5511 C C . LEU A 1 749 ? -16.880 -10.729 42.599 1.00 96.44 749 LEU A C 1
ATOM 5513 O O . LEU A 1 749 ? -16.512 -10.998 43.734 1.00 96.44 749 LEU A O 1
ATOM 5517 N N . CYS A 1 750 ? -16.734 -9.507 42.098 1.00 95.50 750 CYS A N 1
ATOM 5518 C CA . CYS A 1 750 ? -16.274 -8.367 42.881 1.00 95.50 750 CYS A CA 1
ATOM 5519 C C . CYS A 1 750 ? -17.457 -7.685 43.568 1.00 95.50 750 CYS A C 1
ATOM 5521 O O . CYS A 1 750 ? -18.377 -7.196 42.898 1.00 95.50 750 CYS A O 1
ATOM 5523 N N . LEU A 1 751 ? -17.391 -7.627 44.897 1.00 95.94 751 LEU A N 1
ATOM 5524 C CA . LEU A 1 751 ? -18.358 -6.942 45.750 1.00 95.94 751 LEU A CA 1
ATOM 5525 C C . LEU A 1 751 ? -18.078 -5.429 45.814 1.00 95.94 751 LEU A C 1
ATOM 5527 O O . LEU A 1 751 ? -16.953 -5.003 45.525 1.00 95.94 751 LEU A O 1
ATOM 5531 N N . PRO A 1 752 ? -19.076 -4.607 46.194 1.00 94.44 752 PRO A N 1
ATOM 5532 C CA . PRO A 1 752 ? -18.880 -3.187 46.469 1.00 94.44 752 PRO A CA 1
ATOM 5533 C C . PRO A 1 752 ? -17.708 -2.898 47.401 1.00 94.44 752 PRO A C 1
ATOM 5535 O O . PRO A 1 752 ? -17.653 -3.405 48.520 1.00 94.44 752 PRO A O 1
ATOM 5538 N N . MET A 1 753 ? -16.784 -2.062 46.924 1.00 91.12 753 MET A N 1
ATOM 5539 C CA . MET A 1 753 ? -15.565 -1.673 47.626 1.00 91.12 753 MET A CA 1
ATOM 5540 C C . MET A 1 753 ? -15.195 -0.219 47.298 1.00 91.12 753 MET A C 1
ATOM 5542 O O . MET A 1 753 ? -14.621 0.092 46.253 1.00 91.12 753 MET A O 1
ATOM 5546 N N . PHE A 1 754 ? -15.519 0.702 48.204 1.00 88.88 754 PHE A N 1
ATOM 5547 C CA . PHE A 1 754 ? -15.175 2.123 48.107 1.00 88.88 754 PHE A CA 1
ATOM 5548 C C . PHE A 1 754 ? -15.226 2.774 49.503 1.00 88.88 754 PHE A C 1
ATOM 5550 O O . PHE A 1 754 ? -15.917 2.265 50.380 1.00 88.88 754 PHE A O 1
ATOM 5557 N N . PRO A 1 755 ? -14.495 3.877 49.754 1.00 85.94 755 PRO A N 1
ATOM 5558 C CA . PRO A 1 755 ? -14.314 4.403 51.114 1.00 85.94 755 PRO A CA 1
ATOM 5559 C C . PRO A 1 755 ? -15.610 4.869 51.797 1.00 85.94 755 PRO A C 1
ATOM 5561 O O . PRO A 1 755 ? -15.733 4.735 53.012 1.00 85.94 755 PRO A O 1
ATOM 5564 N N . ALA A 1 756 ? -16.574 5.385 51.029 1.00 86.75 756 ALA A N 1
ATOM 5565 C CA . ALA A 1 756 ? -17.866 5.857 51.536 1.00 86.75 756 ALA A CA 1
ATOM 5566 C C . ALA A 1 756 ? -18.899 4.735 51.766 1.00 86.75 756 ALA A C 1
ATOM 5568 O O . ALA A 1 756 ? -20.037 5.026 52.124 1.00 86.75 756 ALA A O 1
ATOM 5569 N N . LEU A 1 757 ? -18.536 3.467 51.543 1.00 90.56 757 LEU A N 1
ATOM 5570 C CA . LEU A 1 757 ? -19.436 2.342 51.779 1.00 90.56 757 LEU A CA 1
ATOM 5571 C C . LEU A 1 757 ? -19.694 2.208 53.286 1.00 90.56 757 LEU A C 1
ATOM 5573 O O . LEU A 1 757 ? -18.747 2.083 54.069 1.00 90.56 757 LEU A O 1
ATOM 5577 N N . ALA A 1 758 ? -20.966 2.271 53.682 1.00 91.38 758 ALA A N 1
ATOM 5578 C CA . ALA A 1 758 ? -21.377 2.163 55.077 1.00 91.38 758 ALA A CA 1
ATOM 5579 C C . ALA A 1 758 ? -21.188 0.732 55.601 1.00 91.38 758 ALA A C 1
ATOM 5581 O O . ALA A 1 758 ? -21.374 -0.237 54.862 1.00 91.38 758 ALA A O 1
ATOM 5582 N N . ASP A 1 759 ? -20.838 0.605 56.883 1.00 91.81 759 ASP A N 1
ATOM 5583 C CA . ASP A 1 759 ? -20.611 -0.698 57.522 1.00 91.81 759 ASP A CA 1
ATOM 5584 C C . ASP A 1 759 ? -21.885 -1.563 57.503 1.00 91.81 759 ASP A C 1
ATOM 5586 O O . ASP A 1 759 ? -21.805 -2.745 57.174 1.00 91.81 759 ASP A O 1
ATOM 5590 N N . ASP A 1 760 ? -23.058 -0.963 57.720 1.00 92.44 760 ASP A N 1
ATOM 5591 C CA . ASP A 1 760 ? -24.356 -1.653 57.670 1.00 92.44 760 ASP A CA 1
ATOM 5592 C C . ASP A 1 760 ? -24.651 -2.221 56.271 1.00 92.44 760 ASP A C 1
ATOM 5594 O O . ASP A 1 760 ? -25.184 -3.318 56.124 1.00 92.44 760 ASP A O 1
ATOM 5598 N N . THR A 1 761 ? -24.240 -1.512 55.213 1.00 92.75 761 THR A N 1
ATOM 5599 C CA . 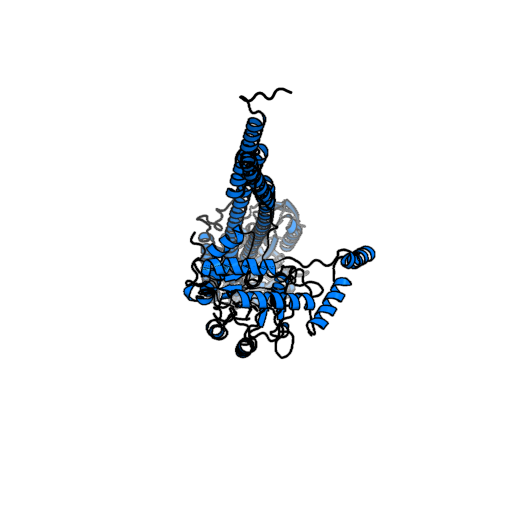THR A 1 761 ? -24.368 -1.999 53.833 1.00 92.75 761 THR A CA 1
ATOM 5600 C C . THR A 1 761 ? -23.457 -3.201 53.584 1.00 92.75 761 THR A C 1
ATOM 5602 O O . THR A 1 761 ? -23.866 -4.150 52.920 1.00 92.75 761 THR A O 1
ATOM 5605 N N . VAL A 1 762 ? -22.234 -3.197 54.126 1.00 94.25 762 VAL A N 1
ATOM 5606 C CA . VAL A 1 762 ? -21.316 -4.350 54.059 1.00 94.25 762 VAL A CA 1
ATOM 5607 C C . VAL A 1 762 ? -21.927 -5.560 54.767 1.00 94.25 762 VAL A C 1
ATOM 5609 O O . VAL A 1 762 ? -21.865 -6.676 54.249 1.00 94.25 762 VAL A O 1
ATOM 5612 N N . GLU A 1 763 ? -22.546 -5.340 55.926 1.00 93.62 763 GLU A N 1
ATOM 5613 C CA . GLU A 1 763 ? -23.228 -6.379 56.700 1.00 93.62 763 GLU A CA 1
ATOM 5614 C C . GLU A 1 763 ? -24.445 -6.942 55.968 1.00 93.62 763 GLU A C 1
ATOM 5616 O O . GLU A 1 763 ? -24.583 -8.163 55.894 1.00 93.62 763 GLU A O 1
ATOM 5621 N N . MET A 1 764 ? -25.255 -6.086 55.345 1.00 93.88 764 MET A N 1
ATOM 5622 C CA . MET A 1 764 ? -26.373 -6.494 54.494 1.00 93.88 764 MET A CA 1
ATOM 5623 C C . MET A 1 764 ? -25.900 -7.339 53.303 1.00 93.88 764 MET A C 1
ATOM 5625 O O . MET A 1 764 ? -26.447 -8.411 53.054 1.00 93.88 764 MET A O 1
ATOM 5629 N N . ILE A 1 765 ? -24.859 -6.902 52.582 1.00 95.12 765 ILE A N 1
ATOM 5630 C CA . ILE A 1 765 ? -24.307 -7.656 51.443 1.00 95.12 765 ILE A CA 1
ATOM 5631 C C . ILE A 1 765 ? -23.821 -9.033 51.908 1.00 95.12 765 ILE A C 1
ATOM 5633 O O . ILE A 1 765 ? -24.099 -10.042 51.260 1.00 95.12 765 ILE A O 1
ATOM 5637 N N . ALA A 1 766 ? -23.108 -9.091 53.034 1.00 94.75 766 ALA A N 1
ATOM 5638 C CA . ALA A 1 766 ? -22.618 -10.352 53.569 1.00 94.75 766 ALA A CA 1
ATOM 5639 C C . ALA A 1 766 ? -23.749 -11.261 54.078 1.00 94.75 766 ALA A C 1
ATOM 5641 O O . ALA A 1 766 ? -23.651 -12.477 53.922 1.00 94.75 766 ALA A O 1
ATOM 5642 N N . ALA A 1 767 ? -24.819 -10.692 54.642 1.00 92.69 767 ALA A N 1
ATOM 5643 C CA . ALA A 1 767 ? -26.009 -11.432 55.047 1.00 92.69 767 ALA A CA 1
ATOM 5644 C C . ALA A 1 767 ? -26.698 -12.076 53.839 1.00 92.69 767 ALA A C 1
ATOM 5646 O O . ALA A 1 767 ? -26.867 -13.286 53.843 1.00 92.69 767 ALA A O 1
ATOM 5647 N N . LEU A 1 768 ? -26.948 -11.326 52.760 1.00 93.56 768 LEU A N 1
ATOM 5648 C CA . LEU A 1 768 ? -27.554 -11.870 51.535 1.00 93.56 768 LEU A CA 1
ATOM 5649 C C . LEU A 1 768 ? -26.762 -13.057 50.965 1.00 93.56 768 LEU A C 1
ATOM 5651 O O . LEU A 1 768 ? -27.335 -14.073 50.581 1.00 93.56 768 LEU A O 1
ATOM 5655 N N . ILE A 1 769 ? -25.428 -12.959 50.950 1.00 94.50 769 ILE A N 1
ATOM 5656 C CA . ILE A 1 769 ? -24.560 -14.057 50.496 1.00 94.50 769 ILE A CA 1
ATOM 5657 C C . ILE A 1 769 ? -24.628 -15.246 51.471 1.00 94.50 769 ILE A C 1
ATOM 5659 O O . ILE A 1 769 ? -24.656 -16.407 51.058 1.00 94.50 769 ILE A O 1
ATOM 5663 N N . ARG A 1 770 ? -24.653 -14.991 52.776 1.00 92.50 770 ARG A N 1
ATOM 5664 C CA . ARG A 1 770 ? -24.709 -16.046 53.791 1.00 92.50 770 ARG A CA 1
ATOM 5665 C C . ARG A 1 770 ? -26.054 -16.767 53.818 1.00 92.50 770 ARG A C 1
ATOM 5667 O O . ARG A 1 770 ? -26.053 -17.983 53.963 1.00 92.50 770 ARG A O 1
ATOM 5674 N N . ASP A 1 771 ? -27.160 -16.053 53.661 1.00 89.38 771 ASP A N 1
ATOM 5675 C CA . ASP A 1 771 ? -28.521 -16.589 53.780 1.00 89.38 771 ASP A CA 1
ATOM 5676 C C . ASP A 1 771 ? -28.845 -17.575 52.652 1.00 89.38 771 ASP A C 1
ATOM 5678 O O . ASP A 1 771 ? -29.515 -18.588 52.864 1.00 89.38 771 ASP A O 1
ATOM 5682 N N . ILE A 1 772 ? -28.283 -17.340 51.464 1.00 88.81 772 ILE A N 1
ATOM 5683 C CA . ILE A 1 772 ? -28.283 -18.329 50.385 1.00 88.81 772 ILE A CA 1
ATOM 5684 C C . ILE A 1 772 ? -27.421 -19.538 50.774 1.00 88.81 772 ILE A C 1
ATOM 5686 O O . ILE A 1 772 ? -27.873 -20.674 50.654 1.00 88.81 772 ILE A O 1
ATOM 5690 N N . GLY A 1 773 ? -26.197 -19.305 51.263 1.00 77.19 773 GLY A N 1
ATOM 5691 C CA . GLY A 1 773 ? -25.236 -20.360 51.608 1.00 77.19 773 GLY A CA 1
ATOM 5692 C C . GLY A 1 773 ? -25.667 -21.275 52.762 1.00 77.19 773 GLY A C 1
ATOM 5693 O O . GLY A 1 773 ? -25.248 -22.428 52.811 1.00 77.19 773 GLY A O 1
ATOM 5694 N N . SER A 1 774 ? -26.508 -20.791 53.678 1.00 72.06 774 SER A N 1
ATOM 5695 C CA . SER A 1 774 ? -27.046 -21.550 54.815 1.00 72.06 774 SER A CA 1
ATOM 5696 C C . SER A 1 774 ? -28.359 -22.283 54.511 1.00 72.06 774 SER A C 1
ATOM 5698 O O . SER A 1 774 ? -28.867 -22.994 55.376 1.00 72.06 774 SER A O 1
ATOM 5700 N N . GLY A 1 775 ? -28.916 -22.131 53.301 1.00 60.69 775 GLY A N 1
ATOM 5701 C CA . GLY A 1 775 ? -30.195 -22.732 52.912 1.00 60.69 775 GLY A CA 1
ATOM 5702 C C . GLY A 1 775 ? -31.432 -22.030 53.489 1.00 60.69 775 GLY A C 1
ATOM 5703 O O . GLY A 1 775 ? -32.532 -22.569 53.389 1.00 60.69 775 GLY A O 1
ATOM 5704 N N . ALA A 1 776 ? -31.288 -20.831 54.066 1.00 50.62 776 ALA A N 1
ATOM 5705 C CA . ALA A 1 776 ? -32.395 -20.073 54.658 1.00 50.62 776 ALA A CA 1
ATOM 5706 C C . ALA A 1 776 ? -33.322 -19.412 53.615 1.00 50.62 776 ALA A C 1
ATOM 5708 O O . ALA A 1 776 ? -34.409 -18.962 53.960 1.00 50.62 776 ALA A O 1
ATOM 5709 N N . ALA A 1 777 ? -32.928 -19.392 52.336 1.00 41.88 777 ALA A N 1
ATOM 5710 C CA . ALA A 1 777 ? -33.693 -18.796 51.235 1.00 41.88 777 ALA A CA 1
ATOM 5711 C C . ALA A 1 777 ? -34.731 -19.739 50.576 1.00 41.88 777 ALA A C 1
ATOM 5713 O O . ALA A 1 777 ? -35.176 -19.477 49.459 1.00 41.88 777 ALA A O 1
ATOM 5714 N N . ALA A 1 778 ? -35.114 -20.836 51.240 1.00 33.38 778 ALA A N 1
ATOM 5715 C CA . ALA A 1 778 ? -36.216 -21.706 50.825 1.00 33.38 778 ALA A CA 1
ATOM 5716 C C . ALA A 1 778 ? -37.424 -21.555 51.772 1.00 33.38 778 ALA A C 1
ATOM 5718 O O . ALA A 1 778 ? -37.764 -22.485 52.504 1.00 33.38 778 ALA A O 1
ATOM 5719 N N . ALA A 1 779 ? -38.050 -20.373 51.765 1.00 29.70 779 ALA A N 1
ATOM 5720 C CA . ALA A 1 779 ? -39.396 -20.126 52.292 1.00 29.70 779 ALA A CA 1
ATOM 5721 C C . ALA A 1 779 ? -40.084 -19.017 51.488 1.00 29.70 779 ALA A C 1
ATOM 5723 O O . ALA A 1 779 ? -39.460 -17.943 51.329 1.00 29.70 779 ALA A O 1
#

Radius of gyration: 48.72 Å; chains: 1; bounding box: 120×59×129 Å

InterPro domains:
  IPR000653 DegT/DnrJ/EryC1/StrS aminotransferase [PF01041] (476-644)
  IPR000653 DegT/DnrJ/EryC1/StrS aminotransferase [cd00616] (478-770)
  IPR001029 Flagellin, N-terminal domain [PF00669] (5-141)
  IPR001029 Flagellin, N-terminal domain [PR00207] (37-54)
  IPR001029 Flagellin, N-terminal domain [PR00207] (76-95)
  IPR001029 Flagellin, N-terminal domain [PR00207] (111-134)
  IPR001492 Flagellin [PTHR42792] (4-462)
  IPR010810 Flagellin hook, IN motif [PF07196] (179-222)
  IPR015421 Pyridoxal phosphate-dependent transferase, major domain [G3DSA:3.40.640.10] (463-642)
  IPR015422 Pyridoxal phosphate-dependent transferase, small domain [G3DSA:3.90.1150.10] (643-774)
  IPR015424 Pyridoxal phosphate-dependent transferase [SSF53383] (466-772)
  IPR042187 Flagellin, C-terminal domain, subdomain 2 [G3DSA:6.10.10.10] (420-461)
  IPR046358 Flagellin, C-terminal domain [PF00700] (382-452)

pLDDT: mean 85.41, std 13.32, range [29.7, 98.75]

Secondary structure (DSSP, 8-state):
----SS--HHHHHHHHHHHHHHHHHHHHHHHHHHSBS--STTT-HHHHHHHHHHHHHHHHHHHHHHHHHHHHHHHHHHHHHHHHHHHHHHHHHHHHHHHH-TTS-HHHHHHHHHHHHHHHHHHHHHHHH-EETTEESSSS-SSSS---TT-EEEEEEEPPP-S-SS-PPPEEEEEESSSEEEEEE-TT--HHHHHHHHHTTHHHH--EEEEEEEEEEEESSSEEEEEEEESSSSSPEEEEEEES-TTSHHHHHHHHHHHHHTHHHH--EEEE-TTSSSEEEEETT---EEEEE--SSS--EEEEEB-HHHHHHHSS--B---EEE-TT-EEEE--EEEEEESS--EEEEESSSSS-SSPEEPPEEPGGG---SSHHHHHHHHHHHHHHHHHHHHHHHHHHHHHHHHHHHHHHHHHHHHHHHHHHHHHHB--HHHHHHHHHHHHHHHHHHHHTTS-------PPPEES-------HHHHHHHHHHHHHHT--SSS-HHHHHHHHHHHHHHT-S-----SSHHHHHHHHHHHTT--SEEEE-SSS-THHHHHHHHTTPEEEE-PBPTTT-SB-GGGTGGG--TTEEEEE-B-GGGPPP-HHHHHHHHHHHT-EEEEE-TT-TT-EETTEEGGGSSSEEE----TTS-SSHHHHHHHHHHHHHHHHHHHTT-TTEEE-----SB-----EEEEE-TTSSS-HHHHHHHHHHTTEE-B-TT-S-GGGSTTTTTSGGG-GGG-HHHHHHHHHEEEEP--TT--HHHHHHHHHHHHHHHTTTT--